Protein AF-0000000087750526 (afdb_homodimer)

Secondary structure (DSSP, 8-state):
-HHHHHHHHHHHHHHSHHHHHHHHHHHHHHHHHHHHHHS-TTHHHHHHHHHHHHHHHHHHHHHHHHHHHHHHHHTSSTTS-S----------TT--TTTTTSSS-HHHHHHHHHHHHHHHHHHHHHHHHHHTT-TTS-HHHHHHHHHHHHHHHHHHHHHHHTSSSHHHHHHHHHHHHHHHHHHHHHHHHHHS-S---GGG-HHHHHHHHHHHHHHHHS-SS--SHHHHHHHHHHHHHHHHHIIIIIIHHHHHHHHHHHSTTHHHHHHHHHHHHHHHHHHHHHHHHHHHHTT-----EEETTTEEEEEHHHHHHHHHHHHHHHHHHHHHHTTTS---TT--HHHHHHHHHHHHHHHHHHHHHHHHHHHHHHHHHHHTT-S-S-SSBTTTB-HHHHHHHHHHHHHHHHHHHHHH-TT----THHHHHHHHHHHHHTS---/-HHHHHHHHHHHHHTSHHHHHHHHHHHHHHHHHHHHHHS-TTHHHHHHHHHHHHHHHHHHHHHHHHHHHHHHHTTSSTTSSS----------TT--TTTTTSSS-HHHHHHHHHHHHHHHHHHHHHHHHHHTT-TTS-HHHHHHHHHHHHHHHHHHHHHHHTSSSHHHHHHHHHHHHHHHHHHHHHHHHHHS-S---GGG-HHHHHHHHHHHHHHHHS-SS--SHHHHHHHHHHHHHHHHHIIIIIIHHHHHHHHHHHSTTHHHHHHHHHHHHHHHHHHHHHHHHHHHHTT-----EEETTTEEEEEHHHHHHHHHHHHHHHHHHHHHHTTTS---TT--HHHHHHHHHHHHHHHHHHHHHHHHHHHHHHHHHHHTT-S-S-SSBTTTB-HHHHHHHHHHHHHHHHHHHHHH-TT----THHHHHHHHHHHHHTS---

Radius of gyration: 28.82 Å; Cα contacts (8 Å, |Δi|>4): 1093; chains: 2; bounding box: 74×82×85 Å

InterPro domains:
  IPR000374 Phosphatidate cytidylyltransferase [PS01315] (370-396)

Organism: NCBI:txid74557

Foldseek 3Di:
DVVVVVVVVVVVCCVPLVNLCVVLCVVVVVVLLCCLVVHALLSVVLVLLLLLLQLLLLLLQLLVLLLLVVLLVVPPDPPFFPDDNPPSPPPPLPAFACNVVPPPDQLVVQLVVLLVVLVVVLVVVVVCCVVPCPVQDPPVVVVVVSVSSSVSSSSNSSSLRRRRHVLSSVLSVLLSVLLVVLLVLVVSCLRVVDDSPVVPPSVVSLVVSLVVLLPSLDDPCQDGRSSVSSSVSSNVSSVVSSVQRRVLSSLLSVQLLQASSSSLLVQLLVLLLVQLVVQLVVQLVVCVVVVPVDFQADDCVLPVSHGPRSLVRSLVRSLVSNVVSCVVVVVPDDCLVVCPDVSVVVVVVLSSVLSSVLSVQLVVLLSVVSVSCVSSPHRASACPRPSQHGSCNVCSSVSRSSVSSSVSVCVVVVVGNPSVVVVVVVVVVCVVVPPPPD/DVVVVVVVVVVVCCVPLVNLCVVLCVVVVVVLLCCLVPHALLSVVLVLLLLLLQLLLLLLQLLVLLLLVVLLVPADDPPFFDHDNPPSPPPPLPAFACNVPQVPCQLVVQLVVLLVVLVVVLVVVVVCCVVPCPVQDPPVVVVVVSVSSSVSSSSNSSSLRSRRHVLSSVLSVLLSVLLVVLLVLVVSCLRVVDDSPVVPPSVVSLVVSLVVLLPSLDDPCQDGRSSVSSSVSSNVSSVVSSVQRRVLSSLLSNLLLQASSSSLLVQLLVLLLVQLVVQLVVQLVVCVVVVPVDFQADCCVLPVSHGPRSLVSSLVRSLVSNVVSCVVVVVPDDPLVPCPDVSVVVVVVLSSVLSNVLSVQLVVLLSVVSVSCVSSPHRASACPRPSQHGSCNVCSSVSRSSVSSSVSVCVVVVVGNPSVVVVVVVVVVCVVVPPPPD

Sequence (876 aa):
MSEHSWCRCCRALWDSNLFQRVVSGSILGTIIVLYLLYGPPAAPFYLCSFVVAICNYEYAWLAERIVHRWTSCLHTTEFCIDSTPILSTNFDESKCAVSPWARGYPKTFAFILAALIAGGITAAFAWAKHFVHWYSLPTCALREFTLHLGMAAWLTLYCAFLTPTKTSAASLIVQQVVYSFSVLSKILCAVGQKHCFVPLSMSYVRVEVIVILIALHIPFTLPSPEKCVRCILHTFLALVGYGYVVELMFIMSDLLLQVDDGPRIALSFLAVVWGADTGAYFTGMILTWLNYKRFHKLAPHISYKKDIEGTVGGIALGLWGVILVDRLMLEDNIQSSTLQGTEYWFVFGWKLGFAVVGAAISRYGDLFASLLKRLANVKDSGKLIPGHGGLLDRVDALLFVSATFVFYHRINYPGGYVLSMEGFLSQQRALIDGAPKSMSEHSWCRCCRALWDSNLFQRVVSGSILGTIIVLYLLYGPPAAPFYLCSFVVAICNYEYAWLAERIVHRWTSCLHTTEFCIDSTPILSTNFDESKCAVSPWARGYPKTFAFILAALIAGGITAAFAWAKHFVHWYSLPTCALREFTLHLGMAAWLTLYCAFLTPTKTSAASLIVQQVVYSFSVLSKILCAVGQKHCFVPLSMSYVRVEVIVILIALHIPFTLPSPEKCVRCILHTFLALVGYGYVVELMFIMSDLLLQVDDGPRIALSFLAVVWGADTGAYFTGMILTWLNYKRFHKLAPHISYKKDIEGTVGGIALGLWGVILVDRLMLEDNIQSSTLQGTEYWFVFGWKLGFAVVGAAISRYGDLFASLLKRLANVKDSGKLIPGHGGLLDRVDALLFVSATFVFYHRINYPGGYVLSMEGFLSQQRALIDGAPKS

Structure (mmCIF, N/CA/C/O backbone):
data_AF-0000000087750526-model_v1
#
loop_
_entity.id
_entity.type
_entity.pdbx_description
1 polymer 'Phosphatidate cytidylyltransferase'
#
loop_
_atom_site.group_PDB
_atom_site.id
_atom_site.type_symbol
_atom_site.label_atom_id
_atom_site.label_alt_id
_atom_site.label_comp_id
_atom_site.label_asym_id
_atom_site.label_entity_id
_atom_site.label_seq_id
_atom_site.pdbx_PDB_ins_code
_atom_site.Cartn_x
_atom_site.Cartn_y
_atom_site.Cartn_z
_atom_site.occupancy
_atom_site.B_iso_or_equiv
_atom_site.auth_seq_id
_atom_site.auth_comp_id
_atom_site.auth_asym_id
_atom_site.auth_atom_id
_atom_site.pdbx_PDB_model_num
ATOM 1 N N . MET A 1 1 ? -17.906 36.656 45.562 1 35.81 1 MET A N 1
ATOM 2 C CA . MET A 1 1 ? -18.719 36.688 44.344 1 35.81 1 MET A CA 1
ATOM 3 C C . MET A 1 1 ? -17.844 36.688 43.125 1 35.81 1 MET A C 1
ATOM 5 O O . MET A 1 1 ? -18.281 36.344 42.031 1 35.81 1 MET A O 1
ATOM 9 N N . SER A 1 2 ? -16.656 37.375 43.094 1 43.56 2 SER A N 1
ATOM 10 C CA . SER A 1 2 ? -15.805 37.625 41.969 1 43.56 2 SER A CA 1
ATOM 11 C C . SER A 1 2 ? -15.047 36.375 41.531 1 43.56 2 SER A C 1
ATOM 13 O O . SER A 1 2 ? -14.797 36.188 40.312 1 43.56 2 SER A O 1
ATOM 15 N N . GLU A 1 3 ? -14.547 35.625 42.406 1 50.59 3 GLU A N 1
ATOM 16 C CA . GLU A 1 3 ? -13.781 34.438 42.031 1 50.59 3 GLU A CA 1
ATOM 17 C C . GLU A 1 3 ? -14.664 33.406 41.312 1 50.59 3 GLU A C 1
ATOM 19 O O . GLU A 1 3 ? -14.203 32.719 40.406 1 50.59 3 GLU A O 1
ATOM 24 N N . HIS A 1 4 ? -15.898 33.344 41.719 1 50.53 4 HIS A N 1
ATOM 25 C CA . HIS A 1 4 ? -16.812 32.375 41.125 1 50.53 4 HIS A CA 1
ATOM 26 C C . HIS A 1 4 ? -17.141 32.781 39.688 1 50.53 4 HIS A C 1
ATOM 28 O O . HIS A 1 4 ? -17.438 31.906 38.844 1 50.53 4 HIS A O 1
ATOM 34 N N . SER A 1 5 ? -17.234 34 39.406 1 48.56 5 SER A N 1
ATOM 35 C CA . SER A 1 5 ? -17.562 34.438 38.031 1 48.56 5 SER A CA 1
ATOM 36 C C . SER A 1 5 ? -16.406 34.219 37.094 1 48.56 5 SER A C 1
ATOM 38 O O . SER A 1 5 ? -16.625 33.812 35.938 1 48.56 5 SER A O 1
ATOM 40 N N . TRP A 1 6 ? -15.242 34.5 37.562 1 46.84 6 TRP A N 1
ATOM 41 C CA . TRP A 1 6 ? -14.086 34.25 36.719 1 46.84 6 TRP A CA 1
ATOM 42 C C . TRP A 1 6 ? -13.969 32.781 36.375 1 46.84 6 TRP A C 1
ATOM 44 O O . TRP A 1 6 ? -13.695 32.438 35.219 1 46.84 6 TRP A O 1
ATOM 54 N N . CYS A 1 7 ? -14.242 31.953 37.312 1 49.5 7 CYS A N 1
ATOM 55 C CA . CYS A 1 7 ? -14.203 30.516 37.062 1 49.5 7 CYS A CA 1
ATOM 56 C C . CYS A 1 7 ? -15.273 30.109 36.062 1 49.5 7 CYS A C 1
ATOM 58 O O . CYS A 1 7 ? -15.047 29.234 35.219 1 49.5 7 CYS A O 1
ATOM 60 N N . ARG A 1 8 ? -16.391 30.781 36.156 1 50.28 8 ARG A N 1
ATOM 61 C CA . ARG A 1 8 ? -17.453 30.453 35.188 1 50.28 8 ARG A CA 1
ATOM 62 C C . ARG A 1 8 ? -17.078 30.938 33.781 1 50.28 8 ARG A C 1
ATOM 64 O O . ARG A 1 8 ? -17.297 30.234 32.812 1 50.28 8 ARG A O 1
ATOM 71 N N . CYS A 1 9 ? -16.625 32.156 33.688 1 48.91 9 CYS A N 1
ATOM 72 C CA . CYS A 1 9 ? -16.203 32.688 32.375 1 48.91 9 CYS A CA 1
ATOM 73 C C . CYS A 1 9 ? -15.055 31.859 31.812 1 48.91 9 CYS A C 1
ATOM 75 O O . CYS A 1 9 ? -15.031 31.562 30.625 1 48.91 9 CYS A O 1
ATOM 77 N N . CYS A 1 10 ? -14.109 31.578 32.656 1 49.31 10 CYS A N 1
ATOM 78 C CA . CYS A 1 10 ? -13 30.75 32.219 1 49.31 10 CYS A CA 1
ATOM 79 C C . CYS A 1 10 ? -13.492 29.375 31.781 1 49.31 10 CYS A C 1
ATOM 81 O O . CYS A 1 10 ? -13.016 28.828 30.781 1 49.31 10 CYS A O 1
ATOM 83 N N . ARG A 1 11 ? -14.391 28.891 32.562 1 51.41 11 ARG A N 1
ATOM 84 C CA . ARG A 1 11 ? -14.984 27.609 32.188 1 51.41 11 ARG A CA 1
ATOM 85 C C . ARG A 1 11 ? -15.789 27.75 30.906 1 51.41 11 ARG A C 1
ATOM 87 O O . ARG A 1 11 ? -15.758 26.844 30.062 1 51.41 11 ARG A O 1
ATOM 94 N N . ALA A 1 12 ? -16.547 28.828 30.828 1 53.03 12 ALA A N 1
ATOM 95 C CA . ALA A 1 12 ? -17.312 29.031 29.578 1 53.03 12 ALA A CA 1
ATOM 96 C C . ALA A 1 12 ? -16.375 29.203 28.391 1 53.03 12 ALA A C 1
ATOM 98 O O . ALA A 1 12 ? -16.641 28.703 27.297 1 53.03 12 ALA A O 1
ATOM 99 N N . LEU A 1 13 ? -15.438 30.047 28.688 1 51.44 13 LEU A N 1
ATOM 100 C CA . LEU A 1 13 ? -14.461 30.234 27.625 1 51.44 13 LEU A CA 1
ATOM 101 C C . LEU A 1 13 ? -13.789 28.922 27.25 1 51.44 13 LEU A C 1
ATOM 103 O O . LEU A 1 13 ? -13.578 28.641 26.062 1 51.44 13 LEU A O 1
ATOM 107 N N . TRP A 1 14 ? -13.406 28.25 28.344 1 51.34 14 TRP A N 1
ATOM 108 C CA . TRP A 1 14 ? -12.781 26.953 28.094 1 51.34 14 TRP A CA 1
ATOM 109 C C . TRP A 1 14 ? -13.742 26 27.406 1 51.34 14 TRP A C 1
ATOM 111 O O . TRP A 1 14 ? -13.336 25.156 26.609 1 51.34 14 TRP A O 1
ATOM 121 N N . ASP A 1 15 ? -14.922 26.141 27.797 1 56.69 15 ASP A N 1
ATOM 122 C CA . ASP A 1 15 ? -15.906 25.25 27.203 1 56.69 15 ASP A CA 1
ATOM 123 C C . ASP A 1 15 ? -16.188 25.625 25.734 1 56.69 15 ASP A C 1
ATOM 125 O O . ASP A 1 15 ? -16.828 24.859 25.016 1 56.69 15 ASP A O 1
ATOM 129 N N . SER A 1 16 ? -15.656 26.812 25.422 1 63.09 16 SER A N 1
ATOM 130 C CA . SER A 1 16 ? -15.82 27.188 24.016 1 63.09 16 SER A CA 1
ATOM 131 C C . SER A 1 16 ? -14.852 26.406 23.125 1 63.09 16 SER A C 1
ATOM 133 O O . SER A 1 16 ? -13.664 26.312 23.438 1 63.09 16 SER A O 1
ATOM 135 N N . ASN A 1 17 ? -15.352 25.641 22.281 1 68.81 17 ASN A N 1
ATOM 136 C CA . ASN A 1 17 ? -14.586 24.828 21.328 1 68.81 17 ASN A CA 1
ATOM 137 C C . ASN A 1 17 ? -13.484 25.656 20.656 1 68.81 17 ASN A C 1
ATOM 139 O O . ASN A 1 17 ? -12.375 25.156 20.453 1 68.81 17 ASN A O 1
ATOM 143 N N . LEU A 1 18 ? -13.781 26.906 20.578 1 69.81 18 LEU A N 1
ATOM 144 C CA . LEU A 1 18 ? -12.805 27.75 19.906 1 69.81 18 LEU A CA 1
ATOM 145 C C . LEU A 1 18 ? -11.609 28.031 20.797 1 69.81 18 LEU A C 1
ATOM 147 O O . LEU A 1 18 ? -10.461 28.016 20.344 1 69.81 18 LEU A O 1
ATOM 151 N N . PHE A 1 19 ? -11.938 28.328 22.047 1 71 19 PHE A N 1
ATOM 152 C CA . PHE A 1 19 ? -10.859 28.609 22.984 1 71 19 PHE A CA 1
ATOM 153 C C . PHE A 1 19 ? -9.961 27.391 23.156 1 71 19 PHE A C 1
ATOM 155 O O . PHE A 1 19 ? -8.734 27.516 23.156 1 71 19 PHE A O 1
ATOM 162 N N . GLN A 1 20 ? -10.469 26.328 23.297 1 72 20 GLN A N 1
ATOM 163 C CA . GLN A 1 20 ? -9.703 25.094 23.422 1 72 20 GLN A CA 1
ATOM 164 C C . GLN A 1 20 ? -8.828 24.859 22.203 1 72 20 GLN A C 1
ATOM 166 O O . GLN A 1 20 ? -7.672 24.438 22.328 1 72 20 GLN A O 1
ATOM 171 N N . ARG A 1 21 ? -9.336 25.156 21.156 1 76.19 21 ARG A N 1
ATOM 172 C CA . ARG A 1 21 ? -8.625 24.938 19.906 1 76.19 21 ARG A CA 1
ATOM 173 C C . ARG A 1 21 ? -7.41 25.859 19.797 1 76.19 21 ARG A C 1
ATOM 175 O O . ARG A 1 21 ? -6.328 25.422 19.391 1 76.19 21 ARG A O 1
ATOM 182 N N . VAL A 1 22 ? -7.664 27.062 20.234 1 76.06 22 VAL A N 1
ATOM 183 C CA . VAL A 1 22 ? -6.59 28.031 20.094 1 76.06 22 VAL A CA 1
ATOM 184 C C . VAL A 1 22 ? -5.496 27.75 21.125 1 76.06 22 VAL A C 1
ATOM 186 O O . VAL A 1 22 ? -4.305 27.797 20.797 1 76.06 22 VAL A O 1
ATOM 189 N N . VAL A 1 23 ? -5.898 27.406 22.297 1 75.38 23 VAL A N 1
ATOM 190 C CA . VAL A 1 23 ? -4.93 27.172 23.359 1 75.38 23 VAL A CA 1
ATOM 191 C C . VAL A 1 23 ? -4.148 25.891 23.078 1 75.38 23 VAL A C 1
ATOM 193 O O . VAL A 1 23 ? -2.916 25.891 23.109 1 75.38 23 VAL A O 1
ATOM 196 N N . SER A 1 24 ? -4.805 24.875 22.766 1 78.81 24 SER A N 1
ATOM 197 C CA . SER A 1 24 ? -4.129 23.609 22.484 1 78.81 24 SER A CA 1
ATOM 198 C C . SER A 1 24 ? -3.268 23.703 21.234 1 78.81 24 SER A C 1
ATOM 200 O O . SER A 1 24 ? -2.154 23.172 21.203 1 78.81 24 SER A O 1
ATOM 202 N N . GLY A 1 25 ? -3.752 24.375 20.328 1 80.12 25 GLY A N 1
ATOM 203 C CA . GLY A 1 25 ? -2.988 24.547 19.094 1 80.12 25 GLY A CA 1
ATOM 204 C C . GLY A 1 25 ? -1.726 25.359 19.297 1 80.12 25 GLY A C 1
ATOM 205 O O . GLY A 1 25 ? -0.669 25.016 18.766 1 80.12 25 GLY A O 1
ATOM 206 N N . SER A 1 26 ? -1.878 26.375 20.078 1 83.06 26 SER A N 1
ATOM 207 C CA . SER A 1 26 ? -0.722 27.234 20.312 1 83.06 26 SER A CA 1
ATOM 208 C C . SER A 1 26 ? 0.324 26.531 21.172 1 83.06 26 SER A C 1
ATOM 210 O O . SER A 1 26 ? 1.523 26.641 20.906 1 83.06 26 SER A O 1
ATOM 212 N N . ILE A 1 27 ? -0.133 25.797 22.109 1 85.56 27 ILE A N 1
ATOM 213 C CA . ILE A 1 27 ? 0.8 25.109 23 1 85.56 27 ILE A CA 1
ATOM 214 C C . ILE A 1 27 ? 1.5 23.984 22.219 1 85.56 27 ILE A C 1
ATOM 216 O O . ILE A 1 27 ? 2.73 23.906 22.219 1 85.56 27 ILE A O 1
ATOM 220 N N . LEU A 1 28 ? 0.738 23.219 21.547 1 85.56 28 LEU A N 1
ATOM 221 C CA . LEU A 1 28 ? 1.314 22.109 20.812 1 85.56 28 LEU A CA 1
ATOM 222 C C . LEU A 1 28 ? 2.188 22.609 19.672 1 85.56 28 LEU A C 1
ATOM 224 O O . LEU A 1 28 ? 3.264 22.062 19.422 1 85.56 28 LEU A O 1
ATOM 228 N N . GLY A 1 29 ? 1.684 23.609 19.047 1 86.69 29 GLY A N 1
ATOM 229 C CA . GLY A 1 29 ? 2.473 24.188 17.984 1 86.69 29 GLY A CA 1
ATOM 230 C C . GLY A 1 29 ? 3.809 24.734 18.453 1 86.69 29 GLY A C 1
ATOM 231 O O . GLY A 1 29 ? 4.836 24.5 17.797 1 86.69 29 GLY A O 1
ATOM 232 N N . THR A 1 30 ? 3.789 25.359 19.578 1 88.69 30 THR A N 1
ATOM 233 C CA . THR A 1 30 ? 5.016 25.922 20.125 1 88.69 30 THR A CA 1
ATOM 234 C C . THR A 1 30 ? 5.969 24.828 20.578 1 88.69 30 THR A C 1
ATOM 236 O O . THR A 1 30 ? 7.18 24.906 20.344 1 88.69 30 THR A O 1
ATOM 239 N N . ILE A 1 31 ? 5.453 23.812 21.125 1 89.56 31 ILE A N 1
ATOM 240 C CA . ILE A 1 31 ? 6.277 22.719 21.594 1 89.56 31 ILE A CA 1
ATOM 241 C C . ILE A 1 31 ? 6.957 22.031 20.406 1 89.56 31 ILE A C 1
ATOM 243 O O . ILE A 1 31 ? 8.141 21.719 20.453 1 89.56 31 ILE A O 1
ATOM 247 N N . ILE A 1 32 ? 6.246 21.844 19.359 1 89.94 32 ILE A N 1
ATOM 248 C CA . ILE A 1 32 ? 6.777 21.188 18.172 1 89.94 32 ILE A CA 1
ATOM 249 C C . ILE A 1 32 ? 7.852 22.062 17.531 1 89.94 32 ILE A C 1
ATOM 251 O O . ILE A 1 32 ? 8.906 21.562 17.141 1 89.94 32 ILE A O 1
ATOM 255 N N . VAL A 1 33 ? 7.609 23.359 17.5 1 87 33 VAL A N 1
ATOM 256 C CA . VAL A 1 33 ? 8.562 24.281 16.891 1 87 33 VAL A CA 1
ATOM 257 C C . VAL A 1 33 ? 9.844 24.312 17.719 1 87 33 VAL A C 1
ATOM 259 O O . VAL A 1 33 ? 10.945 24.234 17.172 1 87 33 VAL A O 1
ATOM 262 N N . LEU A 1 34 ? 9.688 24.344 19.016 1 88.81 34 LEU A N 1
ATOM 263 C CA . LEU A 1 34 ? 10.852 24.375 19.891 1 88.81 34 LEU A CA 1
ATOM 264 C C . LEU A 1 34 ? 11.617 23.062 19.812 1 88.81 34 LEU A C 1
ATOM 266 O O . LEU A 1 34 ? 12.852 23.047 19.828 1 88.81 34 LEU A O 1
ATOM 270 N N . TYR A 1 35 ? 10.883 22.016 19.703 1 88.31 35 TYR A N 1
ATOM 271 C CA . TYR A 1 35 ? 11.523 20.703 19.609 1 88.31 35 TYR A CA 1
ATOM 272 C C . TYR A 1 35 ? 12.297 20.578 18.312 1 88.31 35 TYR A C 1
ATOM 274 O O . TYR A 1 35 ? 13.398 20.016 18.297 1 88.31 35 TYR A O 1
ATOM 282 N N . LEU A 1 36 ? 11.805 21.062 17.266 1 85.81 36 LEU A N 1
ATOM 283 C CA . LEU A 1 36 ? 12.461 20.969 15.977 1 85.81 36 LEU A CA 1
ATOM 284 C C . LEU A 1 36 ? 13.633 21.938 15.875 1 85.81 36 LEU A C 1
ATOM 286 O O . LEU A 1 36 ? 14.633 21.656 15.211 1 85.81 36 LEU A O 1
ATOM 290 N N . LEU A 1 37 ? 13.57 23.062 16.594 1 81.69 37 LEU A N 1
ATOM 291 C CA . LEU A 1 37 ? 14.633 24.062 16.531 1 81.69 37 LEU A CA 1
ATOM 292 C C . LEU A 1 37 ? 15.781 23.688 17.469 1 81.69 37 LEU A C 1
ATOM 294 O O . LEU A 1 37 ? 16.953 23.875 17.125 1 81.69 37 LEU A O 1
ATOM 298 N N . TYR A 1 38 ? 15.461 23.125 18.656 1 82.62 38 TYR A N 1
ATOM 299 C CA . TYR A 1 38 ? 16.484 22.938 19.672 1 82.62 38 TYR A CA 1
ATOM 300 C C . TYR A 1 38 ? 16.75 21.453 19.906 1 82.62 38 TYR A C 1
ATOM 302 O O . TYR A 1 38 ? 17.656 21.078 20.656 1 82.62 38 TYR A O 1
ATOM 310 N N . GLY A 1 39 ? 16.062 20.641 19.25 1 77.12 39 GLY A N 1
ATOM 311 C CA . GLY A 1 39 ? 16.234 19.219 19.422 1 77.12 39 GLY A CA 1
ATOM 312 C C . GLY A 1 39 ? 17.375 18.656 18.594 1 77.12 39 GLY A C 1
ATOM 313 O O . GLY A 1 39 ? 18.125 19.406 17.953 1 77.12 39 GLY A O 1
ATOM 314 N N . PRO A 1 40 ? 17.562 17.359 18.766 1 75.25 40 PRO A N 1
ATOM 315 C CA . PRO A 1 40 ? 18.594 16.688 17.969 1 75.25 40 PRO A CA 1
ATOM 316 C C . PRO A 1 40 ? 18.281 16.672 16.484 1 75.25 40 PRO A C 1
ATOM 318 O O . PRO A 1 40 ? 17.125 16.891 16.094 1 75.25 40 PRO A O 1
ATOM 321 N N . PRO A 1 41 ? 19.234 16.5 15.664 1 70.75 41 PRO A N 1
ATOM 322 C CA . PRO A 1 41 ? 19.016 16.469 14.219 1 70.75 41 PRO A CA 1
ATOM 323 C C . PRO A 1 41 ? 18 15.414 13.797 1 70.75 41 PRO A C 1
ATOM 325 O O . PRO A 1 41 ? 17.328 15.562 12.773 1 70.75 41 PRO A O 1
ATOM 328 N N . ALA A 1 42 ? 17.781 14.43 14.641 1 75.25 42 ALA A N 1
ATOM 329 C CA . ALA A 1 42 ? 16.844 13.367 14.305 1 75.25 42 ALA A CA 1
ATOM 330 C C . ALA A 1 42 ? 15.469 13.648 14.891 1 75.25 42 ALA A C 1
ATOM 332 O O . ALA A 1 42 ? 14.57 12.805 14.812 1 75.25 42 ALA A O 1
ATOM 333 N N . ALA A 1 43 ? 15.312 14.828 15.344 1 83.25 43 ALA A N 1
ATOM 334 C CA . ALA A 1 43 ? 14.062 15.195 16.016 1 83.25 43 ALA A CA 1
ATOM 335 C C . ALA A 1 43 ? 12.867 15.023 15.078 1 83.25 43 ALA A C 1
ATOM 337 O O . ALA A 1 43 ? 11.82 14.523 15.484 1 83.25 43 ALA A O 1
ATOM 338 N N . PRO A 1 44 ? 13.008 15.422 13.797 1 85.19 44 PRO A N 1
ATOM 339 C CA . PRO A 1 44 ? 11.852 15.242 12.922 1 85.19 44 PRO A CA 1
ATOM 340 C C . PRO A 1 44 ? 11.461 13.773 12.758 1 85.19 44 PRO A C 1
ATOM 342 O O . PRO A 1 44 ? 10.273 13.461 12.68 1 85.19 44 PRO A O 1
ATOM 345 N N . PHE A 1 45 ? 12.352 12.961 12.781 1 81.56 45 PHE A N 1
ATOM 346 C CA . PHE A 1 45 ? 12.062 11.531 12.656 1 81.56 45 PHE A CA 1
ATOM 347 C C . PHE A 1 45 ? 11.352 11.016 13.898 1 81.56 45 PHE A C 1
ATOM 349 O O . PHE A 1 45 ? 10.43 10.203 13.797 1 81.56 45 PHE A O 1
ATOM 356 N N . TYR A 1 46 ? 11.836 11.461 15.023 1 84 46 TYR A N 1
ATOM 357 C CA . TYR A 1 46 ? 11.211 11.031 16.266 1 84 46 TYR A CA 1
ATOM 358 C C . TYR A 1 46 ? 9.766 11.508 16.344 1 84 46 TYR A C 1
ATOM 360 O O . TYR A 1 46 ? 8.875 10.766 16.766 1 84 46 TYR A O 1
ATOM 368 N N . LEU A 1 47 ? 9.594 12.648 15.914 1 88.62 47 LEU A N 1
ATOM 369 C CA . LEU A 1 47 ? 8.242 13.203 15.906 1 88.62 47 LEU A CA 1
ATOM 370 C C . LEU A 1 47 ? 7.34 12.422 14.953 1 88.62 47 LEU A C 1
ATOM 372 O O . LEU A 1 47 ? 6.199 12.102 15.297 1 88.62 47 LEU A O 1
ATOM 376 N N . CYS A 1 48 ? 7.859 12.086 13.805 1 90.12 48 CYS A N 1
ATOM 377 C CA . CYS A 1 48 ? 7.082 11.32 12.836 1 90.12 48 CYS A CA 1
ATOM 378 C C . CYS A 1 48 ? 6.758 9.93 13.359 1 90.12 48 CYS A C 1
ATOM 380 O O . CYS A 1 48 ? 5.656 9.422 13.141 1 90.12 48 CYS A O 1
ATOM 382 N N . SER A 1 49 ? 7.695 9.336 14.031 1 89.62 49 SER A N 1
ATOM 383 C CA . SER A 1 49 ? 7.473 8.016 14.602 1 89.62 49 SER A CA 1
ATOM 384 C C . SER A 1 49 ? 6.348 8.039 15.633 1 89.62 49 SER A C 1
ATOM 386 O O . SER A 1 49 ? 5.52 7.125 15.68 1 89.62 49 SER A O 1
ATOM 388 N N . PHE A 1 50 ? 6.281 9.094 16.422 1 91.69 50 PHE A N 1
ATOM 389 C CA . PHE A 1 50 ? 5.223 9.242 17.422 1 91.69 50 PHE A CA 1
ATOM 390 C C . PHE A 1 50 ? 3.873 9.461 16.734 1 91.69 50 PHE A C 1
ATOM 392 O O . PHE A 1 50 ? 2.865 8.891 17.156 1 91.69 50 PHE A O 1
ATOM 399 N N . VAL A 1 51 ? 3.904 10.219 15.719 1 92.5 51 VAL A N 1
ATOM 400 C CA . VAL A 1 51 ? 2.676 10.5 14.984 1 92.5 51 VAL A CA 1
ATOM 401 C C . VAL A 1 51 ? 2.133 9.211 14.375 1 92.5 51 VAL A C 1
ATOM 403 O O . VAL A 1 51 ? 0.931 8.945 14.43 1 92.5 51 VAL A O 1
ATOM 406 N N . VAL A 1 52 ? 3.012 8.383 13.852 1 93.88 52 VAL A N 1
ATOM 407 C CA . VAL A 1 52 ? 2.588 7.141 13.211 1 93.88 52 VAL A CA 1
ATOM 408 C C . VAL A 1 52 ? 1.955 6.215 14.25 1 93.88 52 VAL A C 1
ATOM 410 O O . VAL A 1 52 ? 0.905 5.621 14 1 93.88 52 VAL A O 1
ATOM 413 N N . ALA A 1 53 ? 2.502 6.117 15.398 1 94.88 53 ALA A N 1
ATOM 414 C CA . ALA A 1 53 ? 1.993 5.23 16.438 1 94.88 53 ALA A CA 1
ATOM 415 C C . ALA A 1 53 ? 0.606 5.668 16.906 1 94.88 53 ALA A C 1
ATOM 417 O O . ALA A 1 53 ? -0.312 4.848 16.984 1 94.88 53 ALA A O 1
ATOM 418 N N . ILE A 1 54 ? 0.401 6.902 17.141 1 95.19 54 ILE A N 1
ATOM 419 C CA . ILE A 1 54 ? -0.859 7.422 17.656 1 95.19 54 ILE A CA 1
ATOM 420 C C . ILE A 1 54 ? -1.923 7.383 16.562 1 95.19 54 ILE A C 1
ATOM 422 O O . ILE A 1 54 ? -3.074 7.027 16.828 1 95.19 54 ILE A O 1
ATOM 426 N N . CYS A 1 55 ? -1.527 7.762 15.398 1 95.62 55 CYS A N 1
ATOM 427 C CA . CYS A 1 55 ? -2.484 7.754 14.305 1 95.62 55 CYS A CA 1
ATOM 428 C C . CYS A 1 55 ? -2.953 6.336 14 1 95.62 55 CYS A C 1
ATOM 430 O O . CYS A 1 55 ? -4.121 6.117 13.672 1 95.62 55 CYS A O 1
ATOM 432 N N . ASN A 1 56 ? -2.049 5.383 14.062 1 96.19 56 ASN A N 1
ATOM 433 C CA . ASN A 1 56 ? -2.441 3.994 13.844 1 96.19 56 ASN A CA 1
ATOM 434 C C . ASN A 1 56 ? -3.412 3.51 14.914 1 96.19 56 ASN A C 1
ATOM 436 O O . ASN A 1 56 ? -4.301 2.701 14.641 1 96.19 56 ASN A O 1
ATOM 440 N N . TYR A 1 57 ? -3.178 3.953 16.125 1 95.81 57 TYR A N 1
ATOM 441 C CA . TYR A 1 57 ? -4.094 3.631 17.219 1 95.81 57 TYR A CA 1
ATOM 442 C C . TYR A 1 57 ? -5.488 4.184 16.938 1 95.81 57 TYR A C 1
ATOM 444 O O . TYR A 1 57 ? -6.48 3.461 17.031 1 95.81 57 TYR A O 1
ATOM 452 N N . GLU A 1 58 ? -5.59 5.422 16.594 1 95.38 58 GLU A N 1
ATOM 453 C CA . GLU A 1 58 ? -6.879 6.043 16.312 1 95.38 58 GLU A CA 1
ATOM 454 C C . GLU A 1 58 ? -7.531 5.43 15.078 1 95.38 58 GLU A C 1
ATOM 456 O O . GLU A 1 58 ? -8.75 5.258 15.039 1 95.38 58 GLU A O 1
ATOM 461 N N . TYR A 1 59 ? -6.715 5.148 14.078 1 96 59 TYR A N 1
ATOM 462 C CA . TYR A 1 59 ? -7.223 4.523 12.867 1 96 59 TYR A CA 1
ATOM 463 C C . TYR A 1 59 ? -7.777 3.135 13.156 1 96 59 TYR A C 1
ATOM 465 O O . TYR A 1 59 ? -8.766 2.717 12.547 1 96 59 TYR A O 1
ATOM 473 N N . ALA A 1 60 ? -7.125 2.396 14.039 1 95.62 60 ALA A N 1
ATOM 474 C CA . ALA A 1 60 ? -7.605 1.061 14.391 1 95.62 60 ALA A CA 1
ATOM 475 C C . ALA A 1 60 ? -9.008 1.12 14.977 1 95.62 60 ALA A C 1
ATOM 477 O O . ALA A 1 60 ? -9.852 0.261 14.688 1 95.62 60 ALA A O 1
ATOM 478 N N . TRP A 1 61 ? -9.242 2.074 15.773 1 93.75 61 TRP A N 1
ATOM 479 C CA . TRP A 1 61 ? -10.57 2.246 16.344 1 93.75 61 TRP A CA 1
ATOM 480 C C . TRP A 1 61 ? -11.578 2.645 15.273 1 93.75 61 TRP A C 1
ATOM 482 O O . TRP A 1 61 ? -12.719 2.18 15.289 1 93.75 61 TRP A O 1
ATOM 492 N N . LEU A 1 62 ? -11.211 3.506 14.383 1 92.69 62 LEU A N 1
ATOM 493 C CA . LEU A 1 62 ? -12.078 3.875 13.273 1 92.69 62 LEU A CA 1
ATOM 494 C C . LEU A 1 62 ? -12.422 2.658 12.422 1 92.69 62 LEU A C 1
ATOM 496 O O . LEU A 1 62 ? -13.578 2.453 12.055 1 92.69 62 LEU A O 1
ATOM 500 N N . ALA A 1 63 ? -11.414 1.888 12.125 1 93.62 63 ALA A N 1
ATOM 501 C CA . ALA A 1 63 ? -11.602 0.693 11.305 1 93.62 63 ALA A CA 1
ATOM 502 C C . ALA A 1 63 ? -12.555 -0.289 11.969 1 93.62 63 ALA A C 1
ATOM 504 O O . ALA A 1 63 ? -13.422 -0.868 11.305 1 93.62 63 ALA A O 1
ATOM 505 N N . GLU A 1 64 ? -12.367 -0.439 13.242 1 93.06 64 GLU A N 1
ATOM 506 C CA . GLU A 1 64 ? -13.25 -1.352 13.961 1 93.06 64 GLU A CA 1
ATOM 507 C C . GLU A 1 64 ? -14.695 -0.868 13.922 1 93.06 64 GLU A C 1
ATOM 509 O O . GLU A 1 64 ? -15.617 -1.667 13.758 1 93.06 64 GLU A O 1
ATOM 514 N N . ARG A 1 65 ? -14.945 0.371 14.086 1 89.75 65 ARG A N 1
ATOM 515 C CA . ARG A 1 65 ? -16.281 0.943 14.031 1 89.75 65 ARG A CA 1
ATOM 516 C C . ARG A 1 65 ? -16.891 0.771 12.641 1 89.75 65 ARG A C 1
ATOM 518 O O . ARG A 1 65 ? -18.078 0.469 12.516 1 89.75 65 ARG A O 1
ATOM 525 N N . ILE A 1 66 ? -16.125 0.96 11.633 1 87.75 66 ILE A N 1
ATOM 526 C CA . ILE A 1 66 ? -16.594 0.809 10.266 1 87.75 66 ILE A CA 1
ATOM 527 C C . ILE A 1 66 ? -16.984 -0.644 10.016 1 87.75 66 ILE A C 1
ATOM 529 O O . ILE A 1 66 ? -18.062 -0.914 9.469 1 87.75 66 ILE A O 1
ATOM 533 N N . VAL A 1 67 ? -16.109 -1.579 10.422 1 87.81 67 VAL A N 1
ATOM 534 C CA . VAL A 1 67 ? -16.375 -2.998 10.195 1 87.81 67 VAL A CA 1
ATOM 535 C C . VAL A 1 67 ? -17.609 -3.426 10.961 1 87.81 67 VAL A C 1
ATOM 537 O O . VAL A 1 67 ? -18.453 -4.16 10.438 1 87.81 67 VAL A O 1
ATOM 540 N N . HIS A 1 68 ? -17.688 -2.939 12.164 1 84.88 68 HIS A N 1
ATOM 541 C CA . HIS A 1 68 ? -18.859 -3.283 12.969 1 84.88 68 HIS A CA 1
ATOM 542 C C . HIS A 1 68 ? -20.141 -2.762 12.328 1 84.88 68 HIS A C 1
ATOM 544 O O . HIS A 1 68 ? -21.141 -3.482 12.25 1 84.88 68 HIS A O 1
ATOM 550 N N . ARG A 1 69 ? -20.094 -1.614 11.883 1 79.44 69 ARG A N 1
ATOM 551 C CA . ARG A 1 69 ? -21.266 -1.003 11.258 1 79.44 69 ARG A CA 1
ATOM 552 C C . ARG A 1 69 ? -21.625 -1.695 9.945 1 79.44 69 ARG A C 1
ATOM 554 O O . ARG A 1 69 ? -22.797 -1.97 9.68 1 79.44 69 ARG A O 1
ATOM 561 N N . TRP A 1 70 ? -20.688 -1.971 9.203 1 78.69 70 TRP A N 1
ATOM 562 C CA . TRP A 1 70 ? -20.938 -2.564 7.891 1 78.69 70 TRP A CA 1
ATOM 563 C C . TRP A 1 70 ? -21.391 -4.016 8.023 1 78.69 70 TRP A C 1
ATOM 565 O O . TRP A 1 70 ? -22.266 -4.469 7.285 1 78.69 70 TRP A O 1
ATOM 575 N N . THR A 1 71 ? -20.734 -4.75 8.883 1 77.81 71 THR A N 1
ATOM 576 C CA . THR A 1 71 ? -21.109 -6.148 9.062 1 77.81 71 THR A CA 1
ATOM 577 C C . THR A 1 71 ? -22.516 -6.25 9.672 1 77.81 71 THR A C 1
ATOM 579 O O . THR A 1 71 ? -23.25 -7.199 9.391 1 77.81 71 THR A O 1
ATOM 582 N N . SER A 1 72 ? -22.812 -5.309 10.5 1 72.88 72 SER A N 1
ATOM 583 C CA . SER A 1 72 ? -24.156 -5.297 11.07 1 72.88 72 SER A CA 1
ATOM 584 C C . SER A 1 72 ? -25.203 -4.992 10 1 72.88 72 SER A C 1
ATOM 586 O O . SER A 1 72 ? -26.344 -5.457 10.094 1 72.88 72 SER A O 1
ATOM 588 N N . CYS A 1 73 ? -24.828 -4.258 8.977 1 66.88 73 CYS A N 1
ATOM 589 C CA . CYS A 1 73 ? -25.734 -3.922 7.887 1 66.88 73 CYS A CA 1
ATOM 590 C C . CYS A 1 73 ? -25.828 -5.066 6.887 1 66.88 73 CYS A C 1
ATOM 592 O O . CYS A 1 73 ? -26.875 -5.273 6.277 1 66.88 73 CYS A O 1
ATOM 594 N N . LEU A 1 74 ? -24.719 -5.668 6.48 1 59.19 74 LEU A N 1
ATOM 595 C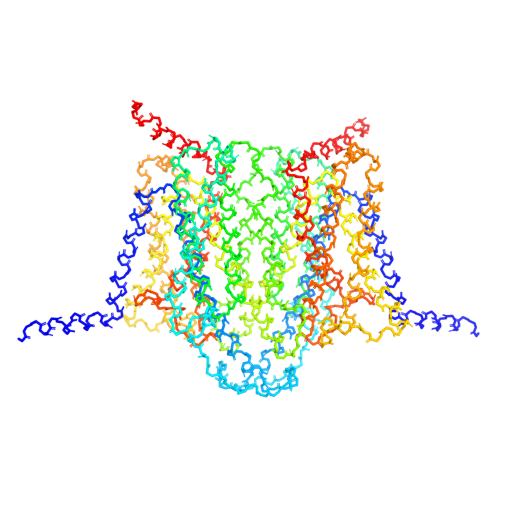 CA . LEU A 1 74 ? -24.719 -6.758 5.508 1 59.19 74 LEU A CA 1
ATOM 596 C C . LEU A 1 74 ? -25.469 -7.969 6.035 1 59.19 74 LEU A C 1
ATOM 598 O O . LEU A 1 74 ? -25.953 -8.789 5.258 1 59.19 74 LEU A O 1
ATOM 602 N N . HIS A 1 75 ? -25.781 -8.164 7.141 1 49.53 75 HIS A N 1
ATOM 603 C CA . HIS A 1 75 ? -26.516 -9.328 7.617 1 49.53 75 HIS A CA 1
ATOM 604 C C . HIS A 1 75 ? -27.906 -9.391 7.004 1 49.53 75 HIS A C 1
ATOM 606 O O . HIS A 1 75 ? -28.578 -10.422 7.086 1 49.53 75 HIS A O 1
ATOM 612 N N . THR A 1 76 ? -28.75 -8.414 6.82 1 41.44 76 THR A N 1
ATOM 613 C CA . THR A 1 76 ? -30.156 -8.703 6.559 1 41.44 76 THR A CA 1
ATOM 614 C C . THR A 1 76 ? -30.312 -9.352 5.184 1 41.44 76 THR A C 1
ATOM 616 O O . THR A 1 76 ? -31.312 -10.039 4.934 1 41.44 76 THR A O 1
ATOM 619 N N . THR A 1 77 ? -30 -8.82 4.102 1 38.34 77 THR A N 1
ATOM 620 C CA . THR A 1 77 ? -30.391 -9.305 2.785 1 38.34 77 THR A CA 1
ATOM 621 C C . THR A 1 77 ? -29.594 -10.547 2.396 1 38.34 77 THR A C 1
ATOM 623 O O . THR A 1 77 ? -28.5 -10.773 2.92 1 38.34 77 THR A O 1
ATOM 626 N N . GLU A 1 78 ? -30.062 -11.5 1.365 1 39.5 78 GLU A N 1
ATOM 627 C CA . GLU A 1 78 ? -29.625 -12.719 0.697 1 39.5 78 GLU A CA 1
ATOM 628 C C . GLU A 1 78 ? -28.141 -12.641 0.335 1 39.5 78 GLU A C 1
ATOM 630 O O . GLU A 1 78 ? -27.609 -13.555 -0.305 1 39.5 78 GLU A O 1
ATOM 635 N N . PHE A 1 79 ? -27.828 -11.648 0.066 1 37.72 79 PHE A N 1
ATOM 636 C CA . PHE A 1 79 ? -26.453 -11.781 -0.428 1 37.72 79 PHE A CA 1
ATOM 637 C C . PHE A 1 79 ? -25.641 -12.703 0.475 1 37.72 79 PHE A C 1
ATOM 639 O O . PHE A 1 79 ? -24.625 -13.258 0.053 1 37.72 79 PHE A O 1
ATOM 646 N N . CYS A 1 80 ? -25.406 -12.188 1.793 1 37.41 80 CYS A N 1
ATOM 647 C CA . CYS A 1 80 ? -24.359 -12.68 2.68 1 37.41 80 CYS A CA 1
ATOM 648 C C . CYS A 1 80 ? -24.578 -14.148 3.014 1 37.41 80 CYS A C 1
ATOM 650 O O . CYS A 1 80 ? -25.688 -14.672 2.857 1 37.41 80 CYS A O 1
ATOM 652 N N . ILE A 1 81 ? -23.438 -14.906 3.566 1 33.94 81 ILE A N 1
ATOM 653 C CA . ILE A 1 81 ? -23.453 -16.25 4.137 1 33.94 81 ILE A CA 1
ATOM 654 C C . ILE A 1 81 ? -24.703 -16.438 4.992 1 33.94 81 ILE A C 1
ATOM 656 O O . ILE A 1 81 ? -25.156 -15.5 5.652 1 33.94 81 ILE A O 1
ATOM 660 N N . ASP A 1 82 ? -25.484 -17.453 4.82 1 31.72 82 ASP A N 1
ATOM 661 C CA . ASP A 1 82 ? -26.719 -17.875 5.457 1 31.72 82 ASP A CA 1
ATOM 662 C C . ASP A 1 82 ? -26.859 -17.25 6.848 1 31.72 82 ASP A C 1
ATOM 664 O O . ASP A 1 82 ? -27.781 -17.594 7.594 1 31.72 82 ASP A O 1
ATOM 668 N N . SER A 1 83 ? -25.766 -16.859 7.555 1 33.16 83 SER A N 1
ATOM 669 C CA . SER A 1 83 ? -26.109 -16.938 8.969 1 33.16 83 SER A CA 1
ATOM 670 C C . SER A 1 83 ? -27.156 -15.891 9.336 1 33.16 83 SER A C 1
ATOM 672 O O . SER A 1 83 ? -27.375 -14.93 8.594 1 33.16 83 SER A O 1
ATOM 674 N N . THR A 1 84 ? -27.734 -16.047 10.617 1 32.06 84 THR A N 1
ATOM 675 C CA . THR A 1 84 ? -28.594 -15.43 11.625 1 32.06 84 THR A CA 1
ATOM 676 C C . THR A 1 84 ? -28.266 -13.945 11.781 1 32.06 84 THR A C 1
ATOM 678 O O . THR A 1 84 ? -27.094 -13.555 11.766 1 32.06 84 THR A O 1
ATOM 681 N N . PRO A 1 85 ? -29.234 -13.125 11.5 1 35.12 85 PRO A N 1
ATOM 682 C CA . PRO A 1 85 ? -29.141 -11.688 11.805 1 35.12 85 PRO A CA 1
ATOM 683 C C . PRO A 1 85 ? -28.219 -11.398 12.984 1 35.12 85 PRO A C 1
ATOM 685 O O . PRO A 1 85 ? -28.359 -11.992 14.055 1 35.12 85 PRO A O 1
ATOM 688 N N . ILE A 1 86 ? -26.969 -11.227 12.82 1 37.38 86 ILE A N 1
ATOM 689 C CA . ILE A 1 86 ? -26.25 -10.805 14.016 1 37.38 86 ILE A CA 1
ATOM 690 C C . ILE A 1 86 ? -26.906 -9.539 14.578 1 37.38 86 ILE A C 1
ATOM 692 O O . ILE A 1 86 ? -26.969 -8.508 13.898 1 37.38 86 ILE A O 1
ATOM 696 N N . LEU A 1 87 ? -27.828 -9.586 15.406 1 35.09 87 LEU A N 1
ATOM 697 C CA . LEU A 1 87 ? -28.375 -8.523 16.25 1 35.09 87 LEU A CA 1
ATOM 698 C C . LEU A 1 87 ? -27.344 -7.426 16.484 1 35.09 87 LEU A C 1
ATOM 700 O O . LEU A 1 87 ? -26.141 -7.707 16.562 1 35.09 87 LEU A O 1
ATOM 704 N N . SER A 1 88 ? -27.578 -6.07 16.203 1 43.97 88 SER A N 1
ATOM 705 C CA . SER A 1 88 ? -27 -4.758 16.5 1 43.97 88 SER A CA 1
ATOM 706 C C . SER A 1 88 ? -26.188 -4.785 17.781 1 43.97 88 SER A C 1
ATOM 708 O O . SER A 1 88 ? -26.734 -4.707 18.875 1 43.97 88 SER A O 1
ATOM 710 N N . THR A 1 89 ? -25.25 -5.633 18.047 1 48.47 89 THR A N 1
ATOM 711 C CA . THR A 1 89 ? -24.562 -5.559 19.328 1 48.47 89 THR A CA 1
ATOM 712 C C . THR A 1 89 ? -23.859 -4.215 19.5 1 48.47 89 THR A C 1
ATOM 714 O O . THR A 1 89 ? -23.375 -3.635 18.516 1 48.47 89 THR A O 1
ATOM 717 N N . ASN A 1 90 ? -24.219 -3.314 20.531 1 56.38 90 ASN A N 1
ATOM 718 C CA . ASN A 1 90 ? -23.594 -2.123 21.094 1 56.38 90 ASN A CA 1
ATOM 719 C C . ASN A 1 90 ? -22.062 -2.176 20.984 1 56.38 90 ASN A C 1
ATOM 721 O O . ASN A 1 90 ? -21.438 -3.158 21.375 1 56.38 90 ASN A O 1
ATOM 725 N N . PHE A 1 91 ? -21.578 -1.458 20 1 69.38 91 PHE A N 1
ATOM 726 C CA . PHE A 1 91 ? -20.141 -1.302 19.906 1 69.38 91 PHE A CA 1
ATOM 727 C C . PHE A 1 91 ? -19.547 -0.981 21.281 1 69.38 91 PHE A C 1
ATOM 729 O O . PHE A 1 91 ? -19.891 0.028 21.891 1 69.38 91 PHE A O 1
ATOM 736 N N . ASP A 1 92 ? -18.953 -1.982 21.922 1 67.75 92 ASP A N 1
ATOM 737 C CA . ASP A 1 92 ? -18.344 -1.8 23.234 1 67.75 92 ASP A CA 1
ATOM 738 C C . ASP A 1 92 ? -16.969 -1.151 23.125 1 67.75 92 ASP A C 1
ATOM 740 O O . ASP A 1 92 ? -16 -1.802 22.719 1 67.75 92 ASP A O 1
ATOM 744 N N . GLU A 1 93 ? -16.953 0.138 23.375 1 72.56 93 GLU A N 1
ATOM 745 C CA . GLU A 1 93 ? -15.711 0.895 23.297 1 72.56 93 GLU A CA 1
ATOM 746 C C . GLU A 1 93 ? -14.852 0.687 24.531 1 72.56 93 GLU A C 1
ATOM 748 O O . GLU A 1 93 ? -13.711 1.151 24.594 1 72.56 93 GLU A O 1
ATOM 753 N N . SER A 1 94 ? -15.359 -0.089 25.422 1 73.31 94 SER A N 1
ATOM 754 C CA . SER A 1 94 ? -14.609 -0.232 26.672 1 73.31 94 SER A CA 1
ATOM 755 C C . SER A 1 94 ? -13.609 -1.379 26.578 1 73.31 94 SER A C 1
ATOM 757 O O . SER A 1 94 ? -12.664 -1.444 27.375 1 73.31 94 SER A O 1
ATOM 759 N N . LYS A 1 95 ? -13.758 -2.193 25.594 1 80.12 95 LYS A N 1
ATOM 760 C CA . LYS A 1 95 ? -12.859 -3.346 25.516 1 80.12 95 LYS A CA 1
ATOM 761 C C . LYS A 1 95 ? -11.734 -3.107 24.531 1 80.12 95 LYS A C 1
ATOM 763 O O . LYS A 1 95 ? -11.961 -2.605 23.422 1 80.12 95 LYS A O 1
ATOM 768 N N . CYS A 1 96 ? -10.555 -3.264 25.125 1 89.19 96 CYS A N 1
ATOM 769 C CA . CYS A 1 96 ? -9.359 -3.131 24.297 1 89.19 96 CYS A CA 1
ATOM 770 C C . CYS A 1 96 ? -8.578 -4.438 24.25 1 89.19 96 CYS A C 1
ATOM 772 O O . CYS A 1 96 ? -9.039 -5.461 24.766 1 89.19 96 CYS A O 1
ATOM 774 N N . ALA A 1 97 ? -7.523 -4.492 23.609 1 86.94 97 ALA A N 1
ATOM 775 C CA . ALA A 1 97 ? -6.75 -5.703 23.359 1 86.94 97 ALA A CA 1
ATOM 776 C C . ALA A 1 97 ? -6.281 -6.344 24.656 1 86.94 97 ALA A C 1
ATOM 778 O O . ALA A 1 97 ? -6.168 -7.57 24.75 1 86.94 97 ALA A O 1
ATOM 779 N N . VAL A 1 98 ? -6.082 -5.516 25.734 1 88.06 98 VAL A N 1
ATOM 780 C CA . VAL A 1 98 ? -5.527 -6.043 26.984 1 88.06 98 VAL A CA 1
ATOM 781 C C . VAL A 1 98 ? -6.648 -6.273 28 1 88.06 98 VAL A C 1
ATOM 783 O O . VAL A 1 98 ? -6.414 -6.805 29.078 1 88.06 98 VAL A O 1
ATOM 786 N N . SER A 1 99 ? -7.863 -5.977 27.656 1 84.81 99 SER A N 1
ATOM 787 C CA . SER A 1 99 ? -8.984 -6.008 28.594 1 84.81 99 SER A CA 1
ATOM 788 C C . SER A 1 99 ? -9.164 -7.402 29.188 1 84.81 99 SER A C 1
ATOM 790 O O . SER A 1 99 ? -9.469 -7.539 30.375 1 84.81 99 SER A O 1
ATOM 792 N N . PRO A 1 100 ? -8.875 -8.453 28.375 1 83.38 100 PRO A N 1
ATOM 793 C CA . PRO A 1 100 ? -9.047 -9.773 28.969 1 83.38 100 PRO A CA 1
ATOM 794 C C . PRO A 1 100 ? -8.078 -10.047 30.109 1 83.38 100 PRO A C 1
ATOM 796 O O . PRO A 1 100 ? -8.367 -10.852 31 1 83.38 100 PRO A O 1
ATOM 799 N N . TRP A 1 101 ? -7.086 -9.32 30.156 1 85.56 101 TRP A N 1
ATOM 800 C CA . TRP A 1 101 ? -6.066 -9.555 31.172 1 85.56 101 TRP A CA 1
ATOM 801 C C . TRP A 1 101 ? -6.105 -8.477 32.25 1 85.56 101 TRP A C 1
ATOM 803 O O . TRP A 1 101 ? -5.566 -8.664 33.344 1 85.56 101 TRP A O 1
ATOM 813 N N . ALA A 1 102 ? -6.832 -7.332 31.953 1 83.44 102 ALA A N 1
ATOM 814 C CA . ALA A 1 102 ? -6.75 -6.152 32.812 1 83.44 102 ALA A CA 1
ATOM 815 C C . ALA A 1 102 ? -7.957 -6.07 33.75 1 83.44 102 ALA A C 1
ATOM 817 O O . ALA A 1 102 ? -9.102 -6.055 33.281 1 83.44 102 ALA A O 1
ATOM 818 N N . ARG A 1 103 ? -8.07 -6.863 34.844 1 78.25 103 ARG A N 1
ATOM 819 C CA . ARG A 1 103 ? -9.094 -6.953 35.875 1 78.25 103 ARG A CA 1
ATOM 820 C C . ARG A 1 103 ? -9.703 -5.582 36.156 1 78.25 103 ARG A C 1
ATOM 822 O O . ARG A 1 103 ? -9.703 -5.129 37.312 1 78.25 103 ARG A O 1
ATOM 829 N N . GLY A 1 104 ? -10.188 -4.715 35.062 1 77.12 104 GLY A N 1
ATOM 830 C CA . GLY A 1 104 ? -10.961 -3.514 35.312 1 77.12 104 GLY A CA 1
ATOM 831 C C . GLY A 1 104 ? -10.211 -2.236 35.031 1 77.12 104 GLY A C 1
ATOM 832 O O . GLY A 1 104 ? -10.812 -1.17 34.875 1 77.12 104 GLY A O 1
ATOM 833 N N . TYR A 1 105 ? -8.828 -2.195 35 1 85.81 105 TYR A N 1
ATOM 834 C CA . TYR A 1 105 ? -8.047 -1.001 34.688 1 85.81 105 TYR A CA 1
ATOM 835 C C . TYR A 1 105 ? -7.18 -1.22 33.438 1 85.81 105 TYR A C 1
ATOM 837 O O . TYR A 1 105 ? -5.953 -1.233 33.531 1 85.81 105 TYR A O 1
ATOM 845 N N . PRO A 1 106 ? -7.727 -1.217 32.375 1 88.19 106 PRO A N 1
ATOM 846 C CA . PRO A 1 106 ? -6.973 -1.564 31.172 1 88.19 106 PRO A CA 1
ATOM 847 C C . PRO A 1 106 ? -5.926 -0.515 30.797 1 88.19 106 PRO A C 1
ATOM 849 O O . PRO A 1 106 ? -4.84 -0.859 30.328 1 88.19 106 PRO A O 1
ATOM 852 N N . LYS A 1 107 ? -6.105 0.744 31.078 1 89.75 107 LYS A N 1
ATOM 853 C CA . LYS A 1 107 ? -5.16 1.791 30.703 1 89.75 107 LYS A CA 1
ATOM 854 C C . LYS A 1 107 ? -3.896 1.718 31.562 1 89.75 107 LYS A C 1
ATOM 856 O O . LYS A 1 107 ? -2.783 1.821 31.031 1 89.75 107 LYS A O 1
ATOM 861 N N . THR A 1 108 ? -4.078 1.49 32.844 1 90.69 108 THR A N 1
ATOM 862 C CA . THR A 1 108 ? -2.934 1.396 33.719 1 90.69 108 THR A CA 1
ATOM 863 C C . THR A 1 108 ? -2.143 0.119 33.469 1 90.69 108 THR A C 1
ATOM 865 O O . THR A 1 108 ? -0.909 0.134 33.469 1 90.69 108 THR A O 1
ATOM 868 N N . PHE A 1 109 ? -2.854 -0.898 33.281 1 91.69 109 PHE A N 1
ATOM 869 C CA . PHE A 1 109 ? -2.193 -2.162 33 1 91.69 109 PHE A CA 1
ATOM 870 C C . PHE A 1 109 ? -1.39 -2.062 31.703 1 91.69 109 PHE A C 1
ATOM 872 O O . PHE A 1 109 ? -0.247 -2.518 31.641 1 91.69 109 PHE A O 1
ATOM 879 N N . ALA A 1 110 ? -2.021 -1.472 30.719 1 93.44 110 ALA A N 1
ATOM 880 C CA . ALA A 1 110 ? -1.336 -1.297 29.438 1 93.44 110 ALA A CA 1
ATOM 881 C C . ALA A 1 110 ? -0.094 -0.425 29.609 1 93.44 110 ALA A C 1
ATOM 883 O O . ALA A 1 110 ? 0.942 -0.69 28.984 1 93.44 110 ALA A O 1
ATOM 884 N N . PHE A 1 111 ? -0.184 0.6 30.391 1 93.81 111 PHE A N 1
ATOM 885 C CA . PHE A 1 111 ? 0.928 1.513 30.641 1 93.81 111 PHE A CA 1
ATOM 886 C C . PHE A 1 111 ? 2.105 0.778 31.266 1 93.81 111 PHE A C 1
ATOM 888 O O . PHE A 1 111 ? 3.242 0.908 30.812 1 93.81 111 PHE A O 1
ATOM 895 N N . ILE A 1 112 ? 1.845 -0.076 32.25 1 93.12 112 ILE A N 1
ATOM 896 C CA . ILE A 1 112 ? 2.885 -0.786 33 1 93.12 112 ILE A CA 1
ATOM 897 C C . ILE A 1 112 ? 3.473 -1.892 32.125 1 93.12 112 ILE A C 1
ATOM 899 O O . ILE A 1 112 ? 4.691 -2.059 32.062 1 93.12 112 ILE A O 1
ATOM 903 N N . LEU A 1 113 ? 2.627 -2.564 31.484 1 93.5 113 LEU A N 1
ATOM 904 C CA . LEU A 1 113 ? 3.1 -3.645 30.625 1 93.5 113 LEU A CA 1
ATOM 905 C C . LEU A 1 113 ? 3.969 -3.1 29.5 1 93.5 113 LEU A C 1
ATOM 907 O O . LEU A 1 113 ? 5.004 -3.684 29.172 1 93.5 113 LEU A O 1
ATOM 911 N N . ALA A 1 114 ? 3.518 -2.025 28.906 1 95.75 114 ALA A N 1
ATOM 912 C CA . ALA A 1 114 ? 4.297 -1.393 27.844 1 95.75 114 ALA A CA 1
ATOM 913 C C . ALA A 1 114 ? 5.652 -0.925 28.359 1 95.75 114 ALA A C 1
ATOM 915 O O . ALA A 1 114 ? 6.664 -1.055 27.672 1 95.75 114 ALA A O 1
ATOM 916 N N . ALA A 1 115 ? 5.676 -0.41 29.609 1 94.5 115 ALA A N 1
ATOM 917 C CA . ALA A 1 115 ? 6.922 0.065 30.203 1 94.5 115 ALA A CA 1
ATOM 918 C C . ALA A 1 115 ? 7.883 -1.092 30.469 1 94.5 115 ALA A C 1
ATOM 920 O O . ALA A 1 115 ? 9.086 -0.977 30.219 1 94.5 115 ALA A O 1
ATOM 921 N N . LEU A 1 116 ? 7.367 -2.188 30.844 1 94.06 116 LEU A N 1
ATOM 922 C CA . LEU A 1 116 ? 8.195 -3.354 31.141 1 94.06 116 LEU A CA 1
ATOM 923 C C . LEU A 1 116 ? 8.781 -3.943 29.859 1 94.06 116 LEU A C 1
ATOM 925 O O . LEU A 1 116 ? 9.977 -4.227 29.797 1 94.06 116 LEU A O 1
ATOM 929 N N . ILE A 1 117 ? 7.961 -4.066 28.891 1 94.06 117 ILE A N 1
ATOM 930 C CA . ILE A 1 117 ? 8.43 -4.66 27.656 1 94.06 117 ILE A CA 1
ATOM 931 C C . ILE A 1 117 ? 9.391 -3.701 26.953 1 94.06 117 ILE A C 1
ATOM 933 O O . ILE A 1 117 ? 10.445 -4.117 26.453 1 94.06 117 ILE A O 1
ATOM 937 N N . ALA A 1 118 ? 9.016 -2.441 26.875 1 93.56 118 ALA A N 1
ATOM 938 C CA . ALA A 1 118 ? 9.898 -1.451 26.266 1 93.56 118 ALA A CA 1
ATOM 939 C C . ALA A 1 118 ? 11.227 -1.361 27 1 93.56 118 ALA A C 1
ATOM 941 O O . ALA A 1 118 ? 12.281 -1.194 26.391 1 93.56 118 ALA A O 1
ATOM 942 N N . GLY A 1 119 ? 11.148 -1.433 28.328 1 91 119 GLY A N 1
ATOM 943 C CA . GLY A 1 119 ? 12.367 -1.476 29.109 1 91 119 GLY A CA 1
ATOM 944 C C . GLY A 1 119 ? 13.234 -2.68 28.797 1 91 119 GLY A C 1
ATOM 945 O O . GLY A 1 119 ? 14.461 -2.561 28.703 1 91 119 GLY A O 1
ATOM 946 N N . GLY A 1 120 ? 12.648 -3.762 28.609 1 90.94 120 GLY A N 1
ATOM 947 C CA . GLY A 1 120 ? 13.375 -4.957 28.219 1 90.94 120 GLY A CA 1
ATOM 948 C C . GLY A 1 120 ? 14.039 -4.84 26.859 1 90.94 120 GLY A C 1
ATOM 949 O O . GLY A 1 120 ? 15.188 -5.25 26.688 1 90.94 120 GLY A O 1
ATOM 950 N N . ILE A 1 121 ? 13.289 -4.266 25.953 1 87.75 121 ILE A N 1
ATOM 951 C CA . ILE A 1 121 ? 13.812 -4.078 24.594 1 87.75 121 ILE A CA 1
ATOM 952 C C . ILE A 1 121 ? 15 -3.117 24.641 1 87.75 121 ILE A C 1
ATOM 954 O O . ILE A 1 121 ? 16.031 -3.363 24 1 87.75 121 ILE A O 1
ATOM 958 N N . THR A 1 122 ? 14.875 -2.074 25.375 1 86.56 122 THR A N 1
ATOM 959 C CA . THR A 1 122 ? 15.945 -1.087 25.484 1 86.56 122 THR A CA 1
ATOM 960 C C . THR A 1 122 ? 17.172 -1.688 26.156 1 86.56 122 THR A C 1
ATOM 962 O O . THR A 1 122 ? 18.297 -1.448 25.719 1 86.56 122 THR A O 1
ATOM 965 N N . ALA A 1 123 ? 16.922 -2.49 27.094 1 86.81 123 ALA A N 1
ATOM 966 C CA . ALA A 1 123 ? 18.031 -3.145 27.797 1 86.81 123 ALA A CA 1
ATOM 967 C C . ALA A 1 123 ? 18.734 -4.152 26.891 1 86.81 123 ALA A C 1
ATOM 969 O O . ALA A 1 123 ? 19.969 -4.254 26.891 1 86.81 123 ALA A O 1
ATOM 970 N N . ALA A 1 124 ? 18 -4.812 26.188 1 84.94 124 ALA A N 1
ATOM 971 C CA . ALA A 1 124 ? 18.562 -5.785 25.25 1 84.94 124 ALA A CA 1
ATOM 972 C C . ALA A 1 124 ? 19.406 -5.094 24.172 1 84.94 124 ALA A C 1
ATOM 974 O O . ALA A 1 124 ? 20.469 -5.578 23.812 1 84.94 124 ALA A O 1
ATOM 975 N N . PHE A 1 125 ? 18.875 -4.008 23.719 1 80.06 125 PHE A N 1
ATOM 976 C CA . PHE A 1 125 ? 19.609 -3.256 22.703 1 80.06 125 PHE A CA 1
ATOM 977 C C . PHE A 1 125 ? 20.891 -2.674 23.312 1 80.06 125 PHE A C 1
ATOM 979 O O . PHE A 1 125 ? 21.938 -2.689 22.672 1 80.06 125 PHE A O 1
ATOM 986 N N . ALA A 1 126 ? 20.844 -2.199 24.469 1 77.12 126 ALA A N 1
ATOM 987 C CA . ALA A 1 126 ? 22.016 -1.648 25.141 1 77.12 126 ALA A CA 1
ATOM 988 C C . ALA A 1 126 ? 23.062 -2.732 25.406 1 77.12 126 ALA A C 1
ATOM 990 O O . ALA A 1 126 ? 24.266 -2.475 25.312 1 77.12 126 ALA A O 1
ATOM 991 N N . TRP A 1 127 ? 22.516 -3.873 25.578 1 78.94 127 TRP A N 1
ATOM 992 C CA . TRP A 1 127 ? 23.406 -5 25.812 1 78.94 127 TRP A CA 1
ATOM 993 C C . TRP A 1 127 ? 24.047 -5.461 24.5 1 78.94 127 TRP A C 1
ATOM 995 O O . TRP A 1 127 ? 25.25 -5.754 24.469 1 78.94 127 TRP A O 1
ATOM 1005 N N . ALA A 1 128 ? 23.297 -5.535 23.469 1 74 128 ALA A N 1
ATOM 1006 C CA . ALA A 1 128 ? 23.781 -5.984 22.172 1 74 128 ALA A CA 1
ATOM 1007 C C . ALA A 1 128 ? 24.859 -5.039 21.625 1 74 128 ALA A C 1
ATOM 1009 O O . ALA A 1 128 ? 25.75 -5.465 20.891 1 74 128 ALA A O 1
ATOM 1010 N N . LYS A 1 129 ? 24.719 -3.84 21.938 1 68.38 129 LYS A N 1
ATOM 1011 C CA . LYS A 1 129 ? 25.703 -2.84 21.5 1 68.38 129 LYS A CA 1
ATOM 1012 C C . LYS A 1 129 ? 27.109 -3.209 21.969 1 68.38 129 LYS A C 1
ATOM 1014 O O . LYS A 1 129 ? 28.094 -2.863 21.312 1 68.38 129 LYS A O 1
ATOM 1019 N N . HIS A 1 130 ? 27.094 -3.828 23.047 1 63.56 130 HIS A N 1
ATOM 1020 C CA . HIS A 1 130 ? 28.406 -4.215 23.562 1 63.56 130 HIS A CA 1
ATOM 1021 C C . HIS A 1 130 ? 29.016 -5.332 22.734 1 63.56 130 HIS A C 1
ATOM 1023 O O . HIS A 1 130 ? 30.25 -5.492 22.703 1 63.56 130 HIS A O 1
ATOM 1029 N N . PHE A 1 131 ? 28.156 -5.984 22.078 1 58.88 131 PHE A N 1
ATOM 1030 C CA . PHE A 1 131 ? 28.656 -7.109 21.297 1 58.88 131 PHE A CA 1
ATOM 1031 C C . PHE A 1 131 ? 28.891 -6.699 19.844 1 58.88 131 PHE A C 1
ATOM 1033 O O . PHE A 1 131 ? 29.734 -7.289 19.156 1 58.88 131 PHE A O 1
ATOM 1040 N N . VAL A 1 132 ? 27.984 -5.926 19.375 1 55.09 132 VAL A N 1
ATOM 1041 C CA . VAL A 1 132 ? 28.141 -5.5 17.984 1 55.09 132 VAL A CA 1
ATOM 1042 C C . VAL A 1 132 ? 29.047 -4.27 17.922 1 55.09 132 VAL A C 1
ATOM 1044 O O . VAL A 1 132 ? 28.781 -3.27 18.594 1 55.09 132 VAL A O 1
ATOM 1047 N N . HIS A 1 133 ? 30.312 -4.395 17.922 1 49.03 133 HIS A N 1
ATOM 1048 C CA . HIS A 1 133 ? 31.266 -3.312 17.781 1 49.03 133 HIS A CA 1
ATOM 1049 C C . HIS A 1 133 ? 30.781 -2.252 16.812 1 49.03 133 HIS A C 1
ATOM 1051 O O . HIS A 1 133 ? 31.125 -2.279 15.625 1 49.03 133 HIS A O 1
ATOM 1057 N N . TRP A 1 134 ? 29.672 -1.767 17.141 1 51.38 134 TRP A N 1
ATOM 1058 C CA . TRP A 1 134 ? 29.219 -0.627 16.344 1 51.38 134 TRP A CA 1
ATOM 1059 C C . TRP A 1 134 ? 30.172 0.551 16.5 1 51.38 134 TRP A C 1
ATOM 1061 O O . TRP A 1 134 ? 29.891 1.503 17.234 1 51.38 134 TRP A O 1
ATOM 1071 N N . TYR A 1 135 ? 31.422 0.257 16.531 1 47.97 135 TYR A N 1
ATOM 1072 C CA . TYR A 1 135 ? 32.531 1.152 16.797 1 47.97 135 TYR A CA 1
ATOM 1073 C C . TYR A 1 135 ? 32.375 2.461 16.031 1 47.97 135 TYR A C 1
ATOM 1075 O O . TYR A 1 135 ? 32.906 3.498 16.453 1 47.97 135 TYR A O 1
ATOM 1083 N N . SER A 1 136 ? 31.516 2.381 14.953 1 53.59 136 SER A N 1
ATOM 1084 C CA . SER A 1 136 ? 31.688 3.586 14.148 1 53.59 136 SER A CA 1
ATOM 1085 C C . SER A 1 136 ? 30.641 4.641 14.508 1 53.59 136 SER A C 1
ATOM 1087 O O . SER A 1 136 ? 30.688 5.77 14.023 1 53.59 136 SER A O 1
ATOM 1089 N N . LEU A 1 137 ? 29.781 4.289 15.461 1 57.25 137 LEU A N 1
ATOM 1090 C CA . LEU A 1 137 ? 28.812 5.336 15.766 1 57.25 137 LEU A CA 1
ATOM 1091 C C . LEU A 1 137 ? 29.219 6.094 17.031 1 57.25 137 LEU A C 1
ATOM 1093 O O . LEU A 1 137 ? 29.688 5.496 18 1 57.25 137 LEU A O 1
ATOM 1097 N N . PRO A 1 138 ? 29.281 7.402 16.906 1 58.66 138 PRO A N 1
ATOM 1098 C CA . PRO A 1 138 ? 29.562 8.188 18.125 1 58.66 138 PRO A CA 1
ATOM 1099 C C . PRO A 1 138 ? 28.672 7.801 19.297 1 58.66 138 PRO A C 1
ATOM 1101 O O . PRO A 1 138 ? 27.516 7.445 19.109 1 58.66 138 PRO A O 1
ATOM 1104 N N . THR A 1 139 ? 29.266 7.68 20.438 1 62.09 139 THR A N 1
ATOM 1105 C CA . THR A 1 139 ? 28.594 7.246 21.656 1 62.09 139 THR A CA 1
ATOM 1106 C C . THR A 1 139 ? 27.359 8.109 21.938 1 62.09 139 THR A C 1
ATOM 1108 O O . THR A 1 139 ? 26.344 7.609 22.422 1 62.09 139 THR A O 1
ATOM 1111 N N . CYS A 1 140 ? 27.453 9.461 21.688 1 59.72 140 CYS A N 1
ATOM 1112 C CA . CYS A 1 140 ? 26.328 10.359 21.938 1 59.72 140 CYS A CA 1
ATOM 1113 C C . CYS A 1 140 ? 25.141 10.016 21.047 1 59.72 140 CYS A C 1
ATOM 1115 O O . CYS A 1 140 ? 24 10 21.5 1 59.72 140 CYS A O 1
ATOM 1117 N N . ALA A 1 141 ? 25.5 9.703 19.891 1 62.47 141 ALA A N 1
ATOM 1118 C CA . ALA A 1 141 ? 24.438 9.344 18.938 1 62.47 141 ALA A CA 1
ATOM 1119 C C . ALA A 1 141 ? 23.781 8.023 19.344 1 62.47 141 ALA A C 1
ATOM 1121 O O . ALA A 1 141 ? 22.562 7.871 19.219 1 62.47 141 ALA A O 1
ATOM 1122 N N . LEU A 1 142 ? 24.594 7.305 19.953 1 68.44 142 LEU A N 1
ATOM 1123 C CA . LEU A 1 142 ? 24.078 6.004 20.359 1 68.44 142 LEU A CA 1
ATOM 1124 C C . LEU A 1 142 ? 23.172 6.137 21.578 1 68.44 142 LEU A C 1
ATOM 1126 O O . LEU A 1 142 ? 22.156 5.434 21.688 1 68.44 142 LEU A O 1
ATOM 1130 N N . ARG A 1 143 ? 23.594 7.008 22.438 1 70.94 143 ARG A N 1
ATOM 1131 C CA . ARG A 1 143 ? 22.766 7.242 23.625 1 70.94 143 ARG A CA 1
ATOM 1132 C C . ARG A 1 143 ? 21.422 7.852 23.234 1 70.94 143 ARG A C 1
ATOM 1134 O O . ARG A 1 143 ? 20.375 7.426 23.734 1 70.94 143 ARG A O 1
ATOM 1141 N N . GLU A 1 144 ? 21.453 8.789 22.391 1 70.88 144 GLU A N 1
ATOM 1142 C CA . GLU A 1 144 ? 20.234 9.445 21.938 1 70.88 144 GLU A CA 1
ATOM 1143 C C . GLU A 1 144 ? 19.328 8.469 21.203 1 70.88 144 GLU A C 1
ATOM 1145 O O . GLU A 1 144 ? 18.109 8.5 21.359 1 70.88 144 GLU A O 1
ATOM 1150 N N . PHE A 1 145 ? 19.922 7.664 20.562 1 71.94 145 PHE A N 1
ATOM 1151 C CA . PHE A 1 145 ? 19.156 6.676 19.797 1 71.94 145 PHE A CA 1
ATOM 1152 C C . PHE A 1 145 ? 18.5 5.66 20.734 1 71.94 145 PHE A C 1
ATOM 1154 O O . PHE A 1 145 ? 17.359 5.258 20.531 1 71.94 145 PHE A O 1
ATOM 1161 N N . THR A 1 146 ? 19.266 5.316 21.656 1 76.06 146 THR A N 1
ATOM 1162 C CA . THR A 1 146 ? 18.734 4.34 22.609 1 76.06 146 THR A CA 1
ATOM 1163 C C . THR A 1 146 ? 17.547 4.918 23.375 1 76.06 146 THR A C 1
ATOM 1165 O O . THR A 1 146 ? 16.547 4.23 23.609 1 76.06 146 THR A O 1
ATOM 1168 N N . LEU A 1 147 ? 17.656 6.117 23.75 1 77.06 147 LEU A N 1
ATOM 1169 C CA . LEU A 1 147 ? 16.562 6.77 24.469 1 77.06 147 LEU A CA 1
ATOM 1170 C C . LEU A 1 147 ? 15.336 6.906 23.562 1 77.06 147 LEU A C 1
ATOM 1172 O O . LEU A 1 147 ? 14.203 6.676 24.016 1 77.06 147 LEU A O 1
ATOM 1176 N N . HIS A 1 148 ? 15.562 7.195 22.453 1 75.94 148 HIS A N 1
ATOM 1177 C CA . HIS A 1 148 ? 14.445 7.316 21.516 1 75.94 148 HIS A CA 1
ATOM 1178 C C . HIS A 1 148 ? 13.805 5.961 21.25 1 75.94 148 HIS A C 1
ATOM 1180 O O . HIS A 1 148 ? 12.578 5.859 21.141 1 75.94 148 HIS A O 1
ATOM 1186 N N . LEU A 1 149 ? 14.648 5.043 21.125 1 80.06 149 LEU A N 1
ATOM 1187 C CA . LEU A 1 149 ? 14.133 3.697 20.922 1 80.06 149 LEU A CA 1
ATOM 1188 C C . LEU A 1 149 ? 13.227 3.281 22.078 1 80.06 149 LEU A C 1
ATOM 1190 O O . LEU A 1 149 ? 12.156 2.703 21.859 1 80.06 149 LEU A O 1
ATOM 1194 N N . GLY A 1 150 ? 13.68 3.615 23.188 1 85.94 150 GLY A N 1
ATOM 1195 C CA . GLY A 1 150 ? 12.875 3.277 24.359 1 85.94 150 GLY A CA 1
ATOM 1196 C C . GLY A 1 150 ? 11.539 4 24.391 1 85.94 150 GLY A C 1
ATOM 1197 O O . GLY A 1 150 ? 10.5 3.383 24.625 1 85.94 150 GLY A O 1
ATOM 1198 N N . MET A 1 151 ? 11.531 5.227 24.094 1 87 151 MET A N 1
ATOM 1199 C CA . MET A 1 151 ? 10.305 6.02 24.125 1 87 151 MET A CA 1
ATOM 1200 C C . MET A 1 151 ? 9.359 5.617 23 1 87 151 MET A C 1
ATOM 1202 O O . MET A 1 151 ? 8.148 5.52 23.203 1 87 151 MET A O 1
ATOM 1206 N N . ALA A 1 152 ? 9.914 5.434 21.891 1 87.62 152 ALA A N 1
ATOM 1207 C CA . ALA A 1 152 ? 9.094 5.035 20.75 1 87.62 152 ALA A CA 1
ATOM 1208 C C . ALA A 1 152 ? 8.492 3.65 20.969 1 87.62 152 ALA A C 1
ATOM 1210 O O . ALA A 1 152 ? 7.332 3.414 20.625 1 87.62 152 ALA A O 1
ATOM 1211 N N . ALA A 1 153 ? 9.32 2.805 21.5 1 91.94 153 ALA A N 1
ATOM 1212 C CA . ALA A 1 153 ? 8.812 1.463 21.766 1 91.94 153 ALA A CA 1
ATOM 1213 C C . ALA A 1 153 ? 7.699 1.502 22.812 1 91.94 153 ALA A C 1
ATOM 1215 O O . ALA A 1 153 ? 6.688 0.808 22.672 1 91.94 153 ALA A O 1
ATOM 1216 N N . TRP A 1 154 ? 7.926 2.252 23.812 1 94.44 154 TRP A N 1
ATOM 1217 C CA . TRP A 1 154 ? 6.898 2.352 24.844 1 94.44 154 TRP A CA 1
ATOM 1218 C C . TRP A 1 154 ? 5.594 2.895 24.266 1 94.44 154 TRP A C 1
ATOM 1220 O O . TRP A 1 154 ? 4.52 2.344 24.516 1 94.44 154 TRP A O 1
ATOM 1230 N N . LEU A 1 155 ? 5.652 3.975 23.594 1 94.06 155 LEU A N 1
ATOM 1231 C CA . LEU A 1 155 ? 4.453 4.582 23.031 1 94.06 155 LEU A CA 1
ATOM 1232 C C . LEU A 1 155 ? 3.758 3.619 22.078 1 94.06 155 LEU A C 1
ATOM 1234 O O . LEU A 1 155 ? 2.529 3.516 22.078 1 94.06 155 LEU A O 1
ATOM 1238 N N . THR A 1 156 ? 4.52 2.961 21.266 1 95.19 156 THR A N 1
ATOM 1239 C CA . THR A 1 156 ? 3.955 2.014 20.312 1 95.19 156 THR A CA 1
ATOM 1240 C C . THR A 1 156 ? 3.219 0.889 21.031 1 95.19 156 THR A C 1
ATOM 1242 O O . THR A 1 156 ? 2.09 0.547 20.672 1 95.19 156 THR A O 1
ATOM 1245 N N . LEU A 1 157 ? 3.859 0.375 22.031 1 95.88 157 LEU A N 1
ATOM 1246 C CA . LEU A 1 157 ? 3.256 -0.729 22.766 1 95.88 157 LEU A CA 1
ATOM 1247 C C . LEU A 1 157 ? 2.035 -0.256 23.547 1 95.88 157 LEU A C 1
ATOM 1249 O O . LEU A 1 157 ? 1.021 -0.955 23.609 1 95.88 157 LEU A O 1
ATOM 1253 N N . TYR A 1 158 ? 2.154 0.888 24.125 1 95.69 158 TYR A N 1
ATOM 1254 C CA . TYR A 1 158 ? 1.012 1.44 24.844 1 95.69 158 TYR A CA 1
ATOM 1255 C C . TYR A 1 158 ? -0.177 1.641 23.906 1 95.69 158 TYR A C 1
ATOM 1257 O O . TYR A 1 158 ? -1.302 1.255 24.234 1 95.69 158 TYR A O 1
ATOM 1265 N N . CYS A 1 159 ? 0.041 2.193 22.766 1 95.5 159 CYS A N 1
ATOM 1266 C CA . CYS A 1 159 ? -1.014 2.393 21.781 1 95.5 159 CYS A CA 1
ATOM 1267 C C . CYS A 1 159 ? -1.546 1.058 21.266 1 95.5 159 CYS A C 1
ATOM 1269 O O . CYS A 1 159 ? -2.754 0.894 21.094 1 95.5 159 CYS A O 1
ATOM 1271 N N . ALA A 1 160 ? -0.654 0.13 21.047 1 96.31 160 ALA A N 1
ATOM 1272 C CA . ALA A 1 160 ? -1.05 -1.18 20.531 1 96.31 160 ALA A CA 1
ATOM 1273 C C . ALA A 1 160 ? -1.966 -1.9 21.516 1 96.31 160 ALA A C 1
ATOM 1275 O O . ALA A 1 160 ? -2.967 -2.502 21.125 1 96.31 160 ALA A O 1
ATOM 1276 N N . PHE A 1 161 ? -1.683 -1.774 22.781 1 95.44 161 PHE A N 1
ATOM 1277 C CA . PHE A 1 161 ? -2.453 -2.48 23.797 1 95.44 161 PHE A CA 1
ATOM 1278 C C . PHE A 1 161 ? -3.83 -1.848 23.969 1 95.44 161 PHE A C 1
ATOM 1280 O O . PHE A 1 161 ? -4.762 -2.5 24.438 1 95.44 161 PHE A O 1
ATOM 1287 N N . LEU A 1 162 ? -3.977 -0.641 23.562 1 93.69 162 LEU A N 1
ATOM 1288 C CA . LEU A 1 162 ? -5.25 0.051 23.734 1 93.69 162 LEU A CA 1
ATOM 1289 C C . LEU A 1 162 ? -6.086 -0.035 22.453 1 93.69 162 LEU A C 1
ATOM 1291 O O . LEU A 1 162 ? -7.176 0.536 22.391 1 93.69 162 LEU A O 1
ATOM 1295 N N . THR A 1 163 ? -5.633 -0.764 21.453 1 94.5 163 THR A N 1
ATOM 1296 C CA . THR A 1 163 ? -6.426 -0.988 20.25 1 94.5 163 THR A CA 1
ATOM 1297 C C . THR A 1 163 ? -7.598 -1.918 20.531 1 94.5 163 THR A C 1
ATOM 1299 O O . THR A 1 163 ? -7.645 -2.557 21.594 1 94.5 163 THR A O 1
ATOM 1302 N N . PRO A 1 164 ? -8.586 -1.984 19.688 1 92.25 164 PRO A N 1
ATOM 1303 C CA . PRO A 1 164 ? -9.812 -2.725 20 1 92.25 164 PRO A CA 1
ATOM 1304 C C . PRO A 1 164 ? -9.594 -4.234 20.047 1 92.25 164 PRO A C 1
ATOM 1306 O O . PRO A 1 164 ? -10.25 -4.934 20.812 1 92.25 164 PRO A O 1
ATOM 1309 N N . THR A 1 165 ? -8.727 -4.82 19.219 1 91.62 165 THR A N 1
ATOM 1310 C CA . THR A 1 165 ? -8.539 -6.266 19.156 1 91.62 165 THR A CA 1
ATOM 1311 C C . THR A 1 165 ? -7.059 -6.625 19.234 1 91.62 165 THR A C 1
ATOM 1313 O O . THR A 1 165 ? -6.199 -5.762 19.031 1 91.62 165 THR A O 1
ATOM 1316 N N . LYS A 1 166 ? -6.781 -7.875 19.531 1 91.81 166 LYS A N 1
ATOM 1317 C CA . LYS A 1 166 ? -5.402 -8.352 19.562 1 91.81 166 LYS A CA 1
ATOM 1318 C C . LYS A 1 166 ? -4.777 -8.328 18.172 1 91.81 166 LYS A C 1
ATOM 1320 O O . LYS A 1 166 ? -3.58 -8.07 18.031 1 91.81 166 LYS A O 1
ATOM 1325 N N . THR A 1 167 ? -5.621 -8.57 17.141 1 92.12 167 THR A N 1
ATOM 1326 C CA . THR A 1 167 ? -5.109 -8.547 15.773 1 92.12 167 THR A CA 1
ATOM 1327 C C . THR A 1 167 ? -4.727 -7.129 15.367 1 92.12 167 THR A C 1
ATOM 1329 O O . THR A 1 167 ? -3.717 -6.922 14.695 1 92.12 167 THR A O 1
ATOM 1332 N N . SER A 1 168 ? -5.543 -6.191 15.797 1 93.88 168 SER A N 1
ATOM 1333 C CA . SER A 1 168 ? -5.211 -4.801 15.492 1 93.88 168 SER A CA 1
ATOM 1334 C C . SER A 1 168 ? -3.947 -4.363 16.234 1 93.88 168 SER A C 1
ATOM 1336 O O . SER A 1 168 ? -3.172 -3.555 15.711 1 93.88 168 SER A O 1
ATOM 1338 N N . ALA A 1 169 ? -3.795 -4.898 17.438 1 95.44 169 ALA A N 1
ATOM 1339 C CA . ALA A 1 169 ? -2.576 -4.598 18.188 1 95.44 169 ALA A CA 1
ATOM 1340 C C . ALA A 1 169 ? -1.344 -5.137 17.469 1 95.44 169 ALA A C 1
ATOM 1342 O O . ALA A 1 169 ? -0.343 -4.43 17.328 1 95.44 169 ALA A O 1
ATOM 1343 N N . ALA A 1 170 ? -1.427 -6.332 17.062 1 94.88 170 ALA A N 1
ATOM 1344 C CA . ALA A 1 170 ? -0.32 -6.945 16.328 1 94.88 170 ALA A CA 1
ATOM 1345 C C . ALA A 1 170 ? -0.035 -6.188 15.031 1 94.88 170 ALA A C 1
ATOM 1347 O O . ALA A 1 170 ? 1.126 -5.992 14.664 1 94.88 170 ALA A O 1
ATOM 1348 N N . SER A 1 171 ? -1.088 -5.828 14.336 1 94.88 171 SER A N 1
ATOM 1349 C CA . SER A 1 171 ? -0.934 -5.066 13.102 1 94.88 171 SER A CA 1
ATOM 1350 C C . SER A 1 171 ? -0.208 -3.748 13.352 1 94.88 171 SER A C 1
ATOM 1352 O O . SER A 1 171 ? 0.669 -3.361 12.57 1 94.88 171 SER A O 1
ATOM 1354 N N . LEU A 1 172 ? -0.565 -3.082 14.414 1 96.06 172 LEU A N 1
ATOM 1355 C CA . LEU A 1 172 ? 0.064 -1.811 14.75 1 96.06 172 LEU A CA 1
ATOM 1356 C C . LEU A 1 172 ? 1.548 -2.002 15.047 1 96.06 172 LEU A C 1
ATOM 1358 O O . LEU A 1 172 ? 2.383 -1.22 14.594 1 96.06 172 LEU A O 1
ATOM 1362 N N . ILE A 1 173 ? 1.882 -3.035 15.773 1 94.75 173 ILE A N 1
ATOM 1363 C CA . ILE A 1 173 ? 3.266 -3.299 16.156 1 94.75 173 ILE A CA 1
ATOM 1364 C C . ILE A 1 173 ? 4.09 -3.615 14.906 1 94.75 173 ILE A C 1
ATOM 1366 O O . ILE A 1 173 ? 5.184 -3.078 14.727 1 94.75 173 ILE A O 1
ATOM 1370 N N . VAL A 1 174 ? 3.561 -4.406 14.016 1 92.94 174 VAL A N 1
ATOM 1371 C CA . VAL A 1 174 ? 4.277 -4.797 12.812 1 92.94 174 VAL A CA 1
ATOM 1372 C C . VAL A 1 174 ? 4.535 -3.568 11.938 1 92.94 174 VAL A C 1
ATOM 1374 O O . VAL A 1 174 ? 5.641 -3.385 11.422 1 92.94 174 VAL A O 1
ATOM 1377 N N . GLN A 1 175 ? 3.559 -2.748 11.773 1 92.5 175 GLN A N 1
ATOM 1378 C CA . GLN A 1 175 ? 3.695 -1.551 10.953 1 92.5 175 GLN A CA 1
ATOM 1379 C C . GLN A 1 175 ? 4.73 -0.596 11.539 1 92.5 175 GLN A C 1
ATOM 1381 O O . GLN A 1 175 ? 5.539 -0.02 10.805 1 92.5 175 GLN A O 1
ATOM 1386 N N . GLN A 1 176 ? 4.742 -0.507 12.82 1 91.94 176 GLN A N 1
ATOM 1387 C CA . GLN A 1 176 ? 5.691 0.396 13.469 1 91.94 176 GLN A CA 1
ATOM 1388 C C . GLN A 1 176 ? 7.113 -0.152 13.398 1 91.94 176 GLN A C 1
ATOM 1390 O O . GLN A 1 176 ? 8.07 0.608 13.227 1 91.94 176 GLN A O 1
ATOM 1395 N N . VAL A 1 177 ? 7.277 -1.367 13.562 1 86.81 177 VAL A N 1
ATOM 1396 C CA . VAL A 1 177 ? 8.594 -1.984 13.5 1 86.81 177 VAL A CA 1
ATOM 1397 C C . VAL A 1 177 ? 9.195 -1.786 12.109 1 86.81 177 VAL A C 1
ATOM 1399 O O . VAL A 1 177 ? 10.359 -1.396 11.977 1 86.81 177 VAL A O 1
ATOM 1402 N N . VAL A 1 178 ? 8.398 -1.984 11.172 1 83.19 178 VAL A N 1
ATOM 1403 C CA . VAL A 1 178 ? 8.891 -1.844 9.812 1 83.19 178 VAL A CA 1
ATOM 1404 C C . VAL A 1 178 ? 9.188 -0.375 9.516 1 83.19 178 VAL A C 1
ATOM 1406 O O . VAL A 1 178 ? 10.18 -0.055 8.859 1 83.19 178 VAL A O 1
ATOM 1409 N N . TYR A 1 179 ? 8.336 0.456 9.969 1 85.44 179 TYR A N 1
ATOM 1410 C CA . TYR A 1 179 ? 8.578 1.886 9.812 1 85.44 179 TYR A CA 1
ATOM 1411 C C . TYR A 1 179 ? 9.906 2.285 10.453 1 85.44 179 TYR A C 1
ATOM 1413 O O . TYR A 1 179 ? 10.727 2.961 9.828 1 85.44 179 TYR A O 1
ATOM 1421 N N . SER A 1 180 ? 10.156 1.849 11.672 1 78.69 180 SER A N 1
ATOM 1422 C CA . SER A 1 180 ? 11.352 2.225 12.422 1 78.69 180 SER A CA 1
ATOM 1423 C C . SER A 1 180 ? 12.594 1.581 11.82 1 78.69 180 SER A C 1
ATOM 1425 O O . SER A 1 180 ? 13.664 2.197 11.789 1 78.69 180 SER A O 1
ATOM 1427 N N . PHE A 1 181 ? 12.414 0.423 11.367 1 72.75 181 PHE A N 1
ATOM 1428 C CA . PHE A 1 181 ? 13.547 -0.291 10.797 1 72.75 181 PHE A CA 1
ATOM 1429 C C . PHE A 1 181 ? 14.008 0.373 9.5 1 72.75 181 PHE A C 1
ATOM 1431 O O . PHE A 1 181 ? 15.203 0.473 9.242 1 72.75 181 PHE A O 1
ATOM 1438 N N . SER A 1 182 ? 13.07 0.681 8.734 1 68.44 182 SER A N 1
ATOM 1439 C CA . SER A 1 182 ? 13.398 1.314 7.465 1 68.44 182 SER A CA 1
ATOM 1440 C C . SER A 1 182 ? 14.172 2.613 7.676 1 68.44 182 SER A C 1
ATOM 1442 O O . SER A 1 182 ? 15.133 2.896 6.957 1 68.44 182 SER A O 1
ATOM 1444 N N . VAL A 1 183 ? 13.859 3.244 8.711 1 64.81 183 VAL A N 1
ATOM 1445 C CA . VAL A 1 183 ? 14.5 4.531 8.977 1 64.81 183 VAL A CA 1
ATOM 1446 C C . VAL A 1 183 ? 15.852 4.305 9.656 1 64.81 183 VAL A C 1
ATOM 1448 O O . VAL A 1 183 ? 16.828 4.977 9.328 1 64.81 183 VAL A O 1
ATOM 1451 N N . LEU A 1 184 ? 15.883 3.27 10.469 1 63.41 184 LEU A N 1
ATOM 1452 C CA . LEU A 1 184 ? 17.125 2.934 11.156 1 63.41 184 LEU A CA 1
ATOM 1453 C C . LEU A 1 184 ? 18.188 2.469 10.164 1 63.41 184 LEU A C 1
ATOM 1455 O O . LEU A 1 184 ? 19.359 2.822 10.297 1 63.41 184 LEU A O 1
ATOM 1459 N N . SER A 1 185 ? 17.734 1.742 9.219 1 63.72 185 SER A N 1
ATOM 1460 C CA . SER A 1 185 ? 18.688 1.258 8.211 1 63.72 185 SER A CA 1
ATOM 1461 C C . SER A 1 185 ? 19.312 2.414 7.445 1 63.72 185 SER A C 1
ATOM 1463 O O . SER A 1 185 ? 20.5 2.361 7.094 1 63.72 185 SER A O 1
ATOM 1465 N N . LYS A 1 186 ? 18.641 3.404 7.309 1 61.16 186 LYS A N 1
ATOM 1466 C CA . LYS A 1 186 ? 19.188 4.566 6.605 1 61.16 186 LYS A CA 1
ATOM 1467 C C . LYS A 1 186 ? 20.203 5.305 7.469 1 61.16 186 LYS A C 1
ATOM 1469 O O . LYS A 1 186 ? 21.219 5.785 6.965 1 61.16 186 LYS A O 1
ATOM 1474 N N . ILE A 1 187 ? 19.938 5.277 8.727 1 59.25 187 ILE A N 1
ATOM 1475 C CA . ILE A 1 187 ? 20.844 5.941 9.648 1 59.25 187 ILE A CA 1
ATOM 1476 C C . ILE A 1 187 ? 22.156 5.152 9.742 1 59.25 187 ILE A C 1
ATOM 1478 O O . ILE A 1 187 ? 23.234 5.73 9.703 1 59.25 187 ILE A O 1
ATOM 1482 N N . LEU A 1 188 ? 21.938 3.873 9.742 1 58.31 188 LEU A N 1
ATOM 1483 C CA . LEU A 1 188 ? 23.125 3.018 9.859 1 58.31 188 LEU A CA 1
ATOM 1484 C C . LEU A 1 188 ? 23.969 3.078 8.586 1 58.31 188 LEU A C 1
ATOM 1486 O O . LEU A 1 188 ? 25.188 3.045 8.656 1 58.31 188 LEU A O 1
ATOM 1490 N N . CYS A 1 189 ? 23.234 3.123 7.523 1 56.84 189 CYS A N 1
ATOM 1491 C CA . CYS A 1 189 ? 23.953 3.234 6.258 1 56.84 189 CYS A CA 1
ATOM 1492 C C . CYS A 1 189 ? 24.719 4.551 6.18 1 56.84 189 CYS A C 1
ATOM 1494 O O . CYS A 1 189 ? 25.844 4.59 5.672 1 56.84 189 CYS A O 1
ATOM 1496 N N . ALA A 1 190 ? 24.109 5.547 6.609 1 53.22 190 ALA A N 1
ATOM 1497 C CA . ALA A 1 190 ? 24.734 6.871 6.547 1 53.22 190 ALA A CA 1
ATOM 1498 C C . ALA A 1 190 ? 25.953 6.949 7.469 1 53.22 190 ALA A C 1
ATOM 1500 O O . ALA A 1 190 ? 26.953 7.586 7.133 1 53.22 190 ALA A O 1
ATOM 1501 N N . VAL A 1 191 ? 25.766 6.25 8.578 1 51.78 191 VAL A N 1
ATOM 1502 C CA . VAL A 1 191 ? 26.859 6.332 9.555 1 51.78 191 VAL A CA 1
ATOM 1503 C C . VAL A 1 191 ? 27.969 5.352 9.18 1 51.78 191 VAL A C 1
ATOM 1505 O O . VAL A 1 191 ? 29.141 5.648 9.367 1 51.78 191 VAL A O 1
ATOM 1508 N N . GLY A 1 192 ? 27.562 4.125 8.953 1 48.91 192 GLY A N 1
ATOM 1509 C CA . GLY A 1 192 ? 28.562 3.072 8.82 1 48.91 192 GLY A CA 1
ATOM 1510 C C . GLY A 1 192 ? 29.328 3.133 7.52 1 48.91 192 GLY A C 1
ATOM 1511 O O . GLY A 1 192 ? 30.297 2.396 7.328 1 48.91 192 GLY A O 1
ATOM 1512 N N . GLN A 1 193 ? 29.484 4.355 6.836 1 44.69 193 GLN A N 1
ATOM 1513 C CA . GLN A 1 193 ? 30.234 4.551 5.598 1 44.69 193 GLN A CA 1
ATOM 1514 C C . GLN A 1 193 ? 30.016 3.379 4.641 1 44.69 193 GLN A C 1
ATOM 1516 O O . GLN A 1 193 ? 30.266 3.5 3.439 1 44.69 193 GLN A O 1
ATOM 1521 N N . LYS A 1 194 ? 30.312 2.01 5.109 1 44.59 194 LYS A N 1
ATOM 1522 C CA . LYS A 1 194 ? 30.453 0.902 4.168 1 44.59 194 LYS A CA 1
ATOM 1523 C C . LYS A 1 194 ? 29.109 0.53 3.562 1 44.59 194 LYS A C 1
ATOM 1525 O O . LYS A 1 194 ? 28.109 1.215 3.789 1 44.59 194 LYS A O 1
ATOM 1530 N N . HIS A 1 195 ? 28.859 -1.054 3.26 1 43.06 195 HIS A N 1
ATOM 1531 C CA . HIS A 1 195 ? 27.875 -1.751 2.438 1 43.06 195 HIS A CA 1
ATOM 1532 C C . HIS A 1 195 ? 26.484 -1.636 3.035 1 43.06 195 HIS A C 1
ATOM 1534 O O . HIS A 1 195 ? 26.25 -2.086 4.156 1 43.06 195 HIS A O 1
ATOM 1540 N N . CYS A 1 196 ? 25.969 -0.455 3.008 1 47.5 196 CYS A N 1
ATOM 1541 C CA . CYS A 1 196 ? 24.562 -0.311 3.352 1 47.5 196 CYS A CA 1
ATOM 1542 C C . CYS A 1 196 ? 23.844 -1.649 3.258 1 47.5 196 CYS A C 1
ATOM 1544 O O . CYS A 1 196 ? 23.922 -2.334 2.236 1 47.5 196 CYS A O 1
ATOM 1546 N N . PHE A 1 197 ? 23.922 -2.371 4.277 1 45.25 197 PHE A N 1
ATOM 1547 C CA . PHE A 1 197 ? 23.281 -3.676 4.34 1 45.25 197 PHE A CA 1
ATOM 1548 C C . PHE A 1 197 ? 22.078 -3.729 3.398 1 45.25 197 PHE A C 1
ATOM 1550 O O . PHE A 1 197 ? 21.094 -3.029 3.607 1 45.25 197 PHE A O 1
ATOM 1557 N N . VAL A 1 198 ? 22.219 -4.137 2.121 1 47.75 198 VAL A N 1
ATOM 1558 C CA . VAL A 1 198 ? 21.406 -4.332 0.92 1 47.75 198 VAL A CA 1
ATOM 1559 C C . VAL A 1 198 ? 20.125 -5.082 1.273 1 47.75 198 VAL A C 1
ATOM 1561 O O . VAL A 1 198 ? 19.078 -4.832 0.685 1 47.75 198 VAL A O 1
ATOM 1564 N N . PRO A 1 199 ? 20.469 -6.211 2.09 1 44.72 199 PRO A N 1
ATOM 1565 C CA . PRO A 1 199 ? 19.297 -7.074 2.213 1 44.72 199 PRO A CA 1
ATOM 1566 C C . PRO A 1 199 ? 18.031 -6.305 2.619 1 44.72 199 PRO A C 1
ATOM 1568 O O . PRO A 1 199 ? 16.922 -6.738 2.326 1 44.72 199 PRO A O 1
ATOM 1571 N N . LEU A 1 200 ? 18.297 -5.281 3.402 1 47.22 200 LEU A N 1
ATOM 1572 C CA . LEU A 1 200 ? 17.141 -4.566 3.945 1 47.22 200 LEU A CA 1
ATOM 1573 C C . LEU A 1 200 ? 16.812 -3.348 3.094 1 47.22 200 LEU A C 1
ATOM 1575 O O . LEU A 1 200 ? 16.406 -2.307 3.621 1 47.22 200 LEU A O 1
ATOM 1579 N N . SER A 1 201 ? 17.312 -3.535 1.843 1 54.84 201 SER A N 1
ATOM 1580 C CA . SER A 1 201 ? 16.844 -2.41 1.036 1 54.84 201 SER A CA 1
ATOM 1581 C C . SER A 1 201 ? 15.359 -2.146 1.252 1 54.84 201 SER A C 1
ATOM 1583 O O . SER A 1 201 ? 14.555 -3.076 1.235 1 54.84 201 SER A O 1
ATOM 1585 N N . MET A 1 202 ? 15.023 -0.994 1.896 1 61.72 202 MET A N 1
ATOM 1586 C CA . MET A 1 202 ? 13.875 -0.407 2.586 1 61.72 202 MET A CA 1
ATOM 1587 C C . MET A 1 202 ? 12.586 -0.656 1.81 1 61.72 202 MET A C 1
ATOM 1589 O O . MET A 1 202 ? 11.531 -0.884 2.404 1 61.72 202 MET A O 1
ATOM 1593 N N . SER A 1 203 ? 12.828 -0.905 0.518 1 68.5 203 SER A N 1
ATOM 1594 C CA . SER A 1 203 ? 11.586 -0.999 -0.249 1 68.5 203 SER A CA 1
ATOM 1595 C C . SER A 1 203 ? 10.984 -2.395 -0.151 1 68.5 203 SER A C 1
ATOM 1597 O O . SER A 1 203 ? 9.758 -2.547 -0.122 1 68.5 203 SER A O 1
ATOM 1599 N N . TYR A 1 204 ? 11.883 -3.367 0.221 1 72.19 204 TYR A N 1
ATOM 1600 C CA . TYR A 1 204 ? 11.398 -4.746 0.237 1 72.19 204 TYR A CA 1
ATOM 1601 C C . TYR A 1 204 ? 10.656 -5.051 1.534 1 72.19 204 TYR A C 1
ATOM 1603 O O . TYR A 1 204 ? 9.609 -5.695 1.52 1 72.19 204 TYR A O 1
ATOM 1611 N N . VAL A 1 205 ? 11.203 -4.504 2.545 1 75.38 205 VAL A N 1
ATOM 1612 C CA . VAL A 1 205 ? 10.594 -4.785 3.84 1 75.38 205 VAL A CA 1
ATOM 1613 C C . VAL A 1 205 ? 9.219 -4.125 3.916 1 75.38 205 VAL A C 1
ATOM 1615 O O . VAL A 1 205 ? 8.281 -4.688 4.492 1 75.38 205 VAL A O 1
ATOM 1618 N N . ARG A 1 206 ? 9.117 -3.049 3.279 1 83.38 206 ARG A N 1
ATOM 1619 C CA . ARG A 1 206 ? 7.848 -2.328 3.299 1 83.38 206 ARG A CA 1
ATOM 1620 C C . ARG A 1 206 ? 6.773 -3.084 2.52 1 83.38 206 ARG A C 1
ATOM 1622 O O . ARG A 1 206 ? 5.602 -3.066 2.893 1 83.38 206 ARG A O 1
ATOM 1629 N N . VAL A 1 207 ? 7.16 -3.74 1.497 1 84.31 207 VAL A N 1
ATOM 1630 C CA . VAL A 1 207 ? 6.199 -4.488 0.693 1 84.31 207 VAL A CA 1
ATOM 1631 C C . VAL A 1 207 ? 5.832 -5.789 1.405 1 84.31 207 VAL A C 1
ATOM 1633 O O . VAL A 1 207 ? 4.711 -6.281 1.271 1 84.31 207 VAL A O 1
ATOM 1636 N N . GLU A 1 208 ? 6.762 -6.312 2.246 1 84.25 208 GLU A N 1
ATOM 1637 C CA . GLU A 1 208 ? 6.5 -7.539 2.988 1 84.25 208 GLU A CA 1
ATOM 1638 C C . GLU A 1 208 ? 5.395 -7.336 4.02 1 84.25 208 GLU A C 1
ATOM 1640 O O . GLU A 1 208 ? 4.68 -8.281 4.367 1 84.25 208 GLU A O 1
ATOM 1645 N N . VAL A 1 209 ? 5.281 -6.129 4.438 1 89.44 209 VAL A N 1
ATOM 1646 C CA . VAL A 1 209 ? 4.273 -5.828 5.445 1 89.44 209 VAL A CA 1
ATOM 1647 C C . VAL A 1 209 ? 2.879 -6.086 4.875 1 89.44 209 VAL A C 1
ATOM 1649 O O . VAL A 1 209 ? 1.964 -6.469 5.609 1 89.44 209 VAL A O 1
ATOM 1652 N N . ILE A 1 210 ? 2.715 -5.93 3.576 1 90.62 210 ILE A N 1
ATOM 1653 C CA . ILE A 1 210 ? 1.429 -6.16 2.93 1 90.62 210 ILE A CA 1
ATOM 1654 C C . ILE A 1 210 ? 1.02 -7.621 3.104 1 90.62 210 ILE A C 1
ATOM 1656 O O . ILE A 1 210 ? -0.109 -7.914 3.506 1 90.62 210 ILE A O 1
ATOM 1660 N N . VAL A 1 211 ? 1.958 -8.516 2.91 1 90.31 211 VAL A N 1
ATOM 1661 C CA . VAL A 1 211 ? 1.68 -9.945 3.02 1 90.31 211 VAL A CA 1
ATOM 1662 C C . VAL A 1 211 ? 1.431 -10.312 4.48 1 90.31 211 VAL A C 1
ATOM 1664 O O . VAL A 1 211 ? 0.521 -11.086 4.785 1 90.31 211 VAL A O 1
ATOM 1667 N N . ILE A 1 212 ? 2.16 -9.719 5.359 1 90.56 212 ILE A N 1
ATOM 1668 C CA . ILE A 1 212 ? 2.021 -10.016 6.781 1 90.56 212 ILE A CA 1
ATOM 1669 C C . ILE A 1 212 ? 0.662 -9.531 7.277 1 90.56 212 ILE A C 1
ATOM 1671 O O . ILE A 1 212 ? 0.003 -10.219 8.062 1 90.56 212 ILE A O 1
ATOM 1675 N N . LEU A 1 213 ? 0.235 -8.352 6.82 1 92.75 213 LEU A N 1
ATOM 1676 C CA . LEU A 1 213 ? -1.062 -7.828 7.238 1 92.75 213 LEU A CA 1
ATOM 1677 C C . LEU A 1 213 ? -2.193 -8.727 6.742 1 92.75 213 LEU A C 1
ATOM 1679 O O . LEU A 1 213 ? -3.162 -8.961 7.465 1 92.75 213 LEU A O 1
ATOM 1683 N N . ILE A 1 214 ? -2.07 -9.195 5.531 1 89.56 214 ILE A N 1
ATOM 1684 C CA . ILE A 1 214 ? -3.094 -10.086 4.988 1 89.56 214 ILE A CA 1
ATOM 1685 C C . ILE A 1 214 ? -3.119 -11.391 5.785 1 89.56 214 ILE A C 1
ATOM 1687 O O . ILE A 1 214 ? -4.188 -11.867 6.168 1 89.56 214 ILE A O 1
ATOM 1691 N N . ALA A 1 215 ? -1.979 -11.883 6.098 1 86.88 215 ALA A N 1
ATOM 1692 C CA . ALA A 1 215 ? -1.882 -13.141 6.828 1 86.88 215 ALA A CA 1
ATOM 1693 C C . ALA A 1 215 ? -2.393 -12.992 8.258 1 86.88 215 ALA A C 1
ATOM 1695 O O . ALA A 1 215 ? -2.957 -13.93 8.828 1 86.88 215 ALA A O 1
ATOM 1696 N N . LEU A 1 216 ? -2.225 -11.836 8.805 1 88.62 216 LEU A N 1
ATOM 1697 C CA . LEU A 1 216 ? -2.643 -11.594 10.188 1 88.62 216 LEU A CA 1
ATOM 1698 C C . LEU A 1 216 ? -4.16 -11.516 10.289 1 88.62 216 LEU A C 1
ATOM 1700 O O . LEU A 1 216 ? -4.746 -11.945 11.281 1 88.62 216 LEU A O 1
ATOM 1704 N N . HIS A 1 217 ? -4.828 -10.984 9.297 1 88.81 217 HIS A N 1
ATOM 1705 C CA . HIS A 1 217 ? -6.254 -10.711 9.406 1 88.81 217 HIS A CA 1
ATOM 1706 C C . HIS A 1 217 ? -7.082 -11.844 8.805 1 88.81 217 HIS A C 1
ATOM 1708 O O . HIS A 1 217 ? -8.289 -11.922 9.031 1 88.81 217 HIS A O 1
ATOM 1714 N N . ILE A 1 218 ? -6.488 -12.664 8.016 1 82.81 218 ILE A N 1
ATOM 1715 C CA . ILE A 1 218 ? -7.199 -13.812 7.473 1 82.81 218 ILE A CA 1
ATOM 1716 C C . ILE A 1 218 ? -6.68 -15.102 8.109 1 82.81 218 ILE A C 1
ATOM 1718 O O . ILE A 1 218 ? -5.613 -15.594 7.742 1 82.81 218 ILE A O 1
ATOM 1722 N N . PRO A 1 219 ? -7.473 -15.508 9.062 1 76 219 PRO A N 1
ATOM 1723 C CA . PRO A 1 219 ? -7.016 -16.75 9.688 1 76 219 PRO A CA 1
ATOM 1724 C C . PRO A 1 219 ? -6.992 -17.922 8.719 1 76 219 PRO A C 1
ATOM 1726 O O . PRO A 1 219 ? -7.781 -17.969 7.77 1 76 219 PRO A O 1
ATOM 1729 N N . PHE A 1 220 ? -6.121 -18.781 8.922 1 68.31 220 PHE A N 1
ATOM 1730 C CA . PHE A 1 220 ? -5.938 -19.953 8.062 1 68.31 220 PHE A CA 1
ATOM 1731 C C . PHE A 1 220 ? -7.176 -20.828 8.078 1 68.31 220 PHE A C 1
ATOM 1733 O O . PHE A 1 220 ? -7.52 -21.453 7.066 1 68.31 220 PHE A O 1
ATOM 1740 N N . THR A 1 221 ? -7.789 -20.891 9.188 1 63.84 221 THR A N 1
ATOM 1741 C CA . THR A 1 221 ? -9 -21.703 9.273 1 63.84 221 THR A CA 1
ATOM 1742 C C . THR A 1 221 ? -10.242 -20.812 9.281 1 63.84 221 THR A C 1
ATOM 1744 O O . THR A 1 221 ? -10.57 -20.203 10.305 1 63.84 221 THR A O 1
ATOM 1747 N N . LEU A 1 222 ? -10.578 -20.297 8.094 1 61.97 222 LEU A N 1
ATOM 1748 C CA . LEU A 1 222 ? -11.711 -19.391 8.016 1 61.97 222 LEU A CA 1
ATOM 1749 C C . LEU A 1 222 ? -13 -20.062 8.453 1 61.97 222 LEU A C 1
ATOM 1751 O O . LEU A 1 222 ? -13.398 -21.078 7.875 1 61.97 222 LEU A O 1
ATOM 1755 N N . PRO A 1 223 ? -13.445 -19.703 9.68 1 59.41 223 PRO A N 1
ATOM 1756 C CA . PRO A 1 223 ? -14.633 -20.391 10.195 1 59.41 223 PRO A CA 1
ATOM 1757 C C . PRO A 1 223 ? -15.883 -20.109 9.367 1 59.41 223 PRO A C 1
ATOM 1759 O O . PRO A 1 223 ? -15.789 -19.891 8.156 1 59.41 223 PRO A O 1
ATOM 1762 N N . SER A 1 224 ? -16.922 -19.375 9.992 1 61.16 224 SER A N 1
ATOM 1763 C CA . SER A 1 224 ? -18.266 -19.094 9.508 1 61.16 224 SER A CA 1
ATOM 1764 C C . SER A 1 224 ? -18.25 -17.953 8.492 1 61.16 224 SER A C 1
ATOM 1766 O O . SER A 1 224 ? -17.312 -17.156 8.453 1 61.16 224 SER A O 1
ATOM 1768 N N . PRO A 1 225 ? -19.031 -17.984 7.48 1 64.81 225 PRO A N 1
ATOM 1769 C CA . PRO A 1 225 ? -19.141 -16.953 6.453 1 64.81 225 PRO A CA 1
ATOM 1770 C C . PRO A 1 225 ? -19.156 -15.539 7.039 1 64.81 225 PRO A C 1
ATOM 1772 O O . PRO A 1 225 ? -18.594 -14.609 6.457 1 64.81 225 PRO A O 1
ATOM 1775 N N . GLU A 1 226 ? -19.828 -15.359 8.203 1 63.78 226 GLU A N 1
ATOM 1776 C CA . GLU A 1 226 ? -19.891 -14.039 8.828 1 63.78 226 GLU A CA 1
ATOM 1777 C C . GLU A 1 226 ? -18.5 -13.562 9.25 1 63.78 226 GLU A C 1
ATOM 1779 O O . GLU A 1 226 ? -18.156 -12.398 9.047 1 63.78 226 GLU A O 1
ATOM 1784 N N . LYS A 1 227 ? -17.875 -14.484 9.789 1 72.56 227 LYS A N 1
ATOM 1785 C CA . LYS A 1 227 ? -16.547 -14.125 10.273 1 72.56 227 LYS A CA 1
ATOM 1786 C C . LYS A 1 227 ? -15.594 -13.852 9.117 1 72.56 227 LYS A C 1
ATOM 1788 O O . LYS A 1 227 ? -14.664 -13.047 9.242 1 72.56 227 LYS A O 1
ATOM 1793 N N . CYS A 1 228 ? -16.062 -14.352 7.957 1 75.38 228 CYS A N 1
ATOM 1794 C CA . CYS A 1 228 ? -15.219 -14.164 6.777 1 75.38 228 CYS A CA 1
ATOM 1795 C C . CYS A 1 228 ? -15.312 -12.734 6.258 1 75.38 228 CYS A C 1
ATOM 1797 O O . CYS A 1 228 ? -14.297 -12.117 5.926 1 75.38 228 CYS A O 1
ATOM 1799 N N . VAL A 1 229 ? -16.531 -12.188 6.305 1 77 229 VAL A N 1
ATOM 1800 C CA . VAL A 1 229 ? -16.734 -10.828 5.812 1 77 229 VAL A CA 1
ATOM 1801 C C . VAL A 1 229 ? -16.016 -9.836 6.73 1 77 229 VAL A C 1
ATOM 1803 O O . VAL A 1 229 ? -15.422 -8.867 6.266 1 77 229 VAL A O 1
ATOM 1806 N N . ARG A 1 230 ? -16.109 -10.133 8.023 1 82.69 230 ARG A N 1
ATOM 1807 C CA . ARG A 1 230 ? -15.445 -9.266 9 1 82.69 230 ARG A CA 1
ATOM 1808 C C . ARG A 1 230 ? -13.938 -9.258 8.797 1 82.69 230 ARG A C 1
ATOM 1810 O O . ARG A 1 230 ? -13.312 -8.195 8.789 1 82.69 230 ARG A O 1
ATOM 1817 N N . CYS A 1 231 ? -13.438 -10.414 8.562 1 84.12 231 CYS A N 1
ATOM 1818 C CA . CYS A 1 231 ? -12 -10.555 8.391 1 84.12 231 CYS A CA 1
ATOM 1819 C C . CYS A 1 231 ? -11.531 -9.859 7.121 1 84.12 231 CYS A C 1
ATOM 1821 O O . CYS A 1 231 ? -10.5 -9.18 7.121 1 84.12 231 CYS A O 1
ATOM 1823 N N . ILE A 1 232 ? -12.281 -9.977 6.109 1 84.88 232 ILE A N 1
ATOM 1824 C CA . ILE A 1 232 ? -11.859 -9.406 4.832 1 84.88 232 ILE A CA 1
ATOM 1825 C C . ILE A 1 232 ? -11.969 -7.883 4.887 1 84.88 232 ILE A C 1
ATOM 1827 O O . ILE A 1 232 ? -11.125 -7.176 4.332 1 84.88 232 ILE A O 1
ATOM 1831 N N . LEU A 1 233 ? -12.984 -7.395 5.52 1 87.44 233 LEU A N 1
ATOM 1832 C CA . LEU A 1 233 ? -13.117 -5.949 5.656 1 87.44 233 LEU A CA 1
ATOM 1833 C C . LEU A 1 233 ? -11.984 -5.375 6.496 1 87.44 233 LEU A C 1
ATOM 1835 O O . LEU A 1 233 ? -11.461 -4.297 6.191 1 87.44 233 LEU A O 1
ATOM 1839 N N . HIS A 1 234 ? -11.625 -6.098 7.527 1 91.56 234 HIS A N 1
ATOM 1840 C CA . HIS A 1 234 ? -10.484 -5.664 8.328 1 91.56 234 HIS A CA 1
ATOM 1841 C C . HIS A 1 234 ? -9.195 -5.668 7.504 1 91.56 234 HIS A C 1
ATOM 1843 O O . HIS A 1 234 ? -8.344 -4.797 7.672 1 91.56 234 HIS A O 1
ATOM 1849 N N . THR A 1 235 ? -9.109 -6.645 6.672 1 90.81 235 THR A N 1
ATOM 1850 C CA . THR A 1 235 ? -7.938 -6.715 5.809 1 90.81 235 THR A CA 1
ATOM 1851 C C . THR A 1 235 ? -7.887 -5.516 4.867 1 90.81 235 THR A C 1
ATOM 1853 O O . THR A 1 235 ? -6.84 -4.883 4.719 1 90.81 235 THR A O 1
ATOM 1856 N N . PHE A 1 236 ? -9.023 -5.203 4.25 1 92.81 236 PHE A N 1
ATOM 1857 C CA . PHE A 1 236 ? -9.086 -4.047 3.361 1 92.81 236 PHE A CA 1
ATOM 1858 C C . PHE A 1 236 ? -8.68 -2.775 4.098 1 92.81 236 PHE A C 1
ATOM 1860 O O . PHE A 1 236 ? -7.816 -2.029 3.625 1 92.81 236 PHE A O 1
ATOM 1867 N N . LEU A 1 237 ? -9.203 -2.627 5.242 1 94.75 237 LEU A N 1
ATOM 1868 C CA . LEU A 1 237 ? -8.969 -1.395 5.984 1 94.75 237 LEU A CA 1
ATOM 1869 C C . LEU A 1 237 ? -7.547 -1.354 6.539 1 94.75 237 LEU A C 1
ATOM 1871 O O . LEU A 1 237 ? -6.949 -0.282 6.645 1 94.75 237 LEU A O 1
ATOM 1875 N N . ALA A 1 238 ? -7.023 -2.488 6.902 1 95.62 238 ALA A N 1
ATOM 1876 C CA . ALA A 1 238 ? -5.641 -2.537 7.367 1 95.62 238 ALA A CA 1
ATOM 1877 C C . ALA A 1 238 ? -4.676 -2.115 6.262 1 95.62 238 ALA A C 1
ATOM 1879 O O . ALA A 1 238 ? -3.725 -1.371 6.508 1 95.62 238 ALA A O 1
ATOM 1880 N N . LEU A 1 239 ? -4.922 -2.584 5.105 1 94.38 239 LEU A N 1
ATOM 1881 C CA . LEU A 1 239 ? -4.066 -2.234 3.977 1 94.38 239 LEU A CA 1
ATOM 1882 C C . LEU A 1 239 ? -4.219 -0.759 3.617 1 94.38 239 LEU A C 1
ATOM 1884 O O . LEU A 1 239 ? -3.242 -0.097 3.266 1 94.38 239 LEU A O 1
ATOM 1888 N N . VAL A 1 240 ? -5.387 -0.274 3.699 1 94.62 240 VAL A N 1
ATOM 1889 C CA . VAL A 1 240 ? -5.621 1.145 3.455 1 94.62 240 VAL A CA 1
ATOM 1890 C C . VAL A 1 240 ? -4.898 1.978 4.512 1 94.62 240 VAL A C 1
ATOM 1892 O O . VAL A 1 240 ? -4.25 2.977 4.188 1 94.62 240 VAL A O 1
ATOM 1895 N N . GLY A 1 241 ? -5.043 1.567 5.785 1 94.81 241 GLY A N 1
ATOM 1896 C CA . GLY A 1 241 ? -4.355 2.27 6.855 1 94.81 241 GLY A CA 1
ATOM 1897 C C . GLY A 1 241 ? -2.848 2.275 6.691 1 94.81 241 GLY A C 1
ATOM 1898 O O . GLY A 1 241 ? -2.193 3.287 6.949 1 94.81 241 GLY A O 1
ATOM 1899 N N . TYR A 1 242 ? -2.316 1.157 6.289 1 95.25 242 TYR A N 1
ATOM 1900 C CA . TYR A 1 242 ? -0.881 1.053 6.055 1 95.25 242 TYR A CA 1
ATOM 1901 C C . TYR A 1 242 ? -0.435 2.012 4.957 1 95.25 242 TYR A C 1
ATOM 1903 O O . TYR A 1 242 ? 0.58 2.697 5.098 1 95.25 242 TYR A O 1
ATOM 1911 N N . GLY A 1 243 ? -1.158 2.061 3.879 1 92.19 243 GLY A N 1
ATOM 1912 C CA . GLY A 1 243 ? -0.831 2.979 2.799 1 92.19 243 GLY A CA 1
ATOM 1913 C C . GLY A 1 243 ? -1.038 4.434 3.17 1 92.19 243 GLY A C 1
ATOM 1914 O O . GLY A 1 243 ? -0.197 5.285 2.865 1 92.19 243 GLY A O 1
ATOM 1915 N N . TYR A 1 244 ? -2.092 4.676 3.873 1 92.94 244 TYR A N 1
ATOM 1916 C CA . TYR A 1 244 ? -2.551 6.023 4.188 1 92.94 244 TYR A CA 1
ATOM 1917 C C . TYR A 1 244 ? -1.697 6.648 5.285 1 92.94 244 TYR A C 1
ATOM 1919 O O . TYR A 1 244 ? -1.271 7.801 5.168 1 92.94 244 TYR A O 1
ATOM 1927 N N . VAL A 1 245 ? -1.355 5.914 6.301 1 94.19 245 VAL A N 1
ATOM 1928 C CA . VAL A 1 245 ? -0.695 6.496 7.461 1 94.19 245 VAL A CA 1
ATOM 1929 C C . VAL A 1 245 ? 0.802 6.199 7.41 1 94.19 245 VAL A C 1
ATOM 1931 O O . VAL A 1 245 ? 1.622 7.117 7.34 1 94.19 245 VAL A O 1
ATOM 1934 N N . VAL A 1 246 ? 1.165 4.996 7.281 1 93.12 246 VAL A N 1
ATOM 1935 C CA . VAL A 1 246 ? 2.551 4.574 7.453 1 93.12 246 VAL A CA 1
ATOM 1936 C C . VAL A 1 246 ? 3.359 4.934 6.207 1 93.12 246 VAL A C 1
ATOM 1938 O O . VAL A 1 246 ? 4.406 5.578 6.305 1 93.12 246 VAL A O 1
ATOM 1941 N N . GLU A 1 247 ? 2.889 4.582 5.047 1 91.44 247 GLU A N 1
ATOM 1942 C CA . GLU A 1 247 ? 3.658 4.809 3.828 1 91.44 247 GLU A CA 1
ATOM 1943 C C . GLU A 1 247 ? 3.812 6.301 3.541 1 91.44 247 GLU A C 1
ATOM 1945 O O . GLU A 1 247 ? 4.875 6.746 3.102 1 91.44 247 GLU A O 1
ATOM 1950 N N . LEU A 1 248 ? 2.797 7.055 3.703 1 91.44 248 LEU A N 1
ATOM 1951 C CA . LEU A 1 248 ? 2.877 8.484 3.426 1 91.44 248 LEU A CA 1
ATOM 1952 C C . LEU A 1 248 ? 3.801 9.18 4.418 1 91.44 248 LEU A C 1
ATOM 1954 O O . LEU A 1 248 ? 4.496 10.133 4.066 1 91.44 248 LEU A O 1
ATOM 1958 N N . MET A 1 249 ? 3.791 8.688 5.668 1 91.56 249 MET A N 1
ATOM 1959 C CA . MET A 1 249 ? 4.703 9.266 6.652 1 91.56 249 MET A CA 1
ATOM 1960 C C . MET A 1 249 ? 6.141 8.828 6.383 1 91.56 249 MET A C 1
ATOM 1962 O O . MET A 1 249 ? 7.082 9.562 6.68 1 91.56 249 MET A O 1
ATOM 1966 N N . PHE A 1 250 ? 6.273 7.719 5.832 1 87.5 250 PHE A N 1
ATOM 1967 C CA . PHE A 1 250 ? 7.602 7.188 5.551 1 87.5 250 PHE A CA 1
ATOM 1968 C C . PHE A 1 250 ? 8.344 8.086 4.57 1 87.5 250 PHE A C 1
ATOM 1970 O O . PHE A 1 250 ? 9.523 8.391 4.77 1 87.5 250 PHE A O 1
ATOM 1977 N N . ILE A 1 251 ? 7.738 8.5 3.512 1 83.44 251 ILE A N 1
ATOM 1978 C CA . ILE A 1 251 ? 8.438 9.281 2.494 1 83.44 251 ILE A CA 1
ATOM 1979 C C . ILE A 1 251 ? 8.883 10.617 3.082 1 83.44 251 ILE A C 1
ATOM 1981 O O . ILE A 1 251 ? 9.953 11.125 2.742 1 83.44 251 ILE A O 1
ATOM 1985 N N . MET A 1 252 ? 8.086 11.125 3.953 1 86.06 252 MET A N 1
ATOM 1986 C CA . MET A 1 252 ? 8.453 12.375 4.605 1 86.06 252 MET A CA 1
ATOM 1987 C C . MET A 1 252 ? 9.648 12.172 5.535 1 86.06 252 MET A C 1
ATOM 1989 O O . MET A 1 252 ? 10.609 12.945 5.5 1 86.06 252 MET A O 1
ATOM 1993 N N . SER A 1 253 ? 9.547 11.141 6.336 1 84.06 253 SER A N 1
ATOM 1994 C CA . SER A 1 253 ? 10.633 10.852 7.262 1 84.06 253 SER A CA 1
ATOM 1995 C C . SER A 1 253 ? 11.93 10.562 6.516 1 84.06 253 SER A C 1
ATOM 1997 O O . SER A 1 253 ? 13.008 10.953 6.969 1 84.06 253 SER A O 1
ATOM 1999 N N . ASP A 1 254 ? 11.797 9.922 5.441 1 78 254 ASP A N 1
ATOM 2000 C CA . ASP A 1 254 ? 12.961 9.586 4.633 1 78 254 ASP A CA 1
ATOM 2001 C C . ASP A 1 254 ? 13.633 10.844 4.082 1 78 254 ASP A C 1
ATOM 2003 O O . ASP A 1 254 ? 14.859 10.953 4.086 1 78 254 ASP A O 1
ATOM 2007 N N . LEU A 1 255 ? 12.867 11.734 3.637 1 77.94 255 LEU A N 1
ATOM 2008 C CA . LEU A 1 255 ? 13.398 12.992 3.127 1 77.94 255 LEU A CA 1
ATOM 2009 C C . LEU A 1 255 ? 14.07 13.789 4.238 1 77.94 255 LEU A C 1
ATOM 2011 O O . LEU A 1 255 ? 15.156 14.344 4.043 1 77.94 255 LEU A O 1
ATOM 2015 N N . LEU A 1 256 ? 13.453 13.805 5.391 1 80.44 256 LEU A N 1
ATOM 2016 C CA . LEU A 1 256 ? 13.938 14.625 6.496 1 80.44 256 LEU A CA 1
ATOM 2017 C C . LEU A 1 256 ? 15.242 14.055 7.059 1 80.44 256 LEU A C 1
ATOM 2019 O O . LEU A 1 256 ? 16.031 14.789 7.652 1 80.44 256 LEU A O 1
ATOM 2023 N N . LEU A 1 257 ? 15.516 12.812 6.875 1 72.88 257 LEU A N 1
ATOM 2024 C CA . LEU A 1 257 ? 16.734 12.172 7.359 1 72.88 257 LEU A CA 1
ATOM 2025 C C . LEU A 1 257 ? 17.891 12.383 6.379 1 72.88 257 LEU A C 1
ATOM 2027 O O . LEU A 1 257 ? 19.047 12.281 6.754 1 72.88 257 LEU A O 1
ATOM 2031 N N . GLN A 1 258 ? 17.547 12.531 5.176 1 64.12 258 GLN A N 1
ATOM 2032 C CA . GLN A 1 258 ? 18.578 12.656 4.152 1 64.12 258 GLN A CA 1
ATOM 2033 C C . GLN A 1 258 ? 19.156 14.07 4.121 1 64.12 258 GLN A C 1
ATOM 2035 O O . GLN A 1 258 ? 20.266 14.281 3.652 1 64.12 258 GLN A O 1
ATOM 2040 N N . VAL A 1 259 ? 18.328 14.977 4.645 1 59.84 259 VAL A N 1
ATOM 2041 C CA . VAL A 1 259 ? 18.734 16.375 4.469 1 59.84 259 VAL A CA 1
ATOM 2042 C C . VAL A 1 259 ? 19.422 16.875 5.734 1 59.84 259 VAL A C 1
ATOM 2044 O O . VAL A 1 259 ? 19.031 16.5 6.848 1 59.84 259 VAL A O 1
ATOM 2047 N N . ASP A 1 260 ? 20.594 17.438 5.629 1 58.81 260 ASP A N 1
ATOM 2048 C CA . ASP A 1 260 ? 21.297 18.031 6.766 1 58.81 260 ASP A CA 1
ATOM 2049 C C . ASP A 1 260 ? 20.375 18.969 7.539 1 58.81 260 ASP A C 1
ATOM 2051 O O . ASP A 1 260 ? 20.453 19.047 8.766 1 58.81 260 ASP A O 1
ATOM 2055 N N . ASP A 1 261 ? 19.547 19.594 6.852 1 69.62 261 ASP A N 1
ATOM 2056 C CA . ASP A 1 261 ? 18.641 20.531 7.5 1 69.62 261 ASP A CA 1
ATOM 2057 C C . ASP A 1 261 ? 17.234 19.969 7.598 1 69.62 261 ASP A C 1
ATOM 2059 O O . ASP A 1 261 ? 16.266 20.625 7.227 1 69.62 261 ASP A O 1
ATOM 2063 N N . GLY A 1 262 ? 17.109 18.766 8.164 1 75.94 262 GLY A N 1
ATOM 2064 C CA . GLY A 1 262 ? 15.82 18.094 8.305 1 75.94 262 GLY A CA 1
ATOM 2065 C C . GLY A 1 262 ? 14.812 18.891 9.117 1 75.94 262 GLY A C 1
ATOM 2066 O O . GLY A 1 262 ? 13.672 19.078 8.688 1 75.94 262 GLY A O 1
ATOM 2067 N N . PRO A 1 263 ? 15.273 19.438 10.266 1 79.5 263 PRO A N 1
ATOM 2068 C CA . PRO A 1 263 ? 14.352 20.219 11.094 1 79.5 263 PRO A CA 1
ATOM 2069 C C . PRO A 1 263 ? 13.852 21.484 10.406 1 79.5 263 PRO A C 1
ATOM 2071 O O . PRO A 1 263 ? 12.688 21.859 10.555 1 79.5 263 PRO A O 1
ATOM 2074 N N . ARG A 1 264 ? 14.711 22.078 9.641 1 75.81 264 ARG A N 1
ATOM 2075 C CA . ARG A 1 264 ? 14.305 23.281 8.93 1 75.81 264 ARG A CA 1
ATOM 2076 C C . ARG A 1 264 ? 13.266 22.953 7.863 1 75.81 264 ARG A C 1
ATOM 2078 O O . ARG A 1 264 ? 12.289 23.688 7.695 1 75.81 264 ARG A O 1
ATOM 2085 N N . ILE A 1 265 ? 13.508 21.922 7.195 1 79.44 265 ILE A N 1
ATOM 2086 C CA . ILE A 1 265 ? 12.578 21.516 6.152 1 79.44 265 ILE A CA 1
ATOM 2087 C C . ILE A 1 265 ? 11.242 21.109 6.777 1 79.44 265 ILE A C 1
ATOM 2089 O O . ILE A 1 265 ? 10.18 21.438 6.25 1 79.44 265 ILE A O 1
ATOM 2093 N N . ALA A 1 266 ? 11.352 20.438 7.867 1 86.25 266 ALA A N 1
ATOM 2094 C CA . ALA A 1 266 ? 10.133 20.047 8.578 1 86.25 266 ALA A CA 1
ATOM 2095 C C . ALA A 1 266 ? 9.336 21.266 9.016 1 86.25 266 ALA A C 1
ATOM 2097 O O . ALA A 1 266 ? 8.102 21.281 8.914 1 86.25 266 ALA A O 1
ATOM 2098 N N . LEU A 1 267 ? 10.031 22.234 9.5 1 82.25 267 LEU A N 1
ATOM 2099 C CA . LEU A 1 267 ? 9.367 23.453 9.953 1 82.25 267 LEU A CA 1
ATOM 2100 C C . LEU A 1 267 ? 8.719 24.188 8.781 1 82.25 267 LEU A C 1
ATOM 2102 O O . LEU A 1 267 ? 7.613 24.719 8.914 1 82.25 267 LEU A O 1
ATOM 2106 N N . SER A 1 268 ? 9.445 24.203 7.707 1 77.69 268 SER A N 1
ATOM 2107 C CA . SER A 1 268 ? 8.867 24.828 6.523 1 77.69 268 SER A CA 1
ATOM 2108 C C . SER A 1 268 ? 7.613 24.094 6.066 1 77.69 268 SER A C 1
ATOM 2110 O O . SER A 1 268 ? 6.633 24.719 5.656 1 77.69 268 SER A O 1
ATOM 2112 N N . PHE A 1 269 ? 7.645 22.828 6.121 1 83.31 269 PHE A N 1
ATOM 2113 C CA . PHE A 1 269 ? 6.512 21.984 5.746 1 83.31 269 PHE A CA 1
ATOM 2114 C C . PHE A 1 269 ? 5.316 22.266 6.656 1 83.31 269 PHE A C 1
ATOM 2116 O O . PHE A 1 269 ? 4.195 22.438 6.18 1 83.31 269 PHE A O 1
ATOM 2123 N N . LEU A 1 270 ? 5.547 22.281 7.914 1 85.38 270 LEU A N 1
ATOM 2124 C CA . LEU A 1 270 ? 4.484 22.516 8.883 1 85.38 270 LEU A CA 1
ATOM 2125 C C . LEU A 1 270 ? 3.902 23.922 8.727 1 85.38 270 LEU A C 1
ATOM 2127 O O . LEU A 1 270 ? 2.693 24.109 8.883 1 85.38 270 LEU A O 1
ATOM 2131 N N . ALA A 1 271 ? 4.766 24.844 8.453 1 78.81 271 ALA A N 1
ATOM 2132 C CA . ALA A 1 271 ? 4.305 26.219 8.258 1 78.81 271 ALA A CA 1
ATOM 2133 C C . ALA A 1 271 ? 3.322 26.297 7.09 1 78.81 271 ALA A C 1
ATOM 2135 O O . ALA A 1 271 ? 2.314 27.016 7.172 1 78.81 271 ALA A O 1
ATOM 2136 N N . VAL A 1 272 ? 3.596 25.562 6.07 1 77.12 272 VAL A N 1
ATOM 2137 C CA . VAL A 1 272 ? 2.73 25.578 4.895 1 77.12 272 VAL A CA 1
ATOM 2138 C C . VAL A 1 272 ? 1.387 24.938 5.23 1 77.12 272 VAL A C 1
ATOM 2140 O O . VAL A 1 272 ? 0.332 25.484 4.895 1 77.12 272 VAL A O 1
ATOM 2143 N N . VAL A 1 273 ? 1.386 23.828 5.871 1 82.25 273 VAL A N 1
ATOM 2144 C CA . VAL A 1 273 ? 0.166 23.094 6.164 1 82.25 273 VAL A CA 1
ATOM 2145 C C . VAL A 1 273 ? -0.687 23.859 7.164 1 82.25 273 VAL A C 1
ATOM 2147 O O . VAL A 1 273 ? -1.899 24 6.988 1 82.25 273 VAL A O 1
ATOM 2150 N N . TRP A 1 274 ? -0.033 24.375 8.188 1 81.69 274 TRP A N 1
ATOM 2151 C CA . TRP A 1 274 ? -0.762 25.156 9.188 1 81.69 274 TRP A CA 1
ATOM 2152 C C . TRP A 1 274 ? -1.296 26.453 8.594 1 81.69 274 TRP A C 1
ATOM 2154 O O . TRP A 1 274 ? -2.389 26.906 8.945 1 81.69 274 TRP A O 1
ATOM 2164 N N . GLY A 1 275 ? -0.46 26.969 7.773 1 77.06 275 GLY A N 1
ATOM 2165 C CA . GLY A 1 275 ? -0.923 28.156 7.09 1 77.06 275 GLY A CA 1
ATOM 2166 C C . GLY A 1 275 ? -2.129 27.906 6.199 1 77.06 275 GLY A C 1
ATOM 2167 O O . GLY A 1 275 ? -3.068 28.703 6.184 1 77.06 275 GLY A O 1
ATOM 2168 N N . ALA A 1 276 ? -2.121 26.828 5.469 1 77.12 276 ALA A N 1
ATOM 2169 C CA . ALA A 1 276 ? -3.223 26.484 4.574 1 77.12 276 ALA A CA 1
ATOM 2170 C C . ALA A 1 276 ? -4.508 26.234 5.355 1 77.12 276 ALA A C 1
ATOM 2172 O O . ALA A 1 276 ? -5.582 26.703 4.965 1 77.12 276 ALA A O 1
ATOM 2173 N N . ASP A 1 277 ? -4.457 25.5 6.438 1 77.81 277 ASP A N 1
ATOM 2174 C CA . ASP A 1 277 ? -5.629 25.219 7.266 1 77.81 277 ASP A CA 1
ATOM 2175 C C . ASP A 1 277 ? -6.184 26.484 7.895 1 77.81 277 ASP A C 1
ATOM 2177 O O . ASP A 1 277 ? -7.398 26.688 7.938 1 77.81 277 ASP A O 1
ATOM 2181 N N . THR A 1 278 ? -5.289 27.297 8.406 1 76.31 278 THR A N 1
ATOM 2182 C CA . THR A 1 278 ? -5.695 28.562 9.023 1 76.31 278 THR A CA 1
ATOM 2183 C C . THR A 1 278 ? -6.289 29.5 7.98 1 76.31 278 THR A C 1
ATOM 2185 O O . THR A 1 278 ? -7.281 30.188 8.242 1 76.31 278 THR A O 1
ATOM 2188 N N . GLY A 1 279 ? -5.641 29.516 6.875 1 78.75 279 GLY A N 1
ATOM 2189 C CA . GLY A 1 279 ? -6.164 30.344 5.809 1 78.75 279 GLY A CA 1
ATOM 2190 C C . GLY A 1 279 ? -7.547 29.938 5.344 1 78.75 279 GLY A C 1
ATOM 2191 O O . GLY A 1 279 ? -8.414 30.781 5.117 1 78.75 279 GLY A O 1
ATOM 2192 N N . ALA A 1 280 ? -7.754 28.672 5.188 1 77.44 280 ALA A N 1
ATOM 2193 C CA . ALA A 1 280 ? -9.062 28.172 4.77 1 77.44 280 ALA A CA 1
ATOM 2194 C C . ALA A 1 280 ? -10.125 28.469 5.828 1 77.44 280 ALA A C 1
ATOM 2196 O O . ALA A 1 280 ? -11.242 28.859 5.496 1 77.44 280 ALA A O 1
ATOM 2197 N N . TYR A 1 281 ? -9.719 28.297 7.039 1 74.19 281 TYR A N 1
ATOM 2198 C CA . TYR A 1 281 ? -10.648 28.547 8.141 1 74.19 281 TYR A CA 1
ATOM 2199 C C . TYR A 1 281 ? -11.031 30.016 8.219 1 74.19 281 TYR A C 1
ATOM 2201 O O . TYR A 1 281 ? -12.211 30.359 8.328 1 74.19 281 TYR A O 1
ATOM 2209 N N . PHE A 1 282 ? -10.078 30.891 8.133 1 77.06 282 PHE A N 1
ATOM 2210 C CA . PHE A 1 282 ? -10.32 32.312 8.273 1 77.06 282 PHE A CA 1
ATOM 2211 C C . PHE A 1 282 ? -11.055 32.875 7.051 1 77.06 282 PHE A C 1
ATOM 2213 O O . PHE A 1 282 ? -11.922 33.719 7.176 1 77.06 282 PHE A O 1
ATOM 2220 N N . THR A 1 283 ? -10.656 32.406 5.922 1 80.94 283 THR A N 1
ATOM 2221 C CA . THR A 1 283 ? -11.359 32.844 4.719 1 80.94 283 THR A CA 1
ATOM 2222 C C . THR A 1 283 ? -12.82 32.406 4.75 1 80.94 283 THR A C 1
ATOM 2224 O O . THR A 1 283 ? -13.711 33.188 4.395 1 80.94 283 THR A O 1
ATOM 2227 N N . GLY A 1 284 ? -13.031 31.172 5.113 1 75.81 284 GLY A N 1
ATOM 2228 C CA . GLY A 1 284 ? -14.398 30.719 5.262 1 75.81 284 GLY A CA 1
ATOM 2229 C C . GLY A 1 284 ? -15.203 31.531 6.254 1 75.81 284 GLY A C 1
ATOM 2230 O O . GLY A 1 284 ? -16.359 31.875 5.992 1 75.81 284 GLY A O 1
ATOM 2231 N N . MET A 1 285 ? -14.648 31.938 7.316 1 75.31 285 MET A N 1
ATOM 2232 C CA . MET A 1 285 ? -15.312 32.719 8.359 1 75.31 285 MET A CA 1
ATOM 2233 C C . MET A 1 285 ? -15.617 34.125 7.875 1 75.31 285 MET A C 1
ATOM 2235 O O . MET A 1 285 ? -16.688 34.656 8.141 1 75.31 285 MET A O 1
ATOM 2239 N N . ILE A 1 286 ? -14.641 34.656 7.25 1 79.06 286 ILE A N 1
ATOM 2240 C CA . ILE A 1 286 ? -14.805 36.031 6.742 1 79.06 286 ILE A CA 1
ATOM 2241 C C . ILE A 1 286 ? -15.914 36.062 5.691 1 79.06 286 ILE A C 1
ATOM 2243 O O . ILE A 1 286 ? -16.75 36.938 5.695 1 79.06 286 ILE A O 1
ATOM 2247 N N . LEU A 1 287 ? -15.891 35.094 4.871 1 80.44 287 LEU A N 1
ATOM 2248 C CA . LEU A 1 287 ? -16.906 35.031 3.818 1 80.44 287 LEU A CA 1
ATOM 2249 C C . LEU A 1 287 ? -18.281 34.781 4.398 1 80.44 287 LEU A C 1
ATOM 2251 O O . LEU A 1 287 ? -19.297 35.25 3.885 1 80.44 287 LEU A O 1
ATOM 2255 N N . THR A 1 288 ? -18.281 33.938 5.348 1 73.88 288 THR A N 1
ATOM 2256 C CA . THR A 1 288 ? -19.562 33.688 6.02 1 73.88 288 THR A CA 1
ATOM 2257 C C . THR A 1 288 ? -20.031 34.969 6.73 1 73.88 288 THR A C 1
ATOM 2259 O O . THR A 1 288 ? -21.219 35.25 6.723 1 73.88 288 THR A O 1
ATOM 2262 N N . TRP A 1 289 ? -19.141 35.594 7.359 1 75.19 289 TRP A N 1
ATOM 2263 C CA . TRP A 1 289 ? -19.453 36.844 8.055 1 75.19 289 TRP A CA 1
ATOM 2264 C C . TRP A 1 289 ? -19.922 37.906 7.07 1 75.19 289 TRP A C 1
ATOM 2266 O O . TRP A 1 289 ? -20.812 38.719 7.387 1 75.19 289 TRP A O 1
ATOM 2276 N N . LEU A 1 290 ? -19.312 37.812 5.926 1 77.94 290 LEU A N 1
ATOM 2277 C CA . LEU A 1 290 ? -19.688 38.75 4.898 1 77.94 290 LEU A CA 1
ATOM 2278 C C . LEU A 1 290 ? -20.953 38.312 4.168 1 77.94 290 LEU A C 1
ATOM 2280 O O . LEU A 1 290 ? -21.406 39 3.25 1 77.94 290 LEU A O 1
ATOM 2284 N N . ASN A 1 291 ? -21.5 37.281 4.664 1 70.56 291 ASN A N 1
ATOM 2285 C CA . ASN A 1 291 ? -22.734 36.719 4.113 1 70.56 291 ASN A CA 1
ATOM 2286 C C . ASN A 1 291 ? -22.578 36.375 2.633 1 70.56 291 ASN A C 1
ATOM 2288 O O . ASN A 1 291 ? -23.453 36.688 1.825 1 70.56 291 ASN A O 1
ATOM 2292 N N . TYR A 1 292 ? -21.531 35.875 2.291 1 69.5 292 TYR A N 1
ATOM 2293 C CA . TYR A 1 292 ? -21.312 35.469 0.907 1 69.5 292 TYR A CA 1
ATOM 2294 C C . TYR A 1 292 ? -22.125 34.25 0.561 1 69.5 292 TYR A C 1
ATOM 2296 O O . TYR A 1 292 ? -22.031 33.219 1.24 1 69.5 292 TYR A O 1
ATOM 2304 N N . LYS A 1 293 ? -23.25 34.312 -0.146 1 59.62 293 LYS A N 1
ATOM 2305 C CA . LYS A 1 293 ? -24.281 33.312 -0.454 1 59.62 293 LYS A CA 1
ATOM 2306 C C . LYS A 1 293 ? -23.75 32.25 -1.409 1 59.62 293 LYS A C 1
ATOM 2308 O O . LYS A 1 293 ? -24.359 31.188 -1.551 1 59.62 293 LYS A O 1
ATOM 2313 N N . ARG A 1 294 ? -22.656 32.562 -2.096 1 58.69 294 ARG A N 1
ATOM 2314 C CA . ARG A 1 294 ? -22.312 31.703 -3.211 1 58.69 294 ARG A CA 1
ATOM 2315 C C . ARG A 1 294 ? -21.172 30.75 -2.834 1 58.69 294 ARG A C 1
ATOM 2317 O O . ARG A 1 294 ? -20.141 30.719 -3.504 1 58.69 294 ARG A O 1
ATOM 2324 N N . PHE A 1 295 ? -21.328 30.047 -1.726 1 64.69 295 PHE A N 1
ATOM 2325 C CA . PHE A 1 295 ? -20.312 29.094 -1.321 1 64.69 295 PHE A CA 1
ATOM 2326 C C . PHE A 1 295 ? -20.359 27.859 -2.213 1 64.69 295 PHE A C 1
ATOM 2328 O O . PHE A 1 295 ? -21.438 27.344 -2.525 1 64.69 295 PHE A O 1
ATOM 2335 N N . HIS A 1 296 ? -19.359 27.641 -2.99 1 71.12 296 HIS A N 1
ATOM 2336 C CA . HIS A 1 296 ? -19.25 26.375 -3.705 1 71.12 296 HIS A CA 1
ATOM 2337 C C . HIS A 1 296 ? -18.719 25.266 -2.793 1 71.12 296 HIS A C 1
ATOM 2339 O O . HIS A 1 296 ? -17.516 25.094 -2.672 1 71.12 296 HIS A O 1
ATOM 2345 N N . LYS A 1 297 ? -19.766 24.609 -2.135 1 73.12 297 LYS A N 1
ATOM 2346 C CA . LYS A 1 297 ? -19.422 23.562 -1.159 1 73.12 297 LYS A CA 1
ATOM 2347 C C . LYS A 1 297 ? -18.844 22.344 -1.843 1 73.12 297 LYS A C 1
ATOM 2349 O O . LYS A 1 297 ? -19.281 21.969 -2.938 1 73.12 297 LYS A O 1
ATOM 2354 N N . LEU A 1 298 ? -17.828 21.812 -1.269 1 68.5 298 LEU A N 1
ATOM 2355 C CA . LEU A 1 298 ? -17.156 20.641 -1.815 1 68.5 298 LEU A CA 1
ATOM 2356 C C . LEU A 1 298 ? -17.969 19.375 -1.545 1 68.5 298 LEU A C 1
ATOM 2358 O O . LEU A 1 298 ? -18.375 18.672 -2.479 1 68.5 298 LEU A O 1
ATOM 2362 N N . ALA A 1 299 ? -18.203 18.984 -0.381 1 64.56 299 ALA A N 1
ATOM 2363 C CA . ALA A 1 299 ? -19 17.828 0.024 1 64.56 299 ALA A CA 1
ATOM 2364 C C . ALA A 1 299 ? -19.859 18.156 1.243 1 64.56 299 ALA A C 1
ATOM 2366 O O . ALA A 1 299 ? -19.516 17.781 2.369 1 64.56 299 ALA A O 1
ATOM 2367 N N . PRO A 1 300 ? -21 18.719 1.048 1 66.94 300 PRO A N 1
ATOM 2368 C CA . PRO A 1 300 ? -21.812 19.219 2.166 1 66.94 300 PRO A CA 1
ATOM 2369 C C . PRO A 1 300 ? -22.328 18.094 3.061 1 66.94 300 PRO A C 1
ATOM 2371 O O . PRO A 1 300 ? -22.578 18.312 4.246 1 66.94 300 PRO A O 1
ATOM 2374 N N . HIS A 1 301 ? -22.484 16.922 2.449 1 67.12 301 HIS A N 1
ATOM 2375 C CA . HIS A 1 301 ? -23.031 15.828 3.244 1 67.12 301 HIS A CA 1
ATOM 2376 C C . HIS A 1 301 ? -21.969 15.211 4.137 1 67.12 301 HIS A C 1
ATOM 2378 O O . HIS A 1 301 ? -22.281 14.5 5.094 1 67.12 301 HIS A O 1
ATOM 2384 N N . ILE A 1 302 ? -20.766 15.484 3.824 1 67.75 302 ILE A N 1
ATOM 2385 C CA . ILE A 1 302 ? -19.672 14.938 4.605 1 67.75 302 ILE A CA 1
ATOM 2386 C C . ILE A 1 302 ? -19.109 16.016 5.535 1 67.75 302 ILE A C 1
ATOM 2388 O O . ILE A 1 302 ? -18.906 15.766 6.727 1 67.75 302 ILE A O 1
ATOM 2392 N N . SER A 1 303 ? -18.844 17.141 4.93 1 66.62 303 SER A N 1
ATOM 2393 C CA . SER A 1 303 ? -18.328 18.281 5.691 1 66.62 303 SER A CA 1
ATOM 2394 C C . SER A 1 303 ? -18.875 19.594 5.168 1 66.62 303 SER A C 1
ATOM 2396 O O . SER A 1 303 ? -18.422 20.094 4.137 1 66.62 303 SER A O 1
ATOM 2398 N N . TYR A 1 304 ? -19.719 20.109 5.812 1 64.88 304 TYR A N 1
ATOM 2399 C CA . TYR A 1 304 ? -20.469 21.281 5.395 1 64.88 304 TYR A CA 1
ATOM 2400 C C . TYR A 1 304 ? -19.562 22.516 5.352 1 64.88 304 TYR A C 1
ATOM 2402 O O . TYR A 1 304 ? -19.812 23.438 4.582 1 64.88 304 TYR A O 1
ATOM 2410 N N . LYS A 1 305 ? -18.578 22.469 6.004 1 62.19 305 LYS A N 1
ATOM 2411 C CA . LYS A 1 305 ? -17.797 23.688 6.16 1 62.19 305 LYS A CA 1
ATOM 2412 C C . LYS A 1 305 ? -16.719 23.797 5.082 1 62.19 305 LYS A C 1
ATOM 2414 O O . LYS A 1 305 ? -16.141 24.859 4.887 1 62.19 305 LYS A O 1
ATOM 2419 N N . LYS A 1 306 ? -16.578 22.828 4.309 1 70.75 306 LYS A N 1
ATOM 2420 C CA . LYS A 1 306 ? -15.5 22.859 3.33 1 70.75 306 LYS A CA 1
ATOM 2421 C C . LYS A 1 306 ? -15.984 23.406 1.992 1 70.75 306 LYS A C 1
ATOM 2423 O O . LYS A 1 306 ? -17.031 22.984 1.481 1 70.75 306 LYS A O 1
ATOM 2428 N N . ASP A 1 307 ? -15.312 24.469 1.597 1 73.06 307 ASP A N 1
ATOM 2429 C CA . ASP A 1 307 ? -15.719 25.141 0.365 1 73.06 307 ASP A CA 1
ATOM 2430 C C . ASP A 1 307 ? -14.516 25.5 -0.493 1 73.06 307 ASP A C 1
ATOM 2432 O O . ASP A 1 307 ? -13.367 25.422 -0.035 1 73.06 307 ASP A O 1
ATOM 2436 N N . ILE A 1 308 ? -14.773 25.875 -1.683 1 76.56 308 ILE A N 1
ATOM 2437 C CA . ILE A 1 308 ? -13.727 26.203 -2.648 1 76.56 308 ILE A CA 1
ATOM 2438 C C . ILE A 1 308 ? -13.086 27.531 -2.277 1 76.56 308 ILE A C 1
ATOM 2440 O O . ILE A 1 308 ? -11.875 27.719 -2.43 1 76.56 308 ILE A O 1
ATOM 2444 N N . GLU A 1 309 ? -13.859 28.484 -1.84 1 77.81 309 GLU A N 1
ATOM 2445 C CA . GLU A 1 309 ? -13.352 29.797 -1.46 1 77.81 309 GLU A CA 1
ATOM 2446 C C . GLU A 1 309 ? -12.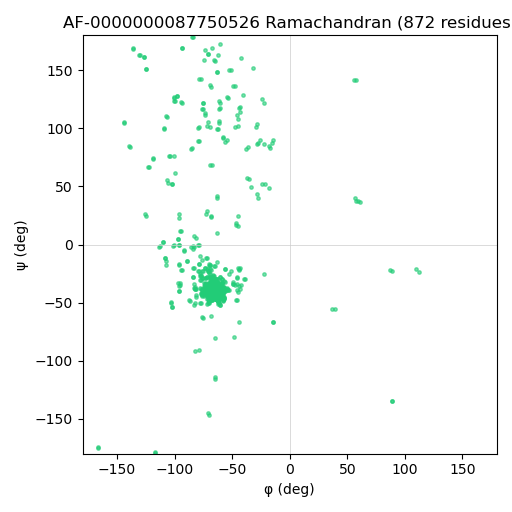359 29.688 -0.304 1 77.81 309 GLU A C 1
ATOM 2448 O O . GLU A 1 309 ? -11.328 30.359 -0.297 1 77.81 309 GLU A O 1
ATOM 2453 N N . GLY A 1 310 ? -12.688 28.891 0.575 1 76.56 310 GLY A N 1
ATOM 2454 C CA . GLY A 1 310 ? -11.766 28.625 1.668 1 76.56 310 GLY A CA 1
ATOM 2455 C C . GLY A 1 310 ? -10.461 27.984 1.21 1 76.56 310 GLY A C 1
ATOM 2456 O O . GLY A 1 310 ? -9.398 28.297 1.741 1 76.56 310 GLY A O 1
ATOM 2457 N N . THR A 1 311 ? -10.57 27.219 0.216 1 76.81 311 THR A N 1
ATOM 2458 C CA . THR A 1 311 ? -9.383 26.562 -0.324 1 76.81 311 THR A CA 1
ATOM 2459 C C . THR A 1 311 ? -8.438 27.594 -0.941 1 76.81 311 THR A C 1
ATOM 2461 O O . THR A 1 311 ? -7.219 27.5 -0.794 1 76.81 311 THR A O 1
ATOM 2464 N N . VAL A 1 312 ? -9.008 28.484 -1.55 1 79.75 312 VAL A N 1
ATOM 2465 C CA . VAL A 1 312 ? -8.211 29.547 -2.164 1 79.75 312 VAL A CA 1
ATOM 2466 C C . VAL A 1 312 ? -7.496 30.359 -1.081 1 79.75 312 VAL A C 1
ATOM 2468 O O . VAL A 1 312 ? -6.32 30.688 -1.225 1 79.75 312 VAL A O 1
ATOM 2471 N N . GLY A 1 313 ? -8.25 30.703 -0.072 1 79.62 313 GLY A N 1
ATOM 2472 C CA . GLY A 1 313 ? -7.633 31.359 1.066 1 79.62 313 GLY A CA 1
ATOM 2473 C C . GLY A 1 313 ? -6.531 30.547 1.708 1 79.62 313 GLY A C 1
ATOM 2474 O O . GLY A 1 313 ? -5.508 31.078 2.127 1 79.62 313 GLY A O 1
ATOM 2475 N N . GLY A 1 314 ? -6.672 29.328 1.766 1 80.44 314 GLY A N 1
ATOM 2476 C CA . GLY A 1 314 ? -5.66 28.422 2.291 1 80.44 314 GLY A CA 1
ATOM 2477 C C . GLY A 1 314 ? -4.406 28.375 1.441 1 80.44 314 GLY A C 1
ATOM 2478 O O . GLY A 1 314 ? -3.291 28.375 1.971 1 80.44 314 GLY A O 1
ATOM 2479 N N . ILE A 1 315 ? -4.605 28.391 0.175 1 79.56 315 ILE A N 1
ATOM 2480 C CA . ILE A 1 315 ? -3.477 28.391 -0.748 1 79.56 315 ILE A CA 1
ATOM 2481 C C . ILE A 1 315 ? -2.658 29.656 -0.554 1 79.56 315 ILE A C 1
ATOM 2483 O O . ILE A 1 315 ? -1.427 29.609 -0.488 1 79.56 315 ILE A O 1
ATOM 2487 N N . ALA A 1 316 ? -3.33 30.703 -0.442 1 81.06 316 ALA A N 1
ATOM 2488 C CA . ALA A 1 316 ? -2.66 32 -0.299 1 81.06 316 ALA A CA 1
ATOM 2489 C C . ALA A 1 316 ? -1.827 32.031 0.979 1 81.06 316 ALA A C 1
ATOM 2491 O O . ALA A 1 316 ? -0.653 32.406 0.949 1 81.06 316 ALA A O 1
ATOM 2492 N N . LEU A 1 317 ? -2.43 31.688 2.018 1 80.81 317 LEU A N 1
ATOM 2493 C CA . LEU A 1 317 ? -1.715 31.719 3.289 1 80.81 317 LEU A CA 1
ATOM 2494 C C . LEU A 1 317 ? -0.627 30.656 3.336 1 80.81 317 LEU A C 1
ATOM 2496 O O . LEU A 1 317 ? 0.402 30.844 3.99 1 80.81 317 LEU A O 1
ATOM 2500 N N . GLY A 1 318 ? -0.849 29.547 2.748 1 75.88 318 GLY A N 1
ATOM 2501 C CA . GLY A 1 318 ? 0.188 28.531 2.645 1 75.88 318 GLY A CA 1
ATOM 2502 C C . GLY A 1 318 ? 1.417 29 1.895 1 75.88 318 GLY A C 1
ATOM 2503 O O . GLY A 1 318 ? 2.547 28.766 2.322 1 75.88 318 GLY A O 1
ATOM 2504 N N . LEU A 1 319 ? 1.157 29.641 0.823 1 75.75 319 LEU A N 1
ATOM 2505 C CA . LEU A 1 319 ? 2.254 30.219 0.051 1 75.75 319 LEU A CA 1
ATOM 2506 C C . LEU A 1 319 ? 3.023 31.25 0.878 1 75.75 319 LEU A C 1
ATOM 2508 O O . LEU A 1 319 ? 4.254 31.297 0.818 1 75.75 319 LEU A O 1
ATOM 2512 N N . TRP A 1 320 ? 2.293 31.984 1.567 1 76.69 320 TRP A N 1
ATOM 2513 C CA . TRP A 1 320 ? 2.926 32.969 2.436 1 76.69 320 TRP A CA 1
ATOM 2514 C C . TRP A 1 320 ? 3.797 32.312 3.488 1 76.69 320 TRP A C 1
ATOM 2516 O O . TRP A 1 320 ? 4.875 32.781 3.824 1 76.69 320 TRP A O 1
ATOM 2526 N N . GLY A 1 321 ? 3.281 31.25 3.977 1 72.62 321 GLY A N 1
ATOM 2527 C CA . GLY A 1 321 ? 4.07 30.484 4.926 1 72.62 321 GLY A CA 1
ATOM 2528 C C . GLY A 1 321 ? 5.391 30 4.355 1 72.62 321 GLY A C 1
ATOM 2529 O O . GLY A 1 321 ? 6.426 30.078 5.023 1 72.62 321 GLY A O 1
ATOM 2530 N N . VAL A 1 322 ? 5.441 29.578 3.17 1 68 322 VAL A N 1
ATOM 2531 C CA . VAL A 1 322 ? 6.652 29.109 2.512 1 68 322 VAL A CA 1
ATOM 2532 C C . VAL A 1 322 ? 7.633 30.266 2.332 1 68 322 VAL A C 1
ATOM 2534 O O . VAL A 1 322 ? 8.836 30.109 2.574 1 68 322 VAL A O 1
ATOM 2537 N N . ILE A 1 323 ? 7.141 31.344 1.922 1 69.62 323 ILE A N 1
ATOM 2538 C CA . ILE A 1 323 ? 7.969 32.531 1.681 1 69.62 323 ILE A CA 1
ATOM 2539 C C . ILE A 1 323 ? 8.578 33 2.996 1 69.62 323 ILE A C 1
ATOM 2541 O O . ILE A 1 323 ? 9.758 33.375 3.043 1 69.62 323 ILE A O 1
ATOM 2545 N N . LEU A 1 324 ? 7.734 32.938 3.967 1 71.25 324 LEU A N 1
ATOM 2546 C CA . LEU A 1 324 ? 8.195 33.375 5.273 1 71.25 324 LEU A CA 1
ATOM 2547 C C . LEU A 1 324 ? 9.328 32.5 5.789 1 71.25 324 LEU A C 1
ATOM 2549 O O . LEU A 1 324 ? 10.336 33 6.285 1 71.25 324 LEU A O 1
ATOM 2553 N N . VAL A 1 325 ? 9.188 31.234 5.723 1 66.19 325 VAL A N 1
ATOM 2554 C CA . VAL A 1 325 ? 10.188 30.297 6.223 1 66.19 325 VAL A CA 1
ATOM 2555 C C . VAL A 1 325 ? 11.461 30.406 5.383 1 66.19 325 VAL A C 1
ATOM 2557 O O . VAL A 1 325 ? 12.57 30.328 5.914 1 66.19 325 VAL A O 1
ATOM 2560 N N . ASP A 1 326 ? 11.281 30.5 4.152 1 62 326 ASP A N 1
ATOM 2561 C CA . ASP A 1 326 ? 12.422 30.688 3.256 1 62 326 ASP A CA 1
ATOM 2562 C C . ASP A 1 326 ? 13.219 31.938 3.625 1 62 326 ASP A C 1
ATOM 2564 O O . ASP A 1 326 ? 14.445 31.938 3.574 1 62 326 ASP A O 1
ATOM 2568 N N . ARG A 1 327 ? 12.555 32.969 3.869 1 64 327 ARG A N 1
ATOM 2569 C CA . ARG A 1 327 ? 13.211 34.219 4.227 1 64 327 ARG A CA 1
ATOM 2570 C C . ARG A 1 327 ? 13.922 34.125 5.566 1 64 327 ARG A C 1
ATOM 2572 O O . ARG A 1 327 ? 15.008 34.688 5.75 1 64 327 ARG A O 1
ATOM 2579 N N . LEU A 1 328 ? 13.188 33.438 6.398 1 60.47 328 LEU A N 1
ATOM 2580 C CA . LEU A 1 328 ? 13.758 33.312 7.734 1 60.47 328 LEU A CA 1
ATOM 2581 C C . LEU A 1 328 ? 14.961 32.375 7.727 1 60.47 328 LEU A C 1
ATOM 2583 O O . LEU A 1 328 ? 15.898 32.562 8.508 1 60.47 328 LEU A O 1
ATOM 2587 N N . MET A 1 329 ? 14.828 31.328 6.98 1 51.41 329 MET A N 1
ATOM 2588 C CA . MET A 1 329 ? 15.898 30.328 6.977 1 51.41 329 MET A CA 1
ATOM 2589 C C . MET A 1 329 ? 16.969 30.688 5.957 1 51.41 329 MET A C 1
ATOM 2591 O O . MET A 1 329 ? 18.109 30.219 6.043 1 51.41 329 MET A O 1
ATOM 2595 N N . LEU A 1 330 ? 16.672 31.031 4.711 1 48.41 330 LEU A N 1
ATOM 2596 C CA . LEU A 1 330 ? 17.656 31.469 3.729 1 48.41 330 LEU A CA 1
ATOM 2597 C C . LEU A 1 330 ? 18.531 32.594 4.297 1 48.41 330 LEU A C 1
ATOM 2599 O O . LEU A 1 330 ? 19.547 32.969 3.693 1 48.41 330 LEU A O 1
ATOM 2603 N N . GLU A 1 331 ? 18.172 33.312 5.219 1 44.47 331 GLU A N 1
ATOM 2604 C CA . GLU A 1 331 ? 19.234 34.281 5.512 1 44.47 331 GLU A CA 1
ATOM 2605 C C . GLU A 1 331 ? 20.594 33.594 5.562 1 44.47 331 GLU A C 1
ATOM 2607 O O . GLU A 1 331 ? 21.609 34.188 5.23 1 44.47 331 GLU A O 1
ATOM 2612 N N . ASP A 1 332 ? 20.75 32.438 6.082 1 39.31 332 ASP A N 1
ATOM 2613 C CA . ASP A 1 332 ? 22.156 32.062 6.121 1 39.31 332 ASP A CA 1
ATOM 2614 C C . ASP A 1 332 ? 22.609 31.5 4.77 1 39.31 332 ASP A C 1
ATOM 2616 O O . ASP A 1 332 ? 23.656 31.906 4.25 1 39.31 332 ASP A O 1
ATOM 2620 N N . ASN A 1 333 ? 22.609 30.109 4.336 1 36.44 333 ASN A N 1
ATOM 2621 C CA . ASN A 1 333 ? 23.422 29.5 3.291 1 36.44 333 ASN A CA 1
ATOM 2622 C C . ASN A 1 333 ? 22.672 29.406 1.972 1 36.44 333 ASN A C 1
ATOM 2624 O O . ASN A 1 333 ? 23.156 28.797 1.013 1 36.44 333 ASN A O 1
ATOM 2628 N N . ILE A 1 334 ? 21.375 29.219 1.893 1 39.59 334 ILE A N 1
ATOM 2629 C CA . ILE A 1 334 ? 20.906 28.781 0.581 1 39.59 334 ILE A CA 1
ATOM 2630 C C . ILE A 1 334 ? 20.922 29.969 -0.385 1 39.59 334 ILE A C 1
ATOM 2632 O O . ILE A 1 334 ? 20.453 31.062 -0.049 1 39.59 334 ILE A O 1
ATOM 2636 N N . GLN A 1 335 ? 21.625 29.938 -1.498 1 39.78 335 GLN A N 1
ATOM 2637 C CA . GLN A 1 335 ? 21.938 30.734 -2.678 1 39.78 335 GLN A CA 1
ATOM 2638 C C . GLN A 1 335 ? 20.672 31.328 -3.287 1 39.78 335 GLN A C 1
ATOM 2640 O O . GLN A 1 335 ? 20.281 30.969 -4.395 1 39.78 335 GLN A O 1
ATOM 2645 N N . SER A 1 336 ? 19.625 31.422 -2.746 1 42.62 336 SER A N 1
ATOM 2646 C CA . SER A 1 336 ? 18.516 32.094 -3.418 1 42.62 336 SER A CA 1
ATOM 2647 C C . SER A 1 336 ? 18.906 33.5 -3.871 1 42.62 336 SER A C 1
ATOM 2649 O O . SER A 1 336 ? 18.234 34.094 -4.727 1 42.62 336 SER A O 1
ATOM 2651 N N . SER A 1 337 ? 19.625 34.156 -3.121 1 41.81 337 SER A N 1
ATOM 2652 C CA . SER A 1 337 ? 19.938 35.531 -3.492 1 41.81 337 SER A CA 1
ATOM 2653 C C . SER A 1 337 ? 20.547 35.594 -4.891 1 41.81 337 SER A C 1
ATOM 2655 O O . SER A 1 337 ? 20.516 36.625 -5.535 1 41.81 337 SER A O 1
ATOM 2657 N N . THR A 1 338 ? 21.344 34.594 -5.172 1 43.84 338 THR A N 1
ATOM 2658 C CA . THR A 1 338 ? 22.078 34.812 -6.41 1 43.84 338 THR A CA 1
ATOM 2659 C C . THR A 1 338 ? 21.25 34.406 -7.617 1 43.84 338 THR A C 1
ATOM 2661 O O . THR A 1 338 ? 21.781 34.219 -8.719 1 43.84 338 THR A O 1
ATOM 2664 N N . LEU A 1 339 ? 20.031 33.844 -7.27 1 49.03 339 LEU A N 1
ATOM 2665 C CA . LEU A 1 339 ? 19.328 33.5 -8.508 1 49.03 339 LEU A CA 1
ATOM 2666 C C . LEU A 1 339 ? 19.047 34.75 -9.336 1 49.03 339 LEU A C 1
ATOM 2668 O O . LEU A 1 339 ? 18.547 35.75 -8.82 1 49.03 339 LEU A O 1
ATOM 2672 N N . GLN A 1 340 ? 19.734 35.031 -10.234 1 52.19 340 GLN A N 1
ATOM 2673 C CA . GLN A 1 340 ? 19.547 36.094 -11.227 1 52.19 340 GLN A CA 1
ATOM 2674 C C . GLN A 1 340 ? 18.172 36 -11.867 1 52.19 340 GLN A C 1
ATOM 2676 O O . GLN A 1 340 ? 17.609 34.906 -11.992 1 52.19 340 GLN A O 1
ATOM 2681 N N . GLY A 1 341 ? 17.516 37.062 -12.328 1 57.34 341 GLY A N 1
ATOM 2682 C CA . GLY A 1 341 ? 16.234 37.469 -12.891 1 57.34 341 GLY A CA 1
ATOM 2683 C C . GLY A 1 341 ? 15.383 36.312 -13.352 1 57.34 341 GLY A C 1
ATOM 2684 O O . GLY A 1 341 ? 14.273 36.125 -12.852 1 57.34 341 GLY A O 1
ATOM 2685 N N . THR A 1 342 ? 15.781 35.594 -14.359 1 59.06 342 THR A N 1
ATOM 2686 C CA . THR A 1 342 ? 14.992 34.562 -14.992 1 59.06 342 THR A CA 1
ATOM 2687 C C . THR A 1 342 ? 14.898 33.312 -14.094 1 59.06 342 THR A C 1
ATOM 2689 O O . THR A 1 342 ? 13.867 32.656 -14.047 1 59.06 342 THR A O 1
ATOM 2692 N N . GLU A 1 343 ? 15.945 33.062 -13.352 1 61.75 343 GLU A N 1
ATOM 2693 C CA . GLU A 1 343 ? 15.977 31.891 -12.484 1 61.75 343 GLU A CA 1
ATOM 2694 C C . GLU A 1 343 ? 15.055 32.062 -11.281 1 61.75 343 GLU A C 1
ATOM 2696 O O . GLU A 1 343 ? 14.43 31.109 -10.82 1 61.75 343 GLU A O 1
ATOM 2701 N N . TYR A 1 344 ? 14.945 33.406 -10.977 1 62.56 344 TYR A N 1
ATOM 2702 C CA . TYR A 1 344 ? 14.062 33.719 -9.859 1 62.56 344 TYR A CA 1
ATOM 2703 C C . TYR A 1 344 ? 12.609 33.406 -10.203 1 62.56 344 TYR A C 1
ATOM 2705 O O . TYR A 1 344 ? 11.883 32.812 -9.406 1 62.56 344 TYR A O 1
ATOM 2713 N N . TRP A 1 345 ? 12.195 33.781 -11.438 1 65.88 345 TRP A N 1
ATOM 2714 C CA . TRP A 1 345 ? 10.812 33.594 -11.852 1 65.88 345 TRP A CA 1
ATOM 2715 C C . TRP A 1 345 ? 10.508 32.094 -12.008 1 65.88 345 TRP A C 1
ATOM 2717 O O . TRP A 1 345 ? 9.398 31.656 -11.703 1 65.88 345 TRP A O 1
ATOM 2727 N N . PHE A 1 346 ? 11.445 31.406 -12.414 1 68.19 346 PHE A N 1
ATOM 2728 C CA . PHE A 1 346 ? 11.25 29.969 -12.586 1 68.19 346 PHE A CA 1
ATOM 2729 C C . PHE A 1 346 ? 11.07 29.281 -11.234 1 68.19 346 PHE A C 1
ATOM 2731 O O . PHE A 1 346 ? 10.156 28.484 -11.047 1 68.19 346 PHE A O 1
ATOM 2738 N N . VAL A 1 347 ? 11.875 29.734 -10.328 1 66.31 347 VAL A N 1
ATOM 2739 C CA . VAL A 1 347 ? 11.805 29.156 -8.992 1 66.31 347 VAL A CA 1
ATOM 2740 C C . VAL A 1 347 ? 10.5 29.578 -8.312 1 66.31 347 VAL A C 1
ATOM 2742 O O . VAL A 1 347 ? 9.852 28.766 -7.648 1 66.31 347 VAL A O 1
ATOM 2745 N N . PHE A 1 348 ? 10.164 30.844 -8.562 1 69.38 348 PHE A N 1
ATOM 2746 C CA . PHE A 1 348 ? 8.922 31.344 -7.984 1 69.38 348 PHE A CA 1
ATOM 2747 C C . PHE A 1 348 ? 7.719 30.625 -8.586 1 69.38 348 PHE A C 1
ATOM 2749 O O . PHE A 1 348 ? 6.785 30.266 -7.867 1 69.38 348 PHE A O 1
ATOM 2756 N N . GLY A 1 349 ? 7.707 30.469 -9.883 1 71 349 GLY A N 1
ATOM 2757 C CA . GLY A 1 349 ? 6.648 29.719 -10.539 1 71 349 GLY A CA 1
ATOM 2758 C C . GLY A 1 349 ? 6.516 28.297 -10.039 1 71 349 GLY A C 1
ATOM 2759 O O . GLY A 1 349 ? 5.402 27.797 -9.844 1 71 349 GLY A O 1
ATOM 2760 N N . TRP A 1 350 ? 7.562 27.734 -9.773 1 71.06 350 TRP A N 1
ATOM 2761 C CA . TRP A 1 350 ? 7.574 26.359 -9.273 1 71.06 350 TRP A CA 1
ATOM 2762 C C . TRP A 1 350 ? 7.023 26.297 -7.852 1 71.06 350 TRP A C 1
ATOM 2764 O O . TRP A 1 350 ? 6.273 25.375 -7.516 1 71.06 350 TRP A O 1
ATOM 2774 N N . LYS A 1 351 ? 7.387 27.25 -7.094 1 70.62 351 LYS A N 1
ATOM 2775 C CA . LYS A 1 351 ? 6.883 27.297 -5.723 1 70.62 351 LYS A CA 1
ATOM 2776 C C . LYS A 1 351 ? 5.375 27.547 -5.703 1 70.62 351 LYS A C 1
ATOM 2778 O O . LYS A 1 351 ? 4.66 26.938 -4.902 1 70.62 351 LYS A O 1
ATOM 2783 N N . LEU A 1 352 ? 4.926 28.406 -6.559 1 73.06 352 LEU A N 1
ATOM 2784 C CA . LEU A 1 352 ? 3.498 28.672 -6.664 1 73.06 352 LEU A CA 1
ATOM 2785 C C . LEU A 1 352 ? 2.738 27.438 -7.129 1 73.06 352 LEU A C 1
ATOM 2787 O O . LEU A 1 352 ? 1.665 27.125 -6.605 1 73.06 352 LEU A O 1
ATOM 2791 N N . GLY A 1 353 ? 3.281 26.812 -8.117 1 74.56 353 GLY A N 1
ATOM 2792 C CA . GLY A 1 353 ? 2.664 25.594 -8.602 1 74.56 353 GLY A CA 1
ATOM 2793 C C . GLY A 1 353 ? 2.518 24.531 -7.52 1 74.56 353 GLY A C 1
ATOM 2794 O O . GLY A 1 353 ? 1.461 23.906 -7.395 1 74.56 353 GLY A O 1
ATOM 2795 N N . PHE A 1 354 ? 3.438 24.453 -6.754 1 73.12 354 PHE A N 1
ATOM 2796 C CA . PHE A 1 354 ? 3.414 23.453 -5.688 1 73.12 354 PHE A CA 1
ATOM 2797 C C . PHE A 1 354 ? 2.424 23.844 -4.602 1 73.12 354 PHE A C 1
ATOM 2799 O O . PHE A 1 354 ? 1.763 22.984 -4.016 1 73.12 354 PHE A O 1
ATOM 2806 N N . ALA A 1 355 ? 2.367 25.109 -4.344 1 72.06 355 ALA A N 1
ATOM 2807 C CA . ALA A 1 355 ? 1.42 25.578 -3.334 1 72.06 355 ALA A CA 1
ATOM 2808 C C . ALA A 1 355 ? -0.017 25.281 -3.748 1 72.06 355 ALA A C 1
ATOM 2810 O O . ALA A 1 355 ? -0.835 24.875 -2.92 1 72.06 355 ALA A O 1
ATOM 2811 N N . VAL A 1 356 ? -0.26 25.469 -4.973 1 76.5 356 VAL A N 1
ATOM 2812 C CA . VAL A 1 356 ? -1.608 25.234 -5.477 1 76.5 356 VAL A CA 1
ATOM 2813 C C . VAL A 1 356 ? -1.929 23.75 -5.426 1 76.5 356 VAL A C 1
ATOM 2815 O O . VAL A 1 356 ? -2.979 23.344 -4.918 1 76.5 356 VAL A O 1
ATOM 2818 N N . VAL A 1 357 ? -1.007 22.969 -5.895 1 77.94 357 VAL A N 1
ATOM 2819 C CA . VAL A 1 357 ? -1.226 21.531 -5.906 1 77.94 357 VAL A CA 1
ATOM 2820 C C . VAL A 1 357 ? -1.285 21 -4.473 1 77.94 357 VAL A C 1
ATOM 2822 O O . VAL A 1 357 ? -2.115 20.156 -4.152 1 77.94 357 VAL A O 1
ATOM 2825 N N . GLY A 1 358 ? -0.393 21.562 -3.689 1 78.25 358 GLY A N 1
ATOM 2826 C CA . GLY A 1 358 ? -0.383 21.172 -2.289 1 78.25 358 GLY A CA 1
ATOM 2827 C C . GLY A 1 358 ? -1.68 21.484 -1.57 1 78.25 358 GLY A C 1
ATOM 2828 O O . GLY A 1 358 ? -2.176 20.672 -0.785 1 78.25 358 GLY A O 1
ATOM 2829 N N . ALA A 1 359 ? -2.24 22.609 -1.868 1 75.69 359 ALA A N 1
ATOM 2830 C CA . ALA A 1 359 ? -3.5 23 -1.245 1 75.69 359 ALA A CA 1
ATOM 2831 C C . ALA A 1 359 ? -4.645 22.109 -1.701 1 75.69 359 ALA A C 1
ATOM 2833 O O . ALA A 1 359 ? -5.5 21.719 -0.899 1 75.69 359 ALA A O 1
ATOM 2834 N N . ALA A 1 360 ? -4.605 21.812 -2.939 1 76.75 360 ALA A N 1
ATOM 2835 C CA . ALA A 1 360 ? -5.648 20.938 -3.465 1 76.75 360 ALA A CA 1
ATOM 2836 C C . ALA A 1 360 ? -5.559 19.547 -2.844 1 76.75 360 ALA A C 1
ATOM 2838 O O . ALA A 1 360 ? -6.574 18.969 -2.439 1 76.75 360 ALA A O 1
ATOM 2839 N N . ILE A 1 361 ? -4.375 19.078 -2.762 1 83.12 361 ILE A N 1
ATOM 2840 C CA . ILE A 1 361 ? -4.164 17.734 -2.217 1 83.12 361 ILE A CA 1
ATOM 2841 C C . ILE A 1 361 ? -4.48 17.734 -0.723 1 83.12 361 ILE A C 1
ATOM 2843 O O . ILE A 1 361 ? -5.004 16.75 -0.196 1 83.12 361 ILE A O 1
ATOM 2847 N N . SER A 1 362 ? -4.199 18.828 -0.106 1 82.12 362 SER A N 1
ATOM 2848 C CA . SER A 1 362 ? -4.523 18.953 1.312 1 82.12 362 SER A CA 1
ATOM 2849 C C . SER A 1 362 ? -6.023 18.828 1.547 1 82.12 362 SER A C 1
ATOM 2851 O O . SER A 1 362 ? -6.461 18.188 2.506 1 82.12 362 SER A O 1
ATOM 2853 N N . ARG A 1 363 ? -6.758 19.328 0.692 1 77.38 363 ARG A N 1
ATOM 2854 C CA . ARG A 1 363 ? -8.211 19.25 0.807 1 77.38 363 ARG A CA 1
ATOM 2855 C C . ARG A 1 363 ? -8.703 17.828 0.582 1 77.38 363 ARG A C 1
ATOM 2857 O O . ARG A 1 363 ? -9.672 17.391 1.211 1 77.38 363 ARG A O 1
ATOM 2864 N N . TYR A 1 364 ? -8.016 17.219 -0.292 1 80.38 364 TYR A N 1
ATOM 2865 C CA . TYR A 1 364 ? -8.375 15.836 -0.533 1 80.38 364 TYR A CA 1
ATOM 2866 C C . TYR A 1 364 ? -8.094 14.977 0.695 1 80.38 364 TYR A C 1
ATOM 2868 O O . TYR A 1 364 ? -8.867 14.07 1.018 1 80.38 364 TYR A O 1
ATOM 2876 N N . GLY A 1 365 ? -6.969 15.242 1.296 1 86.25 365 GLY A N 1
ATOM 2877 C CA . GLY A 1 365 ? -6.656 14.516 2.516 1 86.25 365 GLY A CA 1
ATOM 2878 C C . GLY A 1 365 ? -7.68 14.727 3.615 1 86.25 365 GLY A C 1
ATOM 2879 O O . GLY A 1 365 ? -8.078 13.773 4.297 1 86.25 365 GLY A O 1
ATOM 2880 N N . ASP A 1 366 ? -8.141 15.883 3.686 1 83.06 366 ASP A N 1
ATOM 2881 C CA . ASP A 1 366 ? -9.156 16.219 4.676 1 83.06 366 ASP A CA 1
ATOM 2882 C C . ASP A 1 366 ? -10.484 15.531 4.352 1 83.06 366 ASP A C 1
ATOM 2884 O O . ASP A 1 366 ? -11.18 15.07 5.254 1 83.06 366 ASP A O 1
ATOM 2888 N N . LEU A 1 367 ? -10.781 15.531 3.143 1 79.75 367 LEU A N 1
ATOM 2889 C CA . LEU A 1 367 ? -12.023 14.906 2.705 1 79.75 367 LEU A CA 1
ATOM 2890 C C . LEU A 1 367 ? -11.977 13.398 2.938 1 79.75 367 LEU A C 1
ATOM 2892 O O . LEU A 1 367 ? -12.969 12.805 3.363 1 79.75 367 LEU A O 1
ATOM 2896 N N . PHE A 1 368 ? -10.914 12.836 2.646 1 87.75 368 PHE A N 1
ATOM 2897 C CA . PHE A 1 368 ? -10.773 11.398 2.824 1 87.75 368 PHE A CA 1
ATOM 2898 C C . PHE A 1 368 ? -10.914 11.016 4.293 1 87.75 368 PHE A C 1
ATOM 2900 O O . PHE A 1 368 ? -11.602 10.055 4.625 1 87.75 368 PHE A O 1
ATOM 2907 N N . ALA A 1 369 ? -10.25 11.719 5.113 1 89.56 369 ALA A N 1
ATOM 2908 C CA . ALA A 1 369 ? -10.367 11.461 6.547 1 89.56 369 ALA A CA 1
ATOM 2909 C C . ALA A 1 369 ? -11.805 11.664 7.027 1 89.56 369 ALA A C 1
ATOM 2911 O O . ALA A 1 369 ? -12.289 10.906 7.875 1 89.56 369 ALA A O 1
ATOM 2912 N N . SER A 1 370 ? -12.461 12.672 6.523 1 83.5 370 SER A N 1
ATOM 2913 C CA . SER A 1 370 ? -13.852 12.93 6.895 1 83.5 370 SER A CA 1
ATOM 2914 C C . SER A 1 370 ? -14.758 11.797 6.441 1 83.5 370 SER A C 1
ATOM 2916 O O . SER A 1 370 ? -15.695 11.422 7.152 1 83.5 370 SER A O 1
ATOM 2918 N N . LEU A 1 371 ? -14.469 11.312 5.324 1 84.19 371 LEU A N 1
ATOM 2919 C CA . LEU A 1 371 ? -15.258 10.195 4.812 1 84.19 371 LEU A CA 1
ATOM 2920 C C . LEU A 1 371 ? -15.109 8.969 5.699 1 84.19 371 LEU A C 1
ATOM 2922 O O . LEU A 1 371 ? -16.094 8.297 6.02 1 84.19 371 LEU A O 1
ATOM 2926 N N . LEU A 1 372 ? -13.914 8.68 6.086 1 86.94 372 LEU A N 1
ATOM 2927 C CA . LEU A 1 372 ? -13.672 7.547 6.977 1 86.94 372 LEU A CA 1
ATOM 2928 C C . LEU A 1 372 ? -14.414 7.727 8.297 1 86.94 372 LEU A C 1
ATOM 2930 O O . LEU A 1 372 ? -15 6.777 8.82 1 86.94 372 LEU A O 1
ATOM 2934 N N . LYS A 1 373 ? -14.383 8.914 8.797 1 86.81 373 LYS A N 1
ATOM 2935 C CA . LYS A 1 373 ? -15.055 9.211 10.062 1 86.81 373 LYS A CA 1
ATOM 2936 C C . LYS A 1 373 ? -16.562 9.062 9.93 1 86.81 373 LYS A C 1
ATOM 2938 O O . LYS A 1 373 ? -17.234 8.539 10.828 1 86.81 373 LYS A O 1
ATOM 2943 N N . ARG A 1 374 ? -17.062 9.461 8.789 1 81.12 374 ARG A N 1
ATOM 2944 C CA . ARG A 1 374 ? -18.5 9.344 8.57 1 81.12 374 ARG A CA 1
ATOM 2945 C C . ARG A 1 374 ? -18.906 7.883 8.398 1 81.12 374 ARG A C 1
ATOM 2947 O O . ARG A 1 374 ? -20 7.48 8.82 1 81.12 374 ARG A O 1
ATOM 2954 N N . LEU A 1 375 ? -18.094 7.176 7.766 1 81.81 375 LEU A N 1
ATOM 2955 C CA . LEU A 1 375 ? -18.375 5.746 7.648 1 81.81 375 LEU A CA 1
ATOM 2956 C C . LEU A 1 375 ? -18.422 5.09 9.023 1 81.81 375 LEU A C 1
ATOM 2958 O O . LEU A 1 375 ? -19.156 4.125 9.227 1 81.81 375 LEU A O 1
ATOM 2962 N N . ALA A 1 376 ? -17.594 5.586 9.891 1 84.06 376 ALA A N 1
ATOM 2963 C CA . ALA A 1 376 ? -17.562 5.086 11.266 1 84.06 376 ALA A CA 1
ATOM 2964 C C . ALA A 1 376 ? -18.625 5.77 12.117 1 84.06 376 ALA A C 1
ATOM 2966 O O . ALA A 1 376 ? -18.781 5.457 13.297 1 84.06 376 ALA A O 1
ATOM 2967 N N . ASN A 1 377 ? -19.391 6.715 11.531 1 80.88 377 ASN A N 1
ATOM 2968 C CA . ASN A 1 377 ? -20.438 7.484 12.188 1 80.88 377 ASN A CA 1
ATOM 2969 C C . ASN A 1 377 ? -19.891 8.289 13.367 1 80.88 377 ASN A C 1
ATOM 2971 O O . ASN A 1 377 ? -20.484 8.297 14.445 1 80.88 377 ASN A O 1
ATOM 2975 N N . VAL A 1 378 ? -18.75 8.789 13.211 1 84.06 378 VAL A N 1
ATOM 2976 C CA . VAL A 1 378 ? -18.125 9.656 14.211 1 84.06 378 VAL A CA 1
ATOM 2977 C C . VAL A 1 378 ? -17.688 10.961 13.562 1 84.06 378 VAL A C 1
ATOM 2979 O O . VAL A 1 378 ? -17.531 11.039 12.344 1 84.06 378 VAL A O 1
ATOM 2982 N N . LYS A 1 379 ? -17.484 11.922 14.359 1 79.5 379 LYS A N 1
ATOM 2983 C CA . LYS A 1 379 ? -17.062 13.227 13.859 1 79.5 379 LYS A CA 1
ATOM 2984 C C . LYS A 1 379 ? -15.539 13.375 13.953 1 79.5 379 LYS A C 1
ATOM 2986 O O . LYS A 1 379 ? -14.922 14 13.094 1 79.5 379 LYS A O 1
ATOM 2991 N N . ASP A 1 380 ? -15.047 12.773 15.031 1 86.25 380 ASP A N 1
ATOM 2992 C CA . ASP A 1 380 ? -13.602 12.852 15.258 1 86.25 380 ASP A CA 1
ATOM 2993 C C . ASP A 1 380 ? -12.992 11.469 15.414 1 86.25 380 ASP A C 1
ATOM 2995 O O . ASP A 1 380 ? -13.672 10.523 15.836 1 86.25 380 ASP A O 1
ATOM 2999 N N . SER A 1 381 ? -11.703 11.359 15.031 1 85.81 381 SER A N 1
ATOM 3000 C CA . SER A 1 381 ? -11.016 10.078 15.094 1 85.81 381 SER A CA 1
ATOM 3001 C C . SER A 1 381 ? -10.641 9.719 16.531 1 85.81 381 SER A C 1
ATOM 3003 O O . SER A 1 381 ? -10.352 8.555 16.828 1 85.81 381 SER A O 1
ATOM 3005 N N . GLY A 1 382 ? -10.547 10.719 17.359 1 84.44 382 GLY A N 1
ATOM 3006 C CA . GLY A 1 382 ? -10.195 10.523 18.766 1 84.44 382 GLY A CA 1
ATOM 3007 C C . GLY A 1 382 ? -10.453 11.75 19.625 1 84.44 382 GLY A C 1
ATOM 3008 O O . GLY A 1 382 ? -11.094 12.703 19.172 1 84.44 382 GLY A O 1
ATOM 3009 N N . LYS A 1 383 ? -10.039 11.648 20.891 1 77.81 383 LYS A N 1
ATOM 3010 C CA . LYS A 1 383 ? -10.242 12.75 21.828 1 77.81 383 LYS A CA 1
ATOM 3011 C C . LYS A 1 383 ? -8.93 13.172 22.469 1 77.81 383 LYS A C 1
ATOM 3013 O O . LYS A 1 383 ? -8.93 13.758 23.562 1 77.81 383 LYS A O 1
ATOM 3018 N N . LEU A 1 384 ? -7.867 12.906 21.797 1 79.62 384 LEU A N 1
ATOM 3019 C CA . LEU A 1 384 ? -6.551 13.125 22.391 1 79.62 384 LEU A CA 1
ATOM 3020 C C . LEU A 1 384 ? -6.262 14.609 22.547 1 79.62 384 LEU A C 1
ATOM 3022 O O . LEU A 1 384 ? -5.691 15.031 23.547 1 79.62 384 LEU A O 1
ATOM 3026 N N . ILE A 1 385 ? -6.656 15.414 21.562 1 77.19 385 ILE A N 1
ATOM 3027 C CA . ILE A 1 385 ? -6.398 16.844 21.578 1 77.19 385 ILE A CA 1
ATOM 3028 C C . ILE A 1 385 ? -7.695 17.609 21.875 1 77.19 385 ILE A C 1
ATOM 3030 O O . ILE A 1 385 ? -8.594 17.641 21.031 1 77.19 385 ILE A O 1
ATOM 3034 N N . PRO A 1 386 ? -7.691 18.156 23.047 1 73.56 386 PRO A N 1
ATOM 3035 C CA . PRO A 1 386 ? -8.93 18.844 23.406 1 73.56 386 PRO A CA 1
ATOM 3036 C C . PRO A 1 386 ? -9.352 19.875 22.359 1 73.56 386 PRO A C 1
ATOM 3038 O O . PRO A 1 386 ? -8.531 20.703 21.938 1 73.56 386 PRO A O 1
ATOM 3041 N N . GLY A 1 387 ? -10.484 19.766 21.922 1 72.44 387 GLY A N 1
ATOM 3042 C CA . GLY A 1 387 ? -11.039 20.719 20.969 1 72.44 387 GLY A CA 1
ATOM 3043 C C . GLY A 1 387 ? -10.75 20.344 19.531 1 72.44 387 GLY A C 1
ATOM 3044 O O . GLY A 1 387 ? -11.43 20.812 18.609 1 72.44 387 GLY A O 1
ATOM 3045 N N . HIS A 1 388 ? -9.703 19.547 19.359 1 74.06 388 HIS A N 1
ATOM 3046 C CA . HIS A 1 388 ? -9.273 19.25 18 1 74.06 388 HIS A CA 1
ATOM 3047 C C . HIS A 1 388 ? -9.609 17.812 17.625 1 74.06 388 HIS A C 1
ATOM 3049 O O . HIS A 1 388 ? -9.555 17.438 16.453 1 74.06 388 HIS A O 1
ATOM 3055 N N . GLY A 1 389 ? -9.969 17.078 18.625 1 86 389 GLY A N 1
ATOM 3056 C CA . GLY A 1 389 ? -10.234 15.688 18.328 1 86 389 GLY A CA 1
ATOM 3057 C C . GLY A 1 389 ? -9 14.805 18.438 1 86 389 GLY A C 1
ATOM 3058 O O . GLY A 1 389 ? -8.25 14.898 19.406 1 86 389 GLY A O 1
ATOM 3059 N N . GLY A 1 390 ? -8.82 13.984 17.484 1 89.5 390 GLY A N 1
ATOM 3060 C CA . GLY A 1 390 ? -7.672 13.094 17.484 1 89.5 390 GLY A CA 1
ATOM 3061 C C . GLY A 1 390 ? -6.484 13.648 16.719 1 89.5 390 GLY A C 1
ATOM 3062 O O . GLY A 1 390 ? -6.598 14.68 16.047 1 89.5 390 GLY A O 1
ATOM 3063 N N . LEU A 1 391 ? -5.41 13 16.891 1 91.5 391 LEU A N 1
ATOM 3064 C CA . LEU A 1 391 ? -4.219 13.398 16.156 1 91.5 391 LEU A CA 1
ATOM 3065 C C . LEU A 1 391 ? -4.398 13.172 14.656 1 91.5 391 LEU A C 1
ATOM 3067 O O . LEU A 1 391 ? -3.914 13.961 13.844 1 91.5 391 LEU A O 1
ATOM 3071 N N . LEU A 1 392 ? -5.055 12.086 14.352 1 91.88 392 LEU A N 1
ATOM 3072 C CA . LEU A 1 392 ? -5.301 11.781 12.945 1 91.88 392 LEU A CA 1
ATOM 3073 C C . LEU A 1 392 ? -6.094 12.906 12.281 1 91.88 392 LEU A C 1
ATOM 3075 O O . LEU A 1 392 ? -5.906 13.18 11.094 1 91.88 392 LEU A O 1
ATOM 3079 N N . ASP A 1 393 ? -6.906 13.586 13.031 1 88.81 393 ASP A N 1
ATOM 3080 C CA . ASP A 1 393 ? -7.703 14.695 12.523 1 88.81 393 ASP A CA 1
ATOM 3081 C C . ASP A 1 393 ? -6.824 15.898 12.188 1 88.81 393 ASP A C 1
ATOM 3083 O O . ASP A 1 393 ? -7.164 16.703 11.312 1 88.81 393 ASP A O 1
ATOM 3087 N N . ARG A 1 394 ? -5.73 15.906 12.852 1 86.25 394 ARG A N 1
ATOM 3088 C CA . ARG A 1 394 ? -4.859 17.062 12.68 1 86.25 394 ARG A CA 1
ATOM 3089 C C . ARG A 1 394 ? -3.811 16.797 11.602 1 86.25 394 ARG A C 1
ATOM 3091 O O . ARG A 1 394 ? -3.24 17.75 11.047 1 86.25 394 ARG A O 1
ATOM 3098 N N . VAL A 1 395 ? -3.582 15.586 11.367 1 90.25 395 VAL A N 1
ATOM 3099 C CA . VAL A 1 395 ? -2.498 15.281 10.445 1 90.25 395 VAL A CA 1
ATOM 3100 C C . VAL A 1 395 ? -3.07 14.719 9.141 1 90.25 395 VAL A C 1
ATOM 3102 O O . VAL A 1 395 ? -2.322 14.336 8.242 1 90.25 395 VAL A O 1
ATOM 3105 N N . ASP A 1 396 ? -4.324 14.633 9.008 1 90.38 396 ASP A N 1
ATOM 3106 C CA . ASP A 1 396 ? -4.949 14 7.848 1 90.38 396 ASP A CA 1
ATOM 3107 C C . ASP A 1 396 ? -4.551 14.711 6.555 1 90.38 396 ASP A C 1
ATOM 3109 O O . ASP A 1 396 ? -4.191 14.062 5.57 1 90.38 396 ASP A O 1
ATOM 3113 N N . ALA A 1 397 ? -4.559 16.031 6.574 1 86.94 397 ALA A N 1
ATOM 3114 C CA . ALA A 1 397 ? -4.145 16.797 5.402 1 86.94 397 ALA A CA 1
ATOM 3115 C C . ALA A 1 397 ? -2.635 16.719 5.199 1 86.94 397 ALA A C 1
ATOM 3117 O O . ALA A 1 397 ? -2.158 16.625 4.062 1 86.94 397 ALA A O 1
ATOM 3118 N N . LEU A 1 398 ? -1.931 16.719 6.289 1 90.19 398 LEU A N 1
ATOM 3119 C CA . LEU A 1 398 ? -0.473 16.688 6.254 1 90.19 398 LEU A CA 1
ATOM 3120 C C . LEU A 1 398 ? 0.028 15.406 5.594 1 90.19 398 LEU A C 1
ATOM 3122 O O . LEU A 1 398 ? 1.028 15.422 4.871 1 90.19 398 LEU A O 1
ATOM 3126 N N . LEU A 1 399 ? -0.625 14.336 5.824 1 92.44 399 LEU A N 1
ATOM 3127 C CA . LEU A 1 399 ? -0.219 13.055 5.262 1 92.44 399 LEU A CA 1
ATOM 3128 C C . LEU A 1 399 ? -0.244 13.094 3.738 1 92.44 399 LEU A C 1
ATOM 3130 O O . LEU A 1 399 ? 0.714 12.672 3.086 1 92.44 399 LEU A O 1
ATOM 3134 N N . PHE A 1 400 ? -1.233 13.664 3.164 1 91 400 PHE A N 1
ATOM 3135 C CA . PHE A 1 400 ? -1.358 13.742 1.714 1 91 400 PHE A CA 1
ATOM 3136 C C . PHE A 1 400 ? -0.366 14.742 1.138 1 91 400 PHE A C 1
ATOM 3138 O O . PHE A 1 400 ? 0.258 14.484 0.106 1 91 400 PHE A O 1
ATOM 3145 N N . VAL A 1 401 ? -0.196 15.844 1.774 1 89.5 401 VAL A N 1
ATOM 3146 C CA . VAL A 1 401 ? 0.678 16.906 1.285 1 89.5 401 VAL A CA 1
ATOM 3147 C C . VAL A 1 401 ? 2.135 16.453 1.363 1 89.5 401 VAL A C 1
ATOM 3149 O O . VAL A 1 401 ? 2.98 16.922 0.601 1 89.5 401 VAL A O 1
ATOM 3152 N N . SER A 1 402 ? 2.426 15.562 2.299 1 89.62 402 SER A N 1
ATOM 3153 C CA . SER A 1 402 ? 3.781 15.031 2.412 1 89.62 402 SER A CA 1
ATOM 3154 C C . SER A 1 402 ? 4.238 14.406 1.101 1 89.62 402 SER A C 1
ATOM 3156 O O . SER A 1 402 ? 5.395 14.55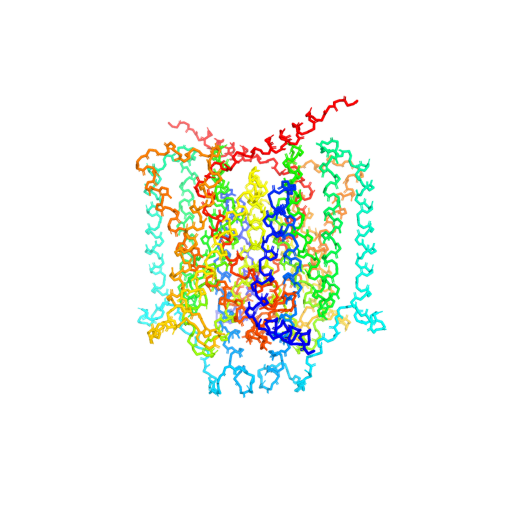5 0.701 1 89.62 402 SER A O 1
ATOM 3158 N N . ALA A 1 403 ? 3.365 13.734 0.471 1 85.81 403 ALA A N 1
ATOM 3159 C CA . ALA A 1 403 ? 3.707 13.102 -0.8 1 85.81 403 ALA A CA 1
ATOM 3160 C C . ALA A 1 403 ? 4.07 14.141 -1.854 1 85.81 403 ALA A C 1
ATOM 3162 O O . ALA A 1 403 ? 5.059 13.984 -2.574 1 85.81 403 ALA A O 1
ATOM 3163 N N . THR A 1 404 ? 3.359 15.227 -1.92 1 80.94 404 THR A N 1
ATOM 3164 C CA . THR A 1 404 ? 3.613 16.281 -2.9 1 80.94 404 THR A CA 1
ATOM 3165 C C . THR A 1 404 ? 4.867 17.062 -2.535 1 80.94 404 THR A C 1
ATOM 3167 O O . THR A 1 404 ? 5.637 17.469 -3.416 1 80.94 404 THR A O 1
ATOM 3170 N N . PHE A 1 405 ? 4.977 17.188 -1.278 1 83.12 405 PHE A N 1
ATOM 3171 C CA . PHE A 1 405 ? 6.125 17.953 -0.799 1 83.12 405 PHE A CA 1
ATOM 3172 C C . PHE A 1 405 ? 7.426 17.234 -1.132 1 83.12 405 PHE A C 1
ATOM 3174 O O . PHE A 1 405 ? 8.398 17.875 -1.563 1 83.12 405 PHE A O 1
ATOM 3181 N N . VAL A 1 406 ? 7.469 15.984 -0.915 1 79.94 406 VAL A N 1
ATOM 3182 C CA . VAL A 1 406 ? 8.672 15.203 -1.193 1 79.94 406 VAL A CA 1
ATOM 3183 C C . VAL A 1 406 ? 8.953 15.219 -2.693 1 79.94 406 VAL A C 1
ATOM 3185 O O . VAL A 1 406 ? 10.109 15.32 -3.109 1 79.94 406 VAL A O 1
ATOM 3188 N N . PHE A 1 407 ? 7.914 15.148 -3.443 1 74.81 407 PHE A N 1
ATOM 3189 C CA . PHE A 1 407 ? 8.078 15.195 -4.891 1 74.81 407 PHE A CA 1
ATOM 3190 C C . PHE A 1 407 ? 8.633 16.547 -5.336 1 74.81 407 PHE A C 1
ATOM 3192 O O . PHE A 1 407 ? 9.508 16.594 -6.203 1 74.81 407 PHE A O 1
ATOM 3199 N N . TYR A 1 408 ? 8.156 17.547 -4.734 1 74.38 408 TYR A N 1
ATOM 3200 C CA . TYR A 1 408 ? 8.633 18.891 -5.02 1 74.38 408 TYR A CA 1
ATOM 3201 C C . TYR A 1 408 ? 10.102 19.047 -4.664 1 74.38 408 TYR A C 1
ATOM 3203 O O . TYR A 1 408 ? 10.891 19.578 -5.453 1 74.38 408 TYR A O 1
ATOM 3211 N N . HIS A 1 409 ? 10.492 18.625 -3.572 1 71.94 409 HIS A N 1
ATOM 3212 C CA . HIS A 1 409 ? 11.867 18.781 -3.107 1 71.94 409 HIS A CA 1
ATOM 3213 C C . HIS A 1 409 ? 12.828 17.938 -3.928 1 71.94 409 HIS A C 1
ATOM 3215 O O . HIS A 1 409 ? 13.961 18.359 -4.191 1 71.94 409 HIS A O 1
ATOM 3221 N N . ARG A 1 410 ? 12.391 16.875 -4.355 1 69.62 410 ARG A N 1
ATOM 3222 C CA . ARG A 1 410 ? 13.281 15.984 -5.102 1 69.62 410 ARG A CA 1
ATOM 3223 C C . ARG A 1 410 ? 13.469 16.469 -6.535 1 69.62 410 ARG A C 1
ATOM 3225 O O . ARG A 1 410 ? 14.531 16.297 -7.125 1 69.62 410 ARG A O 1
ATOM 3232 N N . ILE A 1 411 ? 12.484 17.109 -7.066 1 66.12 411 ILE A N 1
ATOM 3233 C CA . ILE A 1 411 ? 12.594 17.641 -8.414 1 66.12 411 ILE A CA 1
ATOM 3234 C C . ILE A 1 411 ? 13.492 18.875 -8.406 1 66.12 411 ILE A C 1
ATOM 3236 O O . ILE A 1 411 ? 14.281 19.078 -9.336 1 66.12 411 ILE A O 1
ATOM 3240 N N . ASN A 1 412 ? 13.391 19.641 -7.391 1 63 412 ASN A N 1
ATOM 3241 C CA . ASN A 1 412 ? 14.172 20.875 -7.305 1 63 412 ASN A CA 1
ATOM 3242 C C . ASN A 1 412 ? 15.617 20.594 -6.91 1 63 412 ASN A C 1
ATOM 3244 O O . ASN A 1 412 ? 16.516 21.391 -7.203 1 63 412 ASN A O 1
ATOM 3248 N N . TYR A 1 413 ? 15.758 19.453 -6.211 1 58.22 413 TYR A N 1
ATOM 3249 C CA . TYR A 1 413 ? 17.109 19.047 -5.82 1 58.22 413 TYR A CA 1
ATOM 3250 C C . TYR A 1 413 ? 17.438 17.656 -6.344 1 58.22 413 TYR A C 1
ATOM 3252 O O . TYR A 1 413 ? 17.578 16.719 -5.562 1 58.22 413 TYR A O 1
ATOM 3260 N N . PRO A 1 414 ? 17.516 17.625 -7.73 1 52.53 414 PRO A N 1
ATOM 3261 C CA . PRO A 1 414 ? 17.688 16.297 -8.344 1 52.53 414 PRO A CA 1
ATOM 3262 C C . PRO A 1 414 ? 18.938 15.578 -7.848 1 52.53 414 PRO A C 1
ATOM 3264 O O . PRO A 1 414 ? 19 14.344 -7.859 1 52.53 414 PRO A O 1
ATOM 3267 N N . GLY A 1 415 ? 20.109 16.375 -7.68 1 48.94 415 GLY A N 1
ATOM 3268 C CA . GLY A 1 415 ? 21.344 15.758 -7.242 1 48.94 415 GLY A CA 1
ATOM 3269 C C . GLY A 1 415 ? 21.297 15.273 -5.805 1 48.94 415 GLY A C 1
ATOM 3270 O O . GLY A 1 415 ? 22.25 14.672 -5.312 1 48.94 415 GLY A O 1
ATOM 3271 N N . GLY A 1 416 ? 20.188 15.023 -5.359 1 49.62 416 GLY A N 1
ATOM 3272 C CA . GLY A 1 416 ? 20.078 14.656 -3.955 1 49.62 416 GLY A CA 1
ATOM 3273 C C . GLY A 1 416 ? 20.672 15.703 -3.023 1 49.62 416 GLY A C 1
ATOM 3274 O O . GLY A 1 416 ? 21.188 16.719 -3.479 1 49.62 416 GLY A O 1
ATOM 3275 N N . TYR A 1 417 ? 20.109 15.961 -1.942 1 41.81 417 TYR A N 1
ATOM 3276 C CA . TYR A 1 417 ? 20.734 16.859 -0.974 1 41.81 417 TYR A CA 1
ATOM 3277 C C . TYR A 1 417 ? 22.109 16.344 -0.563 1 41.81 417 TYR A C 1
ATOM 3279 O O . TYR A 1 417 ? 22.344 15.133 -0.523 1 41.81 417 TYR A O 1
ATOM 3287 N N . VAL A 1 418 ? 23.203 16.812 -1.299 1 36.16 418 VAL A N 1
ATOM 3288 C CA . VAL A 1 418 ? 24.516 16.406 -0.82 1 36.16 418 VAL A CA 1
ATOM 3289 C C . VAL A 1 418 ? 24.391 15.859 0.603 1 36.16 418 VAL A C 1
ATOM 3291 O O . VAL A 1 418 ? 23.844 16.516 1.485 1 36.16 418 VAL A O 1
ATOM 3294 N N . LEU A 1 419 ? 24.188 14.656 0.631 1 35.06 419 LEU A N 1
ATOM 3295 C CA . LEU A 1 419 ? 24.234 13.938 1.898 1 35.06 419 LEU A CA 1
ATOM 3296 C C . LEU A 1 419 ? 25.172 14.625 2.883 1 35.06 419 LEU A C 1
ATOM 3298 O O . LEU A 1 419 ? 26.391 14.5 2.768 1 35.06 419 LEU A O 1
ATOM 3302 N N . SER A 1 420 ? 25.156 15.844 3.006 1 33.31 420 SER A N 1
ATOM 3303 C CA . SER A 1 420 ? 26.031 16.312 4.074 1 33.31 420 SER A CA 1
ATOM 3304 C C . SER A 1 420 ? 25.844 15.484 5.344 1 33.31 420 SER A C 1
ATOM 3306 O O . SER A 1 420 ? 25.219 15.953 6.301 1 33.31 420 SER A O 1
ATOM 3308 N N . MET A 1 421 ? 25.344 14.43 5.309 1 34.09 421 MET A N 1
ATOM 3309 C CA . MET A 1 421 ? 25.609 13.656 6.527 1 34.09 421 MET A CA 1
ATOM 3310 C C . MET A 1 421 ? 27.031 13.852 7 1 34.09 421 MET A C 1
ATOM 3312 O O . MET A 1 421 ? 27.344 13.633 8.172 1 34.09 421 MET A O 1
ATOM 3316 N N . GLU A 1 422 ? 27.859 14.078 6.141 1 37.16 422 GLU A N 1
ATOM 3317 C CA . GLU A 1 422 ? 29.172 14.562 6.559 1 37.16 422 GLU A CA 1
ATOM 3318 C C . GLU A 1 422 ? 29.062 15.852 7.367 1 37.16 422 GLU A C 1
ATOM 3320 O O . GLU A 1 422 ? 29.781 16.047 8.344 1 37.16 422 GLU A O 1
ATOM 3325 N N . GLY A 1 423 ? 28.266 16.656 6.961 1 37.97 423 GLY A N 1
ATOM 3326 C CA . GLY A 1 423 ? 28.031 17.812 7.812 1 37.97 423 GLY A CA 1
ATOM 3327 C C . GLY A 1 423 ? 27.297 17.469 9.094 1 37.97 423 GLY A C 1
ATOM 3328 O O . GLY A 1 423 ? 27.625 17.984 10.164 1 37.97 423 GLY A O 1
ATOM 3329 N N . PHE A 1 424 ? 26.281 16.641 9.047 1 38.84 424 PHE A N 1
ATOM 3330 C CA . PHE A 1 424 ? 25.719 16.094 10.266 1 38.84 424 PHE A CA 1
ATOM 3331 C C . PHE A 1 424 ? 26.766 15.336 11.07 1 38.84 424 PHE A C 1
ATOM 3333 O O . PHE A 1 424 ? 26.891 15.539 12.281 1 38.84 424 PHE A O 1
ATOM 3340 N N . LEU A 1 425 ? 27.469 14.531 10.391 1 39.41 425 LEU A N 1
ATOM 3341 C CA . LEU A 1 425 ? 28.609 13.867 11.016 1 39.41 425 LEU A CA 1
ATOM 3342 C C . LEU A 1 425 ? 29.719 14.867 11.32 1 39.41 425 LEU A C 1
ATOM 3344 O O . LEU A 1 425 ? 30.391 14.75 12.344 1 39.41 425 LEU A O 1
ATOM 3348 N N . SER A 1 426 ? 29.906 15.742 10.445 1 41.88 426 SER A N 1
ATOM 3349 C CA . SER A 1 426 ? 30.906 16.766 10.75 1 41.88 426 SER A CA 1
ATOM 3350 C C . SER A 1 426 ? 30.422 17.672 11.875 1 41.88 426 SER A C 1
ATOM 3352 O O . SER A 1 426 ? 31.219 18.078 12.727 1 41.88 426 SER A O 1
ATOM 3354 N N . GLN A 1 427 ? 29.219 18.031 11.859 1 39.34 427 GLN A N 1
ATOM 3355 C CA . GLN A 1 427 ? 28.703 18.797 12.984 1 39.34 427 GLN A CA 1
ATOM 3356 C C . GLN A 1 427 ? 28.656 17.953 14.258 1 39.34 427 GLN A C 1
ATOM 3358 O O . GLN A 1 427 ? 29 18.438 15.336 1 39.34 427 GLN A O 1
ATOM 3363 N N . GLN A 1 428 ? 28.25 16.781 14.172 1 38.31 428 GLN A N 1
ATOM 3364 C CA . GLN A 1 428 ? 28.375 15.883 15.32 1 38.31 428 GLN A CA 1
ATOM 3365 C C . GLN A 1 428 ? 29.844 15.594 15.641 1 38.31 428 GLN A C 1
ATOM 3367 O O . GLN A 1 428 ? 30.219 15.539 16.812 1 38.31 428 GLN A O 1
ATOM 3372 N N . ARG A 1 429 ? 30.578 15.391 14.633 1 41.12 429 ARG A N 1
ATOM 3373 C CA . ARG A 1 429 ? 32.031 15.344 14.859 1 41.12 429 ARG A CA 1
ATOM 3374 C C . ARG A 1 429 ? 32.531 16.672 15.406 1 41.12 429 ARG A C 1
ATOM 3376 O O . ARG A 1 429 ? 33.375 16.688 16.297 1 41.12 429 ARG A O 1
ATOM 3383 N N . ALA A 1 430 ? 32.125 17.734 14.828 1 41.12 430 ALA A N 1
ATOM 3384 C CA . ALA A 1 430 ? 32.531 19.016 15.367 1 41.12 430 ALA A CA 1
ATOM 3385 C C . ALA A 1 430 ? 32 19.219 16.781 1 41.12 430 ALA A C 1
ATOM 3387 O O . ALA A 1 430 ? 32.688 19.812 17.641 1 41.12 430 ALA A O 1
ATOM 3388 N N . LEU A 1 431 ? 30.859 18.875 17.016 1 35.75 431 LEU A N 1
ATOM 3389 C CA . LEU A 1 431 ? 30.391 18.875 18.391 1 35.75 431 LEU A CA 1
ATOM 3390 C C . LEU A 1 431 ? 31.203 17.891 19.234 1 35.75 431 LEU A C 1
ATOM 3392 O O . LEU A 1 431 ? 31.484 18.156 20.406 1 35.75 431 LEU A O 1
ATOM 3396 N N . ILE A 1 432 ? 31.547 16.812 18.688 1 36.31 432 ILE A N 1
ATOM 3397 C CA . ILE A 1 432 ? 32.469 15.891 19.359 1 36.31 432 ILE A CA 1
ATOM 3398 C C . ILE A 1 432 ? 33.875 16.484 19.391 1 36.31 432 ILE A C 1
ATOM 3400 O O . ILE A 1 432 ? 34.531 16.438 20.406 1 36.31 432 ILE A O 1
ATOM 3404 N N . ASP A 1 433 ? 34.281 16.891 18.297 1 38.78 433 ASP A N 1
ATOM 3405 C CA . ASP A 1 433 ? 35.656 17.438 18.328 1 38.78 433 ASP A CA 1
ATOM 3406 C C . ASP A 1 433 ? 35.688 18.75 19.094 1 38.78 433 ASP A C 1
ATOM 3408 O O . ASP A 1 433 ? 36.719 19.156 19.609 1 38.78 433 ASP A O 1
ATOM 3412 N N . GLY A 1 434 ? 34.688 19.562 19.062 1 36 434 GLY A N 1
ATOM 3413 C CA . GLY A 1 434 ? 34.719 20.75 19.906 1 36 434 GLY A CA 1
ATOM 3414 C C . GLY A 1 434 ? 34.438 20.469 21.359 1 36 434 GLY A C 1
ATOM 3415 O O . GLY A 1 434 ? 34.281 21.391 22.172 1 36 434 GLY A O 1
ATOM 3416 N N . ALA A 1 435 ? 33.969 19.391 21.797 1 33.5 435 ALA A N 1
ATOM 3417 C CA . ALA A 1 435 ? 34.094 19.219 23.25 1 33.5 435 ALA A CA 1
ATOM 3418 C C . ALA A 1 435 ? 35.562 19.234 23.672 1 33.5 435 ALA A C 1
ATOM 3420 O O . ALA A 1 435 ? 36.438 18.688 22.984 1 33.5 435 ALA A O 1
ATOM 3421 N N . PRO A 1 436 ? 35.938 20.125 24.531 1 28.86 436 PRO A N 1
ATOM 3422 C CA . PRO A 1 436 ? 37.312 20.094 25.094 1 28.86 436 PRO A CA 1
ATOM 3423 C C . PRO A 1 436 ? 37.75 18.688 25.5 1 28.86 436 PRO A C 1
ATOM 3425 O O . PRO A 1 436 ? 36.938 17.891 25.953 1 28.86 436 PRO A O 1
ATOM 3428 N N . LYS A 1 437 ? 38.75 18.188 24.891 1 34.47 437 LYS A N 1
ATOM 3429 C CA . LYS A 1 437 ? 39.531 17.094 25.453 1 34.47 437 LYS A CA 1
ATOM 3430 C C . LYS A 1 437 ? 39.688 17.266 26.969 1 34.47 437 LYS A C 1
ATOM 3432 O O . LYS A 1 437 ? 40.344 18.203 27.422 1 34.47 437 LYS A O 1
ATOM 3437 N N . SER A 1 438 ? 38.625 16.828 27.766 1 20.83 438 SER A N 1
ATOM 3438 C CA . SER A 1 438 ? 39.156 16.656 29.125 1 20.83 438 SER A CA 1
ATOM 3439 C C . SER A 1 438 ? 40.156 15.516 29.203 1 20.83 438 SER A C 1
ATOM 3441 O O . SER A 1 438 ? 39.969 14.484 28.547 1 20.83 438 SER A O 1
ATOM 3443 N N . MET B 1 1 ? -17.859 -42.938 -40.344 1 36.34 1 MET B N 1
ATOM 3444 C CA . MET B 1 1 ? -18.234 -43.125 -38.938 1 36.34 1 MET B CA 1
ATOM 3445 C C . MET B 1 1 ? -17.062 -42.781 -38.031 1 36.34 1 MET B C 1
ATOM 3447 O O . MET B 1 1 ? -17.25 -42.531 -36.844 1 36.34 1 MET B O 1
ATOM 3451 N N . SER B 1 2 ? -15.789 -43.031 -38.406 1 43 2 SER B N 1
ATOM 3452 C CA . SER B 1 2 ? -14.594 -42.969 -37.562 1 43 2 SER B CA 1
ATOM 3453 C C . SER B 1 2 ? -14.172 -41.531 -37.312 1 43 2 SER B C 1
ATOM 3455 O O . SER B 1 2 ? -13.672 -41.188 -36.25 1 43 2 SER B O 1
ATOM 3457 N N . GLU B 1 3 ? -14.211 -40.688 -38.312 1 50.59 3 GLU B N 1
ATOM 3458 C CA . GLU B 1 3 ? -13.781 -39.312 -38.125 1 50.59 3 GLU B CA 1
ATOM 3459 C C . GLU B 1 3 ? -14.68 -38.594 -37.125 1 50.59 3 GLU B C 1
ATOM 3461 O O . GLU B 1 3 ? -14.211 -37.719 -36.375 1 50.59 3 GLU B O 1
ATOM 3466 N N . HIS B 1 4 ? -15.953 -38.938 -37.125 1 50 4 HIS B N 1
ATOM 3467 C CA . HIS B 1 4 ? -16.891 -38.281 -36.219 1 50 4 HIS B CA 1
ATOM 3468 C C . HIS B 1 4 ? -16.656 -38.688 -34.781 1 50 4 HIS B C 1
ATOM 3470 O O . HIS B 1 4 ? -16.953 -37.906 -33.844 1 50 4 HIS B O 1
ATOM 3476 N N . SER B 1 5 ? -16.266 -39.844 -34.531 1 48.31 5 SER B N 1
ATOM 3477 C CA . SER B 1 5 ? -16.031 -40.312 -33.156 1 48.31 5 SER B CA 1
ATOM 3478 C C . SER B 1 5 ? -14.789 -39.656 -32.562 1 48.31 5 SER B C 1
ATOM 3480 O O . SER B 1 5 ? -14.773 -39.281 -31.391 1 48.31 5 SER B O 1
ATOM 3482 N N . TRP B 1 6 ? -13.773 -39.594 -33.406 1 46.44 6 TRP B N 1
ATOM 3483 C CA . TRP B 1 6 ? -12.562 -38.938 -32.906 1 46.44 6 TRP B CA 1
ATOM 3484 C C . TRP B 1 6 ? -12.828 -37.5 -32.531 1 46.44 6 TRP B C 1
ATOM 3486 O O . TRP B 1 6 ? -12.359 -37.031 -31.484 1 46.44 6 TRP B O 1
ATOM 3496 N N . CYS B 1 7 ? -13.625 -36.875 -33.344 1 48.94 7 CYS B N 1
ATOM 3497 C CA . CYS B 1 7 ? -13.969 -35.469 -33.031 1 48.94 7 CYS B CA 1
ATOM 3498 C C . CYS B 1 7 ? -14.773 -35.375 -31.75 1 48.94 7 CYS B C 1
ATOM 3500 O O . CYS B 1 7 ? -14.609 -34.438 -30.969 1 48.94 7 CYS B O 1
ATOM 3502 N N . ARG B 1 8 ? -15.594 -36.375 -31.516 1 50.06 8 ARG B N 1
ATOM 3503 C CA . ARG B 1 8 ? -16.359 -36.344 -30.281 1 50.06 8 ARG B CA 1
ATOM 3504 C C . ARG B 1 8 ? -15.461 -36.625 -29.078 1 50.06 8 ARG B C 1
ATOM 3506 O O . ARG B 1 8 ? -15.602 -35.969 -28.031 1 50.06 8 ARG B O 1
ATOM 3513 N N . CYS B 1 9 ? -14.641 -37.625 -29.156 1 48.28 9 CYS B N 1
ATOM 3514 C CA . CYS B 1 9 ? -13.719 -37.938 -28.078 1 48.28 9 CYS B CA 1
ATOM 3515 C C . CYS B 1 9 ? -12.766 -36.75 -27.828 1 48.28 9 CYS B C 1
ATOM 3517 O O . CYS B 1 9 ? -12.492 -36.406 -26.688 1 48.28 9 CYS B O 1
ATOM 3519 N N . CYS B 1 10 ? -12.25 -36.219 -28.891 1 48.91 10 CYS B N 1
ATOM 3520 C CA . CYS B 1 10 ? -11.391 -35.062 -28.766 1 48.91 10 CYS B CA 1
ATOM 3521 C C . CYS B 1 10 ? -12.133 -33.906 -28.125 1 48.91 10 CYS B C 1
ATOM 3523 O O . CYS B 1 10 ? -11.586 -33.188 -27.281 1 48.91 10 CYS B O 1
ATOM 3525 N N . ARG B 1 11 ? -13.32 -33.781 -28.594 1 51.41 11 ARG B N 1
ATOM 3526 C CA . ARG B 1 11 ? -14.148 -32.719 -28 1 51.41 11 ARG B CA 1
ATOM 3527 C C . ARG B 1 11 ? -14.453 -33.031 -26.531 1 51.41 11 ARG B C 1
ATOM 3529 O O . ARG B 1 11 ? -14.453 -32.156 -25.688 1 51.41 11 ARG B O 1
ATOM 3536 N N . ALA B 1 12 ? -14.781 -34.312 -26.281 1 52.88 12 ALA B N 1
ATOM 3537 C CA . ALA B 1 12 ? -15.023 -34.656 -24.891 1 52.88 12 ALA B CA 1
ATOM 3538 C C . ALA B 1 12 ? -13.773 -34.469 -24.047 1 52.88 12 ALA B C 1
ATOM 3540 O O . ALA B 1 12 ? -13.852 -34.031 -22.906 1 52.88 12 ALA B O 1
ATOM 3541 N N . LEU B 1 13 ? -12.758 -35 -24.625 1 50.84 13 LEU B N 1
ATOM 3542 C CA . LEU B 1 13 ? -11.5 -34.812 -23.906 1 50.84 13 LEU B CA 1
ATOM 3543 C C . LEU B 1 13 ? -11.203 -33.344 -23.688 1 50.84 13 LEU B C 1
ATOM 3545 O O . LEU B 1 13 ? -10.742 -32.938 -22.609 1 50.84 13 LEU B O 1
ATOM 3549 N N . TRP B 1 14 ? -11.391 -32.625 -24.828 1 50.94 14 TRP B N 1
ATOM 3550 C CA . TRP B 1 14 ? -11.164 -31.203 -24.719 1 50.94 14 TRP B CA 1
ATOM 3551 C C . TRP B 1 14 ? -12.141 -30.562 -23.734 1 50.94 14 TRP B C 1
ATOM 3553 O O . TRP B 1 14 ? -11.797 -29.594 -23.062 1 50.94 14 TRP B O 1
ATOM 3563 N N . ASP B 1 15 ? -13.266 -31.094 -23.75 1 56.56 15 ASP B N 1
ATOM 3564 C CA . ASP B 1 15 ? -14.266 -30.531 -22.859 1 56.56 15 ASP B CA 1
ATOM 3565 C C . ASP B 1 15 ? -13.961 -30.891 -21.406 1 56.56 15 ASP B C 1
ATOM 3567 O O . ASP B 1 15 ? -14.578 -30.359 -20.484 1 56.56 15 ASP B O 1
ATOM 3571 N N . SER B 1 16 ? -13.008 -31.828 -21.297 1 63.25 16 SER B N 1
ATOM 3572 C CA . SER B 1 16 ? -12.625 -32.156 -19.922 1 63.25 16 SER B CA 1
ATOM 3573 C C . SER B 1 16 ? -11.742 -31.078 -19.312 1 63.25 16 SER B C 1
ATOM 3575 O O . SER B 1 16 ? -10.789 -30.625 -19.953 1 63.25 16 SER B O 1
ATOM 3577 N N . ASN B 1 17 ? -12.188 -30.469 -18.328 1 69.06 17 ASN B N 1
ATOM 3578 C CA . ASN B 1 17 ? -11.477 -29.422 -17.609 1 69.06 17 ASN B CA 1
ATOM 3579 C C . ASN B 1 17 ? -10.031 -29.812 -17.328 1 69.06 17 ASN B C 1
ATOM 3581 O O . ASN B 1 17 ? -9.125 -28.984 -17.422 1 69.06 17 ASN B O 1
ATOM 3585 N N . LEU B 1 18 ? -9.867 -31.094 -17.219 1 70.25 18 LEU B N 1
ATOM 3586 C CA . LEU B 1 18 ? -8.523 -31.547 -16.906 1 70.25 18 LEU B CA 1
ATOM 3587 C C . LEU B 1 18 ? -7.617 -31.469 -18.125 1 70.25 18 LEU B C 1
ATOM 3589 O O . LEU B 1 18 ? -6.457 -31.062 -18.016 1 70.25 18 LEU B O 1
ATOM 3593 N N . PHE B 1 19 ? -8.195 -31.922 -19.234 1 70.94 19 PHE B N 1
ATOM 3594 C CA . PHE B 1 19 ? -7.406 -31.891 -20.453 1 70.94 19 PHE B CA 1
ATOM 3595 C C . PHE B 1 19 ? -7.035 -30.469 -20.828 1 70.94 19 PHE B C 1
ATOM 3597 O O . PHE B 1 19 ? -5.887 -30.188 -21.188 1 70.94 19 PHE B O 1
ATOM 3604 N N . GLN B 1 20 ? -7.879 -29.625 -20.766 1 71.94 20 GLN B N 1
ATOM 3605 C CA . GLN B 1 20 ? -7.613 -28.219 -21.062 1 71.94 20 GLN B CA 1
ATOM 3606 C C . GLN B 1 20 ? -6.547 -27.641 -20.125 1 71.94 20 GLN B C 1
ATOM 3608 O O . GLN B 1 20 ? -5.672 -26.891 -20.562 1 71.94 20 GLN B O 1
ATOM 3613 N N . ARG B 1 21 ? -6.598 -28.047 -19 1 76.25 21 ARG B N 1
ATOM 3614 C CA . ARG B 1 21 ? -5.664 -27.547 -18 1 76.25 21 ARG B CA 1
ATOM 3615 C C . ARG B 1 21 ? -4.242 -28.016 -18.297 1 76.25 21 ARG B C 1
ATOM 3617 O O . ARG B 1 21 ? -3.293 -27.234 -18.203 1 76.25 21 ARG B O 1
ATOM 3624 N N . VAL B 1 22 ? -4.219 -29.266 -18.688 1 76 22 VAL B N 1
ATOM 3625 C CA . VAL B 1 22 ? -2.896 -29.844 -18.906 1 76 22 VAL B CA 1
ATOM 3626 C C . VAL B 1 22 ? -2.301 -29.266 -20.203 1 76 22 VAL B C 1
ATOM 3628 O O . VAL B 1 22 ? -1.121 -28.906 -20.234 1 76 22 VAL B O 1
ATOM 3631 N N . VAL B 1 23 ? -3.113 -29.125 -21.188 1 74.94 23 VAL B N 1
ATOM 3632 C CA . VAL B 1 23 ? -2.629 -28.656 -22.484 1 74.94 23 VAL B CA 1
ATOM 3633 C C . VAL B 1 23 ? -2.248 -27.172 -22.375 1 74.94 23 VAL B C 1
ATOM 3635 O O . VAL B 1 23 ? -1.152 -26.781 -22.781 1 74.94 23 VAL B O 1
ATOM 3638 N N . SER B 1 24 ? -3.082 -26.422 -21.828 1 78.56 24 SER B N 1
ATOM 3639 C CA . SER B 1 24 ? -2.795 -24.984 -21.703 1 78.56 24 SER B CA 1
ATOM 3640 C C . SER B 1 24 ? -1.62 -24.75 -20.766 1 78.56 24 SER B C 1
ATOM 3642 O O . SER B 1 24 ? -0.774 -23.891 -21.031 1 78.56 24 SER B O 1
ATOM 3644 N N . GLY B 1 25 ? -1.572 -25.484 -19.797 1 80.06 25 GLY B N 1
ATOM 3645 C CA . GLY B 1 25 ? -0.467 -25.344 -18.859 1 80.06 25 GLY B CA 1
ATOM 3646 C C . GLY B 1 25 ? 0.873 -25.734 -19.453 1 80.06 25 GLY B C 1
ATOM 3647 O O . GLY B 1 25 ? 1.875 -25.047 -19.234 1 80.06 25 GLY B O 1
ATOM 3648 N N . SER B 1 26 ? 0.833 -26.781 -20.203 1 82.88 26 SER B N 1
ATOM 3649 C CA . SER B 1 26 ? 2.076 -27.234 -20.812 1 82.88 26 SER B CA 1
ATOM 3650 C C . SER B 1 26 ? 2.547 -26.281 -21.906 1 82.88 26 SER B C 1
ATOM 3652 O O . SER B 1 26 ? 3.74 -25.984 -22.016 1 82.88 26 SER B O 1
ATOM 3654 N N . ILE B 1 27 ? 1.624 -25.766 -22.641 1 85.06 27 ILE B N 1
ATOM 3655 C CA . ILE B 1 27 ? 1.99 -24.859 -23.719 1 85.06 27 ILE B CA 1
ATOM 3656 C C . ILE B 1 27 ? 2.492 -23.547 -23.125 1 85.06 27 ILE B C 1
ATOM 3658 O O . ILE B 1 27 ? 3.572 -23.062 -23.484 1 85.06 27 ILE B O 1
ATOM 3662 N N . LEU B 1 28 ? 1.747 -23.031 -22.234 1 85.25 28 LEU B N 1
ATOM 3663 C CA . LEU B 1 28 ? 2.125 -21.75 -21.641 1 85.25 28 LEU B CA 1
ATOM 3664 C C . LEU B 1 28 ? 3.404 -21.891 -20.828 1 85.25 28 LEU B C 1
ATOM 3666 O O . LEU B 1 28 ? 4.273 -21.016 -20.875 1 85.25 28 LEU B O 1
ATOM 3670 N N . GLY B 1 29 ? 3.451 -22.969 -20.141 1 86.62 29 GLY B N 1
ATOM 3671 C CA . GLY B 1 29 ? 4.66 -23.219 -19.359 1 86.62 29 GLY B CA 1
ATOM 3672 C C . GLY B 1 29 ? 5.902 -23.328 -20.234 1 86.62 29 GLY B C 1
ATOM 3673 O O . GLY B 1 29 ? 6.945 -22.75 -19.906 1 86.62 29 GLY B O 1
ATOM 3674 N N . THR B 1 30 ? 5.758 -23.984 -21.344 1 88.62 30 THR B N 1
ATOM 3675 C CA . THR B 1 30 ? 6.887 -24.156 -22.25 1 88.62 30 THR B CA 1
ATOM 3676 C C . THR B 1 30 ? 7.266 -22.828 -22.891 1 88.62 30 THR B C 1
ATOM 3678 O O . THR B 1 30 ? 8.453 -22.516 -23.031 1 88.62 30 THR B O 1
ATOM 3681 N N . ILE B 1 31 ? 6.316 -22.062 -23.234 1 89.44 31 ILE B N 1
ATOM 3682 C CA . ILE B 1 31 ? 6.574 -20.781 -23.859 1 89.44 31 ILE B CA 1
ATOM 3683 C C . ILE B 1 31 ? 7.312 -19.859 -22.891 1 89.44 31 ILE B C 1
ATOM 3685 O O . ILE B 1 31 ? 8.266 -19.188 -23.266 1 89.44 31 ILE B O 1
ATOM 3689 N N . ILE B 1 32 ? 6.914 -19.859 -21.688 1 89.88 32 ILE B N 1
ATOM 3690 C CA . ILE B 1 32 ? 7.527 -19.016 -20.672 1 89.88 32 ILE B CA 1
ATOM 3691 C C . ILE B 1 32 ? 8.961 -19.469 -20.406 1 89.88 32 ILE B C 1
ATOM 3693 O O . ILE B 1 32 ? 9.875 -18.641 -20.328 1 89.88 32 ILE B O 1
ATOM 3697 N N . VAL B 1 33 ? 9.18 -20.781 -20.375 1 86.88 33 VAL B N 1
ATOM 3698 C CA . VAL B 1 33 ? 10.508 -21.312 -20.125 1 86.88 33 VAL B CA 1
ATOM 3699 C C . VAL B 1 33 ? 11.438 -20.984 -21.281 1 86.88 33 VAL B C 1
ATOM 3701 O O . VAL B 1 33 ? 12.562 -20.516 -21.078 1 86.88 33 VAL B O 1
ATOM 3704 N N . LEU B 1 34 ? 10.922 -21.109 -22.484 1 88.62 34 LEU B N 1
ATOM 3705 C CA . LEU B 1 34 ? 11.727 -20.812 -23.656 1 88.62 34 LEU B CA 1
ATOM 3706 C C . LEU B 1 34 ? 12.023 -19.328 -23.75 1 88.62 34 LEU B C 1
ATOM 3708 O O . LEU B 1 34 ? 13.133 -18.922 -24.125 1 88.62 34 LEU B O 1
ATOM 3712 N N . TYR B 1 35 ? 11.055 -18.562 -23.375 1 88.19 35 TYR B N 1
ATOM 3713 C CA . TYR B 1 35 ? 11.242 -17.125 -23.406 1 88.19 35 TYR B CA 1
ATOM 3714 C C . TYR B 1 35 ? 12.281 -16.688 -22.375 1 88.19 35 TYR B C 1
ATOM 3716 O O . TYR B 1 35 ? 13.102 -15.797 -22.656 1 88.19 35 TYR B O 1
ATOM 3724 N N . LEU B 1 36 ? 12.297 -17.25 -21.266 1 85.81 36 LEU B N 1
ATOM 3725 C CA . LEU B 1 36 ? 13.234 -16.875 -20.219 1 85.81 3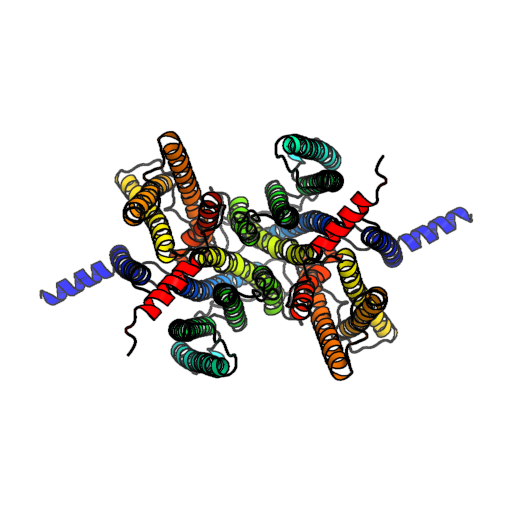6 LEU B CA 1
ATOM 3726 C C . LEU B 1 36 ? 14.633 -17.422 -20.516 1 85.81 36 LEU B C 1
ATOM 3728 O O . LEU B 1 36 ? 15.633 -16.797 -20.172 1 85.81 36 LEU B O 1
ATOM 3732 N N . LEU B 1 37 ? 14.719 -18.547 -21.219 1 81.62 37 LEU B N 1
ATOM 3733 C CA . LEU B 1 37 ? 16.016 -19.156 -21.531 1 81.62 37 LEU B CA 1
ATOM 3734 C C . LEU B 1 37 ? 16.656 -18.484 -22.734 1 81.62 37 LEU B C 1
ATOM 3736 O O . LEU B 1 37 ? 17.875 -18.281 -22.75 1 81.62 37 LEU B O 1
ATOM 3740 N N . TYR B 1 38 ? 15.836 -18.109 -23.766 1 82.38 38 TYR B N 1
ATOM 3741 C CA . TYR B 1 38 ? 16.406 -17.656 -25.016 1 82.38 38 TYR B CA 1
ATOM 3742 C C . TYR B 1 38 ? 16.109 -16.172 -25.25 1 82.38 38 TYR B C 1
ATOM 3744 O O . TYR B 1 38 ? 16.578 -15.578 -26.219 1 82.38 38 TYR B O 1
ATOM 3752 N N . GLY B 1 39 ? 15.422 -15.594 -24.375 1 76.88 39 GLY B N 1
ATOM 3753 C CA . GLY B 1 39 ? 15.078 -14.188 -24.531 1 76.88 39 GLY B CA 1
ATOM 3754 C C . GLY B 1 39 ? 16.156 -13.25 -24.031 1 76.88 39 GLY B C 1
ATOM 3755 O O . GLY B 1 39 ? 17.25 -13.695 -23.672 1 76.88 39 GLY B O 1
ATOM 3756 N N . PRO B 1 40 ? 15.875 -11.969 -24.188 1 75.12 40 PRO B N 1
ATOM 3757 C CA . PRO B 1 40 ? 16.812 -10.969 -23.703 1 75.12 40 PRO B CA 1
ATOM 3758 C C . PRO B 1 40 ? 16.953 -10.992 -22.172 1 75.12 40 PRO B C 1
ATOM 3760 O O . PRO B 1 40 ? 16.094 -11.539 -21.484 1 75.12 40 PRO B O 1
ATOM 3763 N N . PRO B 1 41 ? 18.016 -10.492 -21.672 1 70.5 41 PRO B N 1
ATOM 3764 C CA . PRO B 1 41 ? 18.219 -10.477 -20.219 1 70.5 41 PRO B CA 1
ATOM 3765 C C . PRO B 1 41 ? 17.094 -9.773 -19.469 1 70.5 41 PRO B C 1
ATOM 3767 O O . PRO B 1 41 ? 16.828 -10.086 -18.312 1 70.5 41 PRO B O 1
ATOM 3770 N N . ALA B 1 42 ? 16.359 -8.938 -20.172 1 75 42 ALA B N 1
ATOM 3771 C CA . ALA B 1 42 ? 15.266 -8.219 -19.516 1 75 42 ALA B CA 1
ATOM 3772 C C . ALA B 1 42 ? 13.938 -8.945 -19.688 1 75 42 ALA B C 1
ATOM 3774 O O . ALA B 1 42 ? 12.883 -8.43 -19.312 1 75 42 ALA B O 1
ATOM 3775 N N . ALA B 1 43 ? 14.039 -10.133 -20.141 1 83 43 ALA B N 1
ATOM 3776 C CA . ALA B 1 43 ? 12.836 -10.906 -20.438 1 83 43 ALA B CA 1
ATOM 3777 C C . ALA B 1 43 ? 11.977 -11.078 -19.188 1 83 43 ALA B C 1
ATOM 3779 O O . ALA B 1 43 ? 10.75 -10.953 -19.25 1 83 43 ALA B O 1
ATOM 3780 N N . PRO B 1 44 ? 12.594 -11.344 -18.016 1 85 44 PRO B N 1
ATOM 3781 C CA . PRO B 1 44 ? 11.75 -11.5 -16.828 1 85 44 PRO B CA 1
ATOM 3782 C C . PRO B 1 44 ? 10.977 -10.227 -16.5 1 85 44 PRO B C 1
ATOM 3784 O O . PRO B 1 44 ? 9.82 -10.297 -16.062 1 85 44 PRO B O 1
ATOM 3787 N N . PHE B 1 45 ? 11.516 -9.164 -16.734 1 81.5 45 PHE B N 1
ATOM 3788 C CA . PHE B 1 45 ? 10.844 -7.898 -16.469 1 81.5 45 PHE B CA 1
ATOM 3789 C C . PHE B 1 45 ? 9.672 -7.691 -17.422 1 81.5 45 PHE B C 1
ATOM 3791 O O . PHE B 1 45 ? 8.609 -7.207 -17.016 1 81.5 45 PHE B O 1
ATOM 3798 N N . TYR B 1 46 ? 9.93 -8.039 -18.656 1 84.12 46 TYR B N 1
ATOM 3799 C CA . TYR B 1 46 ? 8.867 -7.891 -19.641 1 84.12 46 TYR B CA 1
ATOM 3800 C C . TYR B 1 46 ? 7.691 -8.805 -19.328 1 84.12 46 TYR B C 1
ATOM 3802 O O . TYR B 1 46 ? 6.535 -8.398 -19.438 1 84.12 46 TYR B O 1
ATOM 3810 N N . LEU B 1 47 ? 8.023 -9.922 -18.906 1 88.62 47 LEU B N 1
ATOM 3811 C CA . LEU B 1 47 ? 6.977 -10.867 -18.531 1 88.62 47 LEU B CA 1
ATOM 3812 C C . LEU B 1 47 ? 6.195 -10.367 -17.328 1 88.62 47 LEU B C 1
ATOM 3814 O O . LEU B 1 47 ? 4.965 -10.438 -17.312 1 88.62 47 LEU B O 1
ATOM 3818 N N . CYS B 1 48 ? 6.891 -9.828 -16.375 1 90.12 48 CYS B N 1
ATOM 3819 C CA . CYS B 1 48 ? 6.23 -9.305 -15.18 1 90.12 48 CYS B CA 1
ATOM 3820 C C . CYS B 1 48 ? 5.34 -8.117 -15.523 1 90.12 48 CYS B C 1
ATOM 3822 O O . CYS B 1 48 ? 4.25 -7.973 -14.969 1 90.12 48 CYS B O 1
ATOM 3824 N N . SER B 1 49 ? 5.805 -7.289 -16.406 1 89.69 49 SER B N 1
ATOM 3825 C CA . SER B 1 49 ? 5.012 -6.137 -16.828 1 89.69 49 SER B CA 1
ATOM 3826 C C . SER B 1 49 ? 3.709 -6.57 -17.484 1 89.69 49 SER B C 1
ATOM 3828 O O . SER B 1 49 ? 2.658 -5.969 -17.25 1 89.69 49 SER B O 1
ATOM 3830 N N . PHE B 1 50 ? 3.756 -7.637 -18.266 1 91.69 50 PHE B N 1
ATOM 3831 C CA . PHE B 1 50 ? 2.562 -8.172 -18.922 1 91.69 50 PHE B CA 1
ATOM 3832 C C . PHE B 1 50 ? 1.609 -8.766 -17.891 1 91.69 50 PHE B C 1
ATOM 3834 O O . PHE B 1 50 ? 0.395 -8.57 -17.969 1 91.69 50 PHE B O 1
ATOM 3841 N N . VAL B 1 51 ? 2.18 -9.422 -16.953 1 92.44 51 VAL B N 1
ATOM 3842 C CA . VAL B 1 51 ? 1.374 -10.039 -15.906 1 92.44 51 VAL B CA 1
ATOM 3843 C C . VAL B 1 51 ? 0.65 -8.961 -15.109 1 92.44 51 VAL B C 1
ATOM 3845 O O . VAL B 1 51 ? -0.538 -9.094 -14.805 1 92.44 51 VAL B O 1
ATOM 3848 N N . VAL B 1 52 ? 1.335 -7.867 -14.828 1 93.94 52 VAL B N 1
ATOM 3849 C CA . VAL B 1 52 ? 0.741 -6.793 -14.031 1 93.94 52 VAL B CA 1
ATOM 3850 C C . VAL B 1 52 ? -0.425 -6.172 -14.797 1 93.94 52 VAL B C 1
ATOM 3852 O O . VAL B 1 52 ? -1.49 -5.93 -14.227 1 93.94 52 VAL B O 1
ATOM 3855 N N . ALA B 1 53 ? -0.303 -5.961 -16.047 1 94.81 53 ALA B N 1
ATOM 3856 C CA . ALA B 1 53 ? -1.347 -5.336 -16.859 1 94.81 53 ALA B CA 1
ATOM 3857 C C . ALA B 1 53 ? -2.594 -6.211 -16.922 1 94.81 53 ALA B C 1
ATOM 3859 O O . ALA B 1 53 ? -3.709 -5.734 -16.703 1 94.81 53 ALA B O 1
ATOM 3860 N N . ILE B 1 54 ? -2.449 -7.461 -17.156 1 95.12 54 ILE B N 1
ATOM 3861 C CA . ILE B 1 54 ? -3.574 -8.383 -17.312 1 95.12 54 ILE B CA 1
ATOM 3862 C C . ILE B 1 54 ? -4.23 -8.625 -15.953 1 95.12 54 ILE B C 1
ATOM 3864 O O . ILE B 1 54 ? -5.457 -8.664 -15.844 1 95.12 54 ILE B O 1
ATOM 3868 N N . CYS B 1 55 ? -3.422 -8.805 -14.961 1 95.62 55 CYS B N 1
ATOM 3869 C CA . CYS B 1 55 ? -3.971 -9.047 -13.633 1 95.62 55 CYS B CA 1
ATOM 3870 C C . CYS B 1 55 ? -4.754 -7.836 -13.141 1 95.62 55 CYS B C 1
ATOM 3872 O O . CYS B 1 55 ? -5.785 -7.988 -12.477 1 95.62 55 CYS B O 1
ATOM 3874 N N . ASN B 1 56 ? -4.254 -6.652 -13.414 1 96.19 56 ASN B N 1
ATOM 3875 C CA . ASN B 1 56 ? -4.984 -5.453 -13.031 1 96.19 56 ASN B CA 1
ATOM 3876 C C . ASN B 1 56 ? -6.324 -5.352 -13.75 1 96.19 56 ASN B C 1
ATOM 3878 O O . ASN B 1 56 ? -7.301 -4.852 -13.188 1 96.19 56 ASN B O 1
ATOM 3882 N N . TYR B 1 57 ? -6.328 -5.758 -14.992 1 95.81 57 TYR B N 1
ATOM 3883 C CA . TYR B 1 57 ? -7.574 -5.797 -15.75 1 95.81 57 TYR B CA 1
ATOM 3884 C C . TYR B 1 57 ? -8.578 -6.75 -15.109 1 95.81 57 TYR B C 1
ATOM 3886 O O . TYR B 1 57 ? -9.727 -6.383 -14.875 1 95.81 57 TYR B O 1
ATOM 3894 N N . GLU B 1 58 ? -8.172 -7.938 -14.812 1 95.25 58 GLU B N 1
ATOM 3895 C CA . GLU B 1 58 ? -9.055 -8.922 -14.195 1 95.25 58 GLU B CA 1
ATOM 3896 C C . GLU B 1 58 ? -9.484 -8.484 -12.797 1 95.25 58 GLU B C 1
ATOM 3898 O O . GLU B 1 58 ? -10.625 -8.703 -12.391 1 95.25 58 GLU B O 1
ATOM 3903 N N . TYR B 1 59 ? -8.539 -7.91 -12.07 1 95.94 59 TYR B N 1
ATOM 3904 C CA . TYR B 1 59 ? -8.844 -7.418 -10.727 1 95.94 59 TYR B CA 1
ATOM 3905 C C . TYR B 1 59 ? -9.867 -6.293 -10.781 1 95.94 59 TYR B C 1
ATOM 3907 O O . TYR B 1 59 ? -10.719 -6.18 -9.891 1 95.94 59 TYR B O 1
ATOM 3915 N N . ALA B 1 60 ? -9.773 -5.43 -11.781 1 95.56 60 ALA B N 1
ATOM 3916 C CA . ALA B 1 60 ? -10.727 -4.336 -11.914 1 95.56 60 ALA B CA 1
ATOM 3917 C C . ALA B 1 60 ? -12.148 -4.867 -12.07 1 95.56 60 ALA B C 1
ATOM 3919 O O . ALA B 1 60 ? -13.094 -4.305 -11.508 1 95.56 60 ALA B O 1
ATOM 3920 N N . TRP B 1 61 ? -12.297 -5.883 -12.797 1 93.62 61 TRP B N 1
ATOM 3921 C CA . TRP B 1 61 ? -13.609 -6.492 -12.969 1 93.62 61 TRP B CA 1
ATOM 3922 C C . TRP B 1 61 ? -14.078 -7.137 -11.672 1 93.62 61 TRP B C 1
ATOM 3924 O O . TRP B 1 61 ? -15.266 -7.062 -11.328 1 93.62 61 TRP B O 1
ATOM 3934 N N . LEU B 1 62 ? -13.211 -7.797 -10.984 1 92.56 62 LEU B N 1
ATOM 3935 C CA . LEU B 1 62 ? -13.555 -8.367 -9.68 1 92.56 62 LEU B CA 1
ATOM 3936 C C . LEU B 1 62 ? -14 -7.281 -8.711 1 92.56 62 LEU B C 1
ATOM 3938 O O . LEU B 1 62 ? -15 -7.434 -8.016 1 92.56 62 LEU B O 1
ATOM 3942 N N . ALA B 1 63 ? -13.25 -6.211 -8.688 1 93.62 63 ALA B N 1
ATOM 3943 C CA . ALA B 1 63 ? -13.547 -5.098 -7.789 1 93.62 63 ALA B CA 1
ATOM 3944 C C . ALA B 1 63 ? -14.922 -4.5 -8.102 1 93.62 63 ALA B C 1
ATOM 3946 O O . ALA B 1 63 ? -15.688 -4.191 -7.188 1 93.62 63 ALA B O 1
ATOM 3947 N N . GLU B 1 64 ? -15.164 -4.359 -9.352 1 92.94 64 GLU B N 1
ATOM 3948 C CA . GLU B 1 64 ? -16.453 -3.807 -9.742 1 92.94 64 GLU B CA 1
ATOM 3949 C C . GLU B 1 64 ? -17.594 -4.719 -9.312 1 92.94 64 GLU B C 1
ATOM 3951 O O . GLU B 1 64 ? -18.641 -4.246 -8.844 1 92.94 64 GLU B O 1
ATOM 3956 N N . ARG B 1 65 ? -17.484 -5.984 -9.453 1 89.69 65 ARG B N 1
ATOM 3957 C CA . ARG B 1 65 ? -18.5 -6.945 -9.039 1 89.69 65 ARG B CA 1
ATOM 3958 C C . ARG B 1 65 ? -18.703 -6.91 -7.527 1 89.69 65 ARG B C 1
ATOM 3960 O O . ARG B 1 65 ? -19.828 -6.992 -7.047 1 89.69 65 ARG B O 1
ATOM 3967 N N . ILE B 1 66 ? -17.641 -6.793 -6.805 1 87.62 66 ILE B N 1
ATOM 3968 C CA . ILE B 1 66 ? -17.734 -6.734 -5.348 1 87.62 66 ILE B CA 1
ATOM 3969 C C . ILE B 1 66 ? -18.469 -5.473 -4.926 1 87.62 66 ILE B C 1
ATOM 3971 O O . ILE B 1 66 ? -19.375 -5.527 -4.078 1 87.62 66 ILE B O 1
ATOM 3975 N N . VAL B 1 67 ? -18.094 -4.324 -5.531 1 87.62 67 VAL B N 1
ATOM 3976 C CA . VAL B 1 67 ? -18.703 -3.051 -5.172 1 87.62 67 VAL B CA 1
ATOM 3977 C C . VAL B 1 67 ? -20.188 -3.078 -5.523 1 87.62 67 VAL B C 1
ATOM 3979 O O . VAL B 1 67 ? -21.031 -2.621 -4.742 1 87.62 67 VAL B O 1
ATOM 3982 N N . HIS B 1 68 ? -20.453 -3.627 -6.668 1 84.81 68 HIS B N 1
ATOM 3983 C CA . HIS B 1 68 ? -21.859 -3.709 -7.082 1 84.81 68 HIS B CA 1
ATOM 3984 C C . HIS B 1 68 ? -22.672 -4.578 -6.125 1 84.81 68 HIS B C 1
ATOM 3986 O O . HIS B 1 68 ? -23.766 -4.207 -5.727 1 84.81 68 HIS B O 1
ATOM 3992 N N . ARG B 1 69 ? -22.125 -5.637 -5.766 1 79.44 69 ARG B N 1
ATOM 3993 C CA . ARG B 1 69 ? -22.812 -6.555 -4.867 1 79.44 69 ARG B CA 1
ATOM 3994 C C . ARG B 1 69 ? -22.969 -5.945 -3.477 1 79.44 69 ARG B C 1
ATOM 3996 O O . ARG B 1 69 ? -24.047 -6.047 -2.867 1 79.44 69 ARG B O 1
ATOM 4003 N N . TRP B 1 70 ? -22 -5.352 -3.023 1 78.62 70 TRP B N 1
ATOM 4004 C CA . TRP B 1 70 ? -22.031 -4.801 -1.673 1 78.62 70 TRP B CA 1
ATOM 4005 C C . TRP B 1 70 ? -22.938 -3.574 -1.602 1 78.62 70 TRP B C 1
ATOM 4007 O O . TRP B 1 70 ? -23.656 -3.381 -0.618 1 78.62 70 TRP B O 1
ATOM 4017 N N . THR B 1 71 ? -22.828 -2.717 -2.57 1 77.75 71 THR B N 1
ATOM 4018 C CA . THR B 1 71 ? -23.656 -1.525 -2.568 1 77.75 71 THR B CA 1
ATOM 4019 C C . THR B 1 71 ? -25.125 -1.899 -2.744 1 77.75 71 THR B C 1
ATOM 4021 O O . THR B 1 71 ? -26.016 -1.217 -2.225 1 77.75 71 THR B O 1
ATOM 4024 N N . SER B 1 72 ? -25.344 -2.939 -3.479 1 72.88 72 SER B N 1
ATOM 4025 C CA . SER B 1 72 ? -26.719 -3.404 -3.635 1 72.88 72 SER B CA 1
ATOM 4026 C C . SER B 1 72 ? -27.25 -3.975 -2.328 1 72.88 72 SER B C 1
ATOM 4028 O O . SER B 1 72 ? -28.453 -3.906 -2.066 1 72.88 72 SER B O 1
ATOM 4030 N N . CYS B 1 73 ? -26.344 -4.516 -1.514 1 66.5 73 CYS B N 1
ATOM 4031 C CA . CYS B 1 73 ? -26.75 -5.074 -0.226 1 66.5 73 CYS B CA 1
ATOM 4032 C C . CYS B 1 73 ? -26.906 -3.975 0.818 1 66.5 73 CYS B C 1
ATOM 4034 O O . CYS B 1 73 ? -27.719 -4.098 1.733 1 66.5 73 CYS B O 1
ATOM 4036 N N . LEU B 1 74 ? -25.984 -3.025 0.883 1 58.31 74 LEU B N 1
ATOM 4037 C CA . LEU B 1 74 ? -26.031 -1.942 1.86 1 58.31 74 LEU B CA 1
ATOM 4038 C C . LEU B 1 74 ? -27.266 -1.077 1.648 1 58.31 74 LEU B C 1
ATOM 4040 O O . LEU B 1 74 ? -27.578 -0.227 2.482 1 58.31 74 LEU B O 1
ATOM 4044 N N . HIS B 1 75 ? -28.25 -1.352 0.871 1 47.12 75 HIS B N 1
ATOM 4045 C CA . HIS B 1 75 ? -29.422 -0.504 0.725 1 47.12 75 HIS B CA 1
ATOM 4046 C C . HIS B 1 75 ? -30.219 -0.423 2.029 1 47.12 75 HIS B C 1
ATOM 4048 O O . HIS B 1 75 ? -30.688 0.651 2.406 1 47.12 75 HIS B O 1
ATOM 4054 N N . THR B 1 76 ? -31.141 -1.392 2.496 1 40.22 76 THR B N 1
ATOM 4055 C CA . THR B 1 76 ? -32.406 -1.085 3.111 1 40.22 76 THR B CA 1
ATOM 4056 C C . THR B 1 76 ? -32.219 -0.475 4.496 1 40.22 76 THR B C 1
ATOM 4058 O O . THR B 1 76 ? -33.188 -0.026 5.125 1 40.22 76 THR B O 1
ATOM 4061 N N . THR B 1 77 ? -31.484 -0.984 5.391 1 37.16 77 THR B N 1
ATOM 4062 C CA . THR B 1 77 ? -31.625 -0.53 6.77 1 37.16 77 THR B CA 1
ATOM 4063 C C . THR B 1 77 ? -31.031 0.866 6.941 1 37.16 77 THR B C 1
ATOM 4065 O O . THR B 1 77 ? -30.219 1.3 6.137 1 37.16 77 THR B O 1
ATOM 4068 N N . GLU B 1 78 ? -31.281 1.631 8.109 1 38.81 78 GLU B N 1
ATOM 4069 C CA . GLU B 1 78 ? -30.953 2.938 8.664 1 38.81 78 GLU B CA 1
ATOM 4070 C C . GLU B 1 78 ? -29.469 3.256 8.492 1 38.81 78 GLU B C 1
ATOM 4072 O O . GLU B 1 78 ? -29 4.289 8.961 1 38.81 78 GLU B O 1
ATOM 4077 N N . PHE B 1 79 ? -28.797 2.404 8.555 1 37.16 79 PHE B N 1
ATOM 4078 C CA . PHE B 1 79 ? -27.453 2.936 8.586 1 37.16 79 PHE B CA 1
ATOM 4079 C C . PHE B 1 79 ? -27.234 3.969 7.484 1 37.16 79 PHE B C 1
ATOM 4081 O O . PHE B 1 79 ? -26.484 4.926 7.66 1 37.16 79 PHE B O 1
ATOM 4088 N N . CYS B 1 80 ? -26.984 3.404 6.152 1 37.97 80 CYS B N 1
ATOM 4089 C CA . CYS B 1 80 ? -26.281 4.062 5.059 1 37.97 80 CYS B CA 1
ATOM 4090 C C . CYS B 1 80 ? -26.984 5.352 4.652 1 37.97 80 CYS B C 1
ATOM 4092 O O . CYS B 1 80 ? -28.141 5.566 5.008 1 37.97 80 CYS B O 1
ATOM 4094 N N . ILE B 1 81 ? -26.312 6.34 3.605 1 33.28 81 ILE B N 1
ATOM 4095 C CA . ILE B 1 81 ? -26.922 7.547 3.059 1 33.28 81 ILE B CA 1
ATOM 4096 C C . ILE B 1 81 ? -28.391 7.277 2.713 1 33.28 81 ILE B C 1
ATOM 4098 O O . ILE B 1 81 ? -28.766 6.137 2.432 1 33.28 81 ILE B O 1
ATOM 4102 N N . ASP B 1 82 ? -29.297 8.219 2.555 1 31.31 82 ASP B N 1
ATOM 4103 C CA . ASP B 1 82 ? -30.734 8.172 2.291 1 31.31 82 ASP B CA 1
ATOM 4104 C C . ASP B 1 82 ? -31.094 6.949 1.456 1 31.31 82 ASP B C 1
ATOM 4106 O O . ASP B 1 82 ? -30.266 6.426 0.711 1 31.31 82 ASP B O 1
ATOM 4110 N N . SER B 1 83 ? -32.438 6.328 1.572 1 34.03 83 SER B N 1
ATOM 4111 C CA . SER B 1 83 ? -33.375 5.211 1.513 1 34.03 83 SER B CA 1
ATOM 4112 C C . SER B 1 83 ? -33.438 4.602 0.116 1 34.03 83 SER B C 1
ATOM 4114 O O . SER B 1 83 ? -34.25 3.705 -0.15 1 34.03 83 SER B O 1
ATOM 4116 N N . THR B 1 84 ? -33.281 5.238 -0.984 1 32.69 84 THR B N 1
ATOM 4117 C CA . THR B 1 84 ? -34 4.555 -2.064 1 32.69 84 THR B CA 1
ATOM 4118 C C . THR B 1 84 ? -33.312 3.244 -2.422 1 32.69 84 THR B C 1
ATOM 4120 O O . THR B 1 84 ? -32.094 3.215 -2.611 1 32.69 84 THR B O 1
ATOM 4123 N N . PRO B 1 85 ? -33.906 2.178 -2.006 1 34.97 85 PRO B N 1
ATOM 4124 C CA . PRO B 1 85 ? -33.469 0.861 -2.471 1 34.97 85 PRO B CA 1
ATOM 4125 C C . PRO B 1 85 ? -32.844 0.905 -3.869 1 34.97 85 PRO B C 1
ATOM 4127 O O . PRO B 1 85 ? -33.469 1.434 -4.801 1 34.97 85 PRO B O 1
ATOM 4130 N N . ILE B 1 86 ? -31.656 1.151 -3.994 1 37.44 86 ILE B N 1
ATOM 4131 C CA . ILE B 1 86 ? -31.219 1.002 -5.375 1 37.44 86 ILE B CA 1
ATOM 4132 C C . ILE B 1 86 ? -31.547 -0.402 -5.875 1 37.44 86 ILE B C 1
ATOM 4134 O O . ILE B 1 86 ? -31.078 -1.395 -5.312 1 37.44 86 ILE B O 1
ATOM 4138 N N . LEU B 1 87 ? -32.656 -0.672 -6.406 1 35.25 87 LEU B N 1
ATOM 4139 C CA . LEU B 1 87 ? -33.031 -1.851 -7.164 1 35.25 87 LEU B CA 1
ATOM 4140 C C . LEU B 1 87 ? -31.828 -2.562 -7.75 1 35.25 87 LEU B C 1
ATOM 4142 O O . LEU B 1 87 ? -30.859 -1.918 -8.133 1 35.25 87 LEU B O 1
ATOM 4146 N N . SER B 1 88 ? -31.531 -3.912 -7.457 1 43.94 88 SER B N 1
ATOM 4147 C CA . SER B 1 88 ? -30.703 -4.992 -7.988 1 43.94 88 SER B CA 1
ATOM 4148 C C . SER B 1 88 ? -30.359 -4.746 -9.453 1 43.94 88 SER B C 1
ATOM 4150 O O . SER B 1 88 ? -31.156 -5.023 -10.344 1 43.94 88 SER B O 1
ATOM 4152 N N . THR B 1 89 ? -29.844 -3.672 -9.922 1 48.47 89 THR B N 1
ATOM 4153 C CA . THR B 1 89 ? -29.578 -3.584 -11.352 1 48.47 89 THR B CA 1
ATOM 4154 C C . THR B 1 89 ? -28.578 -4.652 -11.789 1 48.47 89 THR B C 1
ATOM 4156 O O . THR B 1 89 ? -27.672 -5.004 -11.031 1 48.47 89 THR B O 1
ATOM 4159 N N . ASN B 1 90 ? -28.906 -5.684 -12.695 1 56.41 90 ASN B N 1
ATOM 4160 C CA . ASN B 1 90 ? -28.141 -6.648 -13.469 1 56.41 90 ASN B CA 1
ATOM 4161 C C . ASN B 1 90 ? -26.75 -6.117 -13.805 1 56.41 90 ASN B C 1
ATOM 4163 O O . ASN B 1 90 ? -26.609 -5.004 -14.312 1 56.41 90 ASN B O 1
ATOM 4167 N N . PHE B 1 91 ? -25.766 -6.613 -13.086 1 69.56 91 PHE B N 1
ATOM 4168 C CA . PHE B 1 91 ? -24.391 -6.301 -13.43 1 69.56 91 PHE B CA 1
ATOM 4169 C C . PHE B 1 91 ? -24.141 -6.484 -14.922 1 69.56 91 PHE B C 1
ATOM 4171 O O . PHE B 1 91 ? -24.328 -7.582 -15.453 1 69.56 91 PHE B O 1
ATOM 4178 N N . ASP B 1 92 ? -24.125 -5.383 -15.656 1 67.94 92 ASP B N 1
ATOM 4179 C CA . ASP B 1 92 ? -23.906 -5.426 -17.094 1 67.94 92 ASP B CA 1
ATOM 4180 C C . ASP B 1 92 ? -22.422 -5.598 -17.422 1 67.94 92 ASP B C 1
ATOM 4182 O O . ASP B 1 92 ? -21.625 -4.66 -17.281 1 67.94 92 ASP B O 1
ATOM 4186 N N . GLU B 1 93 ? -22.062 -6.832 -17.75 1 72.38 93 GLU B N 1
ATOM 4187 C CA . GLU B 1 93 ? -20.672 -7.152 -18.062 1 72.38 93 GLU B CA 1
ATOM 4188 C C . GLU B 1 93 ? -20.328 -6.742 -19.5 1 72.38 93 GLU B C 1
ATOM 4190 O O . GLU B 1 93 ? -19.172 -6.824 -19.906 1 72.38 93 GLU B O 1
ATOM 4195 N N . SER B 1 94 ? -21.297 -6.215 -20.156 1 73.12 94 SER B N 1
ATOM 4196 C CA . SER B 1 94 ? -21.031 -5.902 -21.547 1 73.12 94 SER B CA 1
ATOM 4197 C C . SER B 1 94 ? -20.453 -4.496 -21.703 1 73.12 94 SER B C 1
ATOM 4199 O O . SER B 1 94 ? -19.859 -4.172 -22.734 1 73.12 94 SER B O 1
ATOM 4201 N N . LYS B 1 95 ? -20.562 -3.721 -20.672 1 80.25 95 LYS B N 1
ATOM 4202 C CA . LYS B 1 95 ? -20.109 -2.342 -20.812 1 80.25 95 LYS B CA 1
ATOM 4203 C C . LYS B 1 95 ? -18.719 -2.164 -20.203 1 80.25 95 LYS B C 1
ATOM 4205 O O . LYS B 1 95 ? -18.453 -2.656 -19.094 1 80.25 95 LYS B O 1
ATOM 4210 N N . CYS B 1 96 ? -17.875 -1.683 -21.094 1 89.12 96 CYS B N 1
ATOM 4211 C CA . CYS B 1 96 ? -16.516 -1.392 -20.656 1 89.12 96 CYS B CA 1
ATOM 4212 C C . CYS B 1 96 ? -16.203 0.097 -20.781 1 89.12 96 CYS B C 1
ATOM 4214 O O . CYS B 1 96 ? -17.094 0.895 -21.078 1 89.12 96 CYS B O 1
ATOM 4216 N N . ALA B 1 97 ? -15.086 0.514 -20.469 1 86.88 97 ALA B N 1
ATOM 4217 C CA . ALA B 1 97 ? -14.695 1.919 -20.391 1 86.88 97 ALA B CA 1
ATOM 4218 C C . ALA B 1 97 ? -14.852 2.611 -21.75 1 86.88 97 ALA B C 1
ATOM 4220 O O . ALA B 1 97 ? -15.172 3.803 -21.797 1 86.88 97 ALA B O 1
ATOM 4221 N N . VAL B 1 98 ? -14.734 1.836 -22.875 1 87.5 98 VAL B N 1
ATOM 4222 C CA . VAL B 1 98 ? -14.766 2.451 -24.203 1 87.5 98 VAL B CA 1
ATOM 4223 C C . VAL B 1 98 ? -16.141 2.266 -24.828 1 87.5 98 VAL B C 1
ATOM 4225 O O . VAL B 1 98 ? -16.406 2.791 -25.906 1 87.5 98 VAL B O 1
ATOM 4228 N N . SER B 1 99 ? -17.047 1.613 -24.172 1 84.75 99 SER B N 1
ATOM 4229 C CA . SER B 1 99 ? -18.344 1.245 -24.75 1 84.75 99 SER B CA 1
ATOM 4230 C C . SER B 1 99 ? -19.125 2.477 -25.203 1 84.75 99 SER B C 1
ATOM 4232 O O . SER B 1 99 ? -19.781 2.453 -26.234 1 84.75 99 SER B O 1
ATOM 4234 N N . PRO B 1 100 ? -18.953 3.602 -24.438 1 83.19 100 PRO B N 1
ATOM 4235 C CA . PRO B 1 100 ? -19.703 4.77 -24.891 1 83.19 100 PRO B CA 1
ATOM 4236 C C . PRO B 1 100 ? -19.234 5.277 -26.266 1 83.19 100 PRO B C 1
ATOM 4238 O O . PRO B 1 100 ? -20.016 5.898 -26.984 1 83.19 100 PRO B O 1
ATOM 4241 N N . TRP B 1 101 ? -18.125 4.902 -26.641 1 85.5 101 TRP B N 1
ATOM 4242 C CA . TRP B 1 101 ? -17.562 5.402 -27.906 1 85.5 101 TRP B CA 1
ATOM 4243 C C . TRP B 1 101 ? -17.578 4.316 -28.969 1 85.5 101 TRP B C 1
ATOM 4245 O O . TRP B 1 101 ? -17.453 4.609 -30.156 1 85.5 101 TRP B O 1
ATOM 4255 N N . ALA B 1 102 ? -17.734 2.957 -28.609 1 83.88 102 ALA B N 1
ATOM 4256 C CA . ALA B 1 102 ? -17.5 1.834 -29.516 1 83.88 102 ALA B CA 1
ATOM 4257 C C . ALA B 1 102 ? -18.797 1.311 -30.094 1 83.88 102 ALA B C 1
ATOM 4259 O O . ALA B 1 102 ? -19.547 0.604 -29.422 1 83.88 102 ALA B O 1
ATOM 4260 N N . ARG B 1 103 ? -19.594 2.08 -30.844 1 77.94 103 ARG B N 1
ATOM 4261 C CA . ARG B 1 103 ? -20.844 1.793 -31.531 1 77.94 103 ARG B CA 1
ATOM 4262 C C . ARG B 1 103 ? -21.047 0.29 -31.703 1 77.94 103 ARG B C 1
ATOM 4264 O O . ARG B 1 103 ? -21.219 -0.197 -32.812 1 77.94 103 ARG B O 1
ATOM 4271 N N . GLY B 1 104 ? -20.891 -0.675 -30.625 1 77.25 104 GLY B N 1
ATOM 4272 C CA . GLY B 1 104 ? -21.297 -2.072 -30.688 1 77.25 104 GLY B CA 1
ATOM 4273 C C . GLY B 1 104 ? -20.109 -3.027 -30.672 1 77.25 104 GLY B C 1
ATOM 4274 O O . GLY B 1 104 ? -20.281 -4.223 -30.422 1 77.25 104 GLY B O 1
ATOM 4275 N N . TYR B 1 105 ? -18.844 -2.623 -31.078 1 85.69 105 TYR B N 1
ATOM 4276 C CA . TYR B 1 105 ? -17.688 -3.494 -31.078 1 85.69 105 TYR B CA 1
ATOM 4277 C C . TYR B 1 105 ? -16.609 -2.955 -30.141 1 85.69 105 TYR B C 1
ATOM 4279 O O . TYR B 1 105 ? -15.531 -2.561 -30.578 1 85.69 105 TYR B O 1
ATOM 4287 N N . PRO B 1 106 ? -16.797 -3.064 -28.953 1 88.19 106 PRO B N 1
ATOM 4288 C CA . PRO B 1 106 ? -15.883 -2.441 -28 1 88.19 106 PRO B CA 1
ATOM 4289 C C . PRO B 1 106 ? -14.5 -3.092 -28.016 1 88.19 106 PRO B C 1
ATOM 4291 O O . PRO B 1 106 ? -13.484 -2.402 -27.859 1 88.19 106 PRO B O 1
ATOM 4294 N N . LYS B 1 107 ? -14.344 -4.359 -28.281 1 89.62 107 LYS B N 1
ATOM 4295 C CA . LYS B 1 107 ? -13.055 -5.039 -28.25 1 89.62 107 LYS B CA 1
ATOM 4296 C C . LYS B 1 107 ? -12.18 -4.609 -29.422 1 89.62 107 LYS B C 1
ATOM 4298 O O . LYS B 1 107 ? -10.992 -4.332 -29.25 1 89.62 107 LYS B O 1
ATOM 4303 N N . THR B 1 108 ? -12.789 -4.512 -30.578 1 90.69 108 THR B N 1
ATOM 4304 C CA . THR B 1 108 ? -12.055 -4.105 -31.766 1 90.69 108 THR B CA 1
ATOM 4305 C C . THR B 1 108 ? -11.664 -2.635 -31.688 1 90.69 108 THR B C 1
ATOM 4307 O O . THR B 1 108 ? -10.547 -2.26 -32.062 1 90.69 108 THR B O 1
ATOM 4310 N N . PHE B 1 109 ? -12.57 -1.889 -31.266 1 91.56 109 PHE B N 1
ATOM 4311 C CA . PHE B 1 109 ? -12.281 -0.467 -31.109 1 91.56 109 PHE B CA 1
ATOM 4312 C C . PHE B 1 109 ? -11.148 -0.249 -30.109 1 91.56 109 PHE B C 1
ATOM 4314 O O . PHE B 1 109 ? -10.242 0.545 -30.359 1 91.56 109 PHE B O 1
ATOM 4321 N N . ALA B 1 110 ? -11.242 -0.952 -29.031 1 93.38 110 ALA B N 1
ATOM 4322 C CA . ALA B 1 110 ? -10.195 -0.841 -28.016 1 93.38 110 ALA B CA 1
ATOM 4323 C C . ALA B 1 110 ? -8.844 -1.285 -28.562 1 93.38 110 ALA B C 1
ATOM 4325 O O . ALA B 1 110 ? -7.812 -0.678 -28.266 1 93.38 110 ALA B O 1
ATOM 4326 N N . PHE B 1 111 ? -8.844 -2.326 -29.344 1 93.69 111 PHE B N 1
ATOM 4327 C CA . PHE B 1 111 ? -7.621 -2.854 -29.953 1 93.69 111 PHE B CA 1
ATOM 4328 C C . PHE B 1 111 ? -6.973 -1.818 -30.859 1 93.69 111 PHE B C 1
ATOM 4330 O O . PHE B 1 111 ? -5.773 -1.561 -30.75 1 93.69 111 PHE B O 1
ATOM 4337 N N . ILE B 1 112 ? -7.762 -1.139 -31.672 1 93 112 ILE B N 1
ATOM 4338 C CA . ILE B 1 112 ? -7.262 -0.172 -32.656 1 93 112 ILE B CA 1
ATOM 4339 C C . ILE B 1 112 ? -6.824 1.103 -31.922 1 93 112 ILE B C 1
ATOM 4341 O O . ILE B 1 112 ? -5.758 1.651 -32.219 1 93 112 ILE B O 1
ATOM 4345 N N . LEU B 1 113 ? -7.621 1.504 -31.047 1 93.44 113 LEU B N 1
ATOM 4346 C CA . LEU B 1 113 ? -7.285 2.721 -30.312 1 93.44 113 LEU B CA 1
ATOM 4347 C C . LEU B 1 113 ? -6 2.537 -29.516 1 93.44 113 LEU B C 1
ATOM 4349 O O . LEU B 1 113 ? -5.156 3.434 -29.484 1 93.44 113 LEU B O 1
ATOM 4353 N N . ALA B 1 114 ? -5.895 1.405 -28.891 1 95.69 114 ALA B N 1
ATOM 4354 C CA . ALA B 1 114 ? -4.684 1.107 -28.125 1 95.69 114 ALA B CA 1
ATOM 4355 C C . ALA B 1 114 ? -3.461 1.067 -29.031 1 95.69 114 ALA B C 1
ATOM 4357 O O . ALA B 1 114 ? -2.387 1.545 -28.672 1 95.69 114 ALA B O 1
ATOM 4358 N N . ALA B 1 115 ? -3.631 0.523 -30.25 1 94.31 115 ALA B N 1
ATOM 4359 C CA . ALA B 1 115 ? -2.529 0.437 -31.203 1 94.31 115 ALA B CA 1
ATOM 4360 C C . ALA B 1 115 ? -2.105 1.823 -31.672 1 94.31 115 ALA B C 1
ATOM 4362 O O . ALA B 1 115 ? -0.911 2.107 -31.797 1 94.31 115 ALA B O 1
ATOM 4363 N N . LEU B 1 116 ? -3.031 2.684 -31.844 1 94.06 116 LEU B N 1
ATOM 4364 C CA . LEU B 1 116 ? -2.738 4.035 -32.312 1 94.06 116 LEU B CA 1
ATOM 4365 C C . LEU B 1 116 ? -2.023 4.84 -31.219 1 94.06 116 LEU B C 1
ATOM 4367 O O . LEU B 1 116 ? -1.012 5.488 -31.5 1 94.06 116 LEU B O 1
ATOM 4371 N N . ILE B 1 117 ? -2.521 4.742 -30.062 1 93.94 117 ILE B N 1
ATOM 4372 C CA . ILE B 1 117 ? -1.922 5.508 -28.969 1 93.94 117 ILE B CA 1
ATOM 4373 C C . ILE B 1 117 ? -0.546 4.941 -28.641 1 93.94 117 ILE B C 1
ATOM 4375 O O . ILE B 1 117 ? 0.416 5.691 -28.453 1 93.94 117 ILE B O 1
ATOM 4379 N N . ALA B 1 118 ? -0.464 3.633 -28.516 1 93.62 118 ALA B N 1
ATOM 4380 C CA . ALA B 1 118 ? 0.822 3.002 -28.234 1 93.62 118 ALA B CA 1
ATOM 4381 C C . ALA B 1 118 ? 1.834 3.299 -29.328 1 93.62 118 ALA B C 1
ATOM 4383 O O . ALA B 1 118 ? 3.018 3.506 -29.062 1 93.62 118 ALA B O 1
ATOM 4384 N N . GLY B 1 119 ? 1.371 3.277 -30.562 1 90.88 119 GLY B N 1
ATOM 4385 C CA . GLY B 1 119 ? 2.23 3.664 -31.672 1 90.88 119 GLY B CA 1
ATOM 4386 C C . GLY B 1 119 ? 2.725 5.094 -31.562 1 90.88 119 GLY B C 1
ATOM 4387 O O . GLY B 1 119 ? 3.895 5.375 -31.844 1 90.88 119 GLY B O 1
ATOM 4388 N N . GLY B 1 120 ? 1.893 5.941 -31.172 1 90.69 120 GLY B N 1
ATOM 4389 C CA . GLY B 1 120 ? 2.287 7.324 -30.953 1 90.69 120 GLY B CA 1
ATOM 4390 C C . GLY B 1 120 ? 3.312 7.488 -29.844 1 90.69 120 GLY B C 1
ATOM 4391 O O . GLY B 1 120 ? 4.273 8.25 -30 1 90.69 120 GLY B O 1
ATOM 4392 N N . ILE B 1 121 ? 3.096 6.758 -28.781 1 87.62 121 ILE B N 1
ATOM 4393 C CA . ILE B 1 121 ? 4.02 6.816 -27.656 1 87.62 121 ILE B CA 1
ATOM 4394 C C . ILE B 1 121 ? 5.383 6.277 -28.078 1 87.62 121 ILE B C 1
ATOM 4396 O O . ILE B 1 121 ? 6.418 6.863 -27.75 1 87.62 121 ILE B O 1
ATOM 4400 N N . THR B 1 122 ? 5.391 5.203 -28.797 1 86.56 122 THR B N 1
ATOM 4401 C CA . THR B 1 122 ? 6.641 4.598 -29.25 1 86.56 122 THR B CA 1
ATOM 4402 C C . THR B 1 122 ? 7.363 5.523 -30.234 1 86.56 122 THR B C 1
ATOM 4404 O O . THR B 1 122 ? 8.586 5.676 -30.156 1 86.56 122 THR B O 1
ATOM 4407 N N . ALA B 1 123 ? 6.613 6.152 -31.016 1 86.62 123 ALA B N 1
ATOM 4408 C CA . ALA B 1 123 ? 7.203 7.09 -31.969 1 86.62 123 ALA B CA 1
ATOM 4409 C C . ALA B 1 123 ? 7.781 8.305 -31.266 1 86.62 123 ALA B C 1
ATOM 4411 O O . ALA B 1 123 ? 8.859 8.789 -31.609 1 86.62 123 ALA B O 1
ATOM 4412 N N . ALA B 1 124 ? 7.109 8.742 -30.344 1 84.62 124 ALA B N 1
ATOM 4413 C CA . ALA B 1 124 ? 7.582 9.883 -29.562 1 84.62 124 ALA B CA 1
ATOM 4414 C C . ALA B 1 124 ? 8.867 9.547 -28.812 1 84.62 124 ALA B C 1
ATOM 4416 O O . ALA B 1 124 ? 9.789 10.367 -28.75 1 84.62 124 ALA B O 1
ATOM 4417 N N . PHE B 1 125 ? 8.867 8.375 -28.266 1 79.75 125 PHE B N 1
ATOM 4418 C CA . PHE B 1 125 ? 10.062 7.945 -27.562 1 79.75 125 PHE B CA 1
ATOM 4419 C C . PHE B 1 125 ? 11.227 7.766 -28.516 1 79.75 125 PHE B C 1
ATOM 4421 O O . PHE B 1 125 ? 12.359 8.141 -28.203 1 79.75 125 PHE B O 1
ATOM 4428 N N . ALA B 1 126 ? 11 7.238 -29.641 1 76.94 126 ALA B N 1
ATOM 4429 C CA . ALA B 1 126 ? 12.039 7.051 -30.641 1 76.94 126 ALA B CA 1
ATOM 4430 C C . ALA B 1 126 ? 12.57 8.391 -31.141 1 76.94 126 ALA B C 1
ATOM 4432 O O . ALA B 1 126 ? 13.758 8.531 -31.438 1 76.94 126 ALA B O 1
ATOM 4433 N N . TRP B 1 127 ? 11.664 9.297 -31.094 1 78.25 127 TRP B N 1
ATOM 4434 C CA . TRP B 1 127 ? 12.062 10.641 -31.516 1 78.25 127 TRP B CA 1
ATOM 4435 C C . TRP B 1 127 ? 12.867 11.336 -30.422 1 78.25 127 TRP B C 1
ATOM 4437 O O . TRP B 1 127 ? 13.867 12 -30.719 1 78.25 127 TRP B O 1
ATOM 4447 N N . ALA B 1 128 ? 12.469 11.211 -29.219 1 73.56 128 ALA B N 1
ATOM 4448 C CA . ALA B 1 128 ? 13.133 11.852 -28.094 1 73.56 128 ALA B CA 1
ATOM 4449 C C . ALA B 1 128 ? 14.555 11.32 -27.922 1 73.56 128 ALA B C 1
ATOM 4451 O O . ALA B 1 128 ? 15.438 12.039 -27.453 1 73.56 128 ALA B O 1
ATOM 4452 N N . LYS B 1 129 ? 14.734 10.141 -28.234 1 68.06 129 LYS B N 1
ATOM 4453 C CA . LYS B 1 129 ? 16.062 9.516 -28.156 1 68.06 129 LYS B CA 1
ATOM 4454 C C . LYS B 1 129 ? 17.078 10.297 -28.984 1 68.06 129 LYS B C 1
ATOM 4456 O O . LYS B 1 129 ? 18.266 10.312 -28.641 1 68.06 129 LYS B O 1
ATOM 4461 N N . HIS B 1 130 ? 16.578 10.82 -29.969 1 62.97 130 HIS B N 1
ATOM 4462 C CA . HIS B 1 130 ? 17.484 11.578 -30.828 1 62.97 130 HIS B CA 1
ATOM 4463 C C . HIS B 1 130 ? 17.938 12.875 -30.141 1 62.97 130 HIS B C 1
ATOM 4465 O O . HIS B 1 130 ? 19 13.414 -30.453 1 62.97 130 HIS B O 1
ATOM 4471 N N . PHE B 1 131 ? 17.125 13.242 -29.234 1 58.03 131 PHE B N 1
ATOM 4472 C CA . PHE B 1 131 ? 17.438 14.5 -28.562 1 58.03 131 PHE B CA 1
ATOM 4473 C C . PHE B 1 131 ? 18.188 14.242 -27.266 1 58.03 131 PHE B C 1
ATOM 4475 O O . PHE B 1 131 ? 18.953 15.094 -26.797 1 58.03 131 PHE B O 1
ATOM 4482 N N . VAL B 1 132 ? 17.75 13.234 -26.594 1 54.75 132 VAL B N 1
ATOM 4483 C CA . VAL B 1 132 ? 18.406 12.93 -25.328 1 54.75 132 VAL B CA 1
ATOM 4484 C C . VAL B 1 132 ? 19.641 12.047 -25.594 1 54.75 132 VAL B C 1
ATOM 4486 O O . VAL B 1 132 ? 19.531 10.992 -26.219 1 54.75 132 VAL B O 1
ATOM 4489 N N . HIS B 1 133 ? 20.719 12.562 -25.953 1 48.84 133 HIS B N 1
ATOM 4490 C CA . HIS B 1 133 ? 21.984 11.844 -26.156 1 48.84 133 HIS B CA 1
ATOM 4491 C C . HIS B 1 133 ? 22.141 10.719 -25.141 1 48.84 133 HIS B C 1
ATOM 4493 O O . HIS B 1 133 ? 22.797 10.906 -24.109 1 48.84 133 HIS B O 1
ATOM 4499 N N . TRP B 1 134 ? 21.188 9.906 -25.172 1 51.38 134 TRP B N 1
ATOM 4500 C CA . TRP B 1 134 ? 21.375 8.719 -24.344 1 51.38 134 TRP B CA 1
ATOM 4501 C C . TRP B 1 134 ? 22.562 7.898 -24.828 1 51.38 134 TRP B C 1
ATOM 4503 O O . TRP B 1 134 ? 22.406 6.902 -25.531 1 51.38 134 TRP B O 1
ATOM 4513 N N . TYR B 1 135 ? 23.594 8.594 -25.172 1 47.97 135 TYR B N 1
ATOM 4514 C CA . TYR B 1 135 ? 24.828 8.109 -25.797 1 47.97 135 TYR B CA 1
ATOM 4515 C C . TYR B 1 135 ? 25.312 6.84 -25.125 1 47.97 135 TYR B C 1
ATOM 4517 O O . TYR B 1 135 ? 25.984 6.016 -25.734 1 47.97 135 TYR B O 1
ATOM 4525 N N . SER B 1 136 ? 24.812 6.656 -23.828 1 53.66 136 SER B N 1
ATOM 4526 C CA . SER B 1 136 ? 25.578 5.59 -23.188 1 53.66 136 SER B CA 1
ATOM 4527 C C . SER B 1 136 ? 24.859 4.246 -23.312 1 53.66 136 SER B C 1
ATOM 4529 O O . SER B 1 136 ? 25.422 3.211 -22.938 1 53.66 136 SER B O 1
ATOM 4531 N N . LEU B 1 137 ? 23.703 4.266 -23.953 1 57.16 137 LEU B N 1
ATOM 4532 C CA . LEU B 1 137 ? 23.078 2.951 -24.031 1 57.16 137 LEU B CA 1
ATOM 4533 C C . LEU B 1 137 ? 23.312 2.326 -25.406 1 57.16 137 LEU B C 1
ATOM 4535 O O . LEU B 1 137 ? 23.266 3.02 -26.422 1 57.16 137 LEU B O 1
ATOM 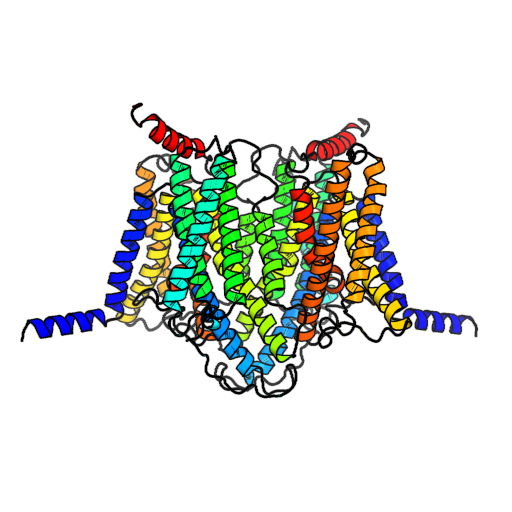4539 N N . PRO B 1 138 ? 23.844 1.12 -25.422 1 58.66 138 PRO B N 1
ATOM 4540 C CA . PRO B 1 138 ? 23.984 0.439 -26.703 1 58.66 138 PRO B CA 1
ATOM 4541 C C . PRO B 1 138 ? 22.719 0.482 -27.547 1 58.66 138 PRO B C 1
ATOM 4543 O O . PRO B 1 138 ? 21.609 0.45 -27 1 58.66 138 PRO B O 1
ATOM 4546 N N . THR B 1 139 ? 22.875 0.737 -28.797 1 62.03 139 THR B N 1
ATOM 4547 C CA . THR B 1 139 ? 21.766 0.893 -29.734 1 62.03 139 THR B CA 1
ATOM 4548 C C . THR B 1 139 ? 20.844 -0.323 -29.688 1 62.03 139 THR B C 1
ATOM 4550 O O . THR B 1 139 ? 19.625 -0.19 -29.828 1 62.03 139 THR B O 1
ATOM 4553 N N . CYS B 1 140 ? 21.422 -1.558 -29.562 1 59.75 140 CYS B N 1
ATOM 4554 C CA . CYS B 1 140 ? 20.625 -2.773 -29.531 1 59.75 140 CYS B CA 1
ATOM 4555 C C . CYS B 1 140 ? 19.719 -2.795 -28.312 1 59.75 140 CYS B C 1
ATOM 4557 O O . CYS B 1 140 ? 18.547 -3.166 -28.406 1 59.75 140 CYS B O 1
ATOM 4559 N N . ALA B 1 141 ? 20.266 -2.346 -27.297 1 62.62 141 ALA B N 1
ATOM 4560 C CA . ALA B 1 141 ? 19.484 -2.307 -26.062 1 62.62 141 ALA B CA 1
ATOM 4561 C C . ALA B 1 141 ? 18.359 -1.28 -26.172 1 62.62 141 ALA B C 1
ATOM 4563 O O . ALA B 1 141 ? 17.25 -1.519 -25.688 1 62.62 141 ALA B O 1
ATOM 4564 N N . LEU B 1 142 ? 18.688 -0.366 -26.953 1 68.44 142 LEU B N 1
ATOM 4565 C CA . LEU B 1 142 ? 17.688 0.684 -27.094 1 68.44 142 LEU B CA 1
ATOM 4566 C C . LEU B 1 142 ? 16.547 0.229 -28.016 1 68.44 142 LEU B C 1
ATOM 4568 O O . LEU B 1 142 ? 15.383 0.568 -27.781 1 68.44 142 LEU B O 1
ATOM 4572 N N . ARG B 1 143 ? 16.953 -0.497 -29.016 1 71.12 143 ARG B N 1
ATOM 4573 C CA . ARG B 1 143 ? 15.938 -1.022 -29.906 1 71.12 143 ARG B CA 1
ATOM 4574 C C . ARG B 1 143 ? 15.031 -2.014 -29.188 1 71.12 143 ARG B C 1
ATOM 4576 O O . ARG B 1 143 ? 13.805 -1.958 -29.328 1 71.12 143 ARG B O 1
ATOM 4583 N N . GLU B 1 144 ? 15.602 -2.869 -28.453 1 71.06 144 GLU B N 1
ATOM 4584 C CA . GLU B 1 144 ? 14.828 -3.859 -27.719 1 71.06 144 GLU B CA 1
ATOM 4585 C C . GLU B 1 144 ? 13.93 -3.193 -26.672 1 71.06 144 GLU B C 1
ATOM 4587 O O . GLU B 1 144 ? 12.789 -3.613 -26.469 1 71.06 144 GLU B O 1
ATOM 4592 N N . PHE B 1 145 ? 14.406 -2.217 -26.188 1 72.19 145 PHE B N 1
ATOM 4593 C CA . PHE B 1 145 ? 13.633 -1.494 -25.172 1 72.19 145 PHE B CA 1
ATOM 4594 C C . PHE B 1 145 ? 12.461 -0.769 -25.828 1 72.19 145 PHE B C 1
ATOM 4596 O O . PHE B 1 145 ? 11.359 -0.749 -25.266 1 72.19 145 PHE B O 1
ATOM 4603 N N . THR B 1 146 ? 12.742 -0.236 -26.906 1 76.25 146 THR B N 1
ATOM 4604 C CA . THR B 1 146 ? 11.68 0.487 -27.594 1 76.25 146 THR B CA 1
ATOM 4605 C C . THR B 1 146 ? 10.57 -0.464 -28.016 1 76.25 146 THR B C 1
ATOM 4607 O O . THR B 1 146 ? 9.383 -0.137 -27.891 1 76.25 146 THR B O 1
ATOM 4610 N N . LEU B 1 147 ? 10.938 -1.579 -28.484 1 77.5 147 LEU B N 1
ATOM 4611 C CA . LEU B 1 147 ? 9.945 -2.57 -28.875 1 77.5 147 LEU B CA 1
ATOM 4612 C C . LEU B 1 147 ? 9.148 -3.059 -27.672 1 77.5 147 LEU B C 1
ATOM 4614 O O . LEU B 1 147 ? 7.926 -3.211 -27.75 1 77.5 147 LEU B O 1
ATOM 4618 N N . HIS B 1 148 ? 9.781 -3.232 -26.703 1 76.12 148 HIS B N 1
ATOM 4619 C CA . HIS B 1 148 ? 9.094 -3.672 -25.484 1 76.12 148 HIS B CA 1
ATOM 4620 C C . HIS B 1 148 ? 8.172 -2.584 -24.953 1 76.12 148 HIS B C 1
ATOM 4622 O O . HIS B 1 148 ? 7.062 -2.875 -24.5 1 76.12 148 HIS B O 1
ATOM 4628 N N . LEU B 1 149 ? 8.672 -1.442 -25.031 1 79.81 149 LEU B N 1
ATOM 4629 C CA . LEU B 1 149 ? 7.84 -0.325 -24.594 1 79.81 149 LEU B CA 1
ATOM 4630 C C . LEU B 1 149 ? 6.555 -0.257 -25.406 1 79.81 149 LEU B C 1
ATOM 4632 O O . LEU B 1 149 ? 5.473 -0.036 -24.859 1 79.81 149 LEU B O 1
ATOM 4636 N N . GLY B 1 150 ? 6.742 -0.471 -26.625 1 85.88 150 GLY B N 1
ATOM 4637 C CA . GLY B 1 150 ? 5.566 -0.447 -27.484 1 85.88 150 GLY B CA 1
ATOM 4638 C C . GLY B 1 150 ? 4.578 -1.555 -27.172 1 85.88 150 GLY B C 1
ATOM 4639 O O . GLY B 1 150 ? 3.375 -1.31 -27.078 1 85.88 150 GLY B O 1
ATOM 4640 N N . MET B 1 151 ? 5.039 -2.697 -26.969 1 87 151 MET B N 1
ATOM 4641 C CA . MET B 1 151 ? 4.168 -3.838 -26.688 1 87 151 MET B CA 1
ATOM 4642 C C . MET B 1 151 ? 3.52 -3.705 -25.312 1 87 151 MET B C 1
ATOM 4644 O O . MET B 1 151 ? 2.334 -4.004 -25.156 1 87 151 MET B O 1
ATOM 4648 N N . ALA B 1 152 ? 4.289 -3.307 -24.406 1 87.62 152 ALA B N 1
ATOM 4649 C CA . ALA B 1 152 ? 3.76 -3.137 -23.062 1 87.62 152 ALA B CA 1
ATOM 4650 C C . ALA B 1 152 ? 2.715 -2.025 -23.016 1 87.62 152 ALA B C 1
ATOM 4652 O O . ALA B 1 152 ? 1.69 -2.154 -22.344 1 87.62 152 ALA B O 1
ATOM 4653 N N . ALA B 1 153 ? 3.041 -0.982 -23.719 1 91.94 153 ALA B N 1
ATOM 4654 C CA . ALA B 1 153 ? 2.078 0.116 -23.766 1 91.94 153 ALA B CA 1
ATOM 4655 C C . ALA B 1 153 ? 0.779 -0.323 -24.438 1 91.94 153 ALA B C 1
ATOM 4657 O O . ALA B 1 153 ? -0.311 0.022 -23.969 1 91.94 153 ALA B O 1
ATOM 4658 N N . TRP B 1 154 ? 0.926 -1.012 -25.5 1 94.44 154 TRP B N 1
ATOM 4659 C CA . TRP B 1 154 ? -0.27 -1.477 -26.188 1 94.44 154 TRP B CA 1
ATOM 4660 C C . TRP B 1 154 ? -1.108 -2.377 -25.281 1 94.44 154 TRP B C 1
ATOM 4662 O O . TRP B 1 154 ? -2.326 -2.205 -25.188 1 94.44 154 TRP B O 1
ATOM 4672 N N . LEU B 1 155 ? -0.517 -3.352 -24.719 1 94.06 155 LEU B N 1
ATOM 4673 C CA . LEU B 1 155 ? -1.242 -4.281 -23.859 1 94.06 155 LEU B CA 1
ATOM 4674 C C . LEU B 1 155 ? -1.896 -3.543 -22.703 1 94.06 155 LEU B C 1
ATOM 4676 O O . LEU B 1 155 ? -3.037 -3.838 -22.328 1 94.06 155 LEU B O 1
ATOM 4680 N N . THR B 1 156 ? -1.186 -2.633 -22.109 1 95.19 156 THR B N 1
ATOM 4681 C CA . THR B 1 156 ? -1.717 -1.868 -20.984 1 95.19 156 THR B CA 1
ATOM 4682 C C . THR B 1 156 ? -2.947 -1.07 -21.406 1 95.19 156 THR B C 1
ATOM 4684 O O . THR B 1 156 ? -3.969 -1.086 -20.719 1 95.19 156 THR B O 1
ATOM 4687 N N . LEU B 1 157 ? -2.822 -0.438 -22.516 1 95.88 157 LEU B N 1
ATOM 4688 C CA . LEU B 1 157 ? -3.932 0.382 -23 1 95.88 157 LEU B CA 1
ATOM 4689 C C . LEU B 1 157 ? -5.109 -0.49 -23.406 1 95.88 157 LEU B C 1
ATOM 4691 O O . LEU B 1 157 ? -6.266 -0.151 -23.141 1 95.88 157 LEU B O 1
ATOM 4695 N N . TYR B 1 158 ? -4.805 -1.562 -24.047 1 95.62 158 TYR B N 1
ATOM 4696 C CA . TYR B 1 158 ? -5.871 -2.48 -24.422 1 95.62 158 TYR B CA 1
ATOM 4697 C C . TYR B 1 158 ? -6.609 -3.002 -23.203 1 95.62 158 TYR B C 1
ATOM 4699 O O . TYR B 1 158 ? -7.844 -3.008 -23.172 1 95.62 158 TYR B O 1
ATOM 4707 N N . CYS B 1 159 ? -5.906 -3.398 -22.203 1 95.44 159 CYS B N 1
ATOM 4708 C CA . CYS B 1 159 ? -6.508 -3.873 -20.953 1 95.44 159 CYS B CA 1
ATOM 4709 C C . CYS B 1 159 ? -7.266 -2.754 -20.25 1 95.44 159 CYS B C 1
ATOM 4711 O O . CYS B 1 159 ? -8.359 -2.973 -19.734 1 95.44 159 CYS B O 1
ATOM 4713 N N . ALA B 1 160 ? -6.684 -1.574 -20.25 1 96.31 160 ALA B N 1
ATOM 4714 C CA . ALA B 1 160 ? -7.309 -0.435 -19.594 1 96.31 160 ALA B CA 1
ATOM 4715 C C . ALA B 1 160 ? -8.648 -0.09 -20.219 1 96.31 160 ALA B C 1
ATOM 4717 O O . ALA B 1 160 ? -9.625 0.181 -19.531 1 96.31 160 ALA B O 1
ATOM 4718 N N . PHE B 1 161 ? -8.727 -0.18 -21.516 1 95.38 161 PHE B N 1
ATOM 4719 C CA . PHE B 1 161 ? -9.945 0.197 -22.234 1 95.38 161 PHE B CA 1
ATOM 4720 C C . PHE B 1 161 ? -11.039 -0.846 -22.031 1 95.38 161 PHE B C 1
ATOM 4722 O O . PHE B 1 161 ? -12.219 -0.546 -22.172 1 95.38 161 PHE B O 1
ATOM 4729 N N . LEU B 1 162 ? -10.664 -2.02 -21.656 1 93.62 162 LEU B N 1
ATOM 4730 C CA . LEU B 1 162 ? -11.648 -3.086 -21.484 1 93.62 162 LEU B CA 1
ATOM 4731 C C . LEU B 1 162 ? -12.062 -3.207 -20.016 1 93.62 162 LEU B C 1
ATOM 4733 O O . LEU B 1 162 ? -12.844 -4.086 -19.656 1 93.62 162 LEU B O 1
ATOM 4737 N N . THR B 1 163 ? -11.586 -2.32 -19.156 1 94.38 163 THR B N 1
ATOM 4738 C CA . THR B 1 163 ? -12.023 -2.299 -17.766 1 94.38 163 THR B CA 1
ATOM 4739 C C . THR B 1 163 ? -13.461 -1.803 -17.656 1 94.38 163 THR B C 1
ATOM 4741 O O . THR B 1 163 ? -14.008 -1.263 -18.609 1 94.38 163 THR B O 1
ATOM 4744 N N . PRO B 1 164 ? -14.125 -2.012 -16.562 1 92.19 164 PRO B N 1
ATOM 4745 C CA . PRO B 1 164 ? -15.555 -1.713 -16.453 1 92.19 164 PRO B CA 1
ATOM 4746 C C . PRO B 1 164 ? -15.844 -0.215 -16.484 1 92.19 164 PRO B C 1
ATOM 4748 O O . PRO B 1 164 ? -16.891 0.201 -17.016 1 92.19 164 PRO B O 1
ATOM 4751 N N . THR B 1 165 ? -15.016 0.654 -15.922 1 91.56 165 THR B N 1
ATOM 4752 C CA . THR B 1 165 ? -15.289 2.086 -15.844 1 91.56 165 THR B CA 1
ATOM 4753 C C . THR B 1 165 ? -14.078 2.889 -16.328 1 91.56 165 THR B C 1
ATOM 4755 O O . THR B 1 165 ? -12.977 2.352 -16.438 1 91.56 165 THR B O 1
ATOM 4758 N N . LYS B 1 166 ? -14.312 4.152 -16.625 1 91.69 166 LYS B N 1
ATOM 4759 C CA . LYS B 1 166 ? -13.234 5.043 -17.031 1 91.69 166 LYS B CA 1
ATOM 4760 C C . LYS B 1 166 ? -12.258 5.277 -15.891 1 91.69 166 LYS B C 1
ATOM 4762 O O . LYS B 1 166 ? -11.047 5.426 -16.109 1 91.69 166 LYS B O 1
ATOM 4767 N N . THR B 1 167 ? -12.789 5.289 -14.656 1 92.12 167 THR B N 1
ATOM 4768 C CA . THR B 1 167 ? -11.922 5.492 -13.5 1 92.12 167 THR B CA 1
ATOM 4769 C C . THR B 1 167 ? -11.008 4.289 -13.297 1 92.12 167 THR B C 1
ATOM 4771 O O . THR B 1 167 ? -9.836 4.445 -12.953 1 92.12 167 THR B O 1
ATOM 4774 N N . SER B 1 168 ? -11.57 3.123 -13.516 1 93.88 168 SER B N 1
ATOM 4775 C CA . SER B 1 168 ? -10.742 1.926 -13.398 1 93.88 168 SER B CA 1
ATOM 4776 C C . SER B 1 168 ? -9.68 1.878 -14.484 1 93.88 168 SER B C 1
ATOM 4778 O O . SER B 1 168 ? -8.57 1.386 -14.25 1 93.88 168 SER B O 1
ATOM 4780 N N . ALA B 1 169 ? -10.062 2.373 -15.656 1 95.38 169 ALA B N 1
ATOM 4781 C CA . ALA B 1 169 ? -9.086 2.439 -16.734 1 95.38 169 ALA B CA 1
ATOM 4782 C C . ALA B 1 169 ? -7.934 3.377 -16.391 1 95.38 169 ALA B C 1
ATOM 4784 O O . ALA B 1 169 ? -6.766 3.033 -16.578 1 95.38 169 ALA B O 1
ATOM 4785 N N . ALA B 1 170 ? -8.266 4.5 -15.914 1 94.81 170 ALA B N 1
ATOM 4786 C CA . ALA B 1 170 ? -7.246 5.465 -15.508 1 94.81 170 ALA B CA 1
ATOM 4787 C C . ALA B 1 170 ? -6.375 4.906 -14.383 1 94.81 170 ALA B C 1
ATOM 4789 O O . ALA B 1 170 ? -5.16 5.105 -14.383 1 94.81 170 ALA B O 1
ATOM 4790 N N . SER B 1 171 ? -7.008 4.27 -13.43 1 94.88 171 SER B N 1
ATOM 4791 C CA . SER B 1 171 ? -6.27 3.66 -12.328 1 94.88 171 SER B CA 1
ATOM 4792 C C . SER B 1 171 ? -5.27 2.629 -12.836 1 94.88 171 SER B C 1
ATOM 4794 O O . SER B 1 171 ? -4.129 2.574 -12.375 1 94.88 171 SER B O 1
ATOM 4796 N N . LEU B 1 172 ? -5.699 1.83 -13.773 1 96 172 LEU B N 1
ATOM 4797 C CA . LEU B 1 172 ? -4.824 0.809 -14.344 1 96 172 LEU B CA 1
ATOM 4798 C C . LEU B 1 172 ? -3.633 1.444 -15.047 1 96 172 LEU B C 1
ATOM 4800 O O . LEU B 1 172 ? -2.496 0.991 -14.891 1 96 172 LEU B O 1
ATOM 4804 N N . ILE B 1 173 ? -3.863 2.488 -15.797 1 94.88 173 ILE B N 1
ATOM 4805 C CA . ILE B 1 173 ? -2.807 3.156 -16.547 1 94.88 173 ILE B CA 1
ATOM 4806 C C . ILE B 1 173 ? -1.801 3.779 -15.578 1 94.88 173 ILE B C 1
ATOM 4808 O O . ILE B 1 173 ? -0.589 3.627 -15.75 1 94.88 173 ILE B O 1
ATOM 4812 N N . VAL B 1 174 ? -2.275 4.406 -14.547 1 93.12 174 VAL B N 1
ATOM 4813 C CA . VAL B 1 174 ? -1.4 5.062 -13.586 1 93.12 174 VAL B CA 1
ATOM 4814 C C . VAL B 1 174 ? -0.529 4.023 -12.883 1 93.12 174 VAL B C 1
ATOM 4816 O O . VAL B 1 174 ? 0.677 4.223 -12.727 1 93.12 174 VAL B O 1
ATOM 4819 N N . GLN B 1 175 ? -1.102 2.949 -12.477 1 92.69 175 GLN B N 1
ATOM 4820 C CA . GLN B 1 175 ? -0.36 1.899 -11.781 1 92.69 175 GLN B CA 1
ATOM 4821 C C . GLN B 1 175 ? 0.708 1.293 -12.688 1 92.69 175 GLN B C 1
ATOM 4823 O O . GLN B 1 175 ? 1.832 1.04 -12.25 1 92.69 175 GLN B O 1
ATOM 4828 N N . GLN B 1 176 ? 0.377 1.151 -13.922 1 92.06 176 GLN B N 1
ATOM 4829 C CA . GLN B 1 176 ? 1.33 0.562 -14.852 1 92.06 176 GLN B CA 1
ATOM 4830 C C . GLN B 1 176 ? 2.465 1.532 -15.172 1 92.06 176 GLN B C 1
ATOM 4832 O O . GLN B 1 176 ? 3.617 1.12 -15.32 1 92.06 176 GLN B O 1
ATOM 4837 N N . VAL B 1 177 ? 2.182 2.729 -15.32 1 86.94 177 VAL B N 1
ATOM 4838 C CA . VAL B 1 177 ? 3.197 3.732 -15.617 1 86.94 177 VAL B CA 1
ATOM 4839 C C . VAL B 1 177 ? 4.203 3.807 -14.469 1 86.94 177 VAL B C 1
ATOM 4841 O O . VAL B 1 177 ? 5.414 3.809 -14.695 1 86.94 177 VAL B O 1
ATOM 4844 N N . VAL B 1 178 ? 3.68 3.791 -13.336 1 83.44 178 VAL B N 1
ATOM 4845 C CA . VAL B 1 178 ? 4.566 3.883 -12.18 1 83.44 178 VAL B CA 1
ATOM 4846 C C . VAL B 1 178 ? 5.387 2.604 -12.055 1 83.44 178 VAL B C 1
ATOM 4848 O O . VAL B 1 178 ? 6.578 2.65 -11.742 1 83.44 178 VAL B O 1
ATOM 4851 N N . TYR B 1 179 ? 4.75 1.521 -12.281 1 85.81 179 TYR B N 1
ATOM 4852 C CA . TYR B 1 179 ? 5.473 0.253 -12.273 1 85.81 179 TYR B CA 1
ATOM 4853 C C . TYR B 1 179 ? 6.609 0.265 -13.289 1 85.81 179 TYR B C 1
ATOM 4855 O O . TYR B 1 179 ? 7.746 -0.077 -12.953 1 85.81 179 TYR B O 1
ATOM 4863 N N . SER B 1 180 ? 6.336 0.681 -14.508 1 79.06 180 SER B N 1
ATOM 4864 C CA . SER B 1 180 ? 7.316 0.664 -15.586 1 79.06 180 SER B CA 1
ATOM 4865 C C . SER B 1 180 ? 8.414 1.701 -15.352 1 79.06 180 SER B C 1
ATOM 4867 O O . SER B 1 180 ? 9.578 1.454 -15.648 1 79.06 180 SER B O 1
ATOM 4869 N N . PHE B 1 181 ? 8.008 2.764 -14.812 1 73.44 181 PHE B N 1
ATOM 4870 C CA . PHE B 1 181 ? 8.969 3.828 -14.562 1 73.44 181 PHE B CA 1
ATOM 4871 C C . PHE B 1 181 ? 9.961 3.416 -13.484 1 73.44 181 PHE B C 1
ATOM 4873 O O . PHE B 1 181 ? 11.156 3.707 -13.586 1 73.44 181 PHE B O 1
ATOM 4880 N N . SER B 1 182 ? 9.445 2.861 -12.484 1 69.44 182 SER B N 1
ATOM 4881 C CA . SER B 1 182 ? 10.305 2.426 -11.391 1 69.44 182 SER B CA 1
ATOM 4882 C C . SER B 1 182 ? 11.344 1.42 -11.875 1 69.44 182 SER B C 1
ATOM 4884 O O . SER B 1 182 ? 12.508 1.482 -11.477 1 69.44 182 SER B O 1
ATOM 4886 N N . VAL B 1 183 ? 10.969 0.667 -12.789 1 65.56 183 VAL B N 1
ATOM 4887 C CA . VAL B 1 183 ? 11.859 -0.373 -13.289 1 65.56 183 VAL B CA 1
ATOM 4888 C C . VAL B 1 183 ? 12.828 0.222 -14.305 1 65.56 183 VAL B C 1
ATOM 4890 O O . VAL B 1 183 ? 14.016 -0.097 -14.305 1 65.56 183 VAL B O 1
ATOM 4893 N N . LEU B 1 184 ? 12.305 1.164 -15.07 1 63.62 184 LEU B N 1
ATOM 4894 C CA . LEU B 1 184 ? 13.133 1.828 -16.078 1 63.62 184 LEU B CA 1
ATOM 4895 C C . LEU B 1 184 ? 14.227 2.652 -15.406 1 63.62 184 LEU B C 1
ATOM 4897 O O . LEU B 1 184 ? 15.367 2.672 -15.883 1 63.62 184 LEU B O 1
ATOM 4901 N N . SER B 1 185 ? 13.867 3.262 -14.359 1 64.19 185 SER B N 1
ATOM 4902 C CA . SER B 1 185 ? 14.852 4.07 -13.648 1 64.19 185 SER B CA 1
ATOM 4903 C C . SER B 1 185 ? 16 3.213 -13.125 1 64.19 185 SER B C 1
ATOM 4905 O O . SER B 1 185 ? 17.156 3.646 -13.117 1 64.19 185 SER B O 1
ATOM 4907 N N . LYS B 1 186 ? 15.742 2.08 -12.844 1 61.47 186 LYS B N 1
ATOM 4908 C CA . LYS B 1 186 ? 16.781 1.183 -12.359 1 61.47 186 LYS B CA 1
ATOM 4909 C C . LYS B 1 186 ? 17.703 0.741 -13.5 1 61.47 186 LYS B C 1
ATOM 4911 O O . LYS B 1 186 ? 18.922 0.623 -13.32 1 61.47 186 LYS B O 1
ATOM 4916 N N . ILE B 1 187 ? 17.094 0.58 -14.617 1 59.69 187 ILE B N 1
ATOM 4917 C CA . ILE B 1 187 ? 17.859 0.175 -15.781 1 59.69 187 ILE B CA 1
ATOM 4918 C C . ILE B 1 187 ? 18.781 1.318 -16.219 1 59.69 187 ILE B C 1
ATOM 4920 O O . ILE B 1 187 ? 19.969 1.102 -16.5 1 59.69 187 ILE B O 1
ATOM 4924 N N . LEU B 1 188 ? 18.203 2.471 -16.109 1 58.69 188 LEU B N 1
ATOM 4925 C CA . LEU B 1 188 ? 18.969 3.637 -16.531 1 58.69 188 LEU B CA 1
ATOM 4926 C C . LEU B 1 188 ? 20.109 3.91 -15.555 1 58.69 188 LEU B C 1
ATOM 4928 O O . LEU B 1 188 ? 21.203 4.312 -15.969 1 58.69 188 LEU B O 1
ATOM 4932 N N . CYS B 1 189 ? 19.766 3.713 -14.336 1 56.94 189 CYS B N 1
ATOM 4933 C CA . CYS B 1 189 ? 20.812 3.902 -13.328 1 56.94 189 CYS B CA 1
ATOM 4934 C C . CYS B 1 189 ? 21.938 2.885 -13.516 1 56.94 189 CYS B C 1
ATOM 4936 O O . CYS B 1 189 ? 23.109 3.215 -13.352 1 56.94 189 CYS B O 1
ATOM 4938 N N . ALA B 1 190 ? 21.562 1.73 -13.781 1 53.41 190 ALA B N 1
ATOM 4939 C CA . ALA B 1 190 ? 22.547 0.662 -13.938 1 53.41 190 ALA B CA 1
ATOM 4940 C C . ALA B 1 190 ? 23.422 0.893 -15.164 1 53.41 190 ALA B C 1
ATOM 4942 O O . ALA B 1 190 ? 24.625 0.602 -15.148 1 53.41 190 ALA B O 1
ATOM 4943 N N . VAL B 1 191 ? 22.734 1.435 -16.156 1 52.03 191 VAL B N 1
ATOM 4944 C CA . VAL B 1 191 ? 23.469 1.618 -17.406 1 52.03 191 VAL B CA 1
ATOM 4945 C C . VAL B 1 191 ? 24.281 2.91 -17.344 1 52.03 191 VAL B C 1
ATOM 4947 O O . VAL B 1 191 ? 25.406 2.975 -17.875 1 52.03 191 VAL B O 1
ATOM 4950 N N . GLY B 1 192 ? 23.594 3.98 -17 1 48.84 192 GLY B N 1
ATOM 4951 C CA . GLY B 1 192 ? 24.203 5.293 -17.141 1 48.84 192 GLY B CA 1
ATOM 4952 C C . GLY B 1 192 ? 25.297 5.555 -16.109 1 48.84 192 GLY B C 1
ATOM 4953 O O . GLY B 1 192 ? 25.984 6.566 -16.188 1 48.84 192 GLY B O 1
ATOM 4954 N N . GLN B 1 193 ? 26.047 4.492 -15.578 1 44.69 193 GLN B N 1
ATOM 4955 C CA . GLN B 1 193 ? 27.141 4.633 -14.625 1 44.69 193 GLN B CA 1
ATOM 4956 C C . GLN B 1 193 ? 26.859 5.75 -13.625 1 44.69 193 GLN B C 1
ATOM 4958 O O . GLN B 1 193 ? 27.5 5.816 -12.562 1 44.69 193 GLN B O 1
ATOM 4963 N N . LYS B 1 194 ? 26.562 7.098 -14.117 1 44.38 194 LYS B N 1
ATOM 4964 C CA . LYS B 1 194 ? 26.594 8.258 -13.234 1 44.38 194 LYS B CA 1
ATOM 4965 C C . LYS B 1 194 ? 25.438 8.227 -12.242 1 44.38 194 LYS B C 1
ATOM 4967 O O . LYS B 1 194 ? 24.672 7.262 -12.203 1 44.38 194 LYS B O 1
ATOM 4972 N N . HIS B 1 195 ? 24.844 9.68 -11.828 1 42.81 195 HIS B N 1
ATOM 4973 C CA . HIS B 1 195 ? 23.969 10.078 -10.727 1 42.81 195 HIS B CA 1
ATOM 4974 C C . HIS B 1 195 ? 22.562 9.492 -10.891 1 42.81 195 HIS B C 1
ATOM 4976 O O . HIS B 1 195 ? 21.891 9.773 -11.883 1 42.81 195 HIS B O 1
ATOM 4982 N N . CYS B 1 196 ? 22.5 8.219 -10.758 1 47.12 196 CYS B N 1
ATOM 4983 C CA . CYS B 1 196 ? 21.172 7.613 -10.68 1 47.12 196 CYS B CA 1
ATOM 4984 C C . CYS B 1 196 ? 20.109 8.656 -10.344 1 47.12 196 CYS B C 1
ATOM 4986 O O . CYS B 1 196 ? 20.266 9.414 -9.383 1 47.12 196 CYS B O 1
ATOM 4988 N N . PHE B 1 197 ? 19.688 9.312 -11.336 1 44.62 197 PHE B N 1
ATOM 4989 C CA . PHE B 1 197 ? 18.641 10.32 -11.164 1 44.62 197 PHE B CA 1
ATOM 4990 C C . PHE B 1 197 ? 17.828 10.055 -9.906 1 44.62 197 PHE B C 1
ATOM 4992 O O . PHE B 1 197 ? 17.109 9.055 -9.828 1 44.62 197 PHE B O 1
ATOM 4999 N N . VAL B 1 198 ? 18.234 10.539 -8.711 1 47.28 198 VAL B N 1
ATOM 5000 C CA . VAL B 1 198 ? 17.797 10.539 -7.312 1 47.28 198 VAL B CA 1
ATOM 5001 C C . VAL B 1 198 ? 16.312 10.844 -7.23 1 47.28 198 VAL B C 1
ATOM 5003 O O . VAL B 1 198 ? 15.625 10.359 -6.328 1 47.28 198 VAL B O 1
ATOM 5006 N N . PRO B 1 199 ? 16.047 11.984 -8.062 1 44.78 199 PRO B N 1
ATOM 5007 C CA . PRO B 1 199 ? 14.688 12.461 -7.773 1 44.78 199 PRO B CA 1
ATOM 5008 C C . PRO B 1 199 ? 13.656 11.336 -7.75 1 44.78 199 PRO B C 1
ATOM 5010 O O . PRO B 1 199 ? 12.625 11.453 -7.086 1 44.78 199 PRO B O 1
ATOM 5013 N N . LEU B 1 200 ? 13.898 10.367 -8.625 1 46.97 200 LEU B N 1
ATOM 5014 C CA . LEU B 1 200 ? 12.883 9.336 -8.758 1 46.97 200 LEU B CA 1
ATOM 5015 C C . LEU B 1 200 ? 13.219 8.125 -7.898 1 46.97 200 LEU B C 1
ATOM 5017 O O . LEU B 1 200 ? 13 6.98 -8.312 1 46.97 200 LEU B O 1
ATOM 5021 N N . SER B 1 201 ? 13.984 8.508 -6.859 1 54.47 201 SER B N 1
ATOM 5022 C CA . SER B 1 201 ? 14.148 7.348 -5.992 1 54.47 201 SER B CA 1
ATOM 5023 C C . SER B 1 201 ? 12.828 6.621 -5.789 1 54.47 201 SER B C 1
ATOM 5025 O O . SER B 1 201 ? 11.805 7.246 -5.48 1 54.47 201 SER B O 1
ATOM 5027 N N . MET B 1 202 ? 12.688 5.402 -6.43 1 61.38 202 MET B N 1
ATOM 5028 C CA . MET B 1 202 ? 11.625 4.477 -6.816 1 61.38 202 MET B CA 1
ATOM 5029 C C . MET B 1 202 ? 10.609 4.312 -5.688 1 61.38 202 MET B C 1
ATOM 5031 O O . MET B 1 202 ? 9.414 4.164 -5.941 1 61.38 202 MET B O 1
ATOM 5035 N N . SER B 1 203 ? 11.125 4.676 -4.504 1 68.38 203 SER B N 1
ATOM 5036 C CA . SER B 1 203 ? 10.195 4.402 -3.412 1 68.38 203 SER B CA 1
ATOM 5037 C C . SER B 1 203 ? 9.18 5.527 -3.262 1 68.38 203 SER B C 1
ATOM 5039 O O . SER B 1 203 ? 8.016 5.277 -2.934 1 68.38 203 SER B O 1
ATOM 5041 N N . TYR B 1 204 ? 9.57 6.719 -3.822 1 72.44 204 TYR B N 1
ATOM 5042 C CA . TYR B 1 204 ? 8.695 7.867 -3.629 1 72.44 204 TYR B CA 1
ATOM 5043 C C . TYR B 1 204 ? 7.559 7.863 -4.641 1 72.44 204 TYR B C 1
ATOM 5045 O O . TYR B 1 204 ? 6.406 8.141 -4.293 1 72.44 204 TYR B O 1
ATOM 5053 N N . VAL B 1 205 ? 7.93 7.465 -5.793 1 75.62 205 VAL B N 1
ATOM 5054 C CA . VAL B 1 205 ? 6.914 7.473 -6.84 1 75.62 205 VAL B CA 1
ATOM 5055 C C . VAL B 1 205 ? 5.855 6.41 -6.543 1 75.62 205 VAL B C 1
ATOM 5057 O O . VAL B 1 205 ? 4.668 6.617 -6.801 1 75.62 205 VAL B O 1
ATOM 5060 N N . ARG B 1 206 ? 6.293 5.391 -5.949 1 83.44 206 ARG B N 1
ATOM 5061 C CA . ARG B 1 206 ? 5.367 4.305 -5.637 1 83.44 206 ARG B CA 1
ATOM 5062 C C . ARG B 1 206 ? 4.387 4.719 -4.543 1 83.44 206 ARG B C 1
ATOM 5064 O O . ARG B 1 206 ? 3.227 4.305 -4.555 1 83.44 206 ARG B O 1
ATOM 5071 N N . VAL B 1 207 ? 4.824 5.523 -3.652 1 84.5 207 VAL B N 1
ATOM 5072 C CA . VAL B 1 207 ? 3.955 5.969 -2.568 1 84.5 207 VAL B CA 1
ATOM 5073 C C . VAL B 1 207 ? 3.004 7.047 -3.082 1 84.5 207 VAL B C 1
ATOM 5075 O O . VAL B 1 207 ? 1.873 7.168 -2.604 1 84.5 207 VAL B O 1
ATOM 5078 N N . GLU B 1 208 ? 3.432 7.797 -4.137 1 84.44 208 GLU B N 1
ATOM 5079 C CA . GLU B 1 208 ? 2.588 8.844 -4.707 1 84.44 208 GLU B CA 1
ATOM 5080 C C . GLU B 1 208 ? 1.353 8.25 -5.379 1 84.44 208 GLU B C 1
ATOM 5082 O O . GLU B 1 208 ? 0.31 8.898 -5.465 1 84.44 208 GLU B O 1
ATOM 5087 N N . VAL B 1 209 ? 1.512 7.043 -5.801 1 89.69 209 VAL B N 1
ATOM 5088 C CA . VAL B 1 209 ? 0.403 6.383 -6.484 1 89.69 209 VAL B CA 1
ATOM 5089 C C . VAL B 1 209 ? -0.771 6.219 -5.523 1 89.69 209 VAL B C 1
ATOM 5091 O O . VAL B 1 209 ? -1.932 6.254 -5.938 1 89.69 209 VAL B O 1
ATOM 5094 N N . ILE B 1 210 ? -0.489 6.09 -4.238 1 90.81 210 ILE B N 1
ATOM 5095 C CA . ILE B 1 210 ? -1.536 5.938 -3.236 1 90.81 210 ILE B CA 1
ATOM 5096 C C . ILE B 1 210 ? -2.42 7.184 -3.217 1 90.81 210 ILE B C 1
ATOM 5098 O O . ILE B 1 210 ? -3.648 7.082 -3.258 1 90.81 210 ILE B O 1
ATOM 5102 N N . VAL B 1 211 ? -1.795 8.336 -3.264 1 90.5 211 VAL B N 1
ATOM 5103 C CA . VAL B 1 211 ? -2.529 9.594 -3.223 1 90.5 211 VAL B CA 1
ATOM 5104 C C . VAL B 1 211 ? -3.295 9.789 -4.527 1 90.5 211 VAL B C 1
ATOM 5106 O O . VAL B 1 211 ? -4.449 10.219 -4.52 1 90.5 211 VAL B O 1
ATOM 5109 N N . ILE B 1 212 ? -2.705 9.406 -5.605 1 90.75 212 ILE B N 1
ATOM 5110 C CA . ILE B 1 212 ? -3.338 9.57 -6.91 1 90.75 212 ILE B CA 1
ATOM 5111 C C . ILE B 1 212 ? -4.555 8.656 -7.012 1 90.75 212 ILE B C 1
ATOM 5113 O O . ILE B 1 212 ? -5.598 9.055 -7.543 1 90.75 212 ILE B O 1
ATOM 5117 N N . LEU B 1 213 ? -4.441 7.43 -6.512 1 92.88 213 LEU B N 1
ATOM 5118 C CA . LEU B 1 213 ? -5.562 6.5 -6.559 1 92.88 213 LEU B CA 1
ATOM 5119 C C . LEU B 1 213 ? -6.727 7.012 -5.711 1 92.88 213 LEU B C 1
ATOM 5121 O O . LEU B 1 213 ? -7.887 6.898 -6.109 1 92.88 213 LEU B O 1
ATOM 5125 N N . ILE B 1 214 ? -6.414 7.57 -4.57 1 89.69 214 ILE B N 1
ATOM 5126 C CA . ILE B 1 214 ? -7.465 8.109 -3.715 1 89.69 214 ILE B CA 1
ATOM 5127 C C . ILE B 1 214 ? -8.133 9.297 -4.406 1 89.69 214 ILE B C 1
ATOM 5129 O O . ILE B 1 214 ? -9.359 9.398 -4.445 1 89.69 214 ILE B O 1
ATOM 5133 N N . ALA B 1 215 ? -7.34 10.117 -5.004 1 87.12 215 ALA B N 1
ATOM 5134 C CA . ALA B 1 215 ? -7.863 11.305 -5.676 1 87.12 215 ALA B CA 1
ATOM 5135 C C . ALA B 1 215 ? -8.688 10.922 -6.898 1 87.12 215 ALA B C 1
ATOM 5137 O O . ALA B 1 215 ? -9.664 11.602 -7.238 1 87.12 215 ALA B O 1
ATOM 5138 N N . LEU B 1 216 ? -8.344 9.852 -7.527 1 88.75 216 LEU B N 1
ATOM 5139 C CA . LEU B 1 216 ? -9.039 9.422 -8.734 1 88.75 216 LEU B CA 1
ATOM 5140 C C . LEU B 1 216 ? -10.414 8.859 -8.391 1 88.75 216 LEU B C 1
ATOM 5142 O O . LEU B 1 216 ? -11.367 9.039 -9.148 1 88.75 216 LEU B O 1
ATOM 5146 N N . HIS B 1 217 ? -10.547 8.188 -7.285 1 89 217 HIS B N 1
ATOM 5147 C CA . HIS B 1 217 ? -11.789 7.473 -6.988 1 89 217 HIS B CA 1
ATOM 5148 C C . HIS B 1 217 ? -12.711 8.312 -6.113 1 89 217 HIS B C 1
ATOM 5150 O O . HIS B 1 217 ? -13.898 8 -5.984 1 89 217 HIS B O 1
ATOM 5156 N N . ILE B 1 218 ? -12.203 9.32 -5.496 1 83.06 218 ILE B N 1
ATOM 5157 C CA . ILE B 1 218 ? -13.055 10.211 -4.711 1 83.06 218 ILE B CA 1
ATOM 5158 C C . ILE B 1 218 ? -13.172 11.562 -5.414 1 83.06 218 ILE B C 1
ATOM 5160 O O . ILE B 1 218 ? -12.25 12.383 -5.355 1 83.06 218 ILE B O 1
ATOM 5164 N N . PRO B 1 219 ? -14.297 11.656 -6.059 1 76.19 219 PRO B N 1
ATOM 5165 C CA . PRO B 1 219 ? -14.453 12.945 -6.734 1 76.19 219 PRO B CA 1
ATOM 5166 C C . PRO B 1 219 ? -14.508 14.117 -5.758 1 76.19 219 PRO B C 1
ATOM 5168 O O . PRO B 1 219 ? -14.945 13.961 -4.613 1 76.19 219 PRO B O 1
ATOM 5171 N N . PHE B 1 220 ? -14.039 15.188 -6.168 1 68.5 220 PHE B N 1
ATOM 5172 C CA . PHE B 1 220 ? -13.984 16.391 -5.348 1 68.5 220 PHE B CA 1
ATOM 5173 C C . PHE B 1 220 ? -15.383 16.844 -4.949 1 68.5 220 PHE B C 1
ATOM 5175 O O . PHE B 1 220 ? -15.578 17.375 -3.852 1 68.5 220 PHE B O 1
ATOM 5182 N N . THR B 1 221 ? -16.281 16.656 -5.816 1 64.06 221 THR B N 1
ATOM 5183 C CA . THR B 1 221 ? -17.656 17.047 -5.504 1 64.06 221 THR B CA 1
ATOM 5184 C C . THR B 1 221 ? -18.5 15.812 -5.195 1 64.06 221 THR B C 1
ATOM 5186 O O . THR B 1 221 ? -18.906 15.094 -6.109 1 64.06 221 THR B O 1
ATOM 5189 N N . LEU B 1 222 ? -18.297 15.273 -3.99 1 62.25 222 LEU B N 1
ATOM 5190 C CA . LEU B 1 222 ? -19 14.055 -3.635 1 62.25 222 LEU B CA 1
ATOM 5191 C C . LEU B 1 222 ? -20.516 14.273 -3.654 1 62.25 222 LEU B C 1
ATOM 5193 O O . LEU B 1 222 ? -21.031 15.141 -2.941 1 62.25 222 LEU B O 1
ATOM 5197 N N . PRO B 1 223 ? -21.156 13.703 -4.715 1 59.62 223 PRO B N 1
ATOM 5198 C CA . PRO B 1 223 ? -22.594 13.938 -4.844 1 59.62 223 PRO B CA 1
ATOM 5199 C C . PRO B 1 223 ? -23.391 13.328 -3.699 1 59.62 223 PRO B C 1
ATOM 5201 O O . PRO B 1 223 ? -22.891 13.219 -2.578 1 59.62 223 PRO B O 1
ATOM 5204 N N . SER B 1 224 ? -24.297 12.297 -4.023 1 61.44 224 SER B N 1
ATOM 5205 C CA . SER B 1 224 ? -25.281 11.625 -3.18 1 61.44 224 SER B CA 1
ATOM 5206 C C . SER B 1 224 ? -24.625 10.602 -2.268 1 61.44 224 SER B C 1
ATOM 5208 O O . SER B 1 224 ? -23.516 10.141 -2.541 1 61.44 224 SER B O 1
ATOM 5210 N N . PRO B 1 225 ? -25.047 10.445 -1.069 1 65 225 PRO B N 1
ATOM 5211 C CA . PRO B 1 225 ? -24.516 9.477 -0.108 1 65 225 PRO B CA 1
ATOM 5212 C C . PRO B 1 225 ? -24.281 8.102 -0.727 1 65 225 PRO B C 1
ATOM 5214 O O . PRO B 1 225 ? -23.312 7.426 -0.375 1 65 225 PRO B O 1
ATOM 5217 N N . GLU B 1 226 ? -25.141 7.672 -1.651 1 63.97 226 GLU B N 1
ATOM 5218 C CA . GLU B 1 226 ? -24.969 6.371 -2.295 1 63.97 226 GLU B CA 1
ATOM 5219 C C . GLU B 1 226 ? -23.703 6.332 -3.127 1 63.97 226 GLU B C 1
ATOM 5221 O O . GLU B 1 226 ? -22.953 5.344 -3.094 1 63.97 226 GLU B O 1
ATOM 5226 N N . LYS B 1 227 ? -23.562 7.387 -3.783 1 72.62 227 LYS B N 1
ATOM 5227 C CA . LYS B 1 227 ? -22.391 7.441 -4.652 1 72.62 227 LYS B CA 1
ATOM 5228 C C . LYS B 1 227 ? -21.109 7.539 -3.832 1 72.62 227 LYS B C 1
ATOM 5230 O O . LYS B 1 227 ? -20.047 7.078 -4.266 1 72.62 227 LYS B O 1
ATOM 5235 N N . CYS B 1 228 ? -21.359 7.914 -2.572 1 75.56 228 CYS B N 1
ATOM 5236 C CA . CYS B 1 228 ? -20.203 8.062 -1.701 1 75.56 228 CYS B CA 1
ATOM 5237 C C . CYS B 1 228 ? -19.688 6.703 -1.243 1 75.56 228 CYS B C 1
ATOM 5239 O O . CYS B 1 228 ? -18.484 6.457 -1.246 1 75.56 228 CYS B O 1
ATOM 5241 N N . VAL B 1 229 ? -20.625 5.789 -0.979 1 76.94 229 VAL B N 1
ATOM 5242 C CA . VAL B 1 229 ? -20.234 4.461 -0.516 1 76.94 229 VAL B CA 1
ATOM 5243 C C . VAL B 1 229 ? -19.547 3.701 -1.648 1 76.94 229 VAL B C 1
ATOM 5245 O O . VAL B 1 229 ? -18.562 2.99 -1.422 1 76.94 229 VAL B O 1
ATOM 5248 N N . ARG B 1 230 ? -20.094 3.896 -2.834 1 82.56 230 ARG B N 1
ATOM 5249 C CA . ARG B 1 230 ? -19.516 3.236 -3.994 1 82.56 230 ARG B CA 1
ATOM 5250 C C . ARG B 1 230 ? -18.094 3.719 -4.238 1 82.56 230 ARG B C 1
ATOM 5252 O O . ARG B 1 230 ? -17.188 2.912 -4.465 1 82.56 230 ARG B O 1
ATOM 5259 N N . CYS B 1 231 ? -17.922 4.977 -4.098 1 84.19 231 CYS B N 1
ATOM 5260 C CA . CYS B 1 231 ? -16.609 5.574 -4.344 1 84.19 231 CYS B CA 1
ATOM 5261 C C . CYS B 1 231 ? -15.602 5.121 -3.295 1 84.19 231 CYS B C 1
ATOM 5263 O O . CYS B 1 231 ? -14.461 4.805 -3.627 1 84.19 231 CYS B O 1
ATOM 5265 N N . ILE B 1 232 ? -16.031 5.047 -2.105 1 84.94 232 ILE B N 1
ATOM 5266 C CA . ILE B 1 232 ? -15.102 4.703 -1.033 1 84.94 232 ILE B CA 1
ATOM 5267 C C . ILE B 1 232 ? -14.727 3.223 -1.127 1 84.94 232 ILE B C 1
ATOM 5269 O O . ILE B 1 232 ? -13.586 2.846 -0.872 1 84.94 232 ILE B O 1
ATOM 5273 N N . LEU B 1 233 ? -15.68 2.414 -1.472 1 87.44 233 LEU B N 1
ATOM 5274 C CA . LEU B 1 233 ? -15.391 0.994 -1.633 1 87.44 233 LEU B CA 1
ATOM 5275 C C . LEU B 1 233 ? -14.43 0.765 -2.793 1 87.44 233 LEU B C 1
ATOM 5277 O O . LEU B 1 233 ? -13.523 -0.072 -2.701 1 87.44 233 LEU B O 1
ATOM 5281 N N . HIS B 1 234 ? -14.633 1.505 -3.844 1 91.56 234 HIS B N 1
ATOM 5282 C CA . HIS B 1 234 ? -13.695 1.421 -4.961 1 91.56 234 HIS B CA 1
ATOM 5283 C C . HIS B 1 234 ? -12.297 1.868 -4.547 1 91.56 234 HIS B C 1
ATOM 5285 O O . HIS B 1 234 ? -11.297 1.301 -4.996 1 91.56 234 HIS B O 1
ATOM 5291 N N . THR B 1 235 ? -12.281 2.863 -3.732 1 91 235 THR B N 1
ATOM 5292 C CA . THR B 1 235 ? -10.992 3.346 -3.244 1 91 235 THR B CA 1
ATOM 5293 C C . THR B 1 235 ? -10.297 2.271 -2.416 1 91 235 THR B C 1
ATOM 5295 O O . THR B 1 235 ? -9.109 2.008 -2.609 1 91 235 THR B O 1
ATOM 5298 N N . PHE B 1 236 ? -11.047 1.645 -1.512 1 92.94 236 PHE B N 1
ATOM 5299 C CA . PHE B 1 236 ? -10.477 0.573 -0.701 1 92.94 236 PHE B CA 1
ATOM 5300 C C . PHE B 1 236 ? -9.922 -0.538 -1.584 1 92.94 236 PHE B C 1
ATOM 5302 O O . PHE B 1 236 ? -8.773 -0.951 -1.419 1 92.94 236 PHE B O 1
ATOM 5309 N N . LEU B 1 237 ? -10.68 -0.897 -2.521 1 94.81 237 LEU B N 1
ATOM 5310 C CA . LEU B 1 237 ? -10.297 -2.027 -3.361 1 94.81 237 LEU B CA 1
ATOM 5311 C C . LEU B 1 237 ? -9.164 -1.644 -4.305 1 94.81 237 LEU B C 1
ATOM 5313 O O . LEU B 1 237 ? -8.312 -2.475 -4.633 1 94.81 237 LEU B O 1
ATOM 5317 N N . ALA B 1 238 ? -9.164 -0.426 -4.754 1 95.62 238 ALA B N 1
ATOM 5318 C CA . ALA B 1 238 ? -8.062 0.035 -5.598 1 95.62 238 ALA B CA 1
ATOM 5319 C C . ALA B 1 238 ? -6.738 -0.004 -4.844 1 95.62 238 ALA B C 1
ATOM 5321 O O . ALA B 1 238 ? -5.715 -0.42 -5.395 1 95.62 238 ALA B O 1
ATOM 5322 N N . LEU B 1 239 ? -6.758 0.425 -3.648 1 94.44 239 LEU B N 1
ATOM 5323 C CA . LEU B 1 239 ? -5.547 0.417 -2.834 1 94.44 239 LEU B CA 1
ATOM 5324 C C . LEU B 1 239 ? -5.113 -1.01 -2.518 1 94.44 239 LEU B C 1
ATOM 5326 O O . LEU B 1 239 ? -3.918 -1.31 -2.498 1 94.44 239 LEU B O 1
ATOM 5330 N N . VAL B 1 240 ? -6.035 -1.844 -2.283 1 94.69 240 VAL B N 1
ATOM 5331 C CA . VAL B 1 240 ? -5.723 -3.25 -2.051 1 94.69 240 VAL B CA 1
ATOM 5332 C C . VAL B 1 240 ? -5.117 -3.861 -3.312 1 94.69 240 VAL B C 1
ATOM 5334 O O . VAL B 1 240 ? -4.121 -4.586 -3.24 1 94.69 240 VAL B O 1
ATOM 5337 N N . GLY B 1 241 ? -5.762 -3.58 -4.457 1 94.88 241 GLY B N 1
ATOM 5338 C CA . GLY B 1 241 ? -5.23 -4.078 -5.715 1 94.88 241 GLY B CA 1
ATOM 5339 C C . GLY B 1 241 ? -3.818 -3.6 -6 1 94.88 241 GLY B C 1
ATOM 5340 O O . GLY B 1 241 ? -2.982 -4.363 -6.484 1 94.88 241 GLY B O 1
ATOM 5341 N N . TYR B 1 242 ? -3.572 -2.35 -5.715 1 95.25 242 TYR B N 1
ATOM 5342 C CA . TYR B 1 242 ? -2.242 -1.786 -5.902 1 95.25 242 TYR B CA 1
ATOM 5343 C C . TYR B 1 242 ? -1.217 -2.5 -5.031 1 95.25 242 TYR B C 1
ATOM 5345 O O . TYR B 1 242 ? -0.124 -2.836 -5.492 1 95.25 242 TYR B O 1
ATOM 5353 N N . GLY B 1 243 ? -1.542 -2.723 -3.797 1 92.19 243 GLY B N 1
ATOM 5354 C CA . GLY B 1 243 ? -0.641 -3.436 -2.904 1 92.19 243 GLY B CA 1
ATOM 5355 C C . GLY B 1 243 ? -0.473 -4.898 -3.268 1 92.19 243 GLY B C 1
ATOM 5356 O O . GLY B 1 243 ? 0.643 -5.422 -3.26 1 92.19 243 GLY B O 1
ATOM 5357 N N . TYR B 1 244 ? -1.555 -5.492 -3.646 1 92.81 244 TYR B N 1
ATOM 5358 C CA . TYR B 1 244 ? -1.633 -6.93 -3.875 1 92.81 244 TYR B CA 1
ATOM 5359 C C . TYR B 1 244 ? -0.987 -7.309 -5.203 1 92.81 244 TYR B C 1
ATOM 5361 O O . TYR B 1 244 ? -0.219 -8.273 -5.277 1 92.81 244 TYR B O 1
ATOM 5369 N N . VAL B 1 245 ? -1.2 -6.547 -6.234 1 94.19 245 VAL B N 1
ATOM 5370 C CA . VAL B 1 245 ? -0.756 -6.945 -7.566 1 94.19 245 VAL B CA 1
ATOM 5371 C C . VAL B 1 245 ? 0.514 -6.188 -7.938 1 94.19 245 VAL B C 1
ATOM 5373 O O . VAL B 1 245 ? 1.566 -6.793 -8.156 1 94.19 245 VAL B O 1
ATOM 5376 N N . VAL B 1 246 ? 0.496 -4.93 -7.867 1 93.12 246 VAL B N 1
ATOM 5377 C CA . VAL B 1 246 ? 1.562 -4.098 -8.414 1 93.12 246 VAL B CA 1
ATOM 5378 C C . VAL B 1 246 ? 2.77 -4.121 -7.48 1 93.12 246 VAL B C 1
ATOM 5380 O O . VAL B 1 246 ? 3.891 -4.402 -7.906 1 93.12 246 VAL B O 1
ATOM 5383 N N . GLU B 1 247 ? 2.572 -3.883 -6.215 1 91.5 247 GLU B N 1
ATOM 5384 C CA . GLU B 1 247 ? 3.693 -3.791 -5.285 1 91.5 247 GLU B CA 1
ATOM 5385 C C . GLU B 1 247 ? 4.391 -5.141 -5.125 1 91.5 247 GLU B C 1
ATOM 5387 O O . GLU B 1 247 ? 5.617 -5.203 -5.039 1 91.5 247 GLU B O 1
ATOM 5392 N N . LEU B 1 248 ? 3.674 -6.188 -5.023 1 91.38 248 LEU B N 1
ATOM 5393 C CA . LEU B 1 248 ? 4.281 -7.504 -4.852 1 91.38 248 LEU B CA 1
ATOM 5394 C C . LEU B 1 248 ? 5.047 -7.918 -6.105 1 91.38 248 LEU B C 1
ATOM 5396 O O . LEU B 1 248 ? 6.082 -8.578 -6.016 1 91.38 248 LEU B O 1
ATOM 5400 N N . MET B 1 249 ? 4.516 -7.516 -7.266 1 91.5 249 MET B N 1
ATOM 5401 C CA . MET B 1 249 ? 5.23 -7.82 -8.5 1 91.5 249 MET B CA 1
ATOM 5402 C C . MET B 1 249 ? 6.469 -6.938 -8.641 1 91.5 249 MET B C 1
ATOM 5404 O O . MET B 1 249 ? 7.469 -7.352 -9.234 1 91.5 249 MET B O 1
ATOM 5408 N N . PHE B 1 250 ? 6.398 -5.816 -8.102 1 87.5 250 PHE B N 1
ATOM 5409 C CA . PHE B 1 250 ? 7.516 -4.887 -8.188 1 87.5 250 PHE B CA 1
ATOM 5410 C C . PHE B 1 250 ? 8.75 -5.461 -7.508 1 87.5 250 PHE B C 1
ATOM 5412 O O . PHE B 1 250 ? 9.859 -5.383 -8.047 1 87.5 250 PHE B O 1
ATOM 5419 N N . ILE B 1 251 ? 8.633 -5.984 -6.336 1 83.31 251 ILE B N 1
ATOM 5420 C CA . ILE B 1 251 ? 9.805 -6.457 -5.602 1 83.31 251 ILE B CA 1
ATOM 5421 C C . ILE B 1 251 ? 10.453 -7.613 -6.355 1 83.31 251 ILE B C 1
ATOM 5423 O O . ILE B 1 251 ? 11.68 -7.742 -6.363 1 83.31 251 ILE B O 1
ATOM 5427 N N . MET B 1 252 ? 9.648 -8.391 -6.98 1 86.06 252 MET B N 1
ATOM 5428 C CA . MET B 1 252 ? 10.188 -9.484 -7.777 1 86.06 252 MET B CA 1
ATOM 5429 C C . MET B 1 252 ? 10.938 -8.961 -8.992 1 86.06 252 MET B C 1
ATOM 5431 O O . MET B 1 252 ? 12.055 -9.391 -9.273 1 86.06 252 MET B O 1
ATOM 5435 N N . SER B 1 253 ? 10.297 -8.055 -9.68 1 84.06 253 SER B N 1
ATOM 5436 C CA . SER B 1 253 ? 10.914 -7.473 -10.867 1 84.06 253 SER B CA 1
ATOM 5437 C C . SER B 1 253 ? 12.219 -6.762 -10.516 1 84.06 253 SER B C 1
ATOM 5439 O O . SER B 1 253 ? 13.188 -6.82 -11.273 1 84.06 253 SER B O 1
ATOM 5441 N N . ASP B 1 254 ? 12.203 -6.156 -9.414 1 77.88 254 ASP B N 1
ATOM 5442 C CA . ASP B 1 254 ? 13.391 -5.434 -8.969 1 77.88 254 ASP B CA 1
ATOM 5443 C C . ASP B 1 254 ? 14.547 -6.391 -8.688 1 77.88 254 ASP B C 1
ATOM 5445 O O . ASP B 1 254 ? 15.688 -6.113 -9.055 1 77.88 254 ASP B O 1
ATOM 5449 N N . LEU B 1 255 ? 14.266 -7.453 -8.086 1 77.69 255 LEU B N 1
ATOM 5450 C CA . LEU B 1 255 ? 15.289 -8.461 -7.809 1 77.69 255 LEU B CA 1
ATOM 5451 C C . LEU B 1 255 ? 15.828 -9.055 -9.102 1 77.69 255 LEU B C 1
ATOM 5453 O O . LEU B 1 255 ? 17.031 -9.227 -9.258 1 77.69 255 LEU B O 1
ATOM 5457 N N . LEU B 1 256 ? 14.93 -9.305 -10.031 1 80.19 256 LEU B N 1
ATOM 5458 C CA . LEU B 1 256 ? 15.312 -9.977 -11.266 1 80.19 256 LEU B CA 1
ATOM 5459 C C . LEU B 1 256 ? 16.156 -9.055 -12.156 1 80.19 256 LEU B C 1
ATOM 5461 O O . LEU B 1 256 ? 16.922 -9.523 -12.984 1 80.19 256 LEU B O 1
ATOM 5465 N N . LEU B 1 257 ? 16.062 -7.781 -11.98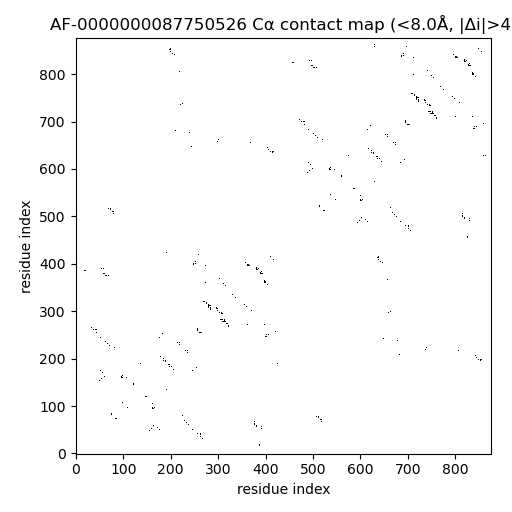4 1 72.62 257 LEU B N 1
ATOM 5466 C CA . LEU B 1 257 ? 16.828 -6.816 -12.766 1 72.62 257 LEU B CA 1
ATOM 5467 C C . LEU B 1 257 ? 18.219 -6.613 -12.172 1 72.62 257 LEU B C 1
ATOM 5469 O O . LEU B 1 257 ? 19.141 -6.164 -12.867 1 72.62 257 LEU B O 1
ATOM 5473 N N . GLN B 1 258 ? 18.297 -6.801 -10.93 1 63.69 258 GLN B N 1
ATOM 5474 C CA . GLN B 1 258 ? 19.578 -6.551 -10.258 1 63.69 258 GLN B CA 1
ATOM 5475 C C . GLN B 1 258 ? 20.547 -7.715 -10.461 1 63.69 258 GLN B C 1
ATOM 5477 O O . GLN B 1 258 ? 21.75 -7.543 -10.344 1 63.69 258 GLN B O 1
ATOM 5482 N N . VAL B 1 259 ? 19.938 -8.859 -10.758 1 59.84 259 VAL B N 1
ATOM 5483 C CA . VAL B 1 259 ? 20.781 -10.039 -10.773 1 59.84 259 VAL B CA 1
ATOM 5484 C C . VAL B 1 259 ? 21.203 -10.352 -12.211 1 59.84 259 VAL B C 1
ATOM 5486 O O . VAL B 1 259 ? 20.438 -10.148 -13.148 1 59.84 259 VAL B O 1
ATOM 5489 N N . ASP B 1 260 ? 22.484 -10.508 -12.477 1 58.69 260 ASP B N 1
ATOM 5490 C CA . ASP B 1 260 ? 22.984 -10.883 -13.789 1 58.69 260 ASP B CA 1
ATOM 5491 C C . ASP B 1 260 ? 22.219 -12.094 -14.336 1 58.69 260 ASP B C 1
ATOM 5493 O O . ASP B 1 260 ? 21.969 -12.18 -15.539 1 58.69 260 ASP B O 1
ATOM 5497 N N . ASP B 1 261 ? 21.844 -12.922 -13.492 1 69.12 261 ASP B N 1
ATOM 5498 C CA . ASP B 1 261 ? 21.125 -14.117 -13.922 1 69.12 261 ASP B CA 1
ATOM 5499 C C . ASP B 1 261 ? 19.641 -14.023 -13.57 1 69.12 261 ASP B C 1
ATOM 5501 O O . ASP B 1 261 ? 19.078 -14.953 -12.977 1 69.12 261 ASP B O 1
ATOM 5505 N N . GLY B 1 262 ? 18.969 -12.961 -14.016 1 75.75 262 GLY B N 1
ATOM 5506 C CA . GLY B 1 262 ? 17.562 -12.742 -13.742 1 75.75 262 GLY B CA 1
ATOM 5507 C C . GLY B 1 262 ? 16.672 -13.852 -14.258 1 75.75 262 GLY B C 1
ATOM 5508 O O . GLY B 1 262 ? 15.82 -14.367 -13.523 1 75.75 262 GLY B O 1
ATOM 5509 N N . PRO B 1 263 ? 16.938 -14.289 -15.516 1 78.88 263 PRO B N 1
ATOM 5510 C CA . PRO B 1 263 ? 16.094 -15.352 -16.078 1 78.88 263 PRO B CA 1
ATOM 5511 C C . PRO B 1 263 ? 16.25 -16.672 -15.328 1 78.88 263 PRO B C 1
ATOM 5513 O O . PRO B 1 263 ? 15.273 -17.406 -15.148 1 78.88 263 PRO B O 1
ATOM 5516 N N . ARG B 1 264 ? 17.438 -16.922 -14.898 1 75.19 264 ARG B N 1
ATOM 5517 C CA . ARG B 1 264 ? 17.656 -18.156 -14.156 1 75.19 264 ARG B CA 1
ATOM 5518 C C . ARG B 1 264 ? 16.922 -18.125 -12.812 1 75.19 264 ARG B C 1
ATOM 5520 O O . ARG B 1 264 ? 16.328 -19.125 -12.414 1 75.19 264 ARG B O 1
ATOM 5527 N N . ILE B 1 265 ? 17.031 -17.047 -12.188 1 78.81 265 ILE B N 1
ATOM 5528 C CA . ILE B 1 265 ? 16.359 -16.906 -10.898 1 78.81 265 ILE B CA 1
ATOM 5529 C C . ILE B 1 265 ? 14.852 -16.969 -11.086 1 78.81 265 ILE B C 1
ATOM 5531 O O . ILE B 1 265 ? 14.148 -17.578 -10.281 1 78.81 265 ILE B O 1
ATOM 5535 N N . ALA B 1 266 ? 14.414 -16.359 -12.125 1 85.81 266 ALA B N 1
ATOM 5536 C CA . ALA B 1 266 ? 12.992 -16.406 -12.43 1 85.81 266 ALA B CA 1
ATOM 5537 C C . ALA B 1 266 ? 12.523 -17.828 -12.68 1 85.81 266 ALA B C 1
ATOM 5539 O O . ALA B 1 266 ? 11.445 -18.234 -12.219 1 85.81 266 ALA B O 1
ATOM 5540 N N . LEU B 1 267 ? 13.32 -18.562 -13.391 1 81.56 267 LEU B N 1
ATOM 5541 C CA . LEU B 1 267 ? 12.977 -19.938 -13.688 1 81.56 267 LEU B CA 1
ATOM 5542 C C . LEU B 1 267 ? 12.961 -20.781 -12.414 1 81.56 267 LEU B C 1
ATOM 5544 O O . LEU B 1 267 ? 12.102 -21.641 -12.242 1 81.56 267 LEU B O 1
ATOM 5548 N N . SER B 1 268 ? 13.945 -20.531 -11.594 1 76.69 268 SER B N 1
ATOM 5549 C CA . SER B 1 268 ? 13.969 -21.25 -10.328 1 76.69 268 SER B CA 1
ATOM 5550 C C . SER B 1 268 ? 12.734 -20.922 -9.484 1 76.69 268 SER B C 1
ATOM 5552 O O . SER B 1 268 ? 12.172 -21.812 -8.836 1 76.69 268 SER B O 1
ATOM 5554 N N . PHE B 1 269 ? 12.359 -19.719 -9.484 1 82.38 269 PHE B N 1
ATOM 5555 C CA . PHE B 1 269 ? 11.18 -19.266 -8.75 1 82.38 269 PHE B CA 1
ATOM 5556 C C . PHE B 1 269 ? 9.922 -19.938 -9.289 1 82.38 269 PHE B C 1
ATOM 5558 O O . PHE B 1 269 ? 9.102 -20.438 -8.508 1 82.38 269 PHE B O 1
ATOM 5565 N N . LEU B 1 270 ? 9.75 -19.938 -10.562 1 84.19 270 LEU B N 1
ATOM 5566 C CA . LEU B 1 270 ? 8.578 -20.531 -11.188 1 84.19 270 LEU B CA 1
ATOM 5567 C C . LEU B 1 270 ? 8.539 -22.047 -10.938 1 84.19 270 LEU B C 1
ATOM 5569 O O . LEU B 1 270 ? 7.461 -22.625 -10.75 1 84.19 270 LEU B O 1
ATOM 5573 N N . ALA B 1 271 ? 9.688 -22.625 -10.977 1 77.44 271 ALA B N 1
ATOM 5574 C CA . ALA B 1 271 ? 9.758 -24.062 -10.727 1 77.44 271 ALA B CA 1
ATOM 5575 C C . ALA B 1 271 ? 9.242 -24.406 -9.328 1 77.44 271 ALA B C 1
ATOM 5577 O O . ALA B 1 271 ? 8.523 -25.391 -9.148 1 77.44 271 ALA B O 1
ATOM 5578 N N . VAL B 1 272 ? 9.555 -23.578 -8.398 1 75.75 272 VAL B N 1
ATOM 5579 C CA . VAL B 1 272 ? 9.125 -23.797 -7.02 1 75.75 272 VAL B CA 1
ATOM 5580 C C . VAL B 1 272 ? 7.609 -23.641 -6.922 1 75.75 272 VAL B C 1
ATOM 5582 O O . VAL B 1 272 ? 6.926 -24.469 -6.316 1 75.75 272 VAL B O 1
ATOM 5585 N N . VAL B 1 273 ? 7.082 -22.625 -7.473 1 81.38 273 VAL B N 1
ATOM 5586 C CA . VAL B 1 273 ? 5.66 -22.312 -7.359 1 81.38 273 VAL B CA 1
ATOM 5587 C C . VAL B 1 273 ? 4.844 -23.375 -8.102 1 81.38 273 VAL B C 1
ATOM 5589 O O . VAL B 1 273 ? 3.84 -23.859 -7.582 1 81.38 273 VAL B O 1
ATOM 5592 N N . TRP B 1 274 ? 5.285 -23.703 -9.297 1 81.12 274 TRP B N 1
ATOM 5593 C CA . TRP B 1 274 ? 4.578 -24.719 -10.078 1 81.12 274 TRP B CA 1
ATOM 5594 C C . TRP B 1 274 ? 4.676 -26.094 -9.414 1 81.12 274 TRP B C 1
ATOM 5596 O O . TRP B 1 274 ? 3.729 -26.875 -9.453 1 81.12 274 TRP B O 1
ATOM 5606 N N . GLY B 1 275 ? 5.832 -26.266 -8.898 1 76.12 275 GLY B N 1
ATOM 5607 C CA . GLY B 1 275 ? 5.988 -27.516 -8.172 1 76.12 275 GLY B CA 1
ATOM 5608 C C . GLY B 1 275 ? 5.082 -27.625 -6.961 1 76.12 275 GLY B C 1
ATOM 5609 O O . GLY B 1 275 ? 4.488 -28.672 -6.707 1 76.12 275 GLY B O 1
ATOM 5610 N N . ALA B 1 276 ? 4.961 -26.547 -6.203 1 76.12 276 ALA B N 1
ATOM 5611 C CA . ALA B 1 276 ? 4.117 -26.531 -5.012 1 76.12 276 ALA B CA 1
ATOM 5612 C C . ALA B 1 276 ? 2.65 -26.734 -5.375 1 76.12 276 ALA B C 1
ATOM 5614 O O . ALA B 1 276 ? 1.942 -27.5 -4.707 1 76.12 276 ALA B O 1
ATOM 5615 N N . ASP B 1 277 ? 2.154 -26.078 -6.387 1 77.44 277 ASP B N 1
ATOM 5616 C CA . ASP B 1 277 ? 0.768 -26.219 -6.82 1 77.44 277 ASP B CA 1
ATOM 5617 C C . ASP B 1 277 ? 0.486 -27.625 -7.324 1 77.44 277 ASP B C 1
ATOM 5619 O O . ASP B 1 277 ? -0.561 -28.203 -7.023 1 77.44 277 ASP B O 1
ATOM 5623 N N . THR B 1 278 ? 1.406 -28.156 -8.109 1 75.81 278 THR B N 1
ATOM 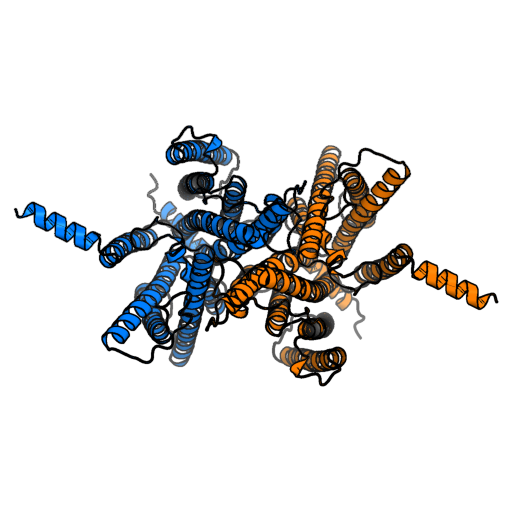5624 C CA . THR B 1 278 ? 1.26 -29.5 -8.641 1 75.81 278 THR B CA 1
ATOM 5625 C C . THR B 1 278 ? 1.324 -30.531 -7.52 1 75.81 278 THR B C 1
ATOM 5627 O O . THR B 1 278 ? 0.568 -31.516 -7.52 1 75.81 278 THR B O 1
ATOM 5630 N N . GLY B 1 279 ? 2.24 -30.281 -6.656 1 77.94 279 GLY B N 1
ATOM 5631 C CA . GLY B 1 279 ? 2.342 -31.188 -5.523 1 77.94 279 GLY B CA 1
ATOM 5632 C C . GLY B 1 279 ? 1.096 -31.203 -4.66 1 77.94 279 GLY B C 1
ATOM 5633 O O . GLY B 1 279 ? 0.649 -32.281 -4.23 1 77.94 279 GLY B O 1
ATOM 5634 N N . ALA B 1 280 ? 0.557 -30.078 -4.383 1 76.94 280 ALA B N 1
ATOM 5635 C CA . ALA B 1 280 ? -0.663 -30 -3.582 1 76.94 280 ALA B CA 1
ATOM 5636 C C . ALA B 1 280 ? -1.83 -30.672 -4.297 1 76.94 280 ALA B C 1
ATOM 5638 O O . ALA B 1 280 ? -2.627 -31.375 -3.676 1 76.94 280 ALA B O 1
ATOM 5639 N N . TYR B 1 281 ? -1.879 -30.438 -5.566 1 73.94 281 TYR B N 1
ATOM 5640 C CA . TYR B 1 281 ? -2.955 -31.016 -6.363 1 73.94 281 TYR B CA 1
ATOM 5641 C C . TYR B 1 281 ? -2.852 -32.531 -6.398 1 73.94 281 TYR B C 1
ATOM 5643 O O . TYR B 1 281 ? -3.842 -33.25 -6.176 1 73.94 281 TYR B O 1
ATOM 5651 N N . PHE B 1 282 ? -1.693 -33.062 -6.625 1 76.69 282 PHE B N 1
ATOM 5652 C CA . PHE B 1 282 ? -1.501 -34.5 -6.758 1 76.69 282 PHE B CA 1
ATOM 5653 C C . PHE B 1 282 ? -1.633 -35.188 -5.402 1 76.69 282 PHE B C 1
ATOM 5655 O O . PHE B 1 282 ? -2.184 -36.281 -5.309 1 76.69 282 PHE B O 1
ATOM 5662 N N . THR B 1 283 ? -1.093 -34.594 -4.422 1 80.31 283 THR B N 1
ATOM 5663 C CA . THR B 1 283 ? -1.236 -35.156 -3.088 1 80.31 283 THR B CA 1
ATOM 5664 C C . THR B 1 283 ? -2.705 -35.219 -2.676 1 80.31 283 THR B C 1
ATOM 5666 O O . THR B 1 283 ? -3.166 -36.188 -2.117 1 80.31 283 THR B O 1
ATOM 5669 N N . GLY B 1 284 ? -3.383 -34.125 -2.904 1 75.5 284 GLY B N 1
ATOM 5670 C CA . GLY B 1 284 ? -4.809 -34.125 -2.629 1 75.5 284 GLY B CA 1
ATOM 5671 C C . GLY B 1 284 ? -5.562 -35.188 -3.381 1 75.5 284 GLY B C 1
ATOM 5672 O O . GLY B 1 284 ? -6.418 -35.875 -2.809 1 75.5 284 GLY B O 1
ATOM 5673 N N . MET B 1 285 ? -5.234 -35.469 -4.574 1 74.69 285 MET B N 1
ATOM 5674 C CA . MET B 1 285 ? -5.891 -36.469 -5.414 1 74.69 285 MET B CA 1
ATOM 5675 C C . MET B 1 285 ? -5.57 -37.875 -4.926 1 74.69 285 MET B C 1
ATOM 5677 O O . MET B 1 285 ? -6.449 -38.75 -4.895 1 74.69 285 MET B O 1
ATOM 5681 N N . ILE B 1 286 ? -4.348 -38.031 -4.645 1 78.44 286 ILE B N 1
ATOM 5682 C CA . ILE B 1 286 ? -3.91 -39.344 -4.172 1 78.44 286 ILE B CA 1
ATOM 5683 C C . ILE B 1 286 ? -4.602 -39.656 -2.852 1 78.44 286 ILE B C 1
ATOM 5685 O O . ILE B 1 286 ? -5.074 -40.781 -2.652 1 78.44 286 ILE B O 1
ATOM 5689 N N . LEU B 1 287 ? -4.66 -38.719 -2.021 1 80 287 LEU B N 1
ATOM 5690 C CA . LEU B 1 287 ? -5.281 -38.938 -0.721 1 80 287 LEU B CA 1
ATOM 5691 C C . LEU B 1 287 ? -6.785 -39.156 -0.868 1 80 287 LEU B C 1
ATOM 5693 O O . LEU B 1 287 ? -7.383 -39.906 -0.11 1 80 287 LEU B O 1
ATOM 5697 N N . THR B 1 288 ? -7.328 -38.406 -1.73 1 73.44 288 THR B N 1
ATOM 5698 C CA . THR B 1 288 ? -8.742 -38.625 -2 1 73.44 288 THR B CA 1
ATOM 5699 C C . THR B 1 288 ? -8.977 -40 -2.598 1 73.44 288 THR B C 1
ATOM 5701 O O . THR B 1 288 ? -9.953 -40.688 -2.262 1 73.44 288 THR B O 1
ATOM 5704 N N . TRP B 1 289 ? -8.141 -40.375 -3.488 1 73.81 289 TRP B N 1
ATOM 5705 C CA . TRP B 1 289 ? -8.227 -41.688 -4.117 1 73.81 289 TRP B CA 1
ATOM 5706 C C . TRP B 1 289 ? -8.039 -42.781 -3.09 1 73.81 289 TRP B C 1
ATOM 5708 O O . TRP B 1 289 ? -8.68 -43.844 -3.174 1 73.81 289 TRP B O 1
ATOM 5718 N N . LEU B 1 290 ? -7.184 -42.406 -2.168 1 77.12 290 LEU B N 1
ATOM 5719 C CA . LEU B 1 290 ? -6.922 -43.406 -1.12 1 77.12 290 LEU B CA 1
ATOM 5720 C C . LEU B 1 290 ? -7.996 -43.344 -0.038 1 77.12 290 LEU B C 1
ATOM 5722 O O . LEU B 1 290 ? -7.938 -44.094 0.939 1 77.12 290 LEU B O 1
ATOM 5726 N N . ASN B 1 291 ? -8.992 -42.562 -0.304 1 69.62 291 ASN B N 1
ATOM 5727 C CA . ASN B 1 291 ? -10.125 -42.406 0.604 1 69.62 291 ASN B CA 1
ATOM 5728 C C . ASN B 1 291 ? -9.664 -41.938 1.99 1 69.62 291 ASN B C 1
ATOM 5730 O O . ASN B 1 291 ? -10.109 -42.5 3 1 69.62 291 ASN B O 1
ATOM 5734 N N . TYR B 1 292 ? -8.766 -41.156 2.029 1 68.75 292 TYR B N 1
ATOM 5735 C CA . TYR B 1 292 ? -8.297 -40.625 3.309 1 68.75 292 TYR B CA 1
ATOM 5736 C C . TYR B 1 292 ? -9.328 -39.688 3.934 1 68.75 292 TYR B C 1
ATOM 5738 O O . TYR B 1 292 ? -9.766 -38.719 3.309 1 68.75 292 TYR B O 1
ATOM 5746 N N . LYS B 1 293 ? -10.125 -40.094 4.922 1 59.34 293 LYS B N 1
ATOM 5747 C CA . LYS B 1 293 ? -11.281 -39.469 5.559 1 59.34 293 LYS B CA 1
ATOM 5748 C C . LYS B 1 293 ? -10.875 -38.25 6.375 1 59.34 293 LYS B C 1
ATOM 5750 O O . LYS B 1 293 ? -11.719 -37.406 6.727 1 59.34 293 LYS B O 1
ATOM 5755 N N . ARG B 1 294 ? -9.562 -38.156 6.699 1 58 294 ARG B N 1
ATOM 5756 C CA . ARG B 1 294 ? -9.203 -37.188 7.707 1 58 294 ARG B CA 1
ATOM 5757 C C . ARG B 1 294 ? -8.594 -35.938 7.062 1 58 294 ARG B C 1
ATOM 5759 O O . ARG B 1 294 ? -7.477 -35.531 7.406 1 58 294 ARG B O 1
ATOM 5766 N N . PHE B 1 295 ? -9.305 -35.375 6.09 1 63.88 295 PHE B N 1
ATOM 5767 C CA . PHE B 1 295 ? -8.82 -34.156 5.449 1 63.88 295 PHE B CA 1
ATOM 5768 C C . PHE B 1 295 ? -8.992 -32.938 6.371 1 63.88 295 PHE B C 1
ATOM 5770 O O . PHE B 1 295 ? -10.039 -32.781 7 1 63.88 295 PHE B O 1
ATOM 5777 N N . HIS B 1 296 ? -7.93 -32.375 6.844 1 70.25 296 HIS B N 1
ATOM 5778 C CA . HIS B 1 296 ? -8.023 -31.109 7.551 1 70.25 296 HIS B CA 1
ATOM 5779 C C . HIS B 1 296 ? -8.164 -29.953 6.578 1 70.25 296 HIS B C 1
ATOM 5781 O O . HIS B 1 296 ? -7.156 -29.391 6.121 1 70.25 296 HIS B O 1
ATOM 5787 N N . LYS B 1 297 ? -9.484 -29.688 6.273 1 72.31 297 LYS B N 1
ATOM 5788 C CA . LYS B 1 297 ? -9.797 -28.641 5.293 1 72.31 297 LYS B CA 1
ATOM 5789 C C . LYS B 1 297 ? -9.453 -27.25 5.832 1 72.31 297 LYS B C 1
ATOM 5791 O O . LYS B 1 297 ? -9.641 -26.984 7.02 1 72.31 297 LYS B O 1
ATOM 5796 N N . LEU B 1 298 ? -8.852 -26.469 5.016 1 67 298 LEU B N 1
ATOM 5797 C CA . LEU B 1 298 ? -8.461 -25.109 5.402 1 67 298 LEU B CA 1
ATOM 5798 C C . LEU B 1 298 ? -9.672 -24.188 5.438 1 67 298 LEU B C 1
ATOM 5800 O O . LEU B 1 298 ? -9.977 -23.594 6.477 1 67 298 LEU B O 1
ATOM 5804 N N . ALA B 1 299 ? -10.336 -23.938 4.41 1 63.06 299 ALA B N 1
ATOM 5805 C CA . ALA B 1 299 ? -11.531 -23.109 4.309 1 63.06 299 ALA B CA 1
ATOM 5806 C C . ALA B 1 299 ? -12.562 -23.75 3.387 1 63.06 299 ALA B C 1
ATOM 5808 O O . ALA B 1 299 ? -12.711 -23.344 2.232 1 63.06 299 ALA B O 1
ATOM 5809 N N . PRO B 1 300 ? -13.352 -24.656 3.893 1 65.88 300 PRO B N 1
ATOM 5810 C CA . PRO B 1 300 ? -14.25 -25.438 3.041 1 65.88 300 PRO B CA 1
ATOM 5811 C C . PRO B 1 300 ? -15.336 -24.578 2.396 1 65.88 300 PRO B C 1
ATOM 5813 O O . PRO B 1 300 ? -15.852 -24.922 1.33 1 65.88 300 PRO B O 1
ATOM 5816 N N . HIS B 1 301 ? -15.672 -23.484 3.078 1 66.62 301 HIS B N 1
ATOM 5817 C CA . HIS B 1 301 ? -16.75 -22.656 2.535 1 66.62 301 HIS B CA 1
ATOM 5818 C C . HIS B 1 301 ? -16.234 -21.781 1.395 1 66.62 301 HIS B C 1
ATOM 5820 O O . HIS B 1 301 ? -17.031 -21.25 0.609 1 66.62 301 HIS B O 1
ATOM 5826 N N . ILE B 1 302 ? -14.984 -21.656 1.326 1 67.38 302 ILE B N 1
ATOM 5827 C CA . ILE B 1 302 ? -14.391 -20.812 0.284 1 67.38 302 ILE B CA 1
ATOM 5828 C C . ILE B 1 302 ? -13.82 -21.703 -0.82 1 67.38 302 ILE B C 1
ATOM 5830 O O . ILE B 1 302 ? -14.078 -21.469 -2.004 1 67.38 302 ILE B O 1
ATOM 5834 N N . SER B 1 303 ? -13.039 -22.656 -0.385 1 65.75 303 SER B N 1
ATOM 5835 C CA . SER B 1 303 ? -12.445 -23.609 -1.319 1 65.75 303 SER B CA 1
ATOM 5836 C C . SER B 1 303 ? -12.367 -25 -0.718 1 65.75 303 SER B C 1
ATOM 5838 O O . SER B 1 303 ? -11.5 -25.281 0.107 1 65.75 303 SER B O 1
ATOM 5840 N N . TYR B 1 304 ? -13.148 -25.781 -1.125 1 64.31 304 TYR B N 1
ATOM 5841 C CA . TYR B 1 304 ? -13.328 -27.109 -0.562 1 64.31 304 TYR B CA 1
ATOM 5842 C C . TYR B 1 304 ? -12.117 -28 -0.847 1 64.31 304 TYR B C 1
ATOM 5844 O O . TYR B 1 304 ? -11.812 -28.922 -0.087 1 64.31 304 TYR B O 1
ATOM 5852 N N . LYS B 1 305 ? -11.445 -27.672 -1.746 1 61.66 305 LYS B N 1
ATOM 5853 C CA . LYS B 1 305 ? -10.398 -28.594 -2.186 1 61.66 305 LYS B CA 1
ATOM 5854 C C . LYS B 1 305 ? -9.078 -28.297 -1.474 1 61.66 305 LYS B C 1
ATOM 5856 O O . LYS B 1 305 ? -8.148 -29.094 -1.526 1 61.66 305 LYS B O 1
ATOM 5861 N N . LYS B 1 306 ? -9.039 -27.312 -0.718 1 71.06 306 LYS B N 1
ATOM 5862 C CA . LYS B 1 306 ? -7.77 -26.969 -0.098 1 71.06 306 LYS B CA 1
ATOM 5863 C C . LYS B 1 306 ? -7.648 -27.578 1.296 1 71.06 306 LYS B C 1
ATOM 5865 O O . LYS B 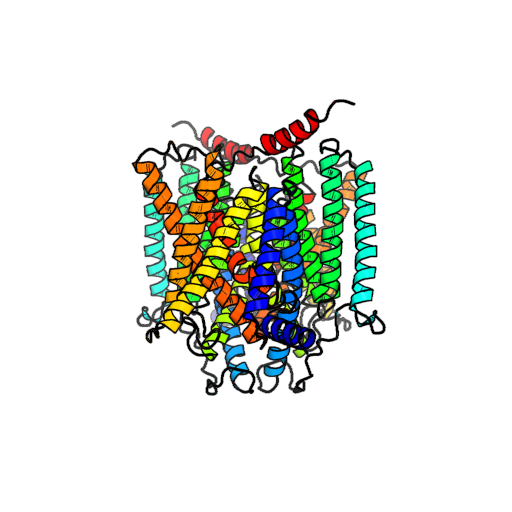1 306 ? -8.57 -27.469 2.107 1 71.06 306 LYS B O 1
ATOM 5870 N N . ASP B 1 307 ? -6.598 -28.344 1.422 1 72.44 307 ASP B N 1
ATOM 5871 C CA . ASP B 1 307 ? -6.406 -29.031 2.689 1 72.44 307 ASP B CA 1
ATOM 5872 C C . ASP B 1 307 ? -4.949 -28.953 3.145 1 72.44 307 ASP B C 1
ATOM 5874 O O . ASP B 1 307 ? -4.078 -28.531 2.381 1 72.44 307 ASP B O 1
ATOM 5878 N N . ILE B 1 308 ? -4.73 -29.328 4.344 1 75.75 308 ILE B N 1
ATOM 5879 C CA . ILE B 1 308 ? -3.406 -29.25 4.949 1 75.75 308 ILE B CA 1
ATOM 5880 C C . ILE B 1 308 ? -2.51 -30.328 4.352 1 75.75 308 ILE B C 1
ATOM 5882 O O . ILE B 1 308 ? -1.314 -30.109 4.141 1 75.75 308 ILE B O 1
ATOM 5886 N N . GLU B 1 309 ? -3.037 -31.484 4.109 1 77.12 309 GLU B N 1
ATOM 5887 C CA . GLU B 1 309 ? -2.262 -32.594 3.539 1 77.12 309 GLU B CA 1
ATOM 5888 C C . GLU B 1 309 ? -1.733 -32.219 2.152 1 77.12 309 GLU B C 1
ATOM 5890 O O . GLU B 1 309 ? -0.586 -32.531 1.822 1 77.12 309 GLU B O 1
ATOM 5895 N N . GLY B 1 310 ? -2.545 -31.641 1.438 1 75.88 310 GLY B N 1
ATOM 5896 C CA . GLY B 1 310 ? -2.111 -31.156 0.138 1 75.88 310 GLY B CA 1
ATOM 5897 C C . GLY B 1 310 ? -1.009 -30.109 0.226 1 75.88 310 GLY B C 1
ATOM 5898 O O . GLY B 1 310 ? -0.095 -30.094 -0.601 1 75.88 310 GLY B O 1
ATOM 5899 N N . THR B 1 311 ? -1.079 -29.359 1.245 1 76 311 THR B N 1
ATOM 5900 C CA . THR B 1 311 ? -0.061 -28.328 1.446 1 76 311 THR B CA 1
ATOM 5901 C C . THR B 1 311 ? 1.298 -28.969 1.728 1 76 311 THR B C 1
ATOM 5903 O O . THR B 1 311 ? 2.326 -28.484 1.242 1 76 311 THR B O 1
ATOM 5906 N N . VAL B 1 312 ? 1.232 -29.953 2.441 1 78.56 312 VAL B N 1
ATOM 5907 C CA . VAL B 1 312 ? 2.471 -30.656 2.76 1 78.56 312 VAL B CA 1
ATOM 5908 C C . VAL B 1 312 ? 3.066 -31.25 1.488 1 78.56 312 VAL B C 1
ATOM 5910 O O . VAL B 1 312 ? 4.281 -31.203 1.276 1 78.56 312 VAL B O 1
ATOM 5913 N N . GLY B 1 313 ? 2.225 -31.891 0.723 1 78.19 313 GLY B N 1
ATOM 5914 C CA . GLY B 1 313 ? 2.674 -32.375 -0.569 1 78.19 313 GLY B CA 1
ATOM 5915 C C . GLY B 1 313 ? 3.221 -31.297 -1.466 1 78.19 313 GLY B C 1
ATOM 5916 O O . GLY B 1 313 ? 4.203 -31.5 -2.18 1 78.19 313 GLY B O 1
ATOM 5917 N N . GLY B 1 314 ? 2.676 -30.188 -1.437 1 79.06 314 GLY B N 1
ATOM 5918 C CA . GLY B 1 314 ? 3.15 -29.047 -2.191 1 79.06 314 GLY B CA 1
ATOM 5919 C C . GLY B 1 314 ? 4.508 -28.547 -1.731 1 79.06 314 GLY B C 1
ATOM 5920 O O . GLY B 1 314 ? 5.363 -28.219 -2.553 1 79.06 314 GLY B O 1
ATOM 5921 N N . ILE B 1 315 ? 4.676 -28.531 -0.462 1 77.69 315 ILE B N 1
ATOM 5922 C CA . ILE B 1 315 ? 5.957 -28.125 0.104 1 77.69 315 ILE B CA 1
ATOM 5923 C C . ILE B 1 315 ? 7.055 -29.078 -0.364 1 77.69 315 ILE B C 1
ATOM 5925 O O . ILE B 1 315 ? 8.133 -28.641 -0.769 1 77.69 315 ILE B O 1
ATOM 5929 N N . ALA B 1 316 ? 6.75 -30.297 -0.31 1 79.44 316 ALA B N 1
ATOM 5930 C CA . ALA B 1 316 ? 7.73 -31.297 -0.688 1 79.44 316 ALA B CA 1
ATOM 5931 C C . ALA B 1 316 ? 8.141 -31.156 -2.15 1 79.44 316 ALA B C 1
ATOM 5933 O O . ALA B 1 316 ? 9.336 -31.125 -2.465 1 79.44 316 ALA B O 1
ATOM 5934 N N . LEU B 1 317 ? 7.188 -31.062 -2.963 1 79.5 317 LEU B N 1
ATOM 5935 C CA . LEU B 1 317 ? 7.496 -30.938 -4.383 1 79.5 317 LEU B CA 1
ATOM 5936 C C . LEU B 1 317 ? 8.125 -29.594 -4.688 1 79.5 317 LEU B C 1
ATOM 5938 O O . LEU B 1 317 ? 8.938 -29.469 -5.605 1 79.5 317 LEU B O 1
ATOM 5942 N N . GLY B 1 318 ? 7.715 -28.578 -4.023 1 74.38 318 GLY B N 1
ATOM 5943 C CA . GLY B 1 318 ? 8.352 -27.281 -4.172 1 74.38 318 GLY B CA 1
ATOM 5944 C C . GLY B 1 318 ? 9.828 -27.297 -3.807 1 74.38 318 GLY B C 1
ATOM 5945 O O . GLY B 1 318 ? 10.648 -26.719 -4.516 1 74.38 318 GLY B O 1
ATOM 5946 N N . LEU B 1 319 ? 10.102 -27.922 -2.732 1 74.25 319 LEU B N 1
ATOM 5947 C CA . LEU B 1 319 ? 11.492 -28.078 -2.316 1 74.25 319 LEU B CA 1
ATOM 5948 C C . LEU B 1 319 ? 12.289 -28.844 -3.367 1 74.25 319 LEU B C 1
ATOM 5950 O O . LEU B 1 319 ? 13.438 -28.484 -3.652 1 74.25 319 LEU B O 1
ATOM 5954 N N . TRP B 1 320 ? 11.688 -29.812 -3.848 1 75.75 320 TRP B N 1
ATOM 5955 C CA . TRP B 1 320 ? 12.344 -30.594 -4.898 1 75.75 320 TRP B CA 1
ATOM 5956 C C . TRP B 1 320 ? 12.617 -29.719 -6.121 1 75.75 320 TRP B C 1
ATOM 5958 O O . TRP B 1 320 ? 13.656 -29.859 -6.766 1 75.75 320 TRP B O 1
ATOM 5968 N N . GLY B 1 321 ? 11.68 -28.938 -6.402 1 70.94 321 GLY B N 1
ATOM 5969 C CA . GLY B 1 321 ? 11.875 -28 -7.504 1 70.94 321 GLY B CA 1
ATOM 5970 C C . GLY B 1 321 ? 13.07 -27.094 -7.309 1 70.94 321 GLY B C 1
ATOM 5971 O O . GLY B 1 321 ? 13.844 -26.859 -8.242 1 70.94 321 GLY B O 1
ATOM 5972 N N . VAL B 1 322 ? 13.297 -26.609 -6.176 1 66.44 322 VAL B N 1
ATOM 5973 C CA . VAL B 1 322 ? 14.422 -25.734 -5.867 1 66.44 322 VAL B CA 1
ATOM 5974 C C . VAL B 1 322 ? 15.734 -26.5 -6.008 1 66.44 322 VAL B C 1
ATOM 5976 O O . VAL B 1 322 ? 16.703 -25.984 -6.566 1 66.44 322 VAL B O 1
ATOM 5979 N N . ILE B 1 323 ? 15.766 -27.656 -5.492 1 68.38 323 ILE B N 1
ATOM 5980 C CA . ILE B 1 323 ? 16.969 -28.484 -5.543 1 68.38 323 ILE B CA 1
ATOM 5981 C C . ILE B 1 323 ? 17.312 -28.797 -6.992 1 68.38 323 ILE B C 1
ATOM 5983 O O . ILE B 1 323 ? 18.484 -28.781 -7.379 1 68.38 323 ILE B O 1
ATOM 5987 N N . LEU B 1 324 ? 16.25 -29.047 -7.691 1 69.62 324 LEU B N 1
ATOM 5988 C CA . LEU B 1 324 ? 16.453 -29.391 -9.094 1 69.62 324 LEU B CA 1
ATOM 5989 C C . LEU B 1 324 ? 17.047 -28.219 -9.859 1 69.62 324 LEU B C 1
ATOM 5991 O O . LEU B 1 324 ? 18 -28.375 -10.633 1 69.62 324 LEU B O 1
ATOM 5995 N N . VAL B 1 325 ? 16.531 -27.078 -9.695 1 64.62 325 VAL B N 1
ATOM 5996 C CA . VAL B 1 325 ? 17 -25.906 -10.422 1 64.62 325 VAL B CA 1
ATOM 5997 C C . VAL B 1 325 ? 18.422 -25.547 -9.969 1 64.62 325 VAL B C 1
ATOM 5999 O O . VAL B 1 325 ? 19.25 -25.141 -10.781 1 64.62 325 VAL B O 1
ATOM 6002 N N . ASP B 1 326 ? 18.625 -25.641 -8.75 1 60.88 326 ASP B N 1
ATOM 6003 C CA . ASP B 1 326 ? 19.953 -25.391 -8.211 1 60.88 326 ASP B CA 1
ATOM 6004 C C . ASP B 1 326 ? 20.984 -26.328 -8.836 1 60.88 326 ASP B C 1
ATOM 6006 O O . ASP B 1 326 ? 22.109 -25.938 -9.125 1 60.88 326 ASP B O 1
ATOM 6010 N N . ARG B 1 327 ? 20.625 -27.531 -8.914 1 62.91 327 ARG B N 1
ATOM 6011 C CA . ARG B 1 327 ? 21.531 -28.531 -9.492 1 62.91 327 ARG B CA 1
ATOM 6012 C C . ARG B 1 327 ? 21.781 -28.25 -10.969 1 62.91 327 ARG B C 1
ATOM 6014 O O . ARG B 1 327 ? 22.891 -28.438 -11.469 1 62.91 327 ARG B O 1
ATOM 6021 N N . LEU B 1 328 ? 20.672 -27.906 -11.531 1 59.03 328 LEU B N 1
ATOM 6022 C CA . LEU B 1 328 ? 20.781 -27.656 -12.969 1 59.03 328 LEU B CA 1
ATOM 6023 C C . LEU B 1 328 ? 21.562 -26.375 -13.242 1 59.03 328 LEU B C 1
ATOM 6025 O O . LEU B 1 328 ? 22.266 -26.281 -14.25 1 59.03 328 LEU B O 1
ATOM 6029 N N . MET B 1 329 ? 21.297 -25.406 -12.438 1 50.47 329 MET B N 1
ATOM 6030 C CA . MET B 1 329 ? 21.938 -24.109 -12.688 1 50.47 329 MET B CA 1
ATOM 6031 C C . MET B 1 329 ? 23.312 -24.047 -12.008 1 50.47 329 MET B C 1
ATOM 6033 O O . MET B 1 329 ? 24.156 -23.25 -12.398 1 50.47 329 MET B O 1
ATOM 6037 N N . LEU B 1 330 ? 23.484 -24.422 -10.734 1 47.69 330 LEU B N 1
ATOM 6038 C CA . LEU B 1 330 ? 24.797 -24.453 -10.086 1 47.69 330 LEU B CA 1
ATOM 6039 C C . LEU B 1 330 ? 25.781 -25.266 -10.922 1 47.69 330 LEU B C 1
ATOM 6041 O O . LEU B 1 330 ? 26.984 -25.234 -10.656 1 47.69 330 LEU B O 1
ATOM 6045 N N . GLU B 1 331 ? 25.453 -26.141 -11.695 1 44.09 331 GLU B N 1
ATOM 6046 C CA . GLU B 1 331 ? 26.625 -26.734 -12.328 1 44.09 331 GLU B CA 1
ATOM 6047 C C . GLU B 1 331 ? 27.609 -25.672 -12.789 1 44.09 331 GLU B C 1
ATOM 6049 O O . GLU B 1 331 ? 28.812 -25.906 -12.797 1 44.09 331 GLU B O 1
ATOM 6054 N N . ASP B 1 332 ? 27.203 -24.594 -13.344 1 39.12 332 ASP B N 1
ATOM 6055 C CA . ASP B 1 332 ? 28.344 -23.812 -13.812 1 39.12 332 ASP B CA 1
ATOM 6056 C C . ASP B 1 332 ? 29 -23.047 -12.656 1 39.12 332 ASP B C 1
ATOM 6058 O O . ASP B 1 332 ? 30.219 -23.062 -12.508 1 39.12 332 ASP B O 1
ATOM 6062 N N . ASN B 1 333 ? 28.688 -21.703 -12.211 1 36.41 333 ASN B N 1
ATOM 6063 C CA . ASN B 1 333 ? 29.531 -20.812 -11.445 1 36.41 333 ASN B CA 1
ATOM 6064 C C . ASN B 1 333 ? 29.234 -20.891 -9.953 1 36.41 333 ASN B C 1
ATOM 6066 O O . ASN B 1 333 ? 29.766 -20.109 -9.164 1 36.41 333 ASN B O 1
ATOM 6070 N N . ILE B 1 334 ? 28.031 -21.125 -9.469 1 39.28 334 ILE B N 1
ATOM 6071 C CA . ILE B 1 334 ? 27.875 -20.812 -8.055 1 39.28 334 ILE B CA 1
ATOM 6072 C C . ILE B 1 334 ? 28.562 -21.891 -7.211 1 39.28 334 ILE B C 1
ATOM 6074 O O . ILE B 1 334 ? 28.391 -23.078 -7.457 1 39.28 334 ILE B O 1
ATOM 6078 N N . GLN B 1 335 ? 29.516 -21.578 -6.367 1 39.34 335 GLN B N 1
ATOM 6079 C CA . GLN B 1 335 ? 30.391 -22.172 -5.363 1 39.34 335 GLN B CA 1
ATOM 6080 C C . GLN B 1 335 ? 29.625 -23.109 -4.441 1 39.34 335 GLN B C 1
ATOM 6082 O O . GLN B 1 335 ? 29.453 -22.828 -3.254 1 39.34 335 GLN B O 1
ATOM 6087 N N . SER B 1 336 ? 28.547 -23.547 -4.676 1 41.94 336 SER B N 1
ATOM 6088 C CA . SER B 1 336 ? 27.938 -24.516 -3.756 1 41.94 336 SER B CA 1
ATOM 6089 C C . SER B 1 336 ? 28.875 -25.688 -3.488 1 41.94 336 SER B C 1
ATOM 6091 O O . SER B 1 336 ? 28.703 -26.406 -2.508 1 41.94 336 SER B O 1
ATOM 6093 N N . SER B 1 337 ? 29.531 -26.109 -4.43 1 41.41 337 SER B N 1
ATOM 6094 C CA . SER B 1 337 ? 30.375 -27.281 -4.223 1 41.41 337 SER B CA 1
ATOM 6095 C C . SER B 1 337 ? 31.328 -27.062 -3.051 1 41.41 337 SER B C 1
ATOM 6097 O O . SER B 1 337 ? 31.828 -28.031 -2.463 1 41.41 337 SER B O 1
ATOM 6099 N N . THR B 1 338 ? 31.812 -25.859 -2.955 1 43.19 338 THR B N 1
ATOM 6100 C CA . THR B 1 338 ? 32.906 -25.766 -1.979 1 43.19 338 THR B CA 1
ATOM 6101 C C . THR B 1 338 ? 32.344 -25.547 -0.576 1 43.19 338 THR B C 1
ATOM 6103 O O . THR B 1 338 ? 33.062 -25.125 0.326 1 43.19 338 THR B O 1
ATOM 6106 N N . LEU B 1 339 ? 30.969 -25.438 -0.543 1 48.53 339 LEU B N 1
ATOM 6107 C CA . LEU B 1 339 ? 30.578 -25.25 0.848 1 48.53 339 LEU B CA 1
ATOM 6108 C C . LEU B 1 339 ? 30.953 -26.469 1.686 1 48.53 339 LEU B C 1
ATOM 6110 O O . LEU B 1 339 ? 30.688 -27.609 1.292 1 48.53 339 LEU B O 1
ATOM 6114 N N . GLN B 1 340 ? 31.922 -26.453 2.34 1 51.31 340 GLN B N 1
ATOM 6115 C CA . GLN B 1 340 ? 32.375 -27.453 3.309 1 51.31 340 GLN B CA 1
ATOM 6116 C C . GLN B 1 340 ? 31.266 -27.781 4.305 1 51.31 340 GLN B C 1
ATOM 6118 O O . GLN B 1 340 ? 30.406 -26.938 4.602 1 51.31 340 GLN B O 1
ATOM 6123 N N . GLY B 1 341 ? 31.141 -28.969 4.887 1 56.78 341 GLY B N 1
ATOM 6124 C CA . GLY B 1 341 ? 30.266 -29.734 5.758 1 56.78 341 GLY B CA 1
ATOM 6125 C C . GLY B 1 341 ? 29.234 -28.875 6.48 1 56.78 341 GLY B C 1
ATOM 6126 O O . GLY B 1 341 ? 28.031 -29.078 6.328 1 56.78 341 GLY B O 1
ATOM 6127 N N . THR B 1 342 ? 29.641 -28.016 7.359 1 58.34 342 THR B N 1
ATOM 6128 C CA . THR B 1 342 ? 28.766 -27.234 8.227 1 58.34 342 THR B CA 1
ATOM 6129 C C . THR B 1 342 ? 28.031 -26.172 7.43 1 58.34 342 THR B C 1
ATOM 6131 O O . THR B 1 342 ? 26.859 -25.875 7.699 1 58.34 342 THR B O 1
ATOM 6134 N N . GLU B 1 343 ? 28.688 -25.641 6.426 1 61.38 343 GLU B N 1
ATOM 6135 C CA . GLU B 1 343 ? 28.094 -24.578 5.621 1 61.38 343 GLU B CA 1
ATOM 6136 C C . GLU B 1 343 ? 26.984 -25.125 4.727 1 61.38 343 GLU B C 1
ATOM 6138 O O . GLU B 1 343 ? 25.969 -24.453 4.492 1 61.38 343 GLU B O 1
ATOM 6143 N N . TYR B 1 344 ? 27.219 -26.453 4.434 1 61.97 344 TYR B N 1
ATOM 6144 C CA . TYR B 1 344 ? 26.219 -27.094 3.607 1 61.97 344 TYR B CA 1
ATOM 6145 C C . TYR B 1 344 ? 24.906 -27.25 4.367 1 61.97 344 TYR B C 1
ATOM 6147 O O . TYR B 1 344 ? 23.828 -26.969 3.826 1 61.97 344 TYR B O 1
ATOM 6155 N N . TRP B 1 345 ? 25.016 -27.672 5.641 1 65.06 345 TRP B N 1
ATOM 6156 C CA . TRP B 1 345 ? 23.812 -27.906 6.441 1 65.06 345 TRP B CA 1
ATOM 6157 C C . TRP B 1 345 ? 23.094 -26.578 6.723 1 65.06 345 TRP B C 1
ATOM 6159 O O . TRP B 1 345 ? 21.859 -26.547 6.762 1 65.06 345 TRP B O 1
ATOM 6169 N N . PHE B 1 346 ? 23.828 -25.578 6.875 1 66.94 346 PHE B N 1
ATOM 6170 C CA . PHE B 1 346 ? 23.219 -24.281 7.137 1 66.94 346 PHE B CA 1
ATOM 6171 C C . PHE B 1 346 ? 22.469 -23.781 5.914 1 66.94 346 PHE B C 1
ATOM 6173 O O . PHE B 1 346 ? 21.328 -23.312 6.027 1 66.94 346 PHE B O 1
ATOM 6180 N N . VAL B 1 347 ? 23.094 -24 4.797 1 65.38 347 VAL B N 1
ATOM 6181 C CA . VAL B 1 347 ? 22.453 -23.547 3.562 1 65.38 347 VAL B CA 1
ATOM 6182 C C . VAL B 1 347 ? 21.219 -24.406 3.271 1 65.38 347 VAL B C 1
ATOM 6184 O O . VAL B 1 347 ? 20.188 -23.875 2.848 1 65.38 347 VAL B O 1
ATOM 6187 N N . PHE B 1 348 ? 21.391 -25.703 3.566 1 68.38 348 PHE B N 1
ATOM 6188 C CA . PHE B 1 348 ? 20.266 -26.609 3.354 1 68.38 348 PHE B CA 1
ATOM 6189 C C . PHE B 1 348 ? 19.125 -26.281 4.301 1 68.38 348 PHE B C 1
ATOM 6191 O O . PHE B 1 348 ? 17.953 -26.266 3.896 1 68.38 348 PHE B O 1
ATOM 6198 N N . GLY B 1 349 ? 19.438 -26.062 5.547 1 70.38 349 GLY B N 1
ATOM 6199 C CA . GLY B 1 349 ? 18.422 -25.656 6.508 1 70.38 349 GLY B CA 1
ATOM 6200 C C . GLY B 1 349 ? 17.703 -24.375 6.117 1 70.38 349 GLY B C 1
ATOM 6201 O O . GLY B 1 349 ? 16.484 -24.266 6.262 1 70.38 349 GLY B O 1
ATOM 6202 N N . TRP B 1 350 ? 18.391 -23.516 5.566 1 70.44 350 TRP B N 1
ATOM 6203 C CA . TRP B 1 350 ? 17.828 -22.25 5.133 1 70.44 350 TRP B CA 1
ATOM 6204 C C . TRP B 1 350 ? 16.906 -22.438 3.934 1 70.44 350 TRP B C 1
ATOM 6206 O O . TRP B 1 350 ? 15.836 -21.828 3.85 1 70.44 350 TRP B O 1
ATOM 6216 N N . LYS B 1 351 ? 17.312 -23.281 3.068 1 69.69 351 LYS B N 1
ATOM 6217 C CA . LYS B 1 351 ? 16.484 -23.578 1.903 1 69.69 351 LYS B CA 1
ATOM 6218 C C . LYS B 1 351 ? 15.188 -24.281 2.311 1 69.69 351 LYS B C 1
ATOM 6220 O O . LYS B 1 351 ? 14.117 -24 1.774 1 69.69 351 LYS B O 1
ATOM 6225 N N . LEU B 1 352 ? 15.305 -25.188 3.234 1 71.81 352 LEU B N 1
ATOM 6226 C CA . LEU B 1 352 ? 14.133 -25.891 3.744 1 71.81 352 LEU B CA 1
ATOM 6227 C C . LEU B 1 352 ? 13.188 -24.938 4.453 1 71.81 352 LEU B C 1
ATOM 6229 O O . LEU B 1 352 ? 11.969 -25.016 4.277 1 71.81 352 LEU B O 1
ATOM 6233 N N . GLY B 1 353 ? 13.773 -24.094 5.273 1 73.06 353 GLY B N 1
ATOM 6234 C CA . GLY B 1 353 ? 12.961 -23.109 5.953 1 73.06 353 GLY B CA 1
ATOM 6235 C C . GLY B 1 353 ? 12.188 -22.219 4.996 1 73.06 353 GLY B C 1
ATOM 6236 O O . GLY B 1 353 ? 11 -21.953 5.203 1 73.06 353 GLY B O 1
ATOM 6237 N N . PHE B 1 354 ? 12.781 -21.875 3.99 1 72.31 354 PHE B N 1
ATOM 6238 C CA . PHE B 1 354 ? 12.141 -21.016 2.996 1 72.31 354 PHE B CA 1
ATOM 6239 C C . PHE B 1 354 ? 11.031 -21.781 2.271 1 72.31 354 PHE B C 1
ATOM 6241 O O . PHE B 1 354 ? 9.984 -21.219 1.965 1 72.31 354 PHE B O 1
ATOM 6248 N N . ALA B 1 355 ? 11.312 -23.016 1.992 1 70.75 355 ALA B N 1
ATOM 6249 C CA . ALA B 1 355 ? 10.312 -23.812 1.294 1 70.75 355 ALA B CA 1
ATOM 6250 C C . ALA B 1 355 ? 9.047 -23.953 2.127 1 70.75 355 ALA B C 1
ATOM 6252 O O . ALA B 1 355 ? 7.934 -23.875 1.598 1 70.75 355 ALA B O 1
ATOM 6253 N N . VAL B 1 356 ? 9.234 -24.156 3.352 1 75.31 356 VAL B N 1
ATOM 6254 C CA . VAL B 1 356 ? 8.094 -24.344 4.238 1 75.31 356 VAL B CA 1
ATOM 6255 C C . VAL B 1 356 ? 7.312 -23.031 4.348 1 75.31 356 VAL B C 1
ATOM 6257 O O . VAL B 1 356 ? 6.09 -23.016 4.18 1 75.31 356 VAL B O 1
ATOM 6260 N N . VAL B 1 357 ? 8.039 -21.984 4.562 1 76.81 357 VAL B N 1
ATOM 6261 C CA . VAL B 1 357 ? 7.379 -20.688 4.699 1 76.81 357 VAL B CA 1
ATOM 6262 C C . VAL B 1 357 ? 6.758 -20.281 3.367 1 76.81 357 VAL B C 1
ATOM 6264 O O . VAL B 1 357 ? 5.641 -19.75 3.332 1 76.81 357 VAL B O 1
ATOM 6267 N N . GLY B 1 358 ? 7.512 -20.547 2.338 1 77.31 358 GLY B N 1
ATOM 6268 C CA . GLY B 1 358 ? 6.996 -20.25 1.011 1 77.31 358 GLY B CA 1
ATOM 6269 C C . GLY B 1 358 ? 5.723 -21 0.682 1 77.31 358 GLY B C 1
ATOM 6270 O O . GLY B 1 358 ? 4.789 -20.438 0.112 1 77.31 358 GLY B O 1
ATOM 6271 N N . ALA B 1 359 ? 5.656 -22.219 1.072 1 74.69 359 ALA B N 1
ATOM 6272 C CA . ALA B 1 359 ? 4.469 -23.031 0.82 1 74.69 359 ALA B CA 1
ATOM 6273 C C . ALA B 1 359 ? 3.277 -22.531 1.627 1 74.69 359 ALA B C 1
ATOM 6275 O O . ALA B 1 359 ? 2.152 -22.484 1.123 1 74.69 359 ALA B O 1
ATOM 6276 N N . ALA B 1 360 ? 3.574 -22.188 2.811 1 75.94 360 ALA B N 1
ATOM 6277 C CA . ALA B 1 360 ? 2.502 -21.656 3.652 1 75.94 360 ALA B CA 1
ATOM 6278 C C . ALA B 1 360 ? 1.964 -20.344 3.098 1 75.94 360 ALA B C 1
ATOM 6280 O O . ALA B 1 360 ? 0.749 -20.141 3.029 1 75.94 360 ALA B O 1
ATOM 6281 N N . ILE B 1 361 ? 2.861 -19.516 2.693 1 82.38 361 ILE B N 1
ATOM 6282 C CA . ILE B 1 361 ? 2.471 -18.203 2.172 1 82.38 361 ILE B CA 1
ATOM 6283 C C . ILE B 1 361 ? 1.755 -18.375 0.833 1 82.38 361 ILE B C 1
ATOM 6285 O O . ILE B 1 361 ? 0.814 -17.641 0.526 1 82.38 361 ILE B O 1
ATOM 6289 N N . SER B 1 362 ? 2.178 -19.359 0.112 1 81.56 362 SER B N 1
ATOM 6290 C CA . SER B 1 362 ? 1.516 -19.656 -1.154 1 81.56 362 SER B CA 1
ATOM 6291 C C . SER B 1 362 ? 0.052 -20.031 -0.939 1 81.56 362 SER B C 1
ATOM 6293 O O . SER B 1 362 ? -0.819 -19.609 -1.702 1 81.56 362 SER B O 1
ATOM 6295 N N . ARG B 1 363 ? -0.205 -20.688 0.065 1 76.94 363 ARG B N 1
ATOM 6296 C CA . ARG B 1 363 ? -1.574 -21.078 0.381 1 76.94 363 ARG B CA 1
ATOM 6297 C C . ARG B 1 363 ? -2.406 -19.875 0.803 1 76.94 363 ARG B C 1
ATOM 6299 O O . ARG B 1 363 ? -3.6 -19.797 0.499 1 76.94 363 ARG B O 1
ATOM 6306 N N . TYR B 1 364 ? -1.721 -19.031 1.477 1 79.94 364 TYR B N 1
ATOM 6307 C CA . TYR B 1 364 ? -2.418 -17.812 1.873 1 79.94 364 TYR B CA 1
ATOM 6308 C C . TYR B 1 364 ? -2.791 -16.984 0.655 1 79.94 364 TYR B C 1
ATOM 6310 O O . TYR B 1 364 ? -3.869 -16.391 0.611 1 79.94 364 TYR B O 1
ATOM 6318 N N . GLY B 1 365 ? -1.864 -16.906 -0.259 1 86.06 365 GLY B N 1
ATOM 6319 C CA . GLY B 1 365 ? -2.168 -16.188 -1.483 1 86.06 365 GLY B CA 1
ATOM 6320 C C . GLY B 1 365 ? -3.344 -16.766 -2.244 1 86.06 365 GLY B C 1
ATOM 6321 O O . GLY B 1 365 ? -4.199 -16.031 -2.736 1 86.06 365 GLY B O 1
ATOM 6322 N N . ASP B 1 366 ? -3.398 -18.016 -2.229 1 82.81 366 ASP B N 1
ATOM 6323 C CA . ASP B 1 366 ? -4.5 -18.703 -2.895 1 82.81 366 ASP B CA 1
ATOM 6324 C C . ASP B 1 366 ? -5.82 -18.469 -2.172 1 82.81 366 ASP B C 1
ATOM 6326 O O . ASP B 1 366 ? -6.863 -18.297 -2.811 1 82.81 366 ASP B O 1
ATOM 6330 N N . LEU B 1 367 ? -5.746 -18.5 -0.933 1 79.38 367 LEU B N 1
ATOM 6331 C CA . LEU B 1 367 ? -6.938 -18.266 -0.126 1 79.38 367 LEU B CA 1
ATOM 6332 C C . LEU B 1 367 ? -7.449 -16.844 -0.29 1 79.38 367 LEU B C 1
ATOM 6334 O O . LEU B 1 367 ? -8.656 -16.625 -0.38 1 79.38 367 LEU B O 1
ATOM 6338 N N . PHE B 1 368 ? -6.57 -15.961 -0.292 1 87.69 368 PHE B N 1
ATOM 6339 C CA . PHE B 1 368 ? -6.953 -14.562 -0.437 1 87.69 368 PHE B CA 1
ATOM 6340 C C . PHE B 1 368 ? -7.629 -14.32 -1.781 1 87.69 368 PHE B C 1
ATOM 6342 O O . PHE B 1 368 ? -8.656 -13.641 -1.853 1 87.69 368 PHE B O 1
ATOM 6349 N N . ALA B 1 369 ? -7.051 -14.82 -2.791 1 89.44 369 ALA B N 1
ATOM 6350 C CA . ALA B 1 369 ? -7.652 -14.688 -4.117 1 89.44 369 ALA B CA 1
ATOM 6351 C C . ALA B 1 369 ? -9.023 -15.352 -4.168 1 89.44 369 ALA B C 1
ATOM 6353 O O . ALA B 1 369 ? -9.945 -14.836 -4.797 1 89.44 369 ALA B O 1
ATOM 6354 N N . SER B 1 370 ? -9.156 -16.5 -3.537 1 83.25 370 SER B N 1
ATOM 6355 C CA . SER B 1 370 ? -10.438 -17.203 -3.498 1 83.25 370 SER B CA 1
ATOM 6356 C C . SER B 1 370 ? -11.484 -16.391 -2.748 1 83.25 370 SER B C 1
ATOM 6358 O O . SER B 1 370 ? -12.656 -16.359 -3.135 1 83.25 370 SER B O 1
ATOM 6360 N N . LEU B 1 371 ? -11.055 -15.773 -1.75 1 84 371 LEU B N 1
ATOM 6361 C CA . LEU B 1 371 ? -11.969 -14.945 -0.978 1 84 371 LEU B CA 1
ATOM 6362 C C . LEU B 1 371 ? -12.477 -13.773 -1.814 1 84 371 LEU B C 1
ATOM 6364 O O . LEU B 1 371 ? -13.672 -13.469 -1.801 1 84 371 LEU B O 1
ATOM 6368 N N . LEU B 1 372 ? -11.609 -13.141 -2.51 1 86.81 372 LEU B N 1
ATOM 6369 C CA . LEU B 1 372 ? -12 -12.039 -3.379 1 86.81 372 LEU B CA 1
ATOM 6370 C C . LEU B 1 372 ? -12.992 -12.508 -4.438 1 86.81 372 LEU B C 1
ATOM 6372 O O . LEU B 1 372 ? -13.977 -11.82 -4.723 1 86.81 372 LEU B O 1
ATOM 6376 N N . LYS B 1 373 ? -12.742 -13.648 -4.977 1 86.56 373 LYS B N 1
ATOM 6377 C CA . LYS B 1 373 ? -13.617 -14.203 -6.004 1 86.56 373 LYS B CA 1
ATOM 6378 C C . LYS B 1 373 ? -14.992 -14.539 -5.434 1 86.56 373 LYS B C 1
ATOM 6380 O O . LYS B 1 373 ? -16.016 -14.305 -6.078 1 86.56 373 LYS B O 1
ATOM 6385 N N . ARG B 1 374 ? -14.984 -15.023 -4.215 1 80.88 374 ARG B N 1
ATOM 6386 C CA . ARG B 1 374 ? -16.25 -15.359 -3.586 1 80.88 374 ARG B CA 1
ATOM 6387 C C . ARG B 1 374 ? -17.031 -14.094 -3.23 1 80.88 374 ARG B C 1
ATOM 6389 O O . ARG B 1 374 ? -18.266 -14.078 -3.303 1 80.88 374 ARG B O 1
ATOM 6396 N N . LEU B 1 375 ? -16.344 -13.133 -2.83 1 81.56 375 LEU B N 1
ATOM 6397 C CA . LEU B 1 375 ? -17 -11.867 -2.57 1 81.56 375 LEU B CA 1
ATOM 6398 C C . LEU B 1 375 ? -17.656 -11.32 -3.84 1 81.56 375 LEU B C 1
ATOM 6400 O O . LEU B 1 375 ? -18.688 -10.656 -3.775 1 81.56 375 LEU B O 1
ATOM 6404 N N . ALA B 1 376 ? -17 -11.562 -4.93 1 83.88 376 ALA B N 1
ATOM 6405 C CA . ALA B 1 376 ? -17.531 -11.148 -6.223 1 83.88 376 ALA B CA 1
ATOM 6406 C C . ALA B 1 376 ? -18.531 -12.18 -6.762 1 83.88 376 ALA B C 1
ATOM 6408 O O . ALA B 1 376 ? -19.109 -11.984 -7.832 1 83.88 376 ALA B O 1
ATOM 6409 N N . ASN B 1 377 ? -18.734 -13.289 -6.023 1 80.62 377 ASN B N 1
ATOM 6410 C CA . ASN B 1 377 ? -19.641 -14.383 -6.383 1 80.62 377 ASN B CA 1
ATOM 6411 C C . ASN B 1 377 ? -19.219 -15.031 -7.703 1 80.62 377 ASN B C 1
ATOM 6413 O O . ASN B 1 377 ? -20.062 -15.297 -8.562 1 80.62 377 ASN B O 1
ATOM 6417 N N . VAL B 1 378 ? -17.984 -15.133 -7.918 1 83.81 378 VAL B N 1
ATOM 6418 C CA . VAL B 1 378 ? -17.453 -15.812 -9.094 1 83.81 378 VAL B CA 1
ATOM 6419 C C . VAL B 1 378 ? -16.438 -16.875 -8.664 1 83.81 378 VAL B C 1
ATOM 6421 O O . VAL B 1 378 ? -15.922 -16.828 -7.543 1 83.81 378 VAL B O 1
ATOM 6424 N N . LYS B 1 379 ? -16.188 -17.766 -9.516 1 79.19 379 LYS B N 1
ATOM 6425 C CA . LYS B 1 379 ? -15.234 -18.828 -9.227 1 79.19 379 LYS B CA 1
ATOM 6426 C C . LYS B 1 379 ? -13.844 -18.484 -9.773 1 79.19 379 LYS B C 1
ATOM 6428 O O . LYS B 1 379 ? -12.836 -18.844 -9.164 1 79.19 379 LYS B O 1
ATOM 6433 N N . ASP B 1 380 ? -13.914 -17.812 -10.922 1 85.94 380 ASP B N 1
ATOM 6434 C CA . ASP B 1 380 ? -12.656 -17.453 -11.57 1 85.94 380 ASP B CA 1
ATOM 6435 C C . ASP B 1 380 ? -12.586 -15.953 -11.828 1 85.94 380 ASP B C 1
ATOM 6437 O O . ASP B 1 380 ? -13.617 -15.297 -11.984 1 85.94 380 ASP B O 1
ATOM 6441 N N . SER B 1 381 ? -11.344 -15.422 -11.836 1 85.38 381 SER B N 1
ATOM 6442 C CA . SER B 1 381 ? -11.148 -13.984 -12.031 1 85.38 381 SER B CA 1
ATOM 6443 C C . SER B 1 381 ? -11.344 -13.602 -13.5 1 85.38 381 SER B C 1
ATOM 6445 O O . SER B 1 381 ? -11.539 -12.422 -13.812 1 85.38 381 SER B O 1
ATOM 6447 N N . GLY B 1 382 ? -11.188 -14.555 -14.359 1 84.06 382 GLY B N 1
ATOM 6448 C CA . GLY B 1 382 ? -11.336 -14.328 -15.789 1 84.06 382 GLY B CA 1
ATOM 6449 C C . GLY B 1 382 ? -11.43 -15.617 -16.594 1 84.06 382 GLY B C 1
ATOM 6450 O O . GLY B 1 382 ? -11.586 -16.703 -16.016 1 84.06 382 GLY B O 1
ATOM 6451 N N . LYS B 1 383 ? -11.461 -15.453 -17.922 1 77.5 383 LYS B N 1
ATOM 6452 C CA . LYS B 1 383 ? -11.562 -16.609 -18.812 1 77.5 383 LYS B CA 1
ATOM 6453 C C . LYS B 1 383 ? -10.438 -16.609 -19.828 1 77.5 383 LYS B C 1
ATOM 6455 O O . LYS B 1 383 ? -10.562 -17.219 -20.906 1 77.5 383 LYS B O 1
ATOM 6460 N N . LEU B 1 384 ? -9.359 -16 -19.469 1 79.5 384 LEU B N 1
ATOM 6461 C CA . LEU B 1 384 ? -8.273 -15.812 -20.422 1 79.5 384 LEU B CA 1
ATOM 6462 C C . LEU B 1 384 ? -7.582 -17.141 -20.719 1 79.5 384 LEU B C 1
ATOM 6464 O O . LEU B 1 384 ? -7.219 -17.406 -21.875 1 79.5 384 LEU B O 1
ATOM 6468 N N . ILE B 1 385 ? -7.406 -17.969 -19.703 1 77.12 385 ILE B N 1
ATOM 6469 C CA . ILE B 1 385 ? -6.723 -19.25 -19.875 1 77.12 385 ILE B CA 1
ATOM 6470 C C . ILE B 1 385 ? -7.738 -20.391 -19.797 1 77.12 385 ILE B C 1
ATOM 6472 O O . ILE B 1 385 ? -8.281 -20.672 -18.734 1 77.12 385 ILE B O 1
ATOM 6476 N N . PRO B 1 386 ? -7.898 -20.969 -20.953 1 73.06 386 PRO B N 1
ATOM 6477 C CA . PRO B 1 386 ? -8.906 -22.031 -20.969 1 73.06 386 PRO B CA 1
ATOM 6478 C C . PRO B 1 386 ? -8.648 -23.094 -19.906 1 73.06 386 PRO B C 1
ATOM 6480 O O . PRO B 1 386 ? -7.527 -23.594 -19.781 1 73.06 386 PRO B O 1
ATOM 6483 N N . GLY B 1 387 ? -9.586 -23.344 -19.156 1 72.25 387 GLY B N 1
ATOM 6484 C CA . GLY B 1 387 ? -9.5 -24.359 -18.125 1 72.25 387 GLY B CA 1
ATOM 6485 C C . GLY B 1 387 ? -8.93 -23.844 -16.812 1 72.25 387 GLY B C 1
ATOM 6486 O O . GLY B 1 387 ? -9.141 -24.453 -15.758 1 72.25 387 GLY B O 1
ATOM 6487 N N . HIS B 1 388 ? -8.203 -22.766 -16.922 1 73.88 388 HIS B N 1
ATOM 6488 C CA . HIS B 1 388 ? -7.508 -22.281 -15.734 1 73.88 388 HIS B CA 1
ATOM 6489 C C . HIS B 1 388 ? -8.156 -21 -15.211 1 73.88 388 HIS B C 1
ATOM 6491 O O . HIS B 1 388 ? -7.867 -20.562 -14.094 1 73.88 388 HIS B O 1
ATOM 6497 N N . GLY B 1 389 ? -9.008 -20.469 -16.016 1 85.75 389 GLY B N 1
ATOM 6498 C CA . GLY B 1 389 ? -9.602 -19.219 -15.594 1 85.75 389 GLY B CA 1
ATOM 6499 C C . GLY B 1 389 ? -8.805 -18 -16.016 1 85.75 389 GLY B C 1
ATOM 6500 O O . GLY B 1 389 ? -8.375 -17.906 -17.172 1 85.75 389 GLY B O 1
ATOM 6501 N N . GLY B 1 390 ? -8.625 -17.109 -15.125 1 89.31 390 GLY B N 1
ATOM 6502 C CA . GLY B 1 390 ? -7.871 -15.906 -15.422 1 89.31 390 GLY B CA 1
ATOM 6503 C C . GLY B 1 390 ? -6.402 -16.016 -15.055 1 89.31 390 GLY B C 1
ATOM 6504 O O . GLY B 1 390 ? -5.984 -17 -14.43 1 89.31 390 GLY B O 1
ATOM 6505 N N . LEU B 1 391 ? -5.688 -15.07 -15.508 1 91.31 391 LEU B N 1
ATOM 6506 C CA . LEU B 1 391 ? -4.27 -15.039 -15.164 1 91.31 391 LEU B CA 1
ATOM 6507 C C . LEU B 1 391 ? -4.078 -14.812 -13.672 1 91.31 391 LEU B C 1
ATOM 6509 O O . LEU B 1 391 ? -3.154 -15.359 -13.07 1 91.31 391 LEU B O 1
ATOM 6513 N N . LEU B 1 392 ? -4.918 -13.969 -13.141 1 91.75 392 LEU B N 1
ATOM 6514 C CA . LEU B 1 392 ? -4.828 -13.695 -11.711 1 91.75 392 LEU B CA 1
ATOM 6515 C C . LEU B 1 392 ? -5 -14.969 -10.898 1 91.75 392 LEU B C 1
ATOM 6517 O O . LEU B 1 392 ? -4.402 -15.117 -9.828 1 91.75 392 LEU B O 1
ATOM 6521 N N . ASP B 1 393 ? -5.742 -15.906 -11.414 1 88.62 393 ASP B N 1
ATOM 6522 C CA . ASP B 1 393 ? -5.965 -17.188 -10.758 1 88.62 393 ASP B CA 1
ATOM 6523 C C . ASP B 1 393 ? -4.691 -18.031 -10.742 1 88.62 393 ASP B C 1
ATOM 6525 O O . ASP B 1 393 ? -4.492 -18.844 -9.844 1 88.62 393 ASP B O 1
ATOM 6529 N N . ARG B 1 394 ? -3.895 -17.719 -11.695 1 85.81 394 ARG B N 1
ATOM 6530 C CA . ARG B 1 394 ? -2.691 -18.531 -11.836 1 85.81 394 ARG B CA 1
ATOM 6531 C C . ARG B 1 394 ? -1.515 -17.906 -11.102 1 85.81 394 ARG B C 1
ATOM 6533 O O . ARG B 1 394 ? -0.542 -18.594 -10.773 1 85.81 394 ARG B O 1
ATOM 6540 N N . VAL B 1 395 ? -1.624 -16.672 -10.891 1 90.06 395 VAL B N 1
ATOM 6541 C CA . VAL B 1 395 ? -0.471 -15.992 -10.305 1 90.06 395 VAL B CA 1
ATOM 6542 C C . VAL B 1 395 ? -0.792 -15.578 -8.867 1 90.06 395 VAL B C 1
ATOM 6544 O O . VAL B 1 395 ? 0.031 -14.945 -8.203 1 90.06 395 VAL B O 1
ATOM 6547 N N . ASP B 1 396 ? -1.912 -15.883 -8.375 1 90.31 396 ASP B N 1
ATOM 6548 C CA . ASP B 1 396 ? -2.342 -15.43 -7.059 1 90.31 396 ASP B CA 1
ATOM 6549 C C . ASP B 1 396 ? -1.383 -15.906 -5.973 1 90.31 396 ASP B C 1
ATOM 6551 O O . ASP B 1 396 ? -0.976 -15.125 -5.109 1 90.31 396 ASP B O 1
ATOM 6555 N N . ALA B 1 397 ? -0.975 -17.156 -6.039 1 86.56 397 ALA B N 1
ATOM 6556 C CA . ALA B 1 397 ? -0.017 -17.688 -5.074 1 86.56 397 ALA B CA 1
ATOM 6557 C C . ALA B 1 397 ? 1.379 -17.125 -5.316 1 86.56 397 ALA B C 1
ATOM 6559 O O . ALA B 1 397 ? 2.109 -16.828 -4.367 1 86.56 397 ALA B O 1
ATOM 6560 N N . LEU B 1 398 ? 1.692 -16.969 -6.559 1 89.88 398 LEU B N 1
ATOM 6561 C CA . LEU B 1 398 ? 3.01 -16.469 -6.949 1 89.88 398 LEU B CA 1
ATOM 6562 C C . LEU B 1 398 ? 3.25 -15.062 -6.402 1 89.88 398 LEU B C 1
ATOM 6564 O O . LEU B 1 398 ? 4.367 -14.734 -6.004 1 89.88 398 LEU B O 1
ATOM 6568 N N . LEU B 1 399 ? 2.252 -14.266 -6.398 1 92.25 399 LEU B N 1
ATOM 6569 C CA . LEU B 1 399 ? 2.377 -12.898 -5.918 1 92.25 399 LEU B CA 1
ATOM 6570 C C . LEU B 1 399 ? 2.812 -12.867 -4.457 1 92.25 399 LEU B C 1
ATOM 6572 O O . LEU B 1 399 ? 3.734 -12.133 -4.094 1 92.25 399 LEU B O 1
ATOM 6576 N N . PHE B 1 400 ? 2.266 -13.695 -3.641 1 90.62 400 PHE B N 1
ATOM 6577 C CA . PHE B 1 400 ? 2.6 -13.734 -2.221 1 90.62 400 PHE B CA 1
ATOM 6578 C C . PHE B 1 400 ? 3.979 -14.344 -2.006 1 90.62 400 PHE B C 1
ATOM 6580 O O . PHE B 1 400 ? 4.758 -13.859 -1.184 1 90.62 400 PHE B O 1
ATOM 6587 N N . VAL B 1 401 ? 4.293 -15.359 -2.725 1 88.81 401 VAL B N 1
ATOM 6588 C CA . VAL B 1 401 ? 5.559 -16.062 -2.561 1 88.81 401 VAL B CA 1
ATOM 6589 C C . VAL B 1 401 ? 6.711 -15.18 -3.029 1 88.81 401 VAL B C 1
ATOM 6591 O O . VAL B 1 401 ? 7.844 -15.328 -2.568 1 88.81 401 VAL B O 1
ATOM 6594 N N . SER B 1 402 ? 6.426 -14.297 -3.967 1 89.25 402 SER B N 1
ATOM 6595 C CA . SER B 1 402 ? 7.453 -13.375 -4.438 1 89.25 402 SER B CA 1
ATOM 6596 C C . SER B 1 402 ? 8.047 -12.57 -3.283 1 89.25 402 SER B C 1
ATOM 6598 O O . SER B 1 402 ? 9.258 -12.344 -3.24 1 89.25 402 SER B O 1
ATOM 6600 N N . ALA B 1 403 ? 7.23 -12.172 -2.395 1 85.38 403 ALA B N 1
ATOM 6601 C CA . ALA B 1 403 ? 7.711 -11.406 -1.247 1 85.38 403 ALA B CA 1
ATOM 6602 C C . ALA B 1 403 ? 8.672 -12.234 -0.396 1 85.38 403 ALA B C 1
ATOM 6604 O O . ALA B 1 403 ? 9.727 -11.75 0.006 1 85.38 403 ALA B O 1
ATOM 6605 N N . THR B 1 404 ? 8.391 -13.477 -0.174 1 80.19 404 THR B N 1
ATOM 6606 C CA . THR B 1 404 ? 9.227 -14.352 0.64 1 80.19 404 THR B CA 1
ATOM 6607 C C . THR B 1 404 ? 10.508 -14.719 -0.107 1 80.19 404 THR B C 1
ATOM 6609 O O . THR B 1 404 ? 11.578 -14.82 0.495 1 80.19 404 THR B O 1
ATOM 6612 N N . PHE B 1 405 ? 10.281 -14.867 -1.35 1 82.19 405 PHE B N 1
ATOM 6613 C CA . PHE B 1 405 ? 11.422 -15.25 -2.174 1 82.19 405 PHE B CA 1
ATOM 6614 C C . PHE B 1 405 ? 12.469 -14.148 -2.191 1 82.19 405 PHE B C 1
ATOM 6616 O O . PHE B 1 405 ? 13.672 -14.422 -2.082 1 82.19 405 PHE B O 1
ATOM 6623 N N . VAL B 1 406 ? 12.047 -12.961 -2.342 1 79.38 406 VAL B N 1
ATOM 6624 C CA . VAL B 1 406 ? 12.969 -11.828 -2.379 1 79.38 406 VAL B CA 1
ATOM 6625 C C . VAL B 1 406 ? 13.664 -11.688 -1.028 1 79.38 406 VAL B C 1
ATOM 6627 O O . VAL B 1 406 ? 14.859 -11.406 -0.967 1 79.38 406 VAL B O 1
ATOM 6630 N N . PHE B 1 407 ? 12.914 -11.898 -0.002 1 74.19 407 PHE B N 1
ATOM 6631 C CA . PHE B 1 407 ? 13.492 -11.828 1.335 1 74.19 407 PHE B CA 1
ATOM 6632 C C . PHE B 1 407 ? 14.539 -12.914 1.531 1 74.19 407 PHE B C 1
ATOM 6634 O O . PHE B 1 407 ? 15.609 -12.656 2.102 1 74.19 407 PHE B O 1
ATOM 6641 N N . TYR B 1 408 ? 14.234 -14.047 1.06 1 74.06 408 TYR B N 1
ATOM 6642 C CA . TYR B 1 408 ? 15.156 -15.172 1.138 1 74.06 408 TYR B CA 1
ATOM 6643 C C . TYR B 1 408 ? 16.438 -14.891 0.352 1 74.06 408 TYR B C 1
ATOM 6645 O O . TYR B 1 408 ? 17.531 -15.133 0.841 1 74.06 408 TYR B O 1
ATOM 6653 N N . HIS B 1 409 ? 16.344 -14.422 -0.792 1 71.44 409 HIS B N 1
ATOM 6654 C CA . HIS B 1 409 ? 17.5 -14.172 -1.649 1 71.44 409 HIS B CA 1
ATOM 6655 C C . HIS B 1 409 ? 18.359 -13.031 -1.108 1 71.44 409 HIS B C 1
ATOM 6657 O O . HIS B 1 409 ? 19.578 -13.078 -1.204 1 71.44 409 HIS B O 1
ATOM 6663 N N . ARG B 1 410 ? 17.766 -12.117 -0.533 1 69.06 410 ARG B N 1
ATOM 6664 C CA . ARG B 1 410 ? 18.516 -10.969 -0.043 1 69.06 410 ARG B CA 1
ATOM 6665 C C . ARG B 1 410 ? 19.25 -11.305 1.247 1 69.06 410 ARG B C 1
ATOM 6667 O O . ARG B 1 410 ? 20.344 -10.773 1.501 1 69.06 410 ARG B O 1
ATOM 6674 N N . ILE B 1 411 ? 18.719 -12.164 2.021 1 65.5 411 ILE B N 1
ATOM 6675 C CA . ILE B 1 411 ? 19.391 -12.57 3.254 1 65.5 411 ILE B CA 1
ATOM 6676 C C . ILE B 1 411 ? 20.578 -13.469 2.928 1 65.5 411 ILE B C 1
ATOM 6678 O O . ILE B 1 411 ? 21.625 -13.383 3.576 1 65.5 411 ILE B O 1
ATOM 6682 N N . ASN B 1 412 ? 20.422 -14.281 1.953 1 62.56 412 ASN B N 1
ATOM 6683 C CA . ASN B 1 412 ? 21.484 -15.211 1.583 1 62.56 412 ASN B CA 1
ATOM 6684 C C . ASN B 1 412 ? 22.594 -14.508 0.803 1 62.56 412 ASN B C 1
ATOM 6686 O O . ASN B 1 412 ? 23.734 -14.969 0.782 1 62.56 412 ASN B O 1
ATOM 6690 N N . TYR B 1 413 ? 22.156 -13.422 0.153 1 57.69 413 TYR B N 1
ATOM 6691 C CA . TYR B 1 413 ? 23.141 -12.633 -0.59 1 57.69 413 TYR B CA 1
ATOM 6692 C C . TYR B 1 413 ? 23.156 -11.188 -0.107 1 57.69 413 TYR B C 1
ATOM 6694 O O . TYR B 1 413 ? 22.766 -10.281 -0.838 1 57.69 413 TYR B O 1
ATOM 6702 N N . PRO B 1 414 ? 23.625 -11.078 1.206 1 52.28 414 PRO B N 1
ATOM 6703 C CA . PRO B 1 414 ? 23.547 -9.742 1.813 1 52.28 414 PRO B CA 1
ATOM 6704 C C . PRO B 1 414 ? 24.312 -8.688 1.016 1 52.28 414 PRO B C 1
ATOM 6706 O O . PRO B 1 414 ? 23.984 -7.5 1.083 1 52.28 414 PRO B O 1
ATOM 6709 N N . GLY B 1 415 ? 25.578 -9.086 0.467 1 48.66 415 GLY B N 1
ATOM 6710 C CA . GLY B 1 415 ? 26.359 -8.125 -0.282 1 48.66 415 GLY B CA 1
ATOM 6711 C C . GLY B 1 415 ? 25.734 -7.738 -1.608 1 48.66 415 GLY B C 1
ATOM 6712 O O . GLY B 1 415 ? 26.266 -6.883 -2.322 1 48.66 415 GLY B O 1
ATOM 6713 N N . GLY B 1 416 ? 24.531 -7.891 -1.689 1 49.62 416 GLY B N 1
ATOM 6714 C CA . GLY B 1 416 ? 23.922 -7.637 -2.982 1 49.62 416 GLY B CA 1
ATOM 6715 C C . GLY B 1 416 ? 24.5 -8.477 -4.098 1 49.62 416 GLY B C 1
ATOM 6716 O O . GLY B 1 416 ? 25.422 -9.273 -3.867 1 49.62 416 GLY B O 1
ATOM 6717 N N . TYR B 1 417 ? 23.781 -8.945 -4.984 1 42.06 417 TYR B N 1
ATOM 6718 C CA . TYR B 1 417 ? 24.344 -9.633 -6.137 1 42.06 417 TYR B CA 1
ATOM 6719 C C . TYR B 1 417 ? 25.312 -8.719 -6.895 1 42.06 417 TYR B C 1
ATOM 6721 O O . TYR B 1 417 ? 25.109 -7.504 -6.941 1 42.06 417 TYR B O 1
ATOM 6729 N N . VAL B 1 418 ? 26.641 -8.789 -6.512 1 36.38 418 VAL B N 1
ATOM 6730 C CA . VAL B 1 418 ? 27.562 -8.008 -7.332 1 36.38 418 VAL B CA 1
ATOM 6731 C C . VAL B 1 418 ? 26.875 -7.605 -8.633 1 36.38 418 VAL B C 1
ATOM 6733 O O . VAL B 1 418 ? 26.359 -8.461 -9.359 1 36.38 418 VAL B O 1
ATOM 6736 N N . LEU B 1 419 ? 26.25 -6.555 -8.531 1 35.06 419 LEU B N 1
ATOM 6737 C CA . LEU B 1 419 ? 25.734 -5.938 -9.742 1 35.06 419 LEU B CA 1
ATOM 6738 C C . LEU B 1 419 ? 26.594 -6.312 -10.953 1 35.06 419 LEU B C 1
ATOM 6740 O O . LEU B 1 419 ? 27.672 -5.754 -11.148 1 35.06 419 LEU B O 1
ATOM 6744 N N . SER B 1 420 ? 27.031 -7.469 -11.07 1 33.09 420 SER B N 1
ATOM 6745 C CA . SER B 1 420 ? 27.703 -7.637 -12.352 1 33.09 420 SER B CA 1
ATOM 6746 C C . SER B 1 420 ? 26.875 -7.031 -13.492 1 33.09 420 SER B C 1
ATOM 6748 O O . SER B 1 420 ? 26.109 -7.734 -14.148 1 33.09 420 SER B O 1
ATOM 6750 N N . MET B 1 421 ? 26.109 -6.184 -13.281 1 33.84 421 MET B N 1
ATOM 6751 C CA . MET B 1 421 ? 25.734 -5.441 -14.484 1 33.84 421 MET B CA 1
ATOM 6752 C C . MET B 1 421 ? 26.938 -5.234 -15.406 1 33.84 421 MET B C 1
ATOM 6754 O O . MET B 1 421 ? 26.766 -5.012 -16.609 1 33.84 421 MET B O 1
ATOM 6758 N N . GLU B 1 422 ? 28.016 -5.168 -14.852 1 37 422 GLU B N 1
ATOM 6759 C CA . GLU B 1 422 ? 29.203 -5.246 -15.688 1 37 422 GLU B CA 1
ATOM 6760 C C . GLU B 1 422 ? 29.234 -6.547 -16.484 1 37 422 GLU B C 1
ATOM 6762 O O . GLU B 1 422 ? 29.625 -6.551 -17.656 1 37 422 GLU B O 1
ATOM 6767 N N . GLY B 1 423 ? 28.906 -7.535 -15.906 1 37.91 423 GLY B N 1
ATOM 6768 C CA . GLY B 1 423 ? 28.781 -8.75 -16.703 1 37.91 423 GLY B CA 1
ATOM 6769 C C . GLY B 1 423 ? 27.609 -8.703 -17.672 1 37.91 423 GLY B C 1
ATOM 6770 O O . GLY B 1 423 ? 27.734 -9.133 -18.812 1 37.91 423 GLY B O 1
ATOM 6771 N N . PHE B 1 424 ? 26.453 -8.219 -17.266 1 38.69 424 PHE B N 1
ATOM 6772 C CA . PHE B 1 424 ? 25.391 -7.926 -18.219 1 38.69 424 PHE B CA 1
ATOM 6773 C C . PHE B 1 424 ? 25.875 -6.926 -19.266 1 38.69 424 PHE B C 1
ATOM 6775 O O . PHE B 1 424 ? 25.672 -7.133 -20.469 1 38.69 424 PHE B O 1
ATOM 6782 N N . LEU B 1 425 ? 26.469 -5.914 -18.812 1 39.16 425 LEU B N 1
ATOM 6783 C CA . LEU B 1 425 ? 27.094 -4.965 -19.719 1 39.16 425 LEU B CA 1
ATOM 6784 C C . LEU B 1 425 ? 28.297 -5.594 -20.406 1 39.16 425 LEU B C 1
ATOM 6786 O O . LEU B 1 425 ? 28.562 -5.332 -21.594 1 39.16 425 LEU B O 1
ATOM 6790 N N . SER B 1 426 ? 29 -6.328 -19.688 1 41.78 426 SER B N 1
ATOM 6791 C CA . SER B 1 426 ? 30.109 -7.016 -20.344 1 41.78 426 SER B CA 1
ATOM 6792 C C . SER B 1 426 ? 29.609 -8.078 -21.312 1 41.78 426 SER B C 1
ATOM 6794 O O . SER B 1 426 ? 30.188 -8.266 -22.375 1 41.78 426 SER B O 1
ATOM 6796 N N . GLN B 1 427 ? 28.641 -8.766 -20.953 1 39.41 427 GLN B N 1
ATOM 6797 C CA . GLN B 1 427 ? 28.047 -9.711 -21.891 1 39.41 427 GLN B CA 1
ATOM 6798 C C . GLN B 1 427 ? 27.359 -8.984 -23.031 1 39.41 427 GLN B C 1
ATOM 6800 O O . GLN B 1 427 ? 27.469 -9.391 -24.203 1 39.41 427 GLN B O 1
ATOM 6805 N N . GLN B 1 428 ? 26.656 -7.977 -22.781 1 38.41 428 GLN B N 1
ATOM 6806 C CA . GLN B 1 428 ? 26.141 -7.145 -23.875 1 38.41 428 GLN B CA 1
ATOM 6807 C C . GLN B 1 428 ? 27.281 -6.445 -24.609 1 38.41 428 GLN B C 1
ATOM 6809 O O . GLN B 1 428 ? 27.25 -6.332 -25.828 1 38.41 428 GLN B O 1
ATOM 6814 N N . ARG B 1 429 ? 28.203 -5.984 -23.859 1 41.16 429 ARG B N 1
ATOM 6815 C CA . ARG B 1 429 ? 29.422 -5.512 -24.531 1 41.16 429 ARG B CA 1
ATOM 6816 C C . ARG B 1 429 ? 30.125 -6.645 -25.266 1 41.16 429 ARG B C 1
ATOM 6818 O O . ARG B 1 429 ? 30.609 -6.453 -26.375 1 41.16 429 ARG B O 1
ATOM 6825 N N . ALA B 1 430 ? 30.25 -7.734 -24.656 1 41.25 430 ALA B N 1
ATOM 6826 C CA . ALA B 1 430 ? 30.859 -8.859 -25.359 1 41.25 430 ALA B CA 1
ATOM 6827 C C . ALA B 1 430 ? 30 -9.281 -26.547 1 41.25 430 ALA B C 1
ATOM 6829 O O . ALA B 1 430 ? 30.516 -9.68 -27.594 1 41.25 430 ALA B O 1
ATOM 6830 N N . LEU B 1 431 ? 28.781 -9.32 -26.406 1 35.84 431 LEU B N 1
ATOM 6831 C CA . LEU B 1 431 ? 27.922 -9.523 -27.578 1 35.84 431 LEU B CA 1
ATOM 6832 C C . LEU B 1 431 ? 28.094 -8.383 -28.578 1 35.84 431 LEU B C 1
ATOM 6834 O O . LEU B 1 431 ? 28.047 -8.602 -29.797 1 35.84 431 LEU B O 1
ATOM 6838 N N . ILE B 1 432 ? 28.266 -7.223 -28.094 1 36.41 432 ILE B N 1
ATOM 6839 C CA . ILE B 1 432 ? 28.594 -6.086 -28.938 1 36.41 432 ILE B CA 1
ATOM 6840 C C . ILE B 1 432 ? 30.031 -6.211 -29.438 1 36.41 432 ILE B C 1
ATOM 6842 O O . ILE B 1 432 ? 30.312 -6.004 -30.609 1 36.41 432 ILE B O 1
ATOM 6846 N N . ASP B 1 433 ? 30.891 -6.414 -28.562 1 39.09 433 ASP B N 1
ATOM 6847 C CA . ASP B 1 433 ? 32.281 -6.516 -29.031 1 39.09 433 ASP B CA 1
ATOM 6848 C C . ASP B 1 433 ? 32.5 -7.793 -29.844 1 39.09 433 ASP B C 1
ATOM 6850 O O . ASP B 1 433 ? 33.406 -7.875 -30.656 1 39.09 433 ASP B O 1
ATOM 6854 N N . GLY B 1 434 ? 31.844 -8.859 -29.562 1 36.06 434 GLY B N 1
ATOM 6855 C CA . GLY B 1 434 ? 32 -10.016 -30.438 1 36.06 434 GLY B CA 1
ATOM 6856 C C . GLY B 1 434 ? 31.203 -9.906 -31.719 1 36.06 434 GLY B C 1
ATOM 6857 O O . GLY B 1 434 ? 31.141 -10.859 -32.5 1 36.06 434 GLY B O 1
ATOM 6858 N N . ALA B 1 435 ? 30.328 -9.039 -31.984 1 35.16 435 ALA B N 1
ATOM 6859 C CA . ALA B 1 435 ? 29.969 -8.883 -33.406 1 35.16 435 ALA B CA 1
ATOM 6860 C C . ALA B 1 435 ? 31.172 -8.461 -34.219 1 35.16 435 ALA B C 1
ATOM 6862 O O . ALA B 1 435 ? 32 -7.676 -33.781 1 35.16 435 ALA B O 1
ATOM 6863 N N . PRO B 1 436 ? 31.516 -9.188 -35.219 1 29.19 436 PRO B N 1
ATOM 6864 C CA . PRO B 1 436 ? 32.562 -8.773 -36.156 1 29.19 436 PRO B CA 1
ATOM 6865 C C . PRO B 1 436 ? 32.469 -7.305 -36.562 1 29.19 436 PRO B C 1
ATOM 6867 O O . PRO B 1 436 ? 31.359 -6.781 -36.719 1 29.19 436 PRO B O 1
ATOM 6870 N N . LYS B 1 437 ? 33.406 -6.531 -36.188 1 35.47 437 LYS B N 1
ATOM 6871 C CA . LYS B 1 437 ? 33.656 -5.258 -36.844 1 35.47 437 LYS B CA 1
ATOM 6872 C C . LYS B 1 437 ? 33.406 -5.375 -38.344 1 35.47 437 LYS B C 1
ATOM 6874 O O . LYS B 1 437 ? 34.125 -6.09 -39.062 1 35.47 437 LYS B O 1
ATOM 6879 N N . SER B 1 438 ? 32.094 -5.234 -38.812 1 20.88 438 SER B N 1
ATOM 6880 C CA . SER B 1 438 ? 32.125 -4.953 -40.25 1 20.88 438 SER B CA 1
ATOM 6881 C C . SER B 1 438 ? 32.75 -3.588 -40.531 1 20.88 438 SER B C 1
ATOM 6883 O O . SER B 1 438 ? 32.5 -2.629 -39.781 1 20.88 438 SER B O 1
#

Solvent-accessible surface area (backbone atoms only — not comparable to full-atom values): 44707 Å² total; per-residue (Å²): 120,66,69,62,48,51,51,47,50,50,46,50,43,52,65,29,56,63,46,28,33,52,52,48,47,50,52,53,49,49,51,52,51,49,40,40,71,73,43,59,80,58,33,54,46,56,52,49,54,52,48,46,36,53,31,50,31,34,45,45,46,43,47,50,40,29,46,52,50,48,55,50,49,42,37,74,54,84,80,48,58,86,63,72,66,58,70,82,69,76,83,66,83,81,49,27,38,42,36,89,75,24,95,82,48,42,66,61,47,30,49,51,51,18,48,52,53,19,48,49,52,39,50,49,50,61,52,46,50,72,68,47,76,60,74,72,54,57,66,68,60,48,51,56,46,47,52,47,49,29,52,52,41,22,52,38,42,32,34,22,36,62,14,58,36,59,62,54,16,51,50,48,49,53,53,48,51,50,55,51,47,44,52,46,51,50,51,47,30,66,57,56,73,58,81,49,67,41,48,61,44,50,67,52,61,59,52,42,48,56,56,50,49,46,54,64,39,45,58,73,64,47,73,54,57,65,59,46,54,51,28,50,48,49,32,43,47,50,51,44,46,43,53,56,50,49,47,27,46,45,54,40,42,52,52,34,69,46,31,65,56,15,31,58,52,50,51,34,52,49,36,23,51,53,25,21,55,49,21,20,53,51,38,42,48,51,36,54,72,66,60,56,83,80,70,54,59,34,28,59,90,73,40,64,83,43,34,52,66,13,45,52,31,6,25,53,35,14,44,49,27,41,52,49,38,46,58,67,57,36,66,74,77,59,72,64,80,71,46,52,74,70,54,41,52,52,52,49,51,51,51,49,52,45,31,51,52,35,40,54,38,23,49,48,22,43,47,51,51,44,48,53,26,50,62,34,72,39,90,53,58,37,72,76,36,62,63,58,20,12,65,47,62,69,40,32,27,52,33,44,27,30,46,53,50,49,51,51,52,21,64,76,35,38,84,42,59,69,60,30,50,56,47,48,47,40,46,50,42,42,55,55,65,63,43,75,84,123,121,68,72,62,48,52,51,47,50,49,46,50,44,53,65,28,56,64,48,28,33,51,53,49,46,51,52,52,50,48,51,52,51,49,40,39,72,72,42,59,78,59,32,53,47,53,53,48,54,51,49,46,38,52,31,49,31,34,47,45,46,43,47,50,40,29,46,52,50,48,56,49,47,50,30,80,61,85,79,56,53,86,70,72,61,58,70,83,70,78,83,66,83,82,48,27,38,42,36,90,75,23,93,84,48,42,68,61,46,30,49,51,50,17,48,53,51,21,48,49,52,39,49,50,50,61,52,45,50,73,70,45,76,61,74,73,54,56,66,67,60,48,50,55,47,47,52,47,49,28,53,51,43,22,52,38,41,32,34,21,35,62,14,56,36,60,61,52,17,52,50,47,49,52,54,48,50,52,54,51,46,44,52,47,52,51,51,46,30,66,58,56,74,56,81,46,71,42,48,61,44,51,68,53,60,59,51,41,48,56,57,50,48,46,55,65,40,46,58,72,62,49,72,55,51,64,59,44,54,51,28,49,47,50,32,42,48,48,51,44,46,44,52,57,50,49,48,28,46,43,54,40,43,51,52,36,68,47,33,67,56,16,31,57,52,49,49,35,50,48,37,22,53,52,25,21,54,50,21,19,52,50,38,41,47,51,37,53,73,65,59,55,83,82,70,52,57,32,26,58,90,73,40,64,83,43,33,52,64,13,45,51,33,7,26,54,35,15,42,48,27,41,54,50,39,45,57,67,56,36,64,73,78,57,72,63,81,70,44,52,75,70,54,41,52,52,52,48,52,50,51,50,51,46,31,51,50,35,41,53,39,24,50,48,23,42,49,52,50,43,47,53,26,50,62,35,73,39,89,54,59,38,73,77,37,63,65,58,19,13,65,47,61,69,39,32,25,52,34,44,26,31,46,51,49,49,52,51,51,21,64,77,35,40,84,41,60,69,59,31,48,55,48,48,46,41,46,51,40,43,56,55,64,64,43,74,85,124

Nearest PDB structures (foldseek):
  4q2e-assembly1_A  TM=8.270E-01  e=4.317E-06  Thermotoga maritima MSB8
  4q2g-assembly1_A  TM=7.813E-01  e=3.348E-06  Thermotoga maritima MSB8
  2bw3-assembly1_A  TM=1.690E-01  e=5.564E+00  Musca domestica
  4q2e-assembly1_A  TM=8.169E-01  e=1.331E-05  Thermotoga maritima MSB8
  4q2g-assembly1_A  TM=7.788E-01  e=7.701E-06  Thermotoga maritima MSB8

pLDDT: mean 72.96, std 17.72, range [20.83, 96.31]